Protein 5ND6 (pdb70)

B-factor: mean 26.47, std 15.97, range [9.81, 195.29]

Sequence (1339 aa):
SISRDEVEKCINAIRFLAIDAINKSKSGHPGMPMGCAPMGYVLWNEVMKYNPKNPDDFFNRDRFVLSAGHGSMFQYSMMHLTGYDSVPLDDQIKQFRQWNSLTPGHPENFVTPGVEVTTGPLGQGICNAVGLAVAEAHLAARFNKPDVKPIVDHYTYCILGDGCMMEGISNEACSLAGHWGLGKLIALYDDNKISIDGHTDISFTEDVAKRYEALGWHVIHVINGNTDVDGLRAAIAQAKAVKDKPTLIKVSTLIGYGSPNKADSHDVHGAPLGPDETAATRKNLNWPYGEFEVPQDVYDVFRGAIKRGAEEEANWHKACAEYKAKYPKEWAEFEALTSCKLPENWEAALPHFKPEDKGLATRQHSQTMINALAPALPGLIGGSADLAPSNLTLMKISGDFQKGSYAERNLRFGVREHAMGAICNGIALHKSGLIPYCATFYIFTDYMRNAMRMSALSEAGVVYVMTHDSIGLGEDGPTHQPIEHLASFRAMPDMLMIRPAGGNETAGAYKVAIANRKRPTTIALSRQNMPNIPNCSVEGVAKGAYTIHDTKAGVKPDVILMGTGSELELATAAAGILEKEGKNVRVVSFPCWELFEEQSAEYKESVLPSDVTARVSVEAATSFGWAKYIGLKGKHVGIDTFGASAPAPTLYEKFGITVNNHVVEEAAKATLQSISRDEVEKCINAIRFLAIDAINKSKSGHPGMPMGCAPMGYVLWNEVMKYNPKNPDDFFNRDRFVLSAGHGSMFQYSMMHLTGYDSVPLDQIKQFRQWNSLTPGHPENFVTPGVEVTTGPLGQGICNAVGLAVAEAHLAARFNKPDVKPIVDHYTYCILGDGCMMEGISNEACSLAGHWGLGKLIALYDDNKISIDGHTDISFTEDVAKRYEALGWHVIHVINGNTDVDGLRAAIAQQAKAVKDKPTLIKVSTLIGYGSPNKADSHDVHGAPLGPDETAATRKNLNWPYGEFEVPQDVYDVFRGAIKRGAEEEANWHKACAEYKAKYPKEWAEFEALTSCKLPENWEAALPHFKPEDKGLATRQHSQTMINALAPALPGLIGGSADLAPSNLTLMKISGDFQKGSYAERNLRFGVREHAMGAICNGIALHKSGLIPYCATFYIFTDYMRNAMRMSALSSEAGVVYVMTHDSIGLGEDGPTHQPIEHLASFRAMPDMLMIRPAGGNETAGAYKVAIANRKRPTTIALSRQNMPNIPNCSVEGVAKGAYTIHDTKAGVKPDVILMGTGSELELATAAAGILEKEGKNVRVVSFPCWELFEEQSAEYKESVLPSDVTARVSVEAATSFGWAKYIGLKGKHVGIDTFGASAPAPTLYEKFGITVNNHVVEAAKATLQH

InterPro domains:
  IPR005474 Transketolase, N-terminal [PF00456] (56-389)
  IPR005474 Transketolase, N-terminal [cd02012] (60-328)
  IPR005475 Transketolase-like, pyrimidine-binding domain [PF02779] (405-577)
  IPR005475 Transketolase-like, pyrimidine-binding domain [SM00861] (406-579)
  IPR005478 Transketolase, bacterial-like [TIGR00232] (57-716)
  IPR009014 Transketolase C-terminal/Pyruvate-ferredoxin oxidoreductase domain II [G3DSA:3.40.50.920] (589-718)
  IPR009014 Transketolase C-terminal/Pyruvate-ferredoxin oxidoreductase domain II [SSF52922] (583-717)
  IPR020826 Transketolase binding site [PS00802] (520-536)
  IPR029061 Thiamin diphosphate-binding fold [SSF52518] (52-375)
  IPR029061 Thiamin diphosphate-binding fold [SSF52518] (388-578)
  IPR033247 Transketolase family [PTHR43522] (56-716)
  IPR049557 Transketolase conserved site [PS00801] (63-83)
  IPR055152 Transketolase-like, C-terminal domain [PF22613] (590-704)

Radius of gyration: 30.95 Å; Cα contacts (8 Å, |Δi|>4): 3430; chains: 2; bounding box: 89×86×79 Å

Foldseek 3Di:
DDDLVLLLLLLVLQLQLLQLLQQLVQWAFNQVSNFCSLVLSCQQQPNWAAALACLVLLQGAAEFEQQFSSQSNVLSLSQLQDNPLRDLVLSNQACHPLGLHDSGHAVVRGRNHQATHDPHQLRLLLLLLLLLLLLQLQVQFADDPFDGLRDYAYEYEHEPRNLVDPLNLLSLLVQQQQQSLRYEYEYAYAQLLDVVDRVPPDDDDSQVSSVVSRAAEAEAQASPRPSVSSVVQVVVSNVRRRHYYYYYHYTFRNPQQPPPTNHNCNGIGRCYDVSSVVSCVSSVPPDDRSDRDPSSSVSSNVSNVSNVVSSVVSVVSLVVSCVVPVPSSVVQVVQQQLDQDPPLLVLADDDDQVPFWDWLLVLLLVLLQSRCVRQVQEAEEEAQDCVLRNRDHPVFDENHHVRSNGGYYHSHNNQQSRLSSLQSNLSSSRRHAYEYEDALLCCVVNVVSLLSCQSNQALYEYEHEAAALQVAAVFLSRGAACRLVVQLPRHQEWEFFAATNFRSSLQVVVSSVRRRGYYYYYIYSGIHGDDAPRHSVCVLLQKAWRDWLDPPDDFLAEEEEGYRLLVLSVLLCVVVVVVPGIYIYMYRGTPVSNVVDDPVRVCVRQPPVRQLYEYAYQHDPPPVCVRNPPLAYYQYANDGFGRGNSVVRCVVSVRHSVSRNVRSVSSSD/DDDQVLLLLLLVLLLQLLQLLQQLVQWAFRQVSNFCSLVLSCQQQPNWFAALACLVLLAGAAEFEQQFSSLSNVLSLSCLQDRPLRDLVLSNQACHPLGLHNSGHAVVRGRNHLATHDPHQLRLLLLLLLLLLLLQLQVLFADDPADGLGDYAGEYEHEPRNLPDVLNLLSLLVQQQQQSLRYEYEYAYAQDEAPKGVVVPDDDDSQVSSVVSREAEAEAPASPRPSVVSVVQVVVSNVRRRHYYYYYHYTFGNPQQPPCTNTNDNGIGRCYDVRSVVSCVSSVNPADNSDRDPSSSVSSNVSNVSNVVSSVVSVVRLVVSCVVPVVSSVVQCVQQVLDQDDPLLVLADDDDLVPFWDWLLQLLLVLLQSRCVRQVQEAEEEQAPCVLRSRDHVVFDEDHHVPSNTGYYHSHNNQQSRLSSLQSNLSSSRRHAYEYEDALLCCVVNVVSLLSLQSNQALYEYEHEAAALQVAAVFLSRGAACRLVVQLPRHQEWEFFAATNASSSLQVVVSSVRRRGYYYYYIYPDTDGDDAPDHSVCVLLQKDWRDWLDPPDDFLAEEEEGYRLLVLRVLLCVVVVVVPGTYIYMYGGTPVSNVVDDPVRVCVRQPPPRLLYEYADQHDCPPVCVRNPPLAYYQYADDGFGRGNSVVRCVVSVRHSVVRNVRSVSSSVD

Nearest PDB structures (foldseek):
  5nd6-assembly1_A  TM=9.993E-01  e=0.000E+00  Chlamydomonas reinhardtii
  1itz-assembly2_C-2  TM=9.939E-01  e=2.242E-100  Zea mays
  8qmf-assembly1_A  TM=9.666E-01  e=3.537E-82  Vibrio vulnificus YJ016
  8r3o-assembly1_A  TM=9.700E-01  e=4.865E-82  Haemophilus influenzae
  6tj9-assembly1_A  TM=9.706E-01  e=1.835E-81  Escherichia coli K-12

Organism: Chlamydomonas reinhardtii (NCBI:txid3055)

CATH classification: 3.40.50.970 (+2 more: 3.40.50.970, 3.40.50.920)

Solvent-accessible surface area: 40843 Å² total; per-residue (Å²): 168,60,60,103,115,41,2,47,58,0,0,10,2,0,0,4,3,0,0,4,1,0,40,101,11,174,19,4,25,0,0,9,0,0,1,0,0,0,1,0,0,0,0,7,19,64,32,16,45,13,14,1,93,44,38,79,3,21,8,10,10,1,12,2,3,0,3,0,31,0,0,1,0,6,0,0,0,2,7,0,0,3,22,104,12,0,57,50,104,39,0,70,70,3,4,45,94,128,12,54,0,5,0,2,1,4,27,70,43,0,74,17,9,20,5,3,2,5,0,37,0,1,0,0,0,4,0,0,0,0,5,0,0,4,13,0,0,19,52,67,15,45,61,138,84,34,120,61,0,1,52,0,28,1,0,0,0,0,11,4,10,0,1,3,3,1,5,0,3,6,0,0,4,0,0,8,21,0,3,4,7,54,0,0,0,1,3,4,19,10,77,32,15,9,10,2,23,33,106,24,1,2,72,22,62,7,16,63,0,1,95,4,3,25,4,50,36,19,115,7,155,51,0,25,56,51,2,101,19,2,73,45,2,5,61,94,0,62,70,35,149,84,86,0,0,0,0,44,0,30,12,64,2,0,52,7,3,69,118,46,23,66,32,79,84,0,22,36,39,35,6,19,117,128,15,11,62,29,0,39,169,82,29,133,13,114,54,34,127,11,93,14,7,123,46,0,36,92,29,0,82,27,1,59,145,84,0,55,89,68,25,53,85,33,91,131,7,8,63,69,0,105,86,114,32,76,166,60,28,50,100,2,91,58,14,26,60,58,169,44,50,167,105,23,69,71,38,22,44,142,26,99,77,146,41,193,23,74,5,1,49,65,1,1,28,50,0,1,34,26,0,1,86,27,1,42,2,5,0,0,3,2,3,10,11,7,71,33,3,36,3,64,1,166,87,24,32,51,0,38,118,79,39,48,32,52,23,3,0,23,0,1,6,0,6,13,0,0,0,0,0,0,2,0,0,16,6,0,111,0,13,7,6,0,2,0,0,0,18,0,0,22,0,0,9,0,0,0,0,0,0,5,0,3,8,2,72,0,0,0,2,0,2,0,3,10,5,0,0,3,6,0,24,24,0,3,0,14,0,4,1,0,1,5,3,1,0,18,4,2,7,80,0,1,1,0,1,1,2,2,0,14,0,0,0,1,0,6,70,13,1,2,58,30,52,112,57,0,0,0,0,0,2,1,99,48,105,6,57,12,17,79,105,11,30,25,116,5,0,51,86,0,0,16,46,4,66,55,41,114,108,90,73,117,6,61,0,0,0,0,0,0,2,7,1,0,53,26,0,38,45,0,2,22,76,0,35,172,94,60,51,34,2,27,0,0,0,0,1,0,9,31,11,2,60,106,42,60,71,136,45,56,80,70,4,15,17,76,98,6,51,9,8,0,0,0,1,1,4,8,29,18,3,0,12,83,9,12,6,73,114,10,96,31,0,17,6,70,76,17,14,23,10,0,38,17,105,41,0,34,127,113,52,21,2,38,38,111,64,0,13,114,7,0,85,46,6,63,160,178,56,67,99,119,39,2,53,54,0,0,6,1,0,1,4,3,0,1,5,1,1,38,98,13,170,19,4,27,0,0,7,0,0,0,0,0,0,2,0,0,0,0,6,21,69,32,14,45,13,12,1,93,45,40,76,4,22,8,11,10,1,14,2,3,0,3,0,24,0,0,1,0,6,0,0,0,2,8,0,0,3,23,107,12,0,61,50,103,40,0,70,69,3,4,43,94,134,12,58,0,5,0,2,1,4,28,67,43,0,74,16,10,22,5,3,2,4,0,34,0,0,0,0,0,4,0,0,0,0,4,0,0,5,11,0,0,19,51,64,15,46,62,139,87,33,113,58,0,1,52,0,28,1,0,0,0,0,11,4,3,0,1,6,3,1,6,0,4,6,0,0,4,0,0,13,26,1,3,5,7,56,0,0,0,0,4,4,30,7,101,6,11,45,13,30,52,16,108,26,4,15,80,21,63,7,14,64,0,0,94,4,3,25,2,39,32,16,116,7,157,49,0,26,58,49,2,98,18,1,76,60,3,5,63,86,0,63,72,31,143,82,82,0,0,0,0,46,0,32,10,59,2,0,52,7,4,61,113,55,26,55,23,92,62,0,14,38,46,34,5,18,120,126,16,11,62,20,0,42,145,82,26,132,15,109,52,34,123,8,93,14,9,125,48,0,38,94,32,0,80,31,1,52,173,88,2,55,111,62,28,53,75,32,92,124,7,7,64,66,0,108,86,112,33,78,162,62,29,53,98,2,94,56,14,25,45,57,160,59,52,168,101,22,66,71,39,22,44,134,26,122,67,142,56,171,14,69,7,1,32,67,1,1,31,51,0,1,28,24,1,1,85,28,1,42,2,6,0,0,1,6,4,18,42,6,105,37,4,35,2,62,2,166,88,24,33,49,0,38,93,75,39,36,33,54,23,2,0,21,0,3,10,0,6,13,0,0,0,0,0,0,2,0,0,17,8,0,109,0,15,6,5,0,2,0,0,1,21,0,0,23,0,1,8,0,1,0,0,0,0,4,0,2,7,2,71,0,0,0,1,0,2,0,3,11,5,1,0,3,6,0,25,25,0,2,0,14,0,4,1,0,0,6,4,0,0,19,4,3,7,80,0,1,0,0,1,1,3,2,0,12,0,0,0,1,0,5,71,15,0,2,60,27,50,118,52,0,0,0,0,1,2,1,119,47,94,6,60,13,20,77,105,12,29,25,118,4,0,50,79,0,0,17,45,6,67,53,46,101,100,90,71,123,6,61,0,0,0,0,0,0,2,8,1,0,51,26,0,39,46,0,2,19,86,0,41,168,85,55,47,19,1,29,0,0,0,0,1,0,8,31,14,3,63,103,40,64,73,144,47,57,80,69,3,15,16,78,101,7,52,10,8,0,0,0,0,1,4,7,30,18,4,0,11,81,9,13,6,72,94,9,72,28,0,17,6,69,76,16,14,24,10,0,37,19,106,43,0,34,114,117,51,20,2,16,48,95,65,0,17,110,6,0,80,36,2,57,152,112

Structure (mmCIF, N/CA/C/O backbone):
data_5ND6
#
_entry.id   5ND6
#
_cell.length_a   165.211
_cell.length_b   74.311
_cell.length_c   133.723
_cell.angle_alpha   90.00
_cell.angle_beta   119.30
_cell.angle_gamma   90.00
#
_symmetry.space_group_name_H-M   'C 1 2 1'
#
loop_
_entity.id
_entity.type
_entity.pdbx_description
1 polymer Transketolase
2 non-polymer 1,2-ETHANEDIOL
3 water water
#
loop_
_atom_site.group_PDB
_atom_site.id
_atom_site.type_symbol
_atom_site.label_atom_id
_atom_site.label_alt_id
_atom_site.label_comp_id
_atom_site.label_asym_id
_atom_site.label_entity_id
_atom_site.label_seq_id
_atom_site.pdbx_PDB_ins_code
_atom_site.Cartn_x
_atom_site.Cartn_y
_atom_site.Cartn_z
_atom_site.occupancy
_atom_site.B_iso_or_equiv
_atom_site.auth_seq_id
_atom_site.auth_comp_id
_atom_site.auth_asym_id
_atom_site.auth_atom_id
_atom_site.pdbx_PDB_model_num
ATOM 1 N N . SER A 1 24 ? 6.233 31.547 59.246 1.00 50.43 49 SER A N 1
ATOM 2 C CA . SER A 1 24 ? 5.715 32.792 59.884 1.00 52.07 49 SER A CA 1
ATOM 3 C C . SER A 1 24 ? 6.396 34.012 59.271 1.00 45.47 49 SER A C 1
ATOM 4 O O . SER A 1 24 ? 7.389 33.853 58.566 1.00 48.78 49 SER A O 1
ATOM 7 N N . ILE A 1 25 ? 5.831 35.202 59.540 1.00 38.40 50 ILE A N 1
ATOM 8 C CA . ILE A 1 25 ? 6.212 36.506 58.992 1.00 40.60 50 ILE A CA 1
ATOM 9 C C . ILE A 1 25 ? 5.850 37.561 60.031 1.00 37.80 50 ILE A C 1
ATOM 10 O O . ILE A 1 25 ? 4.763 37.503 60.605 1.00 37.08 50 ILE A O 1
ATOM 15 N N . SER A 1 26 ? 6.718 38.531 60.244 1.00 37.11 51 SER A N 1
ATOM 16 C CA . SER A 1 26 ? 6.440 39.674 61.119 1.00 40.56 51 SER A CA 1
ATOM 17 C C . SER A 1 26 ? 5.474 40.674 60.504 1.00 40.44 51 SER A C 1
ATOM 18 O O . SER A 1 26 ? 5.386 40.764 59.272 1.00 36.76 51 SER A O 1
ATOM 21 N N . ARG A 1 27 ? 4.814 41.470 61.338 1.00 42.17 52 ARG A N 1
ATOM 22 C CA . ARG A 1 27 ? 4.026 42.627 60.859 1.00 43.22 52 ARG A CA 1
ATOM 23 C C . ARG A 1 27 ? 4.844 43.521 59.912 1.00 43.51 52 ARG A C 1
ATOM 24 O O . ARG A 1 27 ? 4.370 43.986 58.878 1.00 41.62 52 ARG A O 1
ATOM 32 N N . ASP A 1 28 ? 6.103 43.702 60.234 1.00 39.14 53 ASP A N 1
ATOM 33 C CA . ASP A 1 28 ? 7.012 44.526 59.434 1.00 40.00 53 ASP A CA 1
ATOM 34 C C . ASP A 1 28 ? 7.279 43.960 58.018 1.00 31.13 53 ASP A C 1
ATOM 35 O O . ASP A 1 28 ? 7.318 44.688 57.051 1.00 37.06 53 ASP A O 1
ATOM 40 N N . GLU A 1 29 ? 7.524 42.674 57.949 1.00 33.23 54 GLU A N 1
ATOM 41 C CA . GLU A 1 29 ? 7.796 41.990 56.710 1.00 32.85 54 GLU A CA 1
ATOM 42 C C . GLU A 1 29 ? 6.479 41.996 55.860 1.00 35.74 54 GLU A C 1
ATOM 43 O O . GLU A 1 29 ? 6.532 42.193 54.623 1.00 30.50 54 GLU A O 1
ATOM 49 N N . VAL A 1 30 ? 5.317 41.895 56.539 1.00 29.26 55 VAL A N 1
ATOM 50 C CA . VAL A 1 30 ? 4.022 41.967 55.825 1.00 26.16 55 VAL A CA 1
ATOM 51 C C . VAL A 1 30 ? 3.863 43.289 55.192 1.00 28.24 55 VAL A C 1
ATOM 52 O O . VAL A 1 30 ? 3.461 43.358 53.990 1.00 28.61 55 VAL A O 1
ATOM 56 N N . GLU A 1 31 ? 4.175 44.344 55.926 1.00 26.23 56 GLU A N 1
ATOM 57 C CA . GLU A 1 31 ? 4.021 45.690 55.449 1.00 28.86 56 GLU A CA 1
ATOM 58 C C . GLU A 1 31 ? 4.905 45.873 54.214 1.00 30.02 56 GLU A C 1
ATOM 59 O O . GLU A 1 31 ? 4.520 46.533 53.228 1.00 28.56 56 GLU A O 1
ATOM 65 N N . LYS A 1 32 ? 6.098 45.280 54.267 1.00 31.27 57 LYS A N 1
ATOM 66 C CA . LYS A 1 32 ? 7.063 45.436 53.185 1.00 29.53 57 LYS A CA 1
ATOM 67 C C . LYS A 1 32 ? 6.532 44.820 51.894 1.00 28.60 57 LYS A C 1
ATOM 68 O O . LYS A 1 32 ? 6.647 45.403 50.811 1.00 27.78 57 LYS A O 1
ATOM 74 N N . CYS A 1 33 ? 6.007 43.619 52.053 1.00 25.54 58 CYS A N 1
ATOM 75 C CA . CYS A 1 33 ? 5.329 42.895 51.012 1.00 28.13 58 CYS A CA 1
ATOM 76 C C . CYS A 1 33 ? 4.134 43.640 50.427 1.00 29.80 58 CYS A C 1
ATOM 77 O O . CYS A 1 33 ? 3.974 43.665 49.183 1.00 26.49 58 CYS A O 1
ATOM 80 N N . ILE A 1 34 ? 3.325 44.296 51.287 1.00 27.57 59 ILE A N 1
ATOM 81 C CA . ILE A 1 34 ? 2.191 45.074 50.824 1.00 23.93 59 ILE A CA 1
ATOM 82 C C . ILE A 1 34 ? 2.694 46.234 50.009 1.00 25.15 59 ILE A C 1
ATOM 83 O O . ILE A 1 34 ? 2.116 46.613 48.951 1.00 21.78 59 ILE A O 1
ATOM 88 N N . ASN A 1 35 ? 3.787 46.838 50.476 1.00 23.78 60 ASN A N 1
ATOM 89 C CA . ASN A 1 35 ? 4.263 48.000 49.732 1.00 28.84 60 ASN A CA 1
ATOM 90 C C . ASN A 1 35 ? 4.863 47.601 48.405 1.00 24.94 60 ASN A C 1
ATOM 91 O O . ASN A 1 35 ? 4.809 48.400 47.476 1.00 26.52 60 ASN A O 1
ATOM 96 N N . ALA A 1 36 ? 5.397 46.399 48.323 1.00 24.03 61 ALA A N 1
ATOM 97 C CA . ALA A 1 36 ? 5.982 45.949 47.059 1.00 24.25 61 ALA A CA 1
ATOM 98 C C . ALA A 1 36 ? 4.890 45.844 45.960 1.00 27.23 61 ALA A C 1
ATOM 99 O O . ALA A 1 36 ? 5.159 46.120 44.780 1.00 25.54 61 ALA A O 1
ATOM 101 N N . ILE A 1 37 ? 3.706 45.358 46.388 1.00 23.96 62 ILE A N 1
ATOM 102 C CA . ILE A 1 37 ? 2.548 45.364 45.476 1.00 23.42 62 ILE A CA 1
ATOM 103 C C . ILE A 1 37 ? 2.241 46.782 45.009 1.00 24.37 62 ILE A C 1
ATOM 104 O O . ILE A 1 37 ? 2.072 47.058 43.786 1.00 24.47 62 ILE A O 1
ATOM 109 N N . ARG A 1 38 ? 2.140 47.706 45.958 1.00 23.01 63 ARG A N 1
ATOM 110 C CA . ARG A 1 38 ? 1.844 49.086 45.663 1.00 22.49 63 ARG A CA 1
ATOM 111 C C . ARG A 1 38 ? 2.818 49.674 44.599 1.00 24.17 63 ARG A C 1
ATOM 112 O O . ARG A 1 38 ? 2.376 50.331 43.636 1.00 24.10 63 ARG A O 1
ATOM 120 N N . PHE A 1 39 ? 4.121 49.505 44.820 1.00 24.60 64 PHE A N 1
ATOM 121 C CA . PHE A 1 39 ? 5.088 50.117 43.900 1.00 25.49 64 PHE A CA 1
ATOM 122 C C . PHE A 1 39 ? 5.261 49.432 42.560 1.00 25.57 64 PHE A C 1
ATOM 123 O O . PHE A 1 39 ? 5.522 50.138 41.569 1.00 25.24 64 PHE A O 1
ATOM 131 N N . LEU A 1 40 ? 5.098 48.115 42.507 1.00 25.68 65 LEU A N 1
ATOM 132 C CA . LEU A 1 40 ? 5.061 47.437 41.217 1.00 26.36 65 LEU A CA 1
ATOM 133 C C . LEU A 1 40 ? 3.959 47.989 40.351 1.00 27.89 65 LEU A C 1
ATOM 134 O O . LEU A 1 40 ? 4.157 48.238 39.151 1.00 25.77 65 LEU A O 1
ATOM 139 N N . ALA A 1 41 ? 2.767 48.140 40.943 1.00 25.91 66 ALA A N 1
ATOM 140 C CA . ALA A 1 41 ? 1.657 48.746 40.215 1.00 24.54 66 ALA A CA 1
ATOM 141 C C . ALA A 1 41 ? 1.944 50.208 39.819 1.00 23.94 66 ALA A C 1
ATOM 142 O O . ALA A 1 41 ? 1.774 50.591 38.658 1.00 24.71 66 ALA A O 1
ATOM 144 N N . ILE A 1 42 ? 2.428 51.017 40.768 1.00 21.81 67 ILE A N 1
ATOM 145 C CA . ILE A 1 42 ? 2.672 52.428 40.526 1.00 22.95 67 ILE A CA 1
ATOM 146 C C . ILE A 1 42 ? 3.735 52.563 39.390 1.00 22.90 67 ILE A C 1
ATOM 147 O O . ILE A 1 42 ? 3.588 53.366 38.454 1.00 22.84 67 ILE A O 1
ATOM 152 N N . ASP A 1 43 ? 4.791 51.799 39.499 1.00 25.33 68 ASP A N 1
ATOM 153 C CA . ASP A 1 43 ? 5.926 51.993 38.548 1.00 23.70 68 ASP A CA 1
ATOM 154 C C . ASP A 1 43 ? 5.477 51.553 37.131 1.00 27.00 68 ASP A C 1
ATOM 155 O O . ASP A 1 43 ? 5.778 52.245 36.156 1.00 25.86 68 ASP A O 1
ATOM 160 N N . ALA A 1 44 ? 4.680 50.474 37.051 1.00 26.88 69 ALA A N 1
ATOM 161 C CA . ALA A 1 44 ? 4.153 49.991 35.782 1.00 24.65 69 ALA A CA 1
ATOM 162 C C . ALA A 1 44 ? 3.265 51.005 35.081 1.00 22.63 69 ALA A C 1
ATOM 163 O O . ALA A 1 44 ? 3.319 51.196 33.841 1.00 22.70 69 ALA A O 1
ATOM 165 N N . ILE A 1 45 ? 2.416 51.658 35.845 1.00 21.52 70 ILE A N 1
ATOM 166 C CA . ILE A 1 45 ? 1.494 52.633 35.318 1.00 22.16 70 ILE A CA 1
ATOM 167 C C . ILE A 1 45 ? 2.202 53.916 34.917 1.00 23.04 70 ILE A C 1
ATOM 168 O O . ILE A 1 45 ? 1.831 54.586 33.940 1.00 22.80 70 ILE A O 1
ATOM 173 N N . ASN A 1 46 ? 3.260 54.275 35.668 1.00 23.73 71 ASN A N 1
ATOM 174 C CA . ASN A 1 46 ? 4.091 55.410 35.239 1.00 24.39 71 ASN A CA 1
ATOM 175 C C . ASN A 1 46 ? 4.789 55.156 33.874 1.00 22.39 71 ASN A C 1
ATOM 176 O O . ASN A 1 46 ? 4.759 56.005 32.979 1.00 29.44 71 ASN A O 1
ATOM 181 N N . LYS A 1 47 ? 5.258 53.967 33.684 1.00 25.35 72 LYS A N 1
ATOM 182 C CA . LYS A 1 47 ? 5.925 53.645 32.446 1.00 25.16 72 LYS A CA 1
ATOM 183 C C . LYS A 1 47 ? 4.975 53.596 31.262 1.00 28.84 72 LYS A C 1
ATOM 184 O O . LYS A 1 47 ? 5.299 54.100 30.152 1.00 26.81 72 LYS A O 1
ATOM 190 N N . SER A 1 48 ? 3.781 53.045 31.490 1.00 23.90 73 SER A N 1
ATOM 191 C CA . SER A 1 48 ? 2.821 52.984 30.403 1.00 24.83 73 SER A CA 1
ATOM 192 C C . SER A 1 48 ? 2.194 54.336 30.148 1.00 23.28 73 SER A C 1
ATOM 193 O O . SER A 1 48 ? 1.613 54.554 29.082 1.00 23.35 73 SER A O 1
ATOM 196 N N . LYS A 1 49 ? 2.242 55.273 31.124 1.00 22.97 74 LYS A N 1
ATOM 197 C CA . LYS A 1 49 ? 1.623 56.597 31.022 1.00 23.68 74 LYS A CA 1
ATOM 198 C C . LYS A 1 49 ? 0.097 56.465 30.845 1.00 22.34 74 LYS A C 1
ATOM 199 O O . LYS A 1 49 ? -0.538 57.312 30.254 1.00 24.84 74 LYS A O 1
ATOM 205 N N . SER A 1 50 ? -0.422 55.397 31.380 1.00 23.31 75 SER A N 1
ATOM 206 C CA . SER A 1 50 ? -1.832 55.024 31.137 1.00 22.86 75 SER A CA 1
ATOM 207 C C . SER A 1 50 ? -2.214 53.962 32.175 1.00 20.72 75 SER A C 1
ATOM 208 O O . SER A 1 50 ? -1.488 52.996 32.450 1.00 21.89 75 SER A O 1
ATOM 211 N N . GLY A 1 51 ? -3.353 54.174 32.826 1.00 20.77 76 GLY A N 1
ATOM 212 C CA . GLY A 1 51 ? -3.811 53.167 33.789 1.00 21.91 76 GLY A CA 1
ATOM 213 C C . GLY A 1 51 ? -4.299 53.762 35.118 1.00 21.20 76 GLY A C 1
ATOM 214 O O . GLY A 1 51 ? -4.367 54.998 35.298 1.00 22.63 76 GLY A O 1
ATOM 215 N N . HIS A 1 52 ? -4.570 52.848 36.049 1.00 21.10 77 HIS A N 1
ATOM 216 C CA . HIS A 1 52 ? -5.372 53.102 37.262 1.00 21.48 77 HIS A CA 1
ATOM 217 C C . HIS A 1 52 ? -4.620 52.547 38.490 1.00 18.54 77 HIS A C 1
ATOM 218 O O . HIS A 1 52 ? -4.663 51.345 38.813 1.00 21.70 77 HIS A O 1
ATOM 225 N N . PRO A 1 53 ? -3.840 53.408 39.153 1.00 20.62 78 PRO A N 1
ATOM 226 C CA . PRO A 1 53 ? -3.043 53.020 40.302 1.00 20.95 78 PRO A CA 1
ATOM 227 C C . PRO A 1 53 ? -3.817 53.032 41.650 1.00 21.52 78 PRO A C 1
ATOM 228 O O . PRO A 1 53 ? -3.418 52.314 42.547 1.00 21.07 78 PRO A O 1
ATOM 232 N N . GLY A 1 54 ? -4.886 53.815 41.763 1.00 23.59 79 GLY A N 1
ATOM 233 C CA . GLY A 1 54 ? -5.503 54.028 43.089 1.00 25.06 79 GLY A CA 1
ATOM 234 C C . GLY A 1 54 ? -6.041 52.740 43.740 1.00 26.17 79 GLY A C 1
ATOM 235 O O . GLY A 1 54 ? -5.753 52.397 44.891 1.00 22.31 79 GLY A O 1
ATOM 236 N N . MET A 1 55 ? -6.785 51.962 42.968 1.00 25.08 80 MET A N 1
ATOM 237 C CA . MET A 1 55 ? -7.368 50.791 43.513 1.00 25.21 80 MET A CA 1
ATOM 238 C C . MET A 1 55 ? -6.322 49.752 43.865 1.00 24.61 80 MET A C 1
ATOM 239 O O . MET A 1 55 ? -6.391 49.164 44.955 1.00 23.84 80 MET A O 1
ATOM 244 N N . PRO A 1 56 ? -5.287 49.529 43.000 1.00 24.51 81 PRO A N 1
ATOM 245 C CA . PRO A 1 56 ? -4.205 48.630 43.375 1.00 22.79 81 PRO A CA 1
ATOM 246 C C . PRO A 1 56 ? -3.478 49.072 44.692 1.00 19.98 81 PRO A C 1
ATOM 247 O O . PRO A 1 56 ? -3.201 48.196 45.512 1.00 23.66 81 PRO A O 1
ATOM 251 N N . MET A 1 57 ? -3.311 50.379 44.897 1.00 21.96 82 MET A N 1
ATOM 252 C CA . MET A 1 57 ? -2.689 50.928 46.144 1.00 19.40 82 MET A CA 1
ATOM 253 C C . MET A 1 57 ? -3.591 50.628 47.384 1.00 23.41 82 MET A C 1
ATOM 254 O O . MET A 1 57 ? -3.076 50.111 48.400 1.00 22.94 82 MET A O 1
ATOM 259 N N . GLY A 1 58 ? -4.912 50.826 47.227 1.00 21.00 83 GLY A N 1
ATOM 260 C CA . GLY A 1 58 ? -5.877 50.556 48.334 1.00 20.79 83 GLY A CA 1
ATOM 261 C C . GLY A 1 58 ? -6.074 49.102 48.642 1.00 22.29 83 GLY A C 1
ATOM 262 O O . GLY A 1 58 ? -6.254 48.753 49.818 1.00 20.76 83 GLY A O 1
ATOM 263 N N . CYS A 1 59 ? -6.007 48.209 47.625 1.00 19.08 84 CYS A N 1
ATOM 264 C CA . CYS A 1 59 ? -6.276 46.765 47.767 1.00 19.44 84 CYS A CA 1
ATOM 265 C C . CYS A 1 59 ? -5.060 45.892 48.041 1.00 18.78 84 CYS A C 1
ATOM 266 O O . CYS A 1 59 ? -5.193 44.689 48.249 1.00 19.41 84 CYS A O 1
ATOM 269 N N . ALA A 1 60 ? -3.860 46.489 48.036 1.00 19.53 85 ALA A N 1
ATOM 270 C CA . ALA A 1 60 ? -2.634 45.761 48.264 1.00 21.30 85 ALA A CA 1
ATOM 271 C C . ALA A 1 60 ? -2.690 44.869 49.499 1.00 19.99 85 ALA A C 1
ATOM 272 O O . ALA A 1 60 ? -2.335 43.751 49.413 1.00 20.41 85 ALA A O 1
ATOM 274 N N . PRO A 1 61 ? -3.225 45.353 50.642 1.00 20.56 86 PRO A N 1
ATOM 275 C CA . PRO A 1 61 ? -3.356 44.413 51.790 1.00 20.55 86 PRO A CA 1
ATOM 276 C C . PRO A 1 61 ? -4.197 43.220 51.515 1.00 18.35 86 PRO A C 1
ATOM 277 O O . PRO A 1 61 ? -3.852 42.127 51.892 1.00 18.52 86 PRO A O 1
ATOM 281 N N . MET A 1 62 ? -5.330 43.389 50.837 1.00 21.97 87 MET A N 1
ATOM 282 C CA . MET A 1 62 ? -6.124 42.241 50.446 1.00 19.96 87 MET A CA 1
ATOM 283 C C . MET A 1 62 ? -5.353 41.314 49.555 1.00 18.30 87 MET A C 1
ATOM 284 O O . MET A 1 62 ? -5.500 40.103 49.630 1.00 20.96 87 MET A O 1
ATOM 289 N N . GLY A 1 63 ? -4.570 41.889 48.648 1.00 19.96 88 GLY A N 1
ATOM 290 C CA . GLY A 1 63 ? -3.777 41.018 47.797 1.00 19.80 88 GLY A CA 1
ATOM 291 C C . GLY A 1 63 ? -2.774 40.182 48.587 1.00 18.50 88 GLY A C 1
ATOM 292 O O . GLY A 1 63 ? -2.602 38.989 48.304 1.00 19.97 88 GLY A O 1
ATOM 293 N N . TYR A 1 64 ? -2.090 40.817 49.537 1.00 21.52 89 TYR A N 1
ATOM 294 C CA . TYR A 1 64 ? -1.142 40.112 50.387 1.00 20.90 89 TYR A CA 1
ATOM 295 C C . TYR A 1 64 ? -1.843 38.945 51.027 1.00 21.75 89 TYR A C 1
ATOM 296 O O . TYR A 1 64 ? -1.402 37.789 50.998 1.00 20.21 89 TYR A O 1
ATOM 305 N N . VAL A 1 65 ? -3.005 39.196 51.656 1.00 21.05 90 VAL A N 1
ATOM 306 C CA . VAL A 1 65 ? -3.665 38.091 52.362 1.00 18.67 90 VAL A CA 1
ATOM 307 C C . VAL A 1 65 ? -4.163 37.015 51.469 1.00 19.13 90 VAL A C 1
ATOM 308 O O . VAL A 1 65 ? -3.989 35.818 51.709 1.00 19.40 90 VAL A O 1
ATOM 312 N N . LEU A 1 66 ? -4.864 37.432 50.398 1.00 20.18 91 LEU A N 1
ATOM 313 C CA . LEU A 1 66 ? -5.384 36.472 49.521 1.00 19.22 91 LEU A CA 1
ATOM 314 C C . LEU A 1 66 ? -4.287 35.588 48.848 1.00 17.45 91 LEU A C 1
ATOM 315 O O . LEU A 1 66 ? -4.411 34.385 48.840 1.00 17.91 91 LEU A O 1
ATOM 320 N N . TRP A 1 67 ? -3.233 36.184 48.311 1.00 18.80 92 TRP A N 1
ATOM 321 C CA . TRP A 1 67 ? -2.239 35.379 47.610 1.00 18.94 92 TRP A CA 1
ATOM 322 C C . TRP A 1 67 ? -1.251 34.626 48.523 1.00 20.47 92 TRP A C 1
ATOM 323 O O . TRP A 1 67 ? -0.981 33.444 48.228 1.00 19.13 92 TRP A O 1
ATOM 334 N N . ASN A 1 68 ? -0.858 35.259 49.636 1.00 22.56 93 ASN A N 1
ATOM 335 C CA . ASN A 1 68 ? 0.181 34.649 50.503 1.00 23.34 93 ASN A CA 1
ATOM 336 C C . ASN A 1 68 ? -0.410 33.734 51.566 1.00 28.59 93 ASN A C 1
ATOM 337 O O . ASN A 1 68 ? 0.241 32.786 52.003 1.00 27.10 93 ASN A O 1
ATOM 342 N N . GLU A 1 69 ? -1.642 34.004 52.014 1.00 23.98 94 GLU A N 1
ATOM 343 C CA . GLU A 1 69 ? -2.233 33.184 53.086 1.00 24.90 94 GLU A CA 1
ATOM 344 C C . GLU A 1 69 ? -3.461 32.375 52.803 1.00 26.51 94 GLU A C 1
ATOM 345 O O . GLU A 1 69 ? -3.609 31.341 53.366 1.00 31.59 94 GLU A O 1
ATOM 351 N N . VAL A 1 70 ? -4.342 32.816 51.924 1.00 24.03 95 VAL A N 1
ATOM 352 C CA . VAL A 1 70 ? -5.677 32.227 51.859 1.00 22.38 95 VAL A CA 1
ATOM 353 C C . VAL A 1 70 ? -5.895 31.324 50.679 1.00 19.93 95 VAL A C 1
ATOM 354 O O . VAL A 1 70 ? -6.423 30.218 50.826 1.00 21.82 95 VAL A O 1
ATOM 358 N N . MET A 1 71 ? -5.574 31.804 49.479 1.00 20.79 96 MET A N 1
ATOM 359 C CA . MET A 1 71 ? -6.002 31.121 48.297 1.00 19.68 96 MET A CA 1
ATOM 360 C C . MET A 1 71 ? -5.174 29.896 47.970 1.00 22.33 96 MET A C 1
ATOM 361 O O . MET A 1 71 ? -3.947 29.936 48.122 1.00 22.89 96 MET A O 1
ATOM 366 N N . LYS A 1 72 ? -5.848 28.880 47.507 1.00 20.78 97 LYS A N 1
ATOM 367 C CA . LYS A 1 72 ? -5.262 27.632 47.051 1.00 23.91 97 LYS A CA 1
ATOM 368 C C . LYS A 1 72 ? -5.074 27.643 45.522 1.00 27.22 97 LYS A C 1
ATOM 369 O O . LYS A 1 72 ? -6.065 27.663 44.752 1.00 24.73 97 LYS A O 1
ATOM 375 N N . TYR A 1 73 ? -3.802 27.593 45.081 1.00 21.91 98 TYR A N 1
ATOM 376 C CA . TYR A 1 73 ? -3.496 27.688 43.667 1.00 22.34 98 TYR A CA 1
ATOM 377 C C . TYR A 1 73 ? -2.097 27.224 43.377 1.00 26.00 98 TYR A C 1
ATOM 378 O O . TYR A 1 73 ? -1.261 27.237 44.272 1.00 24.80 98 TYR A O 1
ATOM 387 N N . ASN A 1 74 ? -1.867 26.866 42.124 1.00 21.47 99 ASN A N 1
ATOM 388 C CA . ASN A 1 74 ? -0.498 26.495 41.688 1.00 22.43 99 ASN A CA 1
ATOM 389 C C . ASN A 1 74 ? -0.012 27.473 40.666 1.00 21.53 99 ASN A C 1
ATOM 390 O O . ASN A 1 74 ? -0.468 27.422 39.553 1.00 25.07 99 ASN A O 1
ATOM 395 N N . PRO A 1 75 ? 0.868 28.420 41.032 1.00 20.09 100 PRO A N 1
ATOM 396 C CA . PRO A 1 75 ? 1.298 29.441 40.046 1.00 22.34 100 PRO A CA 1
ATOM 397 C C . PRO A 1 75 ? 1.993 28.893 38.778 1.00 23.95 100 PRO A C 1
ATOM 398 O O . PRO A 1 75 ? 2.037 29.611 37.720 1.00 25.50 100 PRO A O 1
ATOM 402 N N . LYS A 1 76 ? 2.519 27.662 38.857 1.00 24.85 101 LYS A N 1
ATOM 403 C CA . LYS A 1 76 ? 3.090 26.945 37.704 1.00 24.19 101 LYS A CA 1
ATOM 404 C C . LYS A 1 76 ? 2.149 26.038 37.037 1.00 27.31 101 LYS A C 1
ATOM 405 O O . LYS A 1 76 ? 2.522 25.388 36.085 1.00 26.33 101 LYS A O 1
ATOM 411 N N . ASN A 1 77 ? 0.887 25.967 37.474 1.00 24.44 102 ASN A N 1
ATOM 412 C CA . ASN A 1 77 ? -0.107 25.306 36.708 1.00 21.87 102 ASN A CA 1
ATOM 413 C C . ASN A 1 77 ? -1.465 26.087 36.817 1.00 22.47 102 ASN A C 1
ATOM 414 O O . ASN A 1 77 ? -2.331 25.715 37.592 1.00 23.12 102 ASN A O 1
ATOM 419 N N . PRO A 1 78 ? -1.631 27.095 35.969 1.00 27.09 103 PRO A N 1
ATOM 420 C CA . PRO A 1 78 ? -2.915 27.889 36.032 1.00 23.15 103 PRO A CA 1
ATOM 421 C C . PRO A 1 78 ? -4.173 27.058 35.688 1.00 26.02 103 PRO A C 1
ATOM 422 O O . PRO A 1 78 ? -5.310 27.541 35.902 1.00 22.32 103 PRO A O 1
ATOM 426 N N . ASP A 1 79 ? -3.998 25.850 35.110 1.00 24.42 104 ASP A N 1
ATOM 427 C CA A ASP A 1 79 ? -5.086 24.932 34.835 0.50 24.66 104 ASP A CA 1
ATOM 428 C CA B ASP A 1 79 ? -5.087 24.900 34.809 0.50 25.88 104 ASP A CA 1
ATOM 429 C C . ASP A 1 79 ? -5.378 23.868 35.893 1.00 22.64 104 ASP A C 1
ATOM 430 O O . ASP A 1 79 ? -6.225 22.997 35.684 1.00 24.48 104 ASP A O 1
ATOM 439 N N . PHE A 1 80 ? -4.719 23.967 37.036 1.00 23.28 105 PHE A N 1
ATOM 440 C CA . PHE A 1 80 ? -5.007 23.060 38.174 1.00 23.15 105 PHE A CA 1
ATOM 441 C C . PHE A 1 80 ? -6.484 23.058 38.508 1.00 22.99 105 PHE A C 1
ATOM 442 O O . PHE A 1 80 ? -7.011 24.085 39.005 1.00 22.85 105 PHE A O 1
ATOM 450 N N . PHE A 1 81 ? -7.123 21.920 38.279 1.00 22.99 106 PHE A N 1
ATOM 451 C CA . PHE A 1 81 ? -8.588 21.802 38.291 1.00 23.19 106 PHE A CA 1
ATOM 452 C C . PHE A 1 81 ? -9.143 22.375 39.590 1.00 27.38 106 PHE A C 1
ATOM 453 O O . PHE A 1 81 ? -10.135 23.094 39.552 1.00 22.82 106 PHE A O 1
ATOM 461 N N . ASN A 1 82 ? -8.550 22.000 40.746 1.00 23.28 107 ASN A N 1
ATOM 462 C CA . ASN A 1 82 ? -9.156 22.344 42.026 1.00 22.86 107 ASN A CA 1
ATOM 463 C C . ASN A 1 82 ? -8.676 23.637 42.675 1.00 20.59 107 ASN A C 1
ATOM 464 O O . ASN A 1 82 ? -8.898 23.866 43.891 1.00 20.92 107 ASN A O 1
ATOM 469 N N . ARG A 1 83 ? -8.006 24.480 41.915 1.00 19.62 108 ARG A N 1
ATOM 470 C CA . ARG A 1 83 ? -7.624 25.797 42.358 1.00 18.49 108 ARG A CA 1
ATOM 471 C C . ARG A 1 83 ? -8.845 26.598 42.823 1.00 18.35 108 ARG A C 1
ATOM 472 O O . ARG A 1 83 ? -9.917 26.433 42.247 1.00 18.40 108 ARG A O 1
ATOM 480 N N . ASP A 1 84 ? -8.623 27.445 43.822 1.00 18.20 109 ASP A N 1
ATOM 481 C CA . ASP A 1 84 ? -9.573 28.569 44.078 1.00 18.81 109 ASP A CA 1
ATOM 482 C C . ASP A 1 84 ? -9.567 29.437 42.848 1.00 19.81 109 ASP A C 1
ATOM 483 O O . ASP A 1 84 ? -8.570 29.549 42.170 1.00 18.18 109 ASP A O 1
ATOM 488 N N . ARG A 1 85 ? -10.728 30.022 42.514 1.00 17.22 110 ARG A N 1
ATOM 489 C CA . ARG A 1 85 ? -10.805 30.997 41.442 1.00 17.48 110 ARG A CA 1
ATOM 490 C C . ARG A 1 85 ? -10.800 32.392 41.954 1.00 17.93 110 ARG A C 1
ATOM 491 O O . ARG A 1 85 ? -11.522 32.748 42.913 1.00 18.54 110 ARG A O 1
ATOM 499 N N . PHE A 1 86 ? -10.014 33.203 41.313 1.00 15.87 111 PHE A N 1
ATOM 500 C CA . PHE A 1 86 ? -10.013 34.652 41.642 1.00 15.18 111 PHE A CA 1
ATOM 501 C C . PHE A 1 86 ? -10.480 35.476 40.430 1.00 17.55 111 PHE A C 1
ATOM 502 O O . PHE A 1 86 ? -10.100 35.174 39.322 1.00 17.15 111 PHE A O 1
ATOM 510 N N . VAL A 1 87 ? -11.356 36.455 40.687 1.00 15.31 112 VAL A N 1
ATOM 511 C CA . VAL A 1 87 ? -11.849 37.368 39.617 1.00 16.39 112 VAL A CA 1
ATOM 512 C C . VAL A 1 87 ? -11.780 38.804 40.089 1.00 14.27 112 VAL A C 1
ATOM 513 O O . VAL A 1 87 ? -12.304 39.164 41.158 1.00 16.17 112 VAL A O 1
ATOM 517 N N . LEU A 1 88 ? -11.127 39.628 39.300 1.00 14.41 113 LEU A N 1
ATOM 518 C CA . LEU A 1 88 ? -11.084 41.051 39.523 1.00 14.66 113 LEU A CA 1
ATOM 519 C C . LEU A 1 88 ? -12.236 41.703 38.719 1.00 16.07 113 LEU A C 1
ATOM 520 O O . LEU A 1 88 ? -12.127 41.918 37.517 1.00 17.47 113 LEU A O 1
ATOM 525 N N . SER A 1 89 ? -13.323 42.033 39.393 1.00 14.47 114 SER A N 1
ATOM 526 C CA . SER A 1 89 ? -14.465 42.586 38.706 1.00 14.25 114 SER A CA 1
ATOM 527 C C . SER A 1 89 ? -14.180 44.010 38.356 1.00 14.97 114 SER A C 1
ATOM 528 O O . SER A 1 89 ? -14.618 44.538 37.317 1.00 15.41 114 SER A O 1
ATOM 531 N N . ALA A 1 90 ? -13.483 44.692 39.281 1.00 17.20 115 ALA A N 1
ATOM 532 C CA . ALA A 1 90 ? -12.990 46.027 39.057 1.00 16.84 115 ALA A CA 1
ATOM 533 C C . ALA A 1 90 ? -11.739 45.989 38.125 1.00 18.50 115 ALA A C 1
ATOM 534 O O . ALA A 1 90 ? -10.616 46.324 38.544 1.00 18.81 115 ALA A O 1
ATOM 536 N N . GLY A 1 91 ? -11.964 45.687 36.876 1.00 17.52 116 GLY A N 1
ATOM 537 C CA . GLY A 1 91 ? -10.898 45.310 35.916 1.00 16.81 116 GLY A CA 1
ATOM 538 C C . GLY A 1 91 ? -9.925 46.426 35.581 1.00 16.63 116 GLY A C 1
ATOM 539 O O . GLY A 1 91 ? -8.780 46.115 35.207 1.00 16.95 116 GLY A O 1
ATOM 540 N N . HIS A 1 92 ? -10.296 47.684 35.782 1.00 15.52 117 HIS A N 1
ATOM 541 C CA . HIS A 1 92 ? -9.390 48.802 35.598 1.00 16.64 117 HIS A CA 1
ATOM 542 C C . HIS A 1 92 ? -8.187 48.650 36.557 1.00 17.68 117 HIS A C 1
ATOM 543 O O . HIS A 1 92 ? -7.068 49.109 36.209 1.00 19.23 117 HIS A O 1
ATOM 550 N N . GLY A 1 93 ? -8.365 47.966 37.675 1.00 17.41 118 GLY A N 1
ATOM 551 C CA . GLY A 1 93 ? -7.232 47.713 38.595 1.00 18.93 118 GLY A CA 1
ATOM 552 C C . GLY A 1 93 ? -6.326 46.583 38.208 1.00 17.86 118 GLY A C 1
ATOM 553 O O . GLY A 1 93 ? -5.737 45.933 39.062 1.00 18.27 118 GLY A O 1
ATOM 554 N N . SER A 1 94 ? -6.218 46.314 36.890 1.00 16.44 119 SER A N 1
ATOM 555 C CA . SER A 1 94 ? -5.548 45.152 36.372 1.00 16.38 119 SER A CA 1
ATOM 556 C C . SER A 1 94 ? -4.078 45.001 36.941 1.00 16.02 119 SER A C 1
ATOM 557 O O . SER A 1 94 ? -3.674 43.871 37.174 1.00 17.88 119 SER A O 1
ATOM 560 N N . MET A 1 95 ? -3.400 46.097 37.153 1.00 18.22 120 MET A N 1
ATOM 561 C CA . MET A 1 95 ? -2.007 46.027 37.677 1.00 18.35 120 MET A CA 1
ATOM 562 C C . MET A 1 95 ? -2.014 45.420 39.053 1.00 21.66 120 MET A C 1
ATOM 563 O O . MET A 1 95 ? -1.003 44.861 39.452 1.00 21.42 120 MET A O 1
ATOM 568 N N . PHE A 1 96 ? -3.121 45.486 39.823 1.00 18.40 121 PHE A N 1
ATOM 569 C CA . PHE A 1 96 ? -3.174 44.708 41.019 1.00 18.11 121 PHE A CA 1
ATOM 570 C C . PHE A 1 96 ? -3.000 43.217 40.795 1.00 19.00 121 PHE A C 1
ATOM 571 O O . PHE A 1 96 ? -2.200 42.500 41.439 1.00 18.50 121 PHE A O 1
ATOM 579 N N . GLN A 1 97 ? -3.773 42.657 39.891 1.00 16.74 122 GLN A N 1
ATOM 580 C CA . GLN A 1 97 ? -3.702 41.241 39.660 1.00 16.30 122 GLN A CA 1
ATOM 581 C C . GLN A 1 97 ? -2.373 40.878 39.004 1.00 17.38 122 GLN A C 1
ATOM 582 O O . GLN A 1 97 ? -1.806 39.840 39.354 1.00 18.36 122 GLN A O 1
ATOM 588 N N . TYR A 1 98 ? -1.924 41.677 38.060 1.00 17.64 123 TYR A N 1
ATOM 589 C CA . TYR A 1 98 ? -0.637 41.328 37.382 1.00 18.26 123 TYR A CA 1
ATOM 590 C C . TYR A 1 98 ? 0.522 41.344 38.417 1.00 18.56 123 TYR A C 1
ATOM 591 O O . TYR A 1 98 ? 1.368 40.462 38.390 1.00 19.74 123 TYR A O 1
ATOM 600 N N . SER A 1 99 ? 0.481 42.321 39.321 1.00 18.93 124 SER A N 1
ATOM 601 C CA . SER A 1 99 ? 1.509 42.398 40.436 1.00 18.88 124 SER A CA 1
ATOM 602 C C . SER A 1 99 ? 1.512 41.167 41.252 1.00 22.27 124 SER A C 1
ATOM 603 O O . SER A 1 99 ? 2.603 40.545 41.512 1.00 22.74 124 SER A O 1
ATOM 606 N N . MET A 1 100 ? 0.313 40.693 41.676 1.00 20.49 125 MET A N 1
ATOM 607 C CA . MET A 1 100 ? 0.230 39.455 42.419 1.00 21.35 125 MET A CA 1
ATOM 608 C C . MET A 1 100 ? 0.726 38.263 41.658 1.00 22.19 125 MET A C 1
ATOM 609 O O . MET A 1 100 ? 1.388 37.362 42.224 1.00 21.43 125 MET A O 1
ATOM 614 N N . MET A 1 101 ? 0.336 38.192 40.354 1.00 18.87 126 MET A N 1
ATOM 615 C CA . MET A 1 101 ? 0.720 37.051 39.572 1.00 18.98 126 MET A CA 1
ATOM 616 C C . MET A 1 101 ? 2.270 37.002 39.392 1.00 18.11 126 MET A C 1
ATOM 617 O O . MET A 1 101 ? 2.877 35.891 39.479 1.00 21.38 126 MET A O 1
ATOM 622 N N . HIS A 1 102 ? 2.853 38.159 39.168 1.00 20.85 127 HIS A N 1
ATOM 623 C CA . HIS A 1 102 ? 4.278 38.218 38.992 1.00 21.29 127 HIS A CA 1
ATOM 624 C C . HIS A 1 102 ? 5.003 37.794 40.285 1.00 22.92 127 HIS A C 1
ATOM 625 O O . HIS A 1 102 ? 5.908 36.888 40.266 1.00 24.38 127 HIS A O 1
ATOM 632 N N . LEU A 1 103 ? 4.583 38.393 41.385 1.00 22.37 128 LEU A N 1
ATOM 633 C CA . LEU A 1 103 ? 5.201 38.122 42.723 1.00 21.22 128 LEU A CA 1
ATOM 634 C C . LEU A 1 103 ? 5.144 36.673 43.115 1.00 23.55 128 LEU A C 1
ATOM 635 O O . LEU A 1 103 ? 6.131 36.170 43.699 1.00 25.58 128 LEU A O 1
ATOM 640 N N . THR A 1 104 ? 4.041 35.962 42.837 1.00 20.57 129 THR A N 1
ATOM 641 C CA . THR A 1 104 ? 3.824 34.622 43.244 1.00 20.54 129 THR A CA 1
ATOM 642 C C . THR A 1 104 ? 4.388 33.580 42.270 1.00 22.81 129 THR A C 1
ATOM 643 O O . THR A 1 104 ? 4.328 32.390 42.562 1.00 23.00 129 THR A O 1
ATOM 647 N N . GLY A 1 105 ? 4.898 34.021 41.118 1.00 23.61 130 GLY A N 1
ATOM 648 C CA . GLY A 1 105 ? 5.603 33.091 40.222 1.00 25.04 130 GLY A CA 1
ATOM 649 C C . GLY A 1 105 ? 4.909 32.589 38.994 1.00 25.76 130 GLY A C 1
ATOM 650 O O . GLY A 1 105 ? 5.334 31.576 38.421 1.00 24.96 130 GLY A O 1
ATOM 651 N N . TYR A 1 106 ? 3.831 33.275 38.562 1.00 23.30 131 TYR A N 1
ATOM 652 C CA . TYR A 1 106 ? 3.157 32.841 37.329 1.00 21.59 131 TYR A CA 1
ATOM 653 C C . TYR A 1 106 ? 4.109 33.181 36.142 1.00 18.27 131 TYR A C 1
ATOM 654 O O . TYR A 1 106 ? 4.593 34.317 36.056 1.00 22.05 131 TYR A O 1
ATOM 663 N N . ASP A 1 107 ? 4.334 32.210 35.282 1.00 25.22 132 ASP A N 1
ATOM 664 C CA . ASP A 1 107 ? 5.283 32.384 34.155 1.00 25.25 132 ASP A CA 1
ATOM 665 C C . ASP A 1 107 ? 4.683 33.237 33.048 1.00 27.28 132 ASP A C 1
ATOM 666 O O . ASP A 1 107 ? 5.429 33.797 32.213 1.00 24.44 132 ASP A O 1
ATOM 671 N N . SER A 1 108 ? 3.353 33.441 33.081 1.00 24.00 133 SER A N 1
ATOM 672 C CA . SER A 1 108 ? 2.786 34.446 32.194 1.00 23.49 133 SER A CA 1
ATOM 673 C C . SER A 1 108 ? 3.075 35.876 32.561 1.00 24.53 133 SER A C 1
ATOM 674 O O . SER A 1 108 ? 2.753 36.728 31.759 1.00 23.09 133 SER A O 1
ATOM 677 N N . VAL A 1 109 ? 3.570 36.206 33.787 1.00 21.16 134 VAL A N 1
ATOM 678 C CA . VAL A 1 109 ? 3.772 37.600 34.132 1.00 22.08 134 VAL A CA 1
ATOM 679 C C . VAL A 1 109 ? 5.177 37.820 34.742 1.00 24.73 134 VAL A C 1
ATOM 680 O O . VAL A 1 109 ? 5.353 38.216 35.906 1.00 24.26 134 VAL A O 1
ATOM 684 N N . PRO A 1 110 ? 6.206 37.657 33.888 1.00 25.32 135 PRO A N 1
ATOM 685 C CA . PRO A 1 110 ? 7.544 37.941 34.314 1.00 24.74 135 PRO A CA 1
ATOM 686 C C . PRO A 1 110 ? 7.703 39.418 34.398 1.00 23.05 135 PRO A C 1
ATOM 687 O O . PRO A 1 110 ? 6.861 40.199 33.892 1.00 24.12 135 PRO A O 1
ATOM 691 N N . LEU A 1 111 ? 8.768 39.865 35.035 1.00 20.98 136 LEU A N 1
ATOM 692 C CA . LEU A 1 111 ? 8.984 41.282 35.131 1.00 22.13 136 LEU A CA 1
ATOM 693 C C . LEU A 1 111 ? 8.923 42.005 33.812 1.00 24.97 136 LEU A C 1
ATOM 694 O O . LEU A 1 111 ? 8.455 43.141 33.773 1.00 24.39 136 LEU A O 1
ATOM 699 N N . ASP A 1 112 ? 9.471 41.385 32.731 1.00 25.60 137 ASP A N 1
ATOM 700 C CA A ASP A 1 112 ? 9.494 42.065 31.430 0.50 25.80 137 ASP A CA 1
ATOM 701 C CA B ASP A 1 112 ? 9.477 42.032 31.402 0.50 27.94 137 ASP A CA 1
ATOM 702 C C . ASP A 1 112 ? 8.055 42.371 30.953 1.00 26.05 137 ASP A C 1
ATOM 703 O O . ASP A 1 112 ? 7.847 43.349 30.297 1.00 25.28 137 ASP A O 1
ATOM 712 N N . GLN A 1 113 ? 7.092 41.558 31.377 1.00 25.45 138 GLN A N 1
ATOM 713 C CA . GLN A 1 113 ? 5.651 41.815 31.004 1.00 22.80 138 GLN A CA 1
ATOM 714 C C . GLN A 1 113 ? 5.006 42.906 31.891 1.00 24.57 138 GLN A C 1
ATOM 715 O O . GLN A 1 113 ? 4.275 43.805 31.410 1.00 23.48 138 GLN A O 1
ATOM 721 N N . ILE A 1 114 ? 5.399 42.948 33.162 1.00 23.51 139 ILE A N 1
ATOM 722 C CA . ILE A 1 114 ? 5.065 44.097 33.986 1.00 21.70 139 ILE A CA 1
ATOM 723 C C . ILE A 1 114 ? 5.488 45.414 33.346 1.00 24.95 139 ILE A C 1
ATOM 724 O O . ILE A 1 114 ? 4.767 46.385 33.343 1.00 21.79 139 ILE A O 1
ATOM 729 N N . LYS A 1 115 ? 6.690 45.426 32.738 1.00 22.85 140 LYS A N 1
ATOM 730 C CA . LYS A 1 115 ? 7.192 46.594 32.063 1.00 22.76 140 LYS A CA 1
ATOM 731 C C . LYS A 1 115 ? 6.611 46.863 30.658 1.00 22.11 140 LYS A C 1
ATOM 732 O O . LYS A 1 115 ? 6.978 47.832 30.014 1.00 23.68 140 LYS A O 1
ATOM 738 N N . GLN A 1 116 ? 5.652 46.042 30.247 1.00 23.44 141 GLN A N 1
ATOM 739 C CA . GLN A 1 116 ? 4.983 46.186 28.990 1.00 23.43 141 GLN A CA 1
ATOM 740 C C . GLN A 1 116 ? 3.466 46.268 29.211 1.00 22.82 141 GLN A C 1
ATOM 741 O O . GLN A 1 116 ? 2.706 46.007 28.275 1.00 20.95 141 GLN A O 1
ATOM 747 N N . PHE A 1 117 ? 3.043 46.676 30.403 1.00 20.78 142 PHE A N 1
ATOM 748 C CA . PHE A 1 117 ? 1.597 46.976 30.641 1.00 20.52 142 PHE A CA 1
ATOM 749 C C . PHE A 1 117 ? 1.067 47.883 29.535 1.00 19.25 142 PHE A C 1
ATOM 750 O O . PHE A 1 117 ? 1.602 48.940 29.246 1.00 19.78 142 PHE A O 1
ATOM 758 N N . ARG A 1 118 ? -0.076 47.483 28.949 1.00 20.05 143 ARG A N 1
ATOM 759 C CA . ARG A 1 118 ? -0.806 48.266 27.990 1.00 19.20 143 ARG A CA 1
ATOM 760 C C . ARG A 1 118 ? -0.070 48.452 26.669 1.00 18.51 143 ARG A C 1
ATOM 761 O O . ARG A 1 118 ? -0.418 49.349 25.915 1.00 19.19 143 ARG A O 1
ATOM 769 N N . GLN A 1 119 ? 0.939 47.644 26.447 1.00 18.44 144 GLN A N 1
ATOM 770 C CA . GLN A 1 119 ? 1.636 47.718 25.140 1.00 20.92 144 GLN A CA 1
ATOM 771 C C . GLN A 1 119 ? 1.281 46.622 24.212 1.00 19.62 144 GLN A C 1
ATOM 772 O O . GLN A 1 119 ? 0.924 45.523 24.611 1.00 19.20 144 GLN A O 1
ATOM 778 N N . TRP A 1 120 ? 1.544 46.874 22.900 1.00 22.39 145 TRP A N 1
ATOM 779 C CA . TRP A 1 120 ? 1.238 45.889 21.855 1.00 23.50 145 TRP A CA 1
ATOM 780 C C . TRP A 1 120 ? 1.801 44.494 22.112 1.00 25.32 145 TRP A C 1
ATOM 781 O O . TRP A 1 120 ? 3.031 44.340 22.387 1.00 25.26 145 TRP A O 1
ATOM 792 N N . ASN A 1 121 ? 0.910 43.528 22.029 1.00 22.14 146 ASN A N 1
ATOM 793 C CA . ASN A 1 121 ? 1.169 42.106 22.184 1.00 25.93 146 ASN A CA 1
ATOM 794 C C . ASN A 1 121 ? 1.794 41.709 23.560 1.00 25.27 146 ASN A C 1
ATOM 795 O O . ASN A 1 121 ? 2.354 40.638 23.702 1.00 24.62 146 ASN A O 1
ATOM 800 N N . SER A 1 122 ? 1.661 42.560 24.582 1.00 22.22 147 SER A N 1
ATOM 801 C CA . SER A 1 122 ? 2.034 42.145 25.914 1.00 22.04 147 SER A CA 1
ATOM 802 C C . SER A 1 122 ? 1.005 41.160 26.499 1.00 22.07 147 SER A C 1
ATOM 803 O O . SER A 1 122 ? -0.125 41.042 26.015 1.00 22.10 147 SER A O 1
ATOM 806 N N . LEU A 1 123 ? 1.403 40.493 27.578 1.00 19.08 148 LEU A N 1
ATOM 807 C CA . LEU A 1 123 ? 0.571 39.637 28.356 1.00 19.66 148 LEU A CA 1
ATOM 808 C C . LEU A 1 123 ? -0.089 40.411 29.522 1.00 17.63 148 LEU A C 1
ATOM 809 O O . LEU A 1 123 ? -0.723 39.787 30.388 1.00 19.06 148 LEU A O 1
ATOM 814 N N . THR A 1 124 ? -0.006 41.727 29.457 1.00 16.83 149 THR A N 1
ATOM 815 C CA . THR A 1 124 ? -0.461 42.670 30.485 1.00 18.40 149 THR A CA 1
ATOM 816 C C . THR A 1 124 ? -1.299 43.764 29.855 1.00 17.45 149 THR A C 1
ATOM 817 O O . THR A 1 124 ? -1.106 44.929 30.033 1.00 18.66 149 THR A O 1
ATOM 821 N N . PRO A 1 125 ? -2.411 43.329 29.191 1.00 17.78 150 PRO A N 1
ATOM 822 C CA . PRO A 1 125 ? -3.320 44.331 28.643 1.00 16.93 150 PRO A CA 1
ATOM 823 C C . PRO A 1 125 ? -4.018 45.193 29.718 1.00 16.60 150 PRO A C 1
ATOM 824 O O . PRO A 1 125 ? -4.077 44.834 30.915 1.00 17.71 150 PRO A O 1
ATOM 828 N N . GLY A 1 126 ? -4.493 46.342 29.296 1.00 15.97 151 GLY A N 1
ATOM 829 C CA . GLY A 1 126 ? -5.092 47.313 30.188 1.00 16.91 151 GLY A CA 1
ATOM 830 C C . GLY A 1 126 ? -6.188 46.807 31.120 1.00 16.56 151 GLY A C 1
ATOM 831 O O . GLY A 1 126 ? -6.327 47.327 32.239 1.00 17.30 151 GLY A O 1
ATOM 832 N N . HIS A 1 127 ? -6.992 45.870 30.609 1.00 15.35 152 HIS A N 1
ATOM 833 C CA . HIS A 1 127 ? -7.930 45.110 31.399 1.00 15.36 152 HIS A CA 1
ATOM 834 C C . HIS A 1 127 ? -7.619 43.662 31.311 1.00 16.96 152 HIS A C 1
ATOM 835 O O . HIS A 1 127 ? -7.093 43.213 30.319 1.00 17.16 152 HIS A O 1
ATOM 842 N N . PRO A 1 128 ? -7.957 42.889 32.358 1.00 15.99 153 PRO A N 1
ATOM 843 C CA . PRO A 1 128 ? -7.547 41.533 32.372 1.00 17.42 153 PRO A CA 1
ATOM 844 C C . PRO A 1 128 ? -8.332 40.713 31.362 1.00 19.34 153 PRO A C 1
ATOM 845 O O . PRO A 1 128 ? -9.604 40.845 31.255 1.00 16.71 153 PRO A O 1
ATOM 849 N N . GLU A 1 129 ? -7.582 39.882 30.640 1.00 17.78 154 GLU A N 1
ATOM 850 C CA . GLU A 1 129 ? -8.085 39.084 29.535 1.00 18.79 154 GLU A CA 1
ATOM 851 C C . GLU A 1 129 ? -7.646 37.619 29.609 1.00 19.12 154 GLU A C 1
ATOM 852 O O . GLU A 1 129 ? -6.460 37.306 29.476 1.00 19.85 154 GLU A O 1
ATOM 858 N N . ASN A 1 130 ? -8.601 36.715 29.786 1.00 16.93 155 ASN A N 1
ATOM 859 C CA . ASN A 1 130 ? -8.323 35.308 29.947 1.00 17.55 155 ASN A CA 1
ATOM 860 C C . ASN A 1 130 ? -7.721 34.728 28.667 1.00 19.29 155 ASN A C 1
ATOM 861 O O . ASN A 1 130 ? -6.972 33.793 28.724 1.00 20.16 155 ASN A O 1
ATOM 866 N N . PHE A 1 131 ? -8.087 35.306 27.534 1.00 17.75 156 PHE A N 1
ATOM 867 C CA . PHE A 1 131 ? -7.610 34.803 26.235 1.00 19.78 156 PHE A CA 1
ATOM 868 C C . PHE A 1 131 ? -6.159 35.222 25.946 1.00 21.34 156 PHE A C 1
ATOM 869 O O . PHE A 1 131 ? -5.588 34.732 24.937 1.00 23.61 156 PHE A O 1
ATOM 877 N N . VAL A 1 132 ? -5.596 36.145 26.741 1.00 18.93 157 VAL A N 1
ATOM 878 C CA . VAL A 1 132 ? -4.236 36.609 26.606 1.00 22.26 157 VAL A CA 1
ATOM 879 C C . VAL A 1 132 ? -3.336 35.980 27.644 1.00 24.24 157 VAL A C 1
ATOM 880 O O . VAL A 1 132 ? -2.226 35.493 27.353 1.00 21.12 157 VAL A O 1
ATOM 884 N N . THR A 1 133 ? -3.779 35.972 28.898 1.00 22.28 158 THR A N 1
ATOM 885 C CA . THR A 1 133 ? -2.861 35.708 30.031 1.00 19.68 158 THR A CA 1
ATOM 886 C C . THR A 1 133 ? -3.238 34.484 30.835 1.00 23.99 158 THR A C 1
ATOM 887 O O . THR A 1 133 ? -4.247 34.548 31.588 1.00 20.72 158 THR A O 1
ATOM 891 N N . PRO A 1 134 ? -2.473 33.383 30.765 1.00 23.18 159 PRO A N 1
ATOM 892 C CA . PRO A 1 134 ? -2.767 32.218 31.631 1.00 21.18 159 PRO A CA 1
ATOM 893 C C . PRO A 1 134 ? -2.767 32.581 33.110 1.00 20.48 159 PRO A C 1
ATOM 894 O O . PRO A 1 134 ? -1.851 33.306 33.576 1.00 22.05 159 PRO A O 1
ATOM 898 N N . GLY A 1 135 ? -3.843 32.197 33.808 1.00 20.11 160 GLY A N 1
ATOM 899 C CA . GLY A 1 135 ? -3.984 32.564 35.209 1.00 18.53 160 GLY A CA 1
ATOM 900 C C . GLY A 1 135 ? -5.040 33.653 35.425 1.00 19.36 160 GLY A C 1
ATOM 901 O O . GLY A 1 135 ? -5.523 33.866 36.539 1.00 21.23 160 GLY A O 1
ATOM 902 N N . VAL A 1 136 ? -5.342 34.396 34.360 1.00 18.67 161 VAL A N 1
ATOM 903 C CA . VAL A 1 136 ? -6.531 35.318 34.413 1.00 18.06 161 VAL A CA 1
ATOM 904 C C . VAL A 1 136 ? -7.719 34.485 33.962 1.00 16.55 161 VAL A C 1
ATOM 905 O O . VAL A 1 136 ? -7.742 33.886 32.885 1.00 16.74 161 VAL A O 1
ATOM 909 N N . GLU A 1 137 ? -8.781 34.403 34.788 1.00 15.94 162 GLU A N 1
ATOM 910 C CA . GLU A 1 137 ? -9.807 33.420 34.579 1.00 15.81 162 GLU A CA 1
ATOM 911 C C . GLU A 1 137 ? -10.910 33.834 33.582 1.00 15.39 162 GLU A C 1
ATOM 912 O O . GLU A 1 137 ? -11.484 33.001 32.877 1.00 17.34 162 GLU A O 1
ATOM 918 N N . VAL A 1 138 ? -11.181 35.130 33.607 1.00 14.78 163 VAL A N 1
ATOM 919 C CA . VAL A 1 138 ? -12.259 35.666 32.761 1.00 15.34 163 VAL A CA 1
ATOM 920 C C . VAL A 1 138 ? -11.818 37.030 32.251 1.00 16.08 163 VAL A C 1
ATOM 921 O O . VAL A 1 138 ? -10.802 37.530 32.670 1.00 17.07 163 VAL A O 1
ATOM 925 N N . THR A 1 139 ? -12.601 37.661 31.357 1.00 15.12 164 THR A N 1
ATOM 926 C CA . THR A 1 139 ? -12.313 39.004 30.844 1.00 16.65 164 THR A CA 1
ATOM 927 C C . THR A 1 139 ? -13.183 40.015 31.582 1.00 15.23 164 THR A C 1
ATOM 928 O O . THR A 1 139 ? -14.411 39.917 31.507 1.00 17.02 164 THR A O 1
ATOM 932 N N . THR A 1 140 ? -12.554 40.973 32.200 1.00 15.25 165 THR A N 1
ATOM 933 C CA . THR A 1 140 ? -13.250 42.019 32.929 1.00 15.86 165 THR A CA 1
ATOM 934 C C . THR A 1 140 ? -12.850 43.400 32.518 1.00 16.27 165 THR A C 1
ATOM 935 O O . THR A 1 140 ? -11.967 43.560 31.647 1.00 18.02 165 THR A O 1
ATOM 939 N N . GLY A 1 141 ? -13.486 44.408 33.107 1.00 17.59 166 GLY A N 1
ATOM 940 C CA . GLY A 1 141 ? -13.297 45.822 32.622 1.00 20.60 166 GLY A CA 1
ATOM 941 C C . GLY A 1 141 ? -14.642 46.499 32.549 1.00 18.46 166 GLY A C 1
ATOM 942 O O . GLY A 1 141 ? -14.881 47.409 33.321 1.00 21.36 166 GLY A O 1
ATOM 943 N N . PRO A 1 142 ? -15.527 45.954 31.712 1.00 15.74 167 PRO A N 1
ATOM 944 C CA . PRO A 1 142 ? -16.908 46.435 31.752 1.00 15.14 167 PRO A CA 1
ATOM 945 C C . PRO A 1 142 ? -17.493 46.143 33.138 1.00 15.69 167 PRO A C 1
ATOM 946 O O . PRO A 1 142 ? -17.540 44.988 33.572 1.00 15.37 167 PRO A O 1
ATOM 950 N N . LEU A 1 143 ? -17.861 47.207 33.871 1.00 15.08 168 LEU A N 1
ATOM 951 C CA . LEU A 1 143 ? -18.140 47.054 35.300 1.00 14.22 168 LEU A CA 1
ATOM 952 C C . LEU A 1 143 ? -19.332 46.172 35.559 1.00 12.86 168 LEU A C 1
ATOM 953 O O . LEU A 1 143 ? -20.294 46.120 34.781 1.00 14.17 168 LEU A O 1
ATOM 958 N N . GLY A 1 144 ? -19.248 45.403 36.625 1.00 12.83 169 GLY A N 1
ATOM 959 C CA . GLY A 1 144 ? -20.274 44.396 36.953 1.00 13.04 169 GLY A CA 1
ATOM 960 C C . GLY A 1 144 ? -20.155 43.018 36.361 1.00 14.19 169 GLY A C 1
ATOM 961 O O . GLY A 1 144 ? -20.673 42.066 36.922 1.00 15.13 169 GLY A O 1
ATOM 962 N N . GLN A 1 145 ? -19.435 42.848 35.245 1.00 12.48 170 GLN A N 1
ATOM 963 C CA . GLN A 1 145 ? -19.373 41.547 34.605 1.00 12.90 170 GLN A CA 1
ATOM 964 C C . GLN A 1 145 ? -18.675 40.511 35.523 1.00 13.57 170 GLN A C 1
ATOM 965 O O . GLN A 1 145 ? -19.113 39.381 35.626 1.00 14.43 170 GLN A O 1
ATOM 971 N N . GLY A 1 146 ? -17.552 40.919 36.143 1.00 12.80 171 GLY A N 1
ATOM 972 C CA . GLY A 1 146 ? -16.723 40.007 36.934 1.00 13.47 171 GLY A CA 1
ATOM 973 C C . GLY A 1 146 ? -17.446 39.346 38.058 1.00 13.06 171 GLY A C 1
ATOM 974 O O . GLY A 1 146 ? -17.342 38.107 38.241 1.00 12.20 171 GLY A O 1
ATOM 975 N N . ILE A 1 147 ? -18.170 40.112 38.871 1.00 12.64 172 ILE A N 1
ATOM 976 C CA . ILE A 1 147 ? -18.936 39.489 39.985 1.00 14.34 172 ILE A CA 1
ATOM 977 C C . ILE A 1 147 ? -19.931 38.431 39.467 1.00 13.52 172 ILE A C 1
ATOM 978 O O . ILE A 1 147 ? -20.136 37.322 40.047 1.00 14.34 172 ILE A O 1
ATOM 983 N N . CYS A 1 148 ? -20.588 38.720 38.329 1.00 13.49 173 CYS A N 1
ATOM 984 C CA . CYS A 1 148 ? -21.497 37.760 37.706 1.00 14.35 173 CYS A CA 1
ATOM 985 C C . CYS A 1 148 ? -20.742 36.494 37.273 1.00 13.57 173 CYS A C 1
ATOM 986 O O . CYS A 1 148 ? -21.172 35.357 37.451 1.00 14.17 173 CYS A O 1
ATOM 989 N N . ASN A 1 149 ? -19.565 36.701 36.640 1.00 13.41 174 ASN A N 1
ATOM 990 C CA . ASN A 1 149 ? -18.795 35.570 36.155 1.00 13.93 174 ASN A CA 1
ATOM 991 C C . ASN A 1 149 ? -18.359 34.726 37.416 1.00 13.52 174 ASN A C 1
ATOM 992 O O . ASN A 1 149 ? -18.383 33.484 37.388 1.00 14.71 174 ASN A O 1
ATOM 997 N N . ALA A 1 150 ? -18.063 35.394 38.527 1.00 15.15 175 ALA A N 1
ATOM 998 C CA . ALA A 1 150 ? -17.695 34.710 39.770 1.00 14.53 175 ALA A CA 1
ATOM 999 C C . ALA A 1 150 ? -18.879 33.867 40.279 1.00 15.35 175 ALA A C 1
ATOM 1000 O O . ALA A 1 150 ? -18.696 32.737 40.738 1.00 15.24 175 ALA A O 1
ATOM 1002 N N . VAL A 1 151 ? -20.107 34.394 40.193 1.00 13.98 176 VAL A N 1
ATOM 1003 C CA . VAL A 1 151 ? -21.264 33.604 40.498 1.00 15.37 176 VAL A CA 1
ATOM 1004 C C . VAL A 1 151 ? -21.277 32.317 39.646 1.00 14.57 176 VAL A C 1
ATOM 1005 O O . VAL A 1 151 ? -21.534 31.238 40.153 1.00 15.20 176 VAL A O 1
ATOM 1009 N N . GLY A 1 152 ? -21.038 32.418 38.329 1.00 14.31 177 GLY A N 1
ATOM 1010 C CA . GLY A 1 152 ? -21.003 31.264 37.480 1.00 15.17 177 GLY A CA 1
ATOM 1011 C C . GLY A 1 152 ? -19.870 30.249 37.764 1.00 14.97 177 GLY A C 1
ATOM 1012 O O . GLY A 1 152 ? -20.120 29.058 37.678 1.00 17.14 177 GLY A O 1
ATOM 1013 N N . LEU A 1 153 ? -18.724 30.750 38.155 1.00 15.59 178 LEU A N 1
ATOM 1014 C CA . LEU A 1 153 ? -17.590 29.891 38.583 1.00 15.91 178 LEU A CA 1
ATOM 1015 C C . LEU A 1 153 ? -18.026 29.133 39.864 1.00 16.55 178 LEU A C 1
ATOM 1016 O O . LEU A 1 153 ? -17.732 27.914 40.013 1.00 19.09 178 LEU A O 1
ATOM 1021 N N . ALA A 1 154 ? -18.693 29.845 40.756 1.00 17.23 179 ALA A N 1
ATOM 1022 C CA . ALA A 1 154 ? -19.223 29.184 42.024 1.00 18.36 179 ALA A CA 1
ATOM 1023 C C . ALA A 1 154 ? -20.321 28.152 41.745 1.00 20.75 179 ALA A C 1
ATOM 1024 O O . ALA A 1 154 ? -20.342 27.077 42.325 1.00 19.24 179 ALA A O 1
ATOM 1026 N N . VAL A 1 155 ? -21.199 28.412 40.767 1.00 18.07 180 VAL A N 1
ATOM 1027 C CA . VAL A 1 155 ? -22.161 27.505 40.349 1.00 17.40 180 VAL A CA 1
ATOM 1028 C C . VAL A 1 155 ? -21.484 26.242 39.794 1.00 17.86 180 VAL A C 1
ATOM 1029 O O . VAL A 1 155 ? -21.844 25.108 40.143 1.00 18.29 180 VAL A O 1
ATOM 1033 N N . ALA A 1 156 ? -20.491 26.424 38.920 1.00 16.77 181 ALA A N 1
ATOM 1034 C CA . ALA A 1 156 ? -19.743 25.294 38.385 1.00 17.07 181 ALA A CA 1
ATOM 1035 C C . ALA A 1 156 ? -19.161 24.381 39.518 1.00 16.45 181 ALA A C 1
ATOM 1036 O O . ALA A 1 156 ? -19.320 23.131 39.461 1.00 18.95 181 ALA A O 1
ATOM 1038 N N . GLU A 1 157 ? -18.548 24.999 40.479 1.00 19.11 182 GLU A N 1
ATOM 1039 C CA . GLU A 1 157 ? -17.904 24.254 41.570 1.00 19.51 182 GLU A CA 1
ATOM 1040 C C . GLU A 1 157 ? -18.959 23.524 42.359 1.00 20.59 182 GLU A C 1
ATOM 1041 O O . GLU A 1 157 ? -18.827 22.288 42.611 1.00 21.06 182 GLU A O 1
ATOM 1047 N N . ALA A 1 158 ? -20.075 24.183 42.617 1.00 18.32 183 ALA A N 1
ATOM 1048 C CA . ALA A 1 158 ? -21.112 23.603 43.484 1.00 20.38 183 ALA A CA 1
ATOM 1049 C C . ALA A 1 158 ? -21.749 22.417 42.765 1.00 21.36 183 ALA A C 1
ATOM 1050 O O . ALA A 1 158 ? -22.003 21.329 43.347 1.00 22.72 183 ALA A O 1
ATOM 1052 N N . HIS A 1 159 ? -22.019 22.603 41.479 1.00 19.86 184 HIS A N 1
ATOM 1053 C CA . HIS A 1 159 ? -22.565 21.588 40.655 1.00 20.92 184 HIS A CA 1
ATOM 1054 C C . HIS A 1 159 ? -21.688 20.323 40.537 1.00 22.50 184 HIS A C 1
ATOM 1055 O O . HIS A 1 159 ? -22.200 19.184 40.690 1.00 22.67 184 HIS A O 1
ATOM 1062 N N . LEU A 1 160 ? -20.399 20.531 40.215 1.00 21.04 185 LEU A N 1
ATOM 1063 C CA . LEU A 1 160 ? -19.470 19.417 40.029 1.00 22.97 185 LEU A CA 1
ATOM 1064 C C . LEU A 1 160 ? -19.296 18.722 41.389 1.00 23.14 185 LEU A C 1
ATOM 1065 O O . LEU A 1 160 ? -19.307 17.470 41.434 1.00 23.16 185 LEU A O 1
ATOM 1070 N N . ALA A 1 161 ? -19.220 19.499 42.463 1.00 21.94 186 ALA A N 1
ATOM 1071 C CA . ALA A 1 161 ? -19.109 18.889 43.814 1.00 23.28 186 ALA A CA 1
ATOM 1072 C C . ALA A 1 161 ? -20.265 18.032 44.128 1.00 28.49 186 ALA A C 1
ATOM 1073 O O . ALA A 1 161 ? -20.065 16.883 44.569 1.00 26.14 186 ALA A O 1
ATOM 1075 N N . ALA A 1 162 ? -21.459 18.489 43.807 1.00 24.37 187 ALA A N 1
ATOM 1076 C CA . ALA A 1 162 ? -22.645 17.726 44.129 1.00 25.38 187 ALA A CA 1
ATOM 1077 C C . ALA A 1 162 ? -22.788 16.505 43.272 1.00 27.18 187 ALA A C 1
ATOM 1078 O O . ALA A 1 162 ? -23.358 15.503 43.736 1.00 26.89 187 ALA A O 1
ATOM 1080 N N . ARG A 1 163 ? -22.297 16.547 42.047 1.00 24.54 188 ARG A N 1
ATOM 1081 C CA . ARG A 1 163 ? -22.407 15.424 41.107 1.00 26.41 188 ARG A CA 1
ATOM 1082 C C . ARG A 1 163 ? -21.434 14.279 41.377 1.00 25.96 188 ARG A C 1
ATOM 1083 O O . ARG A 1 163 ? -21.715 13.152 40.981 1.00 27.45 188 ARG A O 1
ATOM 1091 N N . PHE A 1 164 ? -20.275 14.615 41.930 1.00 26.91 189 PHE A N 1
ATOM 1092 C CA . PHE A 1 164 ? -19.097 13.738 41.998 1.00 27.70 189 PHE A CA 1
ATOM 1093 C C . PHE A 1 164 ? -18.581 13.456 43.408 1.00 26.92 189 PHE A C 1
ATOM 1094 O O . PHE A 1 164 ? -18.039 12.374 43.627 1.00 31.91 189 PHE A O 1
ATOM 1102 N N . ASN A 1 165 ? -18.719 14.356 44.366 1.00 24.72 190 ASN A N 1
ATOM 1103 C CA . ASN A 1 165 ? -18.077 14.051 45.687 1.00 28.68 190 ASN A CA 1
ATOM 1104 C C . ASN A 1 165 ? -18.806 12.919 46.400 1.00 33.04 190 ASN A C 1
ATOM 1105 O O . ASN A 1 165 ? -20.021 12.775 46.280 1.00 29.13 190 ASN A O 1
ATOM 1110 N N . LYS A 1 166 ? -18.039 12.065 47.086 1.00 33.66 191 LYS A N 1
ATOM 1111 C CA . LYS A 1 166 ? -18.653 10.949 47.813 1.00 35.61 191 LYS A CA 1
ATOM 1112 C C . LYS A 1 166 ? -18.405 11.087 49.300 1.00 32.47 191 LYS A C 1
ATOM 1113 O O . LYS A 1 166 ? -17.367 11.604 49.715 1.00 34.35 191 LYS A O 1
ATOM 1119 N N . PRO A 1 167 ? -19.367 10.644 50.112 1.00 36.34 192 PRO A N 1
ATOM 1120 C CA . PRO A 1 167 ? -19.286 11.045 51.519 1.00 42.66 192 PRO A CA 1
ATOM 1121 C C . PRO A 1 167 ? -18.195 10.341 52.363 1.00 40.08 192 PRO A C 1
ATOM 1122 O O . PRO A 1 167 ? -17.881 10.840 53.419 1.00 40.25 192 PRO A O 1
ATOM 1126 N N . ASP A 1 168 ? -17.554 9.311 51.834 1.00 39.26 193 ASP A N 1
ATOM 1127 C CA . ASP A 1 168 ? -16.608 8.465 52.594 1.00 39.09 193 ASP A CA 1
ATOM 1128 C C . ASP A 1 168 ? -15.178 8.537 52.139 1.00 39.89 193 ASP A C 1
ATOM 1129 O O . ASP A 1 168 ? -14.354 7.757 52.593 1.00 38.33 193 ASP A O 1
ATOM 1134 N N . VAL A 1 169 ? -14.868 9.469 51.240 1.00 35.77 194 VAL A N 1
ATOM 1135 C CA . VAL A 1 169 ? -13.519 9.705 50.749 1.00 34.16 194 VAL A CA 1
ATOM 1136 C C . VAL A 1 169 ? -13.347 11.244 50.671 1.00 33.03 194 VAL A C 1
ATOM 1137 O O . VAL A 1 169 ? -14.315 11.974 50.764 1.00 30.95 194 VAL A O 1
ATOM 1141 N N . LYS A 1 170 ? -12.127 11.690 50.579 1.00 30.85 195 LYS A N 1
ATOM 1142 C CA . LYS A 1 170 ? -11.814 13.108 50.474 1.00 33.00 195 LYS A CA 1
ATOM 1143 C C . LYS A 1 170 ? -12.532 13.664 49.227 1.00 32.91 195 LYS A C 1
ATOM 1144 O O . LYS A 1 170 ? -12.647 12.956 48.224 1.00 29.73 195 LYS A O 1
ATOM 1150 N N . PRO A 1 171 ? -12.995 14.918 49.300 1.00 33.26 196 PRO A N 1
ATOM 1151 C CA . PRO A 1 171 ? -13.628 15.459 48.074 1.00 33.28 196 PRO A CA 1
ATOM 1152 C C . PRO A 1 171 ? -12.625 15.554 46.916 1.00 29.30 196 PRO A C 1
ATOM 1153 O O . PRO A 1 171 ? -11.431 15.803 47.138 1.00 26.58 196 PRO A O 1
ATOM 1157 N N . ILE A 1 172 ? -13.108 15.378 45.690 1.00 26.23 197 ILE A N 1
ATOM 1158 C CA . ILE A 1 172 ? -12.270 15.695 44.531 1.00 25.14 197 ILE A CA 1
ATOM 1159 C C . ILE A 1 172 ? -12.635 17.086 43.949 1.00 25.52 197 ILE A C 1
ATOM 1160 O O . ILE A 1 172 ? -11.875 17.646 43.152 1.00 24.30 197 ILE A O 1
ATOM 1165 N N . VAL A 1 173 ? -13.784 17.619 44.361 1.00 21.82 198 VAL A N 1
ATOM 1166 C CA . VAL A 1 173 ? -14.132 19.039 44.015 1.00 22.17 198 VAL A CA 1
ATOM 1167 C C . VAL A 1 173 ? -14.309 19.852 45.290 1.00 21.74 198 VAL A C 1
ATOM 1168 O O . VAL A 1 173 ? -15.215 19.600 46.102 1.00 25.29 198 VAL A O 1
ATOM 1172 N N . ASP A 1 174 ? -13.457 20.819 45.509 1.00 20.03 199 ASP A N 1
ATOM 1173 C CA . ASP A 1 174 ? -13.546 21.637 46.694 1.00 21.45 199 ASP A CA 1
ATOM 1174 C C . ASP A 1 174 ? -12.678 22.830 46.542 1.00 20.79 199 ASP A C 1
ATOM 1175 O O . ASP A 1 174 ? -11.529 22.847 46.916 1.00 20.31 199 ASP A O 1
ATOM 1180 N N . HIS A 1 175 ? -13.282 23.954 46.073 1.00 19.69 200 HIS A N 1
ATOM 1181 C CA . HIS A 1 175 ? -12.601 25.239 45.999 1.00 18.58 200 HIS A CA 1
ATOM 1182 C C . HIS A 1 175 ? -13.572 26.439 46.139 1.00 18.32 200 HIS A C 1
ATOM 1183 O O . HIS A 1 175 ? -14.753 26.285 45.914 1.00 18.42 200 HIS A O 1
ATOM 1190 N N . TYR A 1 176 ? -13.005 27.554 46.547 1.00 18.22 201 TYR A N 1
ATOM 1191 C CA . TYR A 1 176 ? -13.661 28.860 46.801 1.00 18.79 201 TYR A CA 1
ATOM 1192 C C . TYR A 1 176 ? -13.507 29.746 45.567 1.00 17.85 201 TYR A C 1
ATOM 1193 O O . TYR A 1 176 ? -12.628 29.511 44.711 1.00 17.82 201 TYR A O 1
ATOM 1202 N N . THR A 1 177 ? -14.460 30.663 45.423 1.00 17.18 202 THR A N 1
ATOM 1203 C CA . THR A 1 177 ? -14.395 31.653 44.330 1.00 16.39 202 THR A CA 1
ATOM 1204 C C . THR A 1 177 ? -14.371 33.045 45.009 1.00 16.09 202 THR A C 1
ATOM 1205 O O . THR A 1 177 ? -15.303 33.409 45.778 1.00 15.14 202 THR A O 1
ATOM 1209 N N . TYR A 1 178 ? -13.268 33.747 44.823 1.00 16.01 203 TYR A N 1
ATOM 1210 C CA . TYR A 1 178 ? -13.004 35.079 45.364 1.00 15.85 203 TYR A CA 1
ATOM 1211 C C . TYR A 1 178 ? -13.181 36.111 44.266 1.00 16.84 203 TYR A C 1
ATOM 1212 O O . TYR A 1 178 ? -12.692 35.941 43.143 1.00 17.25 203 TYR A O 1
ATOM 1221 N N . CYS A 1 179 ? -13.826 37.214 44.620 1.00 16.48 204 CYS A N 1
ATOM 1222 C CA . CYS A 1 179 ? -14.006 38.346 43.665 1.00 15.73 204 CYS A CA 1
ATOM 1223 C C . CYS A 1 179 ? -13.780 39.649 44.364 1.00 16.51 204 CYS A C 1
ATOM 1224 O O . CYS A 1 179 ? -14.413 39.893 45.421 1.00 17.11 204 CYS A O 1
ATOM 1227 N N . ILE A 1 180 ? -12.967 40.506 43.791 1.00 14.16 205 ILE A N 1
ATOM 1228 C CA . ILE A 1 180 ? -12.833 41.853 44.278 1.00 14.56 205 ILE A CA 1
ATOM 1229 C C . ILE A 1 180 ? -13.638 42.779 43.357 1.00 16.31 205 ILE A C 1
ATOM 1230 O O . ILE A 1 180 ? -13.446 42.766 42.132 1.00 15.34 205 ILE A O 1
ATOM 1235 N N . LEU A 1 181 ? -14.520 43.573 43.951 1.00 15.39 206 LEU A N 1
ATOM 1236 C CA . LEU A 1 181 ? -15.346 44.497 43.218 1.00 14.50 206 LEU A CA 1
ATOM 1237 C C . LEU A 1 181 ? -15.441 45.845 43.953 1.00 15.77 206 LEU A C 1
ATOM 1238 O O . LEU A 1 181 ? -15.191 45.947 45.142 1.00 16.01 206 LEU A O 1
ATOM 1243 N N . GLY A 1 182 ? -15.772 46.881 43.238 1.00 13.48 207 GLY A N 1
ATOM 1244 C CA . GLY A 1 182 ? -15.818 48.253 43.770 1.00 14.94 207 GLY A CA 1
ATOM 1245 C C . GLY A 1 182 ? -17.146 48.941 43.559 1.00 14.86 207 GLY A C 1
ATOM 1246 O O . GLY A 1 182 ? -18.131 48.288 43.189 1.00 15.69 207 GLY A O 1
ATOM 1247 N N . ASP A 1 183 ? -17.189 50.276 43.785 1.00 16.36 208 ASP A N 1
ATOM 1248 C CA . ASP A 1 183 ? -18.462 51.010 43.757 1.00 14.62 208 ASP A CA 1
ATOM 1249 C C . ASP A 1 183 ? -19.098 50.906 42.357 1.00 16.27 208 ASP A C 1
ATOM 1250 O O . ASP A 1 183 ? -20.347 50.779 42.219 1.00 15.70 208 ASP A O 1
ATOM 1255 N N . GLY A 1 184 ? -18.261 50.923 41.315 1.00 15.29 209 GLY A N 1
ATOM 1256 C CA . GLY A 1 184 ? -18.816 50.867 39.968 1.00 15.72 209 GLY A CA 1
ATOM 1257 C C . GLY A 1 184 ? -19.564 49.608 39.718 1.00 15.02 209 GLY A C 1
ATOM 1258 O O . GLY A 1 184 ? -20.700 49.671 39.195 1.00 14.08 209 GLY A O 1
ATOM 1259 N N . CYS A 1 185 ? -18.998 48.447 40.123 1.00 13.89 210 CYS A N 1
ATOM 1260 C CA . CYS A 1 185 ? -19.685 47.198 39.959 1.00 14.39 210 CYS A CA 1
ATOM 1261 C C . CYS A 1 185 ? -20.986 47.198 40.787 1.00 13.76 210 CYS A C 1
ATOM 1262 O O . CYS A 1 185 ? -21.987 46.679 40.347 1.00 15.31 210 CYS A O 1
ATOM 1265 N N . MET A 1 186 ? -20.936 47.773 41.994 1.00 13.73 211 MET A N 1
ATOM 1266 C CA . MET A 1 186 ? -22.113 47.799 42.884 1.00 13.83 211 MET A CA 1
ATOM 1267 C C . MET A 1 186 ? -23.249 48.643 42.322 1.00 14.28 211 MET A C 1
ATOM 1268 O O . MET A 1 186 ? -24.391 48.438 42.720 1.00 15.32 211 MET A O 1
ATOM 1273 N N . MET A 1 187 ? -22.947 49.648 41.496 1.00 14.15 212 MET A N 1
ATOM 1274 C CA . MET A 1 187 ? -24.001 50.502 40.925 1.00 13.88 212 MET A CA 1
ATOM 1275 C C . MET A 1 187 ? -24.657 49.833 39.707 1.00 12.60 212 MET A C 1
ATOM 1276 O O . MET A 1 187 ? -25.814 50.139 39.390 1.00 12.79 212 MET A O 1
ATOM 1281 N N . GLU A 1 188 ? -23.898 48.982 38.976 1.00 11.73 213 GLU A N 1
ATOM 1282 C CA . GLU A 1 188 ? -24.424 48.367 37.776 1.00 13.30 213 GLU A CA 1
ATOM 1283 C C . GLU A 1 188 ? -25.514 47.387 38.113 1.00 11.98 213 GLU A C 1
ATOM 1284 O O . GLU A 1 188 ? -25.333 46.488 38.977 1.00 12.81 213 GLU A O 1
ATOM 1290 N N . GLY A 1 189 ? -26.663 47.480 37.436 1.00 12.65 214 GLY A N 1
ATOM 1291 C CA . GLY A 1 189 ? -27.772 46.589 37.697 1.00 15.14 214 GLY A CA 1
ATOM 1292 C C . GLY A 1 189 ? -27.413 45.106 37.634 1.00 13.14 214 GLY A C 1
ATOM 1293 O O . GLY A 1 189 ? -27.955 44.276 38.368 1.00 12.89 214 GLY A O 1
ATOM 1294 N N . ILE A 1 190 ? -26.520 44.786 36.707 1.00 12.08 215 ILE A N 1
ATOM 1295 C CA . ILE A 1 190 ? -26.160 43.342 36.486 1.00 12.09 215 ILE A CA 1
ATOM 1296 C C . ILE A 1 190 ? -25.716 42.696 37.810 1.00 11.88 215 ILE A C 1
ATOM 1297 O O . ILE A 1 190 ? -25.980 41.514 38.045 1.00 12.81 215 ILE A O 1
ATOM 1302 N N . SER A 1 191 ? -25.013 43.434 38.607 1.00 13.29 216 SER A N 1
ATOM 1303 C CA . SER A 1 191 ? -24.509 42.842 39.847 1.00 13.77 216 SER A CA 1
ATOM 1304 C C . SER A 1 191 ? -25.623 42.559 40.858 1.00 14.57 216 SER A C 1
ATOM 1305 O O . SER A 1 191 ? -25.533 41.595 41.559 1.00 14.51 216 SER A O 1
ATOM 1308 N N . ASN A 1 192 ? -26.634 43.460 40.931 1.00 12.66 217 ASN A N 1
ATOM 1309 C CA . ASN A 1 192 ? -27.764 43.187 41.788 1.00 12.56 217 ASN A CA 1
ATOM 1310 C C . ASN A 1 192 ? -28.445 41.902 41.302 1.00 13.27 217 ASN A C 1
ATOM 1311 O O . ASN A 1 192 ? -28.780 41.019 42.098 1.00 13.50 217 ASN A O 1
ATOM 1316 N N . GLU A 1 193 ? -28.580 41.719 39.993 1.00 12.90 218 GLU A N 1
ATOM 1317 C CA . GLU A 1 193 ? -29.231 40.511 39.420 1.00 12.60 218 GLU A CA 1
ATOM 1318 C C . GLU A 1 193 ? -28.471 39.239 39.844 1.00 13.62 218 GLU A C 1
ATOM 1319 O O . GLU A 1 193 ? -29.027 38.265 40.329 1.00 13.69 218 GLU A O 1
ATOM 1325 N N . ALA A 1 194 ? -27.156 39.307 39.686 1.00 12.92 219 ALA A N 1
ATOM 1326 C CA . ALA A 1 194 ? -26.359 38.095 39.897 1.00 14.47 219 ALA A CA 1
ATOM 1327 C C . ALA A 1 194 ? -26.252 37.801 41.378 1.00 14.05 219 ALA A C 1
ATOM 1328 O O . ALA A 1 194 ? -26.312 36.604 41.722 1.00 15.99 219 ALA A O 1
ATOM 1330 N N . CYS A 1 195 ? -26.166 38.816 42.202 1.00 14.34 220 CYS A N 1
ATOM 1331 C CA . CYS A 1 195 ? -26.068 38.623 43.638 1.00 14.72 220 CYS A CA 1
ATOM 1332 C C . CYS A 1 195 ? -27.429 38.211 44.211 1.00 15.01 220 CYS A C 1
ATOM 1333 O O . CYS A 1 195 ? -27.493 37.472 45.205 1.00 15.62 220 CYS A O 1
ATOM 1336 N N . SER A 1 196 ? -28.540 38.639 43.589 1.00 14.63 221 SER A N 1
ATOM 1337 C CA . SER A 1 196 ? -29.829 38.070 43.966 1.00 14.22 221 SER A CA 1
ATOM 1338 C C . SER A 1 196 ? -29.879 36.530 43.744 1.00 15.87 221 SER A C 1
ATOM 1339 O O . SER A 1 196 ? -30.317 35.792 44.609 1.00 14.40 221 SER A O 1
ATOM 1342 N N . LEU A 1 197 ? -29.388 36.088 42.605 1.00 13.29 222 LEU A N 1
ATOM 1343 C CA . LEU A 1 197 ? -29.316 34.652 42.280 1.00 15.78 222 LEU A CA 1
ATOM 1344 C C . LEU A 1 197 ? -28.379 33.951 43.223 1.00 14.87 222 LEU A C 1
ATOM 1345 O O . LEU A 1 197 ? -28.753 32.888 43.750 1.00 16.79 222 LEU A O 1
ATOM 1350 N N . ALA A 1 198 ? -27.224 34.547 43.517 1.00 15.61 223 ALA A N 1
ATOM 1351 C CA . ALA A 1 198 ? -26.264 33.864 44.360 1.00 15.30 223 ALA A CA 1
ATOM 1352 C C . ALA A 1 198 ? -26.813 33.683 45.768 1.00 16.61 223 ALA A C 1
ATOM 1353 O O . ALA A 1 198 ? -26.570 32.613 46.388 1.00 16.37 223 ALA A O 1
ATOM 1355 N N . GLY A 1 199 ? -27.527 34.666 46.259 1.00 15.22 224 GLY A N 1
ATOM 1356 C CA . GLY A 1 199 ? -28.219 34.563 47.532 1.00 16.30 224 GLY A CA 1
ATOM 1357 C C . GLY A 1 199 ? -29.293 33.498 47.488 1.00 17.91 224 GLY A C 1
ATOM 1358 O O . GLY A 1 199 ? -29.400 32.658 48.405 1.00 18.06 224 GLY A O 1
ATOM 1359 N N . HIS A 1 200 ? -30.144 33.532 46.468 1.00 16.12 225 HIS A N 1
ATOM 1360 C CA . HIS A 1 200 ? -31.178 32.573 46.344 1.00 18.92 225 HIS A CA 1
ATOM 1361 C C . HIS A 1 200 ? -30.637 31.103 46.264 1.00 18.28 225 HIS A C 1
ATOM 1362 O O . HIS A 1 200 ? -31.217 30.163 46.852 1.00 19.09 225 HIS A O 1
ATOM 1369 N N . TRP A 1 201 ? -29.538 30.918 45.575 1.00 16.85 226 TRP A N 1
ATOM 1370 C CA . TRP A 1 201 ? -28.883 29.629 45.447 1.00 17.08 226 TRP A CA 1
ATOM 1371 C C . TRP A 1 201 ? -27.997 29.233 46.647 1.00 18.00 226 TRP A C 1
ATOM 1372 O O . TRP A 1 201 ? -27.451 28.138 46.625 1.00 20.05 226 TRP A O 1
ATOM 1383 N N . GLY A 1 202 ? -27.833 30.097 47.611 1.00 16.32 227 GLY A N 1
ATOM 1384 C CA . GLY A 1 202 ? -27.015 29.823 48.812 1.00 18.78 227 GLY A CA 1
ATOM 1385 C C . GLY A 1 202 ? -25.580 29.490 48.561 1.00 19.01 227 GLY A C 1
ATOM 1386 O O . GLY A 1 202 ? -25.065 28.498 49.125 1.00 18.78 227 GLY A O 1
ATOM 1387 N N . LEU A 1 203 ? -24.895 30.280 47.693 1.00 18.69 228 LEU A N 1
ATOM 1388 C CA . LEU A 1 203 ? -23.569 29.879 47.230 1.00 17.32 228 LEU A CA 1
ATOM 1389 C C . LEU A 1 203 ? -22.528 30.218 48.254 1.00 18.39 228 LEU A C 1
ATOM 1390 O O . LEU A 1 203 ? -21.877 31.241 48.197 1.00 18.28 228 LEU A O 1
ATOM 1395 N N . GLY A 1 204 ? -22.381 29.302 49.210 1.00 17.36 229 GLY A N 1
ATOM 1396 C CA . GLY A 1 204 ? -21.494 29.496 50.353 1.00 18.59 229 GLY A CA 1
ATOM 1397 C C . GLY A 1 204 ? -20.007 29.500 50.113 1.00 18.45 229 GLY A C 1
ATOM 1398 O O . GLY A 1 204 ? -19.261 29.974 50.976 1.00 22.91 229 GLY A O 1
ATOM 1399 N N . LYS A 1 205 ? -19.575 29.158 48.897 1.00 16.86 230 LYS A N 1
ATOM 1400 C CA . LYS A 1 205 ? -18.142 29.236 48.610 1.00 18.00 230 LYS A CA 1
ATOM 1401 C C . LYS A 1 205 ? -17.760 30.424 47.774 1.00 17.95 230 LYS A C 1
ATOM 1402 O O . LYS A 1 205 ? -16.578 30.585 47.400 1.00 17.33 230 LYS A O 1
ATOM 1408 N N . LEU A 1 206 ? -18.753 31.292 47.522 1.00 15.87 231 LEU A N 1
ATOM 1409 C CA . LEU A 1 206 ? -18.482 32.633 46.953 1.00 15.64 231 LEU A CA 1
ATOM 1410 C C . LEU A 1 206 ? -18.194 33.658 48.001 1.00 16.88 231 LEU A C 1
ATOM 1411 O O . LEU A 1 206 ? -19.009 33.919 48.918 1.00 17.65 231 LEU A O 1
ATOM 1416 N N . ILE A 1 207 ? -17.037 34.280 47.911 1.00 15.06 232 ILE A N 1
ATOM 1417 C CA . ILE A 1 207 ? -16.643 35.330 48.817 1.00 15.01 232 ILE A CA 1
ATOM 1418 C C . ILE A 1 207 ? -16.231 36.552 48.047 1.00 16.55 232 ILE A C 1
ATOM 1419 O O . ILE A 1 207 ? -15.226 36.544 47.269 1.00 16.91 232 ILE A O 1
ATOM 1424 N N . ALA A 1 208 ? -17.029 37.622 48.160 1.00 15.70 233 ALA A N 1
ATOM 1425 C CA . ALA A 1 208 ? -16.805 38.868 47.481 1.00 15.88 233 ALA A CA 1
ATOM 1426 C C . ALA A 1 208 ? -16.215 39.918 48.378 1.00 16.22 233 ALA A C 1
ATOM 1427 O O . ALA A 1 208 ? -16.716 40.187 49.468 1.00 17.30 233 ALA A O 1
ATOM 1429 N N . LEU A 1 209 ? -15.079 40.441 48.007 1.00 15.73 234 LEU A N 1
ATOM 1430 C CA . LEU A 1 209 ? -14.426 41.517 48.774 1.00 16.59 234 LEU A CA 1
ATOM 1431 C C . LEU A 1 209 ? -14.724 42.818 48.102 1.00 15.38 234 LEU A C 1
ATOM 1432 O O . LEU A 1 209 ? -14.268 43.091 46.973 1.00 15.15 234 LEU A O 1
ATOM 1437 N N . TYR A 1 210 ? -15.494 43.655 48.772 1.00 14.73 235 TYR A N 1
ATOM 1438 C CA . TYR A 1 210 ? -15.913 44.935 48.275 1.00 15.58 235 TYR A CA 1
ATOM 1439 C C . TYR A 1 210 ? -14.967 46.038 48.717 1.00 16.58 235 TYR A C 1
ATOM 1440 O O . TYR A 1 210 ? -14.857 46.339 49.908 1.00 17.93 235 TYR A O 1
ATOM 1449 N N . ASP A 1 211 ? -14.245 46.639 47.753 1.00 14.49 236 ASP A N 1
ATOM 1450 C CA . ASP A 1 211 ? -13.411 47.779 48.006 1.00 17.88 236 ASP A CA 1
ATOM 1451 C C . ASP A 1 211 ? -14.223 49.058 48.210 1.00 17.24 236 ASP A C 1
ATOM 1452 O O . ASP A 1 211 ? -14.691 49.677 47.248 1.00 18.42 236 ASP A O 1
ATOM 1457 N N . ASP A 1 212 ? -14.511 49.382 49.492 1.00 17.35 237 ASP A N 1
ATOM 1458 C CA . ASP A 1 212 ? -15.405 50.422 49.890 1.00 18.85 237 ASP A CA 1
ATOM 1459 C C . ASP A 1 212 ? -14.528 51.594 50.167 1.00 22.88 237 ASP A C 1
ATOM 1460 O O . ASP A 1 212 ? -14.138 51.796 51.304 1.00 20.88 237 ASP A O 1
ATOM 1465 N N . ASN A 1 213 ? -14.185 52.314 49.103 1.00 21.23 238 ASN A N 1
ATOM 1466 C CA . ASN A 1 213 ? -13.226 53.413 49.174 1.00 24.47 238 ASN A CA 1
ATOM 1467 C C . ASN A 1 213 ? -13.822 54.772 48.827 1.00 28.21 238 ASN A C 1
ATOM 1468 O O . ASN A 1 213 ? -13.088 55.627 48.407 1.00 28.84 238 ASN A O 1
ATOM 1473 N N . LYS A 1 214 ? -15.134 54.958 48.999 1.00 34.19 239 LYS A N 1
ATOM 1474 C CA . LYS A 1 214 ? -15.866 56.241 48.749 1.00 49.89 239 LYS A CA 1
ATOM 1475 C C . LYS A 1 214 ? -15.027 57.477 48.402 1.00 68.18 239 LYS A C 1
ATOM 1476 O O . LYS A 1 214 ? -14.280 57.965 49.255 1.00 69.89 239 LYS A O 1
ATOM 1482 N N . ILE A 1 215 ? -15.288 58.027 47.207 1.00 87.42 240 ILE A N 1
ATOM 1483 C CA . ILE A 1 215 ? -14.307 58.725 46.317 1.00 107.53 240 ILE A CA 1
ATOM 1484 C C . ILE A 1 215 ? -13.822 57.673 45.231 1.00 129.63 240 ILE A C 1
ATOM 1485 O O . ILE A 1 215 ? -12.807 57.882 44.538 1.00 130.30 240 ILE A O 1
ATOM 1490 N N . SER A 1 216 ? -14.605 56.580 45.066 1.00 142.54 241 SER A N 1
ATOM 1491 C CA . SER A 1 216 ? -14.315 55.391 44.189 1.00 133.99 241 SER A CA 1
ATOM 1492 C C . SER A 1 216 ? -14.576 55.587 42.715 1.00 130.11 241 SER A C 1
ATOM 1493 O O . SER A 1 216 ? -14.212 54.745 41.888 1.00 100.73 241 SER A O 1
ATOM 1496 N N . ILE A 1 217 ? -15.402 56.597 42.474 1.00 154.16 242 ILE A N 1
ATOM 1497 C CA . ILE A 1 217 ? -15.493 57.389 41.249 1.00 179.27 242 ILE A CA 1
ATOM 1498 C C . ILE A 1 217 ? -15.426 56.623 39.887 1.00 187.28 242 ILE A C 1
ATOM 1499 O O . ILE A 1 217 ? -14.493 55.856 39.637 1.00 195.29 242 ILE A O 1
ATOM 1504 N N . ASP A 1 218 ? -16.434 56.794 39.025 1.00 179.15 243 ASP A N 1
ATOM 1505 C CA . ASP A 1 218 ? -17.697 57.472 39.362 1.00 177.81 243 ASP A CA 1
ATOM 1506 C C . ASP A 1 218 ? -18.735 56.439 39.755 1.00 185.12 243 ASP A C 1
ATOM 1507 O O . ASP A 1 218 ? -18.421 55.246 39.709 1.00 189.42 243 ASP A O 1
ATOM 1512 N N . GLY A 1 219 ? -19.909 56.855 40.258 1.00 186.96 244 GLY A N 1
ATOM 1513 C CA . GLY A 1 219 ? -20.133 58.107 41.009 1.00 168.27 244 GLY A CA 1
ATOM 1514 C C . GLY A 1 219 ? -20.267 57.896 42.531 1.00 154.62 244 GLY A C 1
ATOM 1515 O O . GLY A 1 219 ? -20.670 56.829 42.981 1.00 141.02 244 GLY A O 1
ATOM 1516 N N . HIS A 1 220 ? -19.913 58.873 43.360 1.00 158.81 245 HIS A N 1
ATOM 1517 C CA . HIS A 1 220 ? -19.105 60.031 42.981 1.00 171.89 245 HIS A CA 1
ATOM 1518 C C . HIS A 1 220 ? -18.390 60.645 44.219 1.00 162.79 245 HIS A C 1
ATOM 1519 O O . HIS A 1 220 ? -17.919 61.786 44.157 1.00 172.51 245 HIS A O 1
ATOM 1526 N N . THR A 1 221 ? -18.211 59.822 45.265 1.00 135.30 246 THR A N 1
ATOM 1527 C CA . THR A 1 221 ? -18.138 60.224 46.697 1.00 120.68 246 THR A CA 1
ATOM 1528 C C . THR A 1 221 ? -19.590 60.086 47.283 1.00 113.14 246 THR A C 1
ATOM 1529 O O . THR A 1 221 ? -20.274 59.098 46.972 1.00 88.05 246 THR A O 1
ATOM 1533 N N . ASP A 1 222 ? -20.047 61.012 48.133 1.00 116.03 247 ASP A N 1
ATOM 1534 C CA . ASP A 1 222 ? -21.494 61.155 48.474 1.00 108.22 247 ASP A CA 1
ATOM 1535 C C . ASP A 1 222 ? -22.402 61.747 47.352 1.00 89.82 247 ASP A C 1
ATOM 1536 O O . ASP A 1 222 ? -23.509 62.210 47.633 1.00 92.87 247 ASP A O 1
ATOM 1541 N N . ILE A 1 223 ? -21.915 61.739 46.108 1.00 72.86 248 ILE A N 1
ATOM 1542 C CA . ILE A 1 223 ? -22.694 62.042 44.898 1.00 67.76 248 ILE A CA 1
ATOM 1543 C C . ILE A 1 223 ? -22.911 60.642 44.217 1.00 68.20 248 ILE A C 1
ATOM 1544 O O . ILE A 1 223 ? -22.204 59.650 44.490 1.00 72.66 248 ILE A O 1
ATOM 1549 N N . SER A 1 224 ? -23.958 60.618 43.408 1.00 48.28 249 SER A N 1
ATOM 1550 C CA . SER A 1 224 ? -24.841 59.528 43.034 1.00 33.63 249 SER A CA 1
ATOM 1551 C C . SER A 1 224 ? -25.077 58.223 43.845 1.00 26.26 249 SER A C 1
ATOM 1552 O O . SER A 1 224 ? -25.940 57.478 43.459 1.00 26.94 249 SER A O 1
ATOM 1555 N N . PHE A 1 225 ? -24.288 57.901 44.897 1.00 21.35 250 PHE A N 1
ATOM 1556 C CA . PHE A 1 225 ? -24.288 56.534 45.460 1.00 20.86 250 PHE A CA 1
ATOM 1557 C C . PHE A 1 225 ? -24.238 56.588 46.957 1.00 21.82 250 PHE A C 1
ATOM 1558 O O . PHE A 1 225 ? -23.182 56.482 47.545 1.00 23.03 250 PHE A O 1
ATOM 1566 N N . THR A 1 226 ? -25.422 56.678 47.562 1.00 22.12 251 THR A N 1
ATOM 1567 C CA . THR A 1 226 ? -25.534 56.804 49.023 1.00 21.58 251 THR A CA 1
ATOM 1568 C C . THR A 1 226 ? -26.319 55.661 49.618 1.00 21.88 251 THR A C 1
ATOM 1569 O O . THR A 1 226 ? -26.601 55.608 50.821 1.00 19.59 251 THR A O 1
ATOM 1573 N N . GLU A 1 227 ? -26.724 54.707 48.799 1.00 17.68 252 GLU A N 1
ATOM 1574 C CA . GLU A 1 227 ? -27.400 53.560 49.300 1.00 18.55 252 GLU A CA 1
ATOM 1575 C C . GLU A 1 227 ? -26.603 52.770 50.355 1.00 17.02 252 GLU A C 1
ATOM 1576 O O . GLU A 1 227 ? -25.355 52.843 50.403 1.00 17.43 252 GLU A O 1
ATOM 1582 N N . ASP A 1 228 ? -27.341 52.026 51.172 1.00 16.68 253 ASP A N 1
ATOM 1583 C CA . ASP A 1 228 ? -26.798 51.107 52.147 1.00 18.17 253 ASP A CA 1
ATOM 1584 C C . ASP A 1 228 ? -26.534 49.765 51.486 1.00 17.30 253 ASP A C 1
ATOM 1585 O O . ASP A 1 228 ? -27.360 48.875 51.477 1.00 18.35 253 ASP A O 1
ATOM 1590 N N . VAL A 1 229 ? -25.301 49.621 50.963 1.00 15.96 254 VAL A N 1
ATOM 1591 C CA . VAL A 1 229 ? -24.920 48.422 50.224 1.00 16.14 254 VAL A CA 1
ATOM 1592 C C . VAL A 1 229 ? -25.012 47.170 51.112 1.00 14.70 254 VAL A C 1
ATOM 1593 O O . VAL A 1 229 ? -25.498 46.137 50.686 1.00 14.99 254 VAL A O 1
ATOM 1597 N N . ALA A 1 230 ? -24.514 47.233 52.364 1.00 16.24 255 ALA A N 1
ATOM 1598 C CA . ALA A 1 230 ? -24.595 46.106 53.258 1.00 16.63 255 ALA A CA 1
ATOM 1599 C C . ALA A 1 230 ? -26.040 45.625 53.492 1.00 14.88 255 ALA A C 1
ATOM 1600 O O . ALA A 1 230 ? -26.317 44.458 53.465 1.00 16.22 255 ALA A O 1
ATOM 1602 N N . LYS A 1 231 ? -26.949 46.578 53.660 1.00 15.01 256 LYS A N 1
ATOM 1603 C CA . LYS A 1 231 ? -28.371 46.265 53.862 1.00 15.49 256 LYS A CA 1
ATOM 1604 C C . LYS A 1 231 ? -28.988 45.616 52.599 1.00 14.00 256 LYS A C 1
ATOM 1605 O O . LYS A 1 231 ? -29.666 44.544 52.667 1.00 14.65 256 LYS A O 1
ATOM 1611 N N . ARG A 1 232 ? -28.601 46.146 51.428 1.00 14.58 257 ARG A N 1
ATOM 1612 C CA . ARG A 1 232 ? -29.089 45.539 50.184 1.00 13.28 257 ARG A CA 1
ATOM 1613 C C . ARG A 1 232 ? -28.627 44.101 50.039 1.00 13.45 257 ARG A C 1
ATOM 1614 O O . ARG A 1 232 ? -29.347 43.200 49.713 1.00 13.31 257 ARG A O 1
ATOM 1622 N N . TYR A 1 233 ? -27.350 43.863 50.364 1.00 14.48 258 TYR A N 1
ATOM 1623 C CA . TYR A 1 233 ? -26.814 42.516 50.323 1.00 15.51 258 TYR A CA 1
ATOM 1624 C C . TYR A 1 233 ? -27.460 41.546 51.319 1.00 14.32 258 TYR A C 1
ATOM 1625 O O . TYR A 1 233 ? -27.714 40.394 50.981 1.00 14.28 258 TYR A O 1
ATOM 1634 N N . GLU A 1 234 ? -27.782 42.029 52.514 1.00 15.52 259 GLU A N 1
ATOM 1635 C CA . GLU A 1 234 ? -28.569 41.214 53.475 1.00 14.45 259 GLU A CA 1
ATOM 1636 C C . GLU A 1 234 ? -29.915 40.861 52.871 1.00 13.85 259 GLU A C 1
ATOM 1637 O O . GLU A 1 234 ? -30.335 39.735 52.956 1.00 16.42 259 GLU A O 1
ATOM 1643 N N . ALA A 1 235 ? -30.506 41.812 52.170 1.00 15.84 260 ALA A N 1
ATOM 1644 C CA . ALA A 1 235 ? -31.791 41.608 51.523 1.00 14.03 260 ALA A CA 1
ATOM 1645 C C . ALA A 1 235 ? -31.720 40.569 50.463 1.00 15.18 260 ALA A C 1
ATOM 1646 O O . ALA A 1 235 ? -32.667 39.791 50.230 1.00 15.96 260 ALA A O 1
ATOM 1648 N N . LEU A 1 236 ? -30.613 40.534 49.755 1.00 15.26 261 LEU A N 1
ATOM 1649 C CA . LEU A 1 236 ? -30.386 39.517 48.739 1.00 15.04 261 LEU A CA 1
ATOM 1650 C C . LEU A 1 236 ? -30.000 38.116 49.235 1.00 16.32 261 LEU A C 1
ATOM 1651 O O . LEU A 1 236 ? -29.855 37.188 48.431 1.00 17.98 261 LEU A O 1
ATOM 1656 N N . GLY A 1 237 ? -29.838 37.955 50.565 1.00 17.67 262 GLY A N 1
ATOM 1657 C CA . GLY A 1 237 ? -29.549 36.656 51.143 1.00 16.41 262 GLY A CA 1
ATOM 1658 C C . GLY A 1 237 ? -28.076 36.399 51.399 1.00 16.44 262 GLY A C 1
ATOM 1659 O O . GLY A 1 237 ? -27.681 35.230 51.580 1.00 17.92 262 GLY A O 1
ATOM 1660 N N . TRP A 1 238 ? -27.279 37.447 51.388 1.00 15.21 263 TRP A N 1
ATOM 1661 C CA . TRP A 1 238 ? -25.846 37.342 51.702 1.00 16.15 263 TRP A CA 1
ATOM 1662 C C . TRP A 1 238 ? -25.548 37.526 53.179 1.00 17.13 263 TRP A C 1
ATOM 1663 O O . TRP A 1 238 ? -26.214 38.325 53.875 1.00 17.59 263 TRP A O 1
ATOM 1674 N N . HIS A 1 239 ? -24.455 36.897 53.602 1.00 16.54 264 HIS A N 1
ATOM 1675 C CA . HIS A 1 239 ? -23.805 37.212 54.851 1.00 18.23 264 HIS A CA 1
ATOM 1676 C C . HIS A 1 239 ? -22.894 38.424 54.640 1.00 17.45 264 HIS A C 1
ATOM 1677 O O . HIS A 1 239 ? -22.125 38.474 53.653 1.00 18.32 264 HIS A O 1
ATOM 1684 N N . VAL A 1 240 ? -22.919 39.377 55.532 1.00 17.00 265 VAL A N 1
ATOM 1685 C CA . VAL A 1 240 ? -22.109 40.551 55.376 1.00 18.41 265 VAL A CA 1
ATOM 1686 C C . VAL A 1 240 ? -21.181 40.765 56.560 1.00 19.47 265 VAL A C 1
ATOM 1687 O O . VAL A 1 240 ? -21.656 40.803 57.733 1.00 19.47 265 VAL A O 1
ATOM 1691 N N . ILE A 1 241 ? -19.915 40.998 56.252 1.00 17.72 266 ILE A N 1
ATOM 1692 C CA . ILE A 1 241 ? -18.795 41.309 57.217 1.00 18.53 266 ILE A CA 1
ATOM 1693 C C . ILE A 1 241 ? -18.201 42.651 56.917 1.00 21.48 266 ILE A C 1
ATOM 1694 O O . ILE A 1 241 ? -17.977 42.997 55.739 1.00 20.83 266 ILE A O 1
ATOM 1699 N N . HIS A 1 242 ? -17.891 43.438 57.960 1.00 18.93 267 HIS A N 1
ATOM 1700 C CA . HIS A 1 242 ? -17.337 44.780 57.770 1.00 20.64 267 HIS A CA 1
ATOM 1701 C C . HIS A 1 242 ? -15.876 44.767 58.267 1.00 20.94 267 HIS A C 1
ATOM 1702 O O . HIS A 1 242 ? -15.576 44.348 59.398 1.00 21.27 267 HIS A O 1
ATOM 1709 N N . VAL A 1 243 ? -14.985 45.137 57.385 1.00 17.64 268 VAL A N 1
ATOM 1710 C CA . VAL A 1 243 ? -13.567 45.393 57.729 1.00 18.03 268 VAL A CA 1
ATOM 1711 C C . VAL A 1 243 ? -13.334 46.848 57.643 1.00 18.60 268 VAL A C 1
ATOM 1712 O O . VAL A 1 243 ? -13.172 47.402 56.559 1.00 20.27 268 VAL A O 1
ATOM 1716 N N . ILE A 1 244 ? -13.345 47.541 58.775 1.00 16.85 269 ILE A N 1
ATOM 1717 C CA . ILE A 1 244 ? -13.363 48.987 58.823 1.00 19.47 269 ILE A CA 1
ATOM 1718 C C . ILE A 1 244 ? -12.010 49.592 58.393 1.00 18.18 269 ILE A C 1
ATOM 1719 O O . ILE A 1 244 ? -11.920 50.755 57.976 1.00 20.93 269 ILE A O 1
ATOM 1724 N N . ASN A 1 245 ? -10.964 48.805 58.523 1.00 19.30 270 ASN A N 1
ATOM 1725 C CA . ASN A 1 245 ? -9.617 49.296 58.204 1.00 20.06 270 ASN A CA 1
ATOM 1726 C C . ASN A 1 245 ? -8.906 48.236 57.309 1.00 21.11 270 ASN A C 1
ATOM 1727 O O . ASN A 1 245 ? -8.136 47.367 57.738 1.00 19.96 270 ASN A O 1
ATOM 1732 N N . GLY A 1 246 ? -9.239 48.284 56.027 1.00 22.61 271 GLY A N 1
ATOM 1733 C CA . GLY A 1 246 ? -8.540 47.481 55.058 1.00 20.19 271 GLY A CA 1
ATOM 1734 C C . GLY A 1 246 ? -7.147 47.968 54.685 1.00 21.88 271 GLY A C 1
ATOM 1735 O O . GLY A 1 246 ? -6.485 47.264 53.918 1.00 21.75 271 GLY A O 1
ATOM 1736 N N . ASN A 1 247 ? -6.724 49.123 55.198 1.00 21.59 272 ASN A N 1
ATOM 1737 C CA . ASN A 1 247 ? -5.351 49.624 54.939 1.00 24.88 272 ASN A CA 1
ATOM 1738 C C . ASN A 1 247 ? -4.251 48.834 55.749 1.00 27.47 272 ASN A C 1
ATOM 1739 O O . ASN A 1 247 ? -3.187 48.399 55.217 1.00 27.35 272 ASN A O 1
ATOM 1744 N N . THR A 1 248 ? -4.503 48.617 57.049 1.00 25.18 273 THR A N 1
ATOM 1745 C CA . THR A 1 248 ? -3.516 47.960 57.940 1.00 26.74 273 THR A CA 1
ATOM 1746 C C . THR A 1 248 ? -4.018 46.796 58.753 1.00 27.79 273 THR A C 1
ATOM 1747 O O . THR A 1 248 ? -3.219 46.119 59.365 1.00 29.38 273 THR A O 1
ATOM 1751 N N . ASP A 1 249 ? -5.312 46.450 58.719 1.00 25.49 274 ASP A N 1
ATOM 1752 C CA . ASP A 1 249 ? -5.762 45.383 59.576 1.00 23.75 274 ASP A CA 1
ATOM 1753 C C . ASP A 1 249 ? -5.671 44.044 58.871 1.00 27.80 274 ASP A C 1
ATOM 1754 O O . ASP A 1 249 ? -6.688 43.407 58.547 1.00 23.34 274 ASP A O 1
ATOM 1759 N N . VAL A 1 250 ? -4.445 43.525 58.723 1.00 23.08 275 VAL A N 1
ATOM 1760 C CA . VAL A 1 250 ? -4.283 42.200 58.137 1.00 24.46 275 VAL A CA 1
ATOM 1761 C C . VAL A 1 250 ? -4.921 41.112 58.981 1.00 23.21 275 VAL A C 1
ATOM 1762 O O . VAL A 1 250 ? -5.437 40.111 58.498 1.00 22.16 275 VAL A O 1
ATOM 1766 N N . ASP A 1 251 ? -4.851 41.252 60.302 1.00 24.48 276 ASP A N 1
ATOM 1767 C CA . ASP A 1 251 ? -5.463 40.227 61.164 1.00 20.98 276 ASP A CA 1
ATOM 1768 C C . ASP A 1 251 ? -7.025 40.159 60.951 1.00 19.15 276 ASP A C 1
ATOM 1769 O O . ASP A 1 251 ? -7.586 39.103 60.950 1.00 23.20 276 ASP A O 1
ATOM 1774 N N . GLY A 1 252 ? -7.618 41.313 60.825 1.00 21.14 277 GLY A N 1
ATOM 1775 C CA . GLY A 1 252 ? -9.041 41.433 60.616 1.00 22.71 277 GLY A CA 1
ATOM 1776 C C . GLY A 1 252 ? -9.460 40.923 59.235 1.00 24.52 277 GLY A C 1
ATOM 1777 O O . GLY A 1 252 ? -10.493 40.257 59.087 1.00 19.63 277 GLY A O 1
ATOM 1778 N N . LEU A 1 253 ? -8.626 41.178 58.231 1.00 22.66 278 LEU A N 1
ATOM 1779 C CA . LEU A 1 253 ? -8.882 40.558 56.887 1.00 21.11 278 LEU A CA 1
ATOM 1780 C C . LEU A 1 253 ? -8.792 39.107 56.915 1.00 19.38 278 LEU A C 1
ATOM 1781 O O . LEU A 1 253 ? -9.645 38.424 56.378 1.00 20.77 278 LEU A O 1
ATOM 1786 N N . ARG A 1 254 ? -7.807 38.538 57.622 1.00 20.99 279 ARG A N 1
ATOM 1787 C CA . ARG A 1 254 ? -7.698 37.089 57.811 1.00 23.22 279 ARG A CA 1
ATOM 1788 C C . ARG A 1 254 ? -8.933 36.512 58.517 1.00 20.04 279 ARG A C 1
ATOM 1789 O O . ARG A 1 254 ? -9.492 35.501 58.095 1.00 23.60 279 ARG A O 1
ATOM 1797 N N . ALA A 1 255 ? -9.346 37.197 59.578 1.00 23.85 280 ALA A N 1
ATOM 1798 C CA . ALA A 1 255 ? -10.504 36.772 60.372 1.00 22.55 280 ALA A CA 1
ATOM 1799 C C . ALA A 1 255 ? -11.801 36.836 59.537 1.00 20.13 280 ALA A C 1
ATOM 1800 O O . ALA A 1 255 ? -12.570 35.874 59.552 1.00 22.77 280 ALA A O 1
ATOM 1802 N N . ALA A 1 256 ? -11.940 37.917 58.772 1.00 19.35 281 ALA A N 1
ATOM 1803 C CA . ALA A 1 256 ? -13.115 38.046 57.860 1.00 18.21 281 ALA A CA 1
ATOM 1804 C C . ALA A 1 256 ? -13.225 36.920 56.877 1.00 18.00 281 ALA A C 1
ATOM 1805 O O . ALA A 1 256 ? -14.296 36.325 56.679 1.00 19.30 281 ALA A O 1
ATOM 1807 N N . ILE A 1 257 ? -12.095 36.541 56.276 1.00 18.22 282 ILE A N 1
ATOM 1808 C CA . ILE A 1 257 ? -12.126 35.433 55.357 1.00 21.47 282 ILE A CA 1
ATOM 1809 C C . ILE A 1 257 ? -12.456 34.114 56.050 1.00 22.92 282 ILE A C 1
ATOM 1810 O O . ILE A 1 257 ? -13.199 33.317 55.509 1.00 20.52 282 ILE A O 1
ATOM 1815 N N . ALA A 1 258 ? -11.943 33.883 57.282 1.00 21.69 283 ALA A N 1
ATOM 1816 C CA . ALA A 1 258 ? -12.296 32.697 57.991 1.00 23.72 283 ALA A CA 1
ATOM 1817 C C . ALA A 1 258 ? -13.777 32.597 58.361 1.00 21.24 283 ALA A C 1
ATOM 1818 O O . ALA A 1 258 ? -14.397 31.538 58.233 1.00 24.72 283 ALA A O 1
ATOM 1820 N N . GLN A 1 259 ? -14.324 33.707 58.759 1.00 22.14 284 GLN A N 1
ATOM 1821 C CA . GLN A 1 259 ? -15.739 33.812 59.061 1.00 22.03 284 GLN A CA 1
ATOM 1822 C C . GLN A 1 259 ? -16.541 33.535 57.800 1.00 21.94 284 GLN A C 1
ATOM 1823 O O . GLN A 1 259 ? -17.555 32.898 57.889 1.00 23.09 284 GLN A O 1
ATOM 1829 N N . ALA A 1 260 ? -16.114 34.090 56.647 1.00 20.38 285 ALA A N 1
ATOM 1830 C CA . ALA A 1 260 ? -16.824 33.816 55.351 1.00 20.43 285 ALA A CA 1
ATOM 1831 C C . ALA A 1 260 ? -16.836 32.345 55.035 1.00 23.82 285 ALA A C 1
ATOM 1832 O O . ALA A 1 260 ? -17.868 31.773 54.672 1.00 23.94 285 ALA A O 1
ATOM 1834 N N . LYS A 1 261 ? -15.689 31.686 55.217 1.00 23.94 286 LYS A N 1
ATOM 1835 C CA . LYS A 1 261 ? -15.698 30.210 55.031 1.00 24.43 286 LYS A CA 1
ATOM 1836 C C . LYS A 1 261 ? -16.561 29.442 56.033 1.00 29.06 286 LYS A C 1
ATOM 1837 O O . LYS A 1 261 ? -17.172 28.419 55.677 1.00 31.55 286 LYS A O 1
ATOM 1843 N N . ALA A 1 262 ? -16.701 29.958 57.239 1.00 26.55 287 ALA A N 1
ATOM 1844 C CA . ALA A 1 262 ? -17.487 29.236 58.228 1.00 29.20 287 ALA A CA 1
ATOM 1845 C C . ALA A 1 262 ? -18.974 29.386 57.947 1.00 28.90 287 ALA A C 1
ATOM 1846 O O . ALA A 1 262 ? -19.756 28.589 58.404 1.00 31.07 287 ALA A O 1
ATOM 1848 N N . VAL A 1 263 ? -19.395 30.408 57.173 1.00 27.65 288 VAL A N 1
ATOM 1849 C CA . VAL A 1 263 ? -20.780 30.499 56.760 1.00 24.91 288 VAL A CA 1
ATOM 1850 C C . VAL A 1 263 ? -20.995 29.661 55.509 1.00 28.13 288 VAL A C 1
ATOM 1851 O O . VAL A 1 263 ? -20.647 30.051 54.414 1.00 33.03 288 VAL A O 1
ATOM 1855 N N . LYS A 1 264 ? -21.537 28.488 55.635 1.00 24.66 289 LYS A N 1
ATOM 1856 C CA . LYS A 1 264 ? -21.518 27.556 54.489 1.00 27.94 289 LYS A CA 1
ATOM 1857 C C . LYS A 1 264 ? -22.699 27.695 53.540 1.00 24.65 289 LYS A C 1
ATOM 1858 O O . LYS A 1 264 ? -22.694 27.115 52.487 1.00 26.49 289 LYS A O 1
ATOM 1864 N N . ASP A 1 265 ? -23.760 28.322 53.997 1.00 23.68 290 ASP A N 1
ATOM 1865 C CA . ASP A 1 265 ? -25.024 28.266 53.273 1.00 27.87 290 ASP A CA 1
ATOM 1866 C C . ASP A 1 265 ? -25.410 29.610 52.639 1.00 22.40 290 ASP A C 1
ATOM 1867 O O . ASP A 1 265 ? -26.482 29.689 52.082 1.00 23.83 290 ASP A O 1
ATOM 1872 N N . LYS A 1 266 ? -24.559 30.653 52.794 1.00 20.47 291 LYS A N 1
ATOM 1873 C CA . LYS A 1 266 ? -24.756 31.958 52.131 1.00 20.24 291 LYS A CA 1
ATOM 1874 C C . LYS A 1 266 ? -23.468 32.474 51.506 1.00 18.58 291 LYS A C 1
ATOM 1875 O O . LYS A 1 266 ? -22.418 32.405 52.105 1.00 18.07 291 LYS A O 1
ATOM 1881 N N . PRO A 1 267 ? -23.508 33.096 50.297 1.00 16.86 292 PRO A N 1
ATOM 1882 C CA . PRO A 1 267 ? -22.402 33.942 49.835 1.00 16.43 292 PRO A CA 1
ATOM 1883 C C . PRO A 1 267 ? -22.109 35.058 50.800 1.00 15.56 292 PRO A C 1
ATOM 1884 O O . PRO A 1 267 ? -23.008 35.589 51.492 1.00 16.27 292 PRO A O 1
ATOM 1888 N N . THR A 1 268 ? -20.828 35.385 50.926 1.00 15.53 293 THR A N 1
ATOM 1889 C CA . THR A 1 268 ? -20.377 36.414 51.827 1.00 16.10 293 THR A CA 1
ATOM 1890 C C . THR A 1 268 ? -19.811 37.642 51.139 1.00 14.58 293 THR A C 1
ATOM 1891 O O . THR A 1 268 ? -18.971 37.532 50.194 1.00 16.09 293 THR A O 1
ATOM 1895 N N . LEU A 1 269 ? -20.241 38.800 51.583 1.00 15.56 294 LEU A N 1
ATOM 1896 C CA . LEU A 1 269 ? -19.763 40.079 51.143 1.00 16.54 294 LEU A CA 1
ATOM 1897 C C . LEU A 1 269 ? -18.902 40.622 52.309 1.00 16.77 294 LEU A C 1
ATOM 1898 O O . LEU A 1 269 ? -19.381 40.854 53.431 1.00 16.18 294 LEU A O 1
ATOM 1903 N N . ILE A 1 270 ? -17.627 40.783 52.026 1.00 16.19 295 ILE A N 1
ATOM 1904 C CA . ILE A 1 270 ? -16.776 41.443 52.973 1.00 16.50 295 ILE A CA 1
ATOM 1905 C C . ILE A 1 270 ? -16.569 42.846 52.527 1.00 16.94 295 ILE A C 1
ATOM 1906 O O . ILE A 1 270 ? -15.930 43.146 51.476 1.00 16.29 295 ILE A O 1
ATOM 1911 N N . LYS A 1 271 ? -17.095 43.764 53.307 1.00 15.40 296 LYS A N 1
ATOM 1912 C CA . LYS A 1 271 ? -17.054 45.181 52.961 1.00 16.37 296 LYS A CA 1
ATOM 1913 C C . LYS A 1 271 ? -15.789 45.751 53.549 1.00 20.01 296 LYS A C 1
ATOM 1914 O O . LYS A 1 271 ? -15.703 45.964 54.747 1.00 19.84 296 LYS A O 1
ATOM 1920 N N . VAL A 1 272 ? -14.807 46.025 52.693 1.00 16.64 297 VAL A N 1
ATOM 1921 C CA . VAL A 1 272 ? -13.423 46.387 53.156 1.00 16.16 297 VAL A CA 1
ATOM 1922 C C . VAL A 1 272 ? -13.221 47.876 52.872 1.00 18.61 297 VAL A C 1
ATOM 1923 O O . VAL A 1 272 ? -13.085 48.324 51.735 1.00 19.01 297 VAL A O 1
ATOM 1927 N N . SER A 1 273 ? -13.148 48.680 53.918 1.00 16.77 298 SER A N 1
ATOM 1928 C CA . SER A 1 273 ? -12.978 50.118 53.814 1.00 18.16 298 SER A CA 1
ATOM 1929 C C . SER A 1 273 ? -11.502 50.405 53.571 1.00 20.63 298 SER A C 1
ATOM 1930 O O . SER A 1 273 ? -10.627 49.943 54.273 1.00 19.56 298 SER A O 1
ATOM 1933 N N . THR A 1 274 ? -11.228 51.056 52.448 1.00 22.89 299 THR A N 1
ATOM 1934 C CA . THR A 1 274 ? -9.834 51.392 52.093 1.00 24.65 299 THR A CA 1
ATOM 1935 C C . THR A 1 274 ? -9.768 52.825 51.682 1.00 26.36 299 THR A C 1
ATOM 1936 O O . THR A 1 274 ? -10.754 53.464 51.411 1.00 24.37 299 THR A O 1
ATOM 1940 N N . LEU A 1 275 ? -8.548 53.349 51.633 1.00 27.13 300 LEU A N 1
ATOM 1941 C CA . LEU A 1 275 ? -8.300 54.678 51.093 1.00 27.05 300 LEU A CA 1
ATOM 1942 C C . LEU A 1 275 ? -7.769 54.457 49.648 1.00 28.43 300 LEU A C 1
ATOM 1943 O O . LEU A 1 275 ? -6.731 53.806 49.452 1.00 25.75 300 LEU A O 1
ATOM 1948 N N . ILE A 1 276 ? -8.486 54.957 48.634 1.00 27.19 301 ILE A N 1
ATOM 1949 C CA . ILE A 1 276 ? -7.997 54.786 47.252 1.00 25.08 301 ILE A CA 1
ATOM 1950 C C . ILE A 1 276 ? -6.627 55.527 47.250 1.00 28.68 301 ILE A C 1
ATOM 1951 O O . ILE A 1 276 ? -6.479 56.610 47.851 1.00 26.67 301 ILE A O 1
ATOM 1956 N N . GLY A 1 277 ? -5.645 54.946 46.596 1.00 24.39 302 GLY A N 1
ATOM 1957 C CA . GLY A 1 277 ? -4.374 55.657 46.543 1.00 26.66 302 GLY A CA 1
ATOM 1958 C C . GLY A 1 277 ? -3.653 55.687 47.894 1.00 32.56 302 GLY A C 1
ATOM 1959 O O . GLY A 1 277 ? -2.782 56.559 48.098 1.00 32.89 302 GLY A O 1
ATOM 1960 N N . TYR A 1 278 ? -3.953 54.711 48.778 1.00 31.95 303 TYR A N 1
ATOM 1961 C CA . TYR A 1 278 ? -3.259 54.643 50.060 1.00 31.12 303 TYR A CA 1
ATOM 1962 C C . TYR A 1 278 ? -1.744 54.693 49.878 1.00 31.49 303 TYR A C 1
ATOM 1963 O O . TYR A 1 278 ? -1.182 53.847 49.204 1.00 28.29 303 TYR A O 1
ATOM 1972 N N . GLY A 1 279 ? -1.113 55.645 50.558 1.00 32.59 304 GLY A N 1
ATOM 1973 C CA . GLY A 1 279 ? 0.377 55.779 50.530 1.00 34.63 304 GLY A CA 1
ATOM 1974 C C . GLY A 1 279 ? 0.803 57.120 49.922 1.00 37.26 304 GLY A C 1
ATOM 1975 O O . GLY A 1 279 ? 1.885 57.667 50.279 1.00 38.81 304 GLY A O 1
ATOM 1976 N N . SER A 1 280 ? -0.002 57.614 48.974 1.00 34.96 305 SER A N 1
ATOM 1977 C CA . SER A 1 280 ? 0.158 58.938 48.332 1.00 37.22 305 SER A CA 1
ATOM 1978 C C . SER A 1 280 ? -0.184 60.082 49.265 1.00 41.86 305 SER A C 1
ATOM 1979 O O . SER A 1 280 ? -1.374 60.282 49.594 1.00 38.59 305 SER A O 1
ATOM 1982 N N . PRO A 1 281 ? 0.842 60.894 49.650 1.00 43.77 306 PRO A N 1
ATOM 1983 C CA . PRO A 1 281 ? 0.539 61.909 50.680 1.00 42.19 306 PRO A CA 1
ATOM 1984 C C . PRO A 1 281 ? -0.389 62.995 50.176 1.00 44.59 306 PRO A C 1
ATOM 1985 O O . PRO A 1 281 ? -1.161 63.526 50.963 1.00 49.28 306 PRO A O 1
ATOM 1989 N N . ASN A 1 282 ? -0.323 63.301 48.875 1.00 44.05 307 ASN A N 1
ATOM 1990 C CA . ASN A 1 282 ? -1.090 64.377 48.252 1.00 42.32 307 ASN A CA 1
ATOM 1991 C C . ASN A 1 282 ? -2.296 63.954 47.422 1.00 44.61 307 ASN A C 1
ATOM 1992 O O . ASN A 1 282 ? -3.198 64.760 47.221 1.00 44.94 307 ASN A O 1
ATOM 1997 N N . LYS A 1 283 ? -2.301 62.732 46.894 1.00 48.19 308 LYS A N 1
ATOM 1998 C CA . LYS A 1 283 ? -3.410 62.275 46.021 1.00 49.89 308 LYS A CA 1
ATOM 1999 C C . LYS A 1 283 ? -4.249 61.058 46.515 1.00 45.62 308 LYS A C 1
ATOM 2000 O O . LYS A 1 283 ? -5.176 60.610 45.793 1.00 36.57 308 LYS A O 1
ATOM 2006 N N . ALA A 1 284 ? -3.922 60.505 47.690 1.00 38.64 309 ALA A N 1
ATOM 2007 C CA . ALA A 1 284 ? -4.803 59.481 48.299 1.00 42.10 309 ALA A CA 1
ATOM 2008 C C . ALA A 1 284 ? -6.166 60.113 48.539 1.00 41.23 309 ALA A C 1
ATOM 2009 O O . ALA A 1 284 ? -6.274 61.304 48.823 1.00 34.30 309 ALA A O 1
ATOM 2011 N N . ASP A 1 285 ? -7.213 59.317 48.417 1.00 36.21 310 ASP A N 1
ATOM 2012 C CA . ASP A 1 285 ? -8.581 59.788 48.655 1.00 36.56 310 ASP A CA 1
ATOM 2013 C C . ASP A 1 285 ? -9.025 60.875 47.682 1.00 36.20 310 ASP A C 1
ATOM 2014 O O . ASP A 1 285 ? -9.838 61.703 48.049 1.00 41.25 310 ASP A O 1
ATOM 2019 N N . SER A 1 286 ? -8.511 60.871 46.450 1.00 36.25 311 SER A N 1
ATOM 2020 C CA . SER A 1 286 ? -8.905 61.871 45.429 1.00 42.38 311 SER A CA 1
ATOM 2021 C C . SER A 1 286 ? -9.443 61.110 44.230 1.00 41.78 311 SER A C 1
ATOM 2022 O O . SER A 1 286 ? -9.065 59.954 44.033 1.00 41.77 311 SER A O 1
ATOM 2025 N N . HIS A 1 287 ? -10.252 61.783 43.408 1.00 39.57 312 HIS A N 1
ATOM 2026 C CA . HIS A 1 287 ? -10.625 61.245 42.095 1.00 46.19 312 HIS A CA 1
ATOM 2027 C C . HIS A 1 287 ? -9.379 61.120 41.174 1.00 45.95 312 HIS A C 1
ATOM 2028 O O . HIS A 1 287 ? -9.349 60.257 40.311 1.00 39.95 312 HIS A O 1
ATOM 2035 N N . ASP A 1 288 ? -8.346 61.950 41.365 1.00 46.58 313 ASP A N 1
ATOM 2036 C CA . ASP A 1 288 ? -7.213 62.001 40.413 1.00 46.61 313 ASP A CA 1
ATOM 2037 C C . ASP A 1 288 ? -6.473 60.680 40.331 1.00 36.43 313 ASP A C 1
ATOM 2038 O O . ASP A 1 288 ? -6.031 60.256 39.253 1.00 45.18 313 ASP A O 1
ATOM 2043 N N . VAL A 1 289 ? -6.389 59.996 41.472 1.00 29.37 314 VAL A N 1
ATOM 2044 C CA . VAL A 1 289 ? -5.622 58.772 41.621 1.00 29.63 314 VAL A CA 1
ATOM 2045 C C . VAL A 1 289 ? -6.381 57.532 41.057 1.00 26.09 314 VAL A C 1
ATOM 2046 O O . VAL A 1 289 ? -5.800 56.429 40.949 1.00 26.49 314 VAL A O 1
ATOM 2050 N N . HIS A 1 290 ? -7.659 57.716 40.703 1.00 27.62 315 HIS A N 1
ATOM 2051 C CA . HIS A 1 290 ? -8.468 56.587 40.191 1.00 29.31 315 HIS A CA 1
ATOM 2052 C C . HIS A 1 290 ? -7.942 56.094 38.842 1.00 30.28 315 HIS A C 1
ATOM 2053 O O . HIS A 1 290 ? -7.652 54.891 38.657 1.00 28.77 315 HIS A O 1
ATOM 2060 N N . GLY A 1 291 ? -7.774 57.022 37.913 1.00 30.31 316 GLY A N 1
ATOM 2061 C CA . GLY A 1 291 ? -7.576 56.621 36.507 1.00 28.53 316 GLY A CA 1
ATOM 2062 C C . GLY A 1 291 ? -6.505 57.350 35.737 1.00 32.14 316 GLY A C 1
ATOM 2063 O O . GLY A 1 291 ? -6.537 57.357 34.504 1.00 30.21 316 GLY A O 1
ATOM 2064 N N . ALA A 1 292 ? -5.545 57.928 36.450 1.00 31.91 317 ALA A N 1
ATOM 2065 C CA . ALA A 1 292 ? -4.343 58.542 35.821 1.00 34.42 317 ALA A CA 1
ATOM 2066 C C . ALA A 1 292 ? -3.106 58.120 36.638 1.00 31.37 317 ALA A C 1
ATOM 2067 O O . ALA A 1 292 ? -3.207 57.893 37.864 1.00 28.58 317 ALA A O 1
ATOM 2069 N N . PRO A 1 293 ? -1.929 57.940 35.956 1.00 30.86 318 PRO A N 1
ATOM 2070 C CA . PRO A 1 293 ? -0.707 57.551 36.681 1.00 29.24 318 PRO A CA 1
ATOM 2071 C C . PRO A 1 293 ? -0.413 58.595 37.814 1.00 27.55 318 PRO A C 1
ATOM 2072 O O . PRO A 1 293 ? -0.805 59.771 37.689 1.00 30.08 318 PRO A O 1
ATOM 2076 N N . LEU A 1 294 ? 0.184 58.165 38.905 1.00 27.10 319 LEU A N 1
ATOM 2077 C CA . LEU A 1 294 ? 0.673 59.117 39.928 1.00 30.84 319 LEU A CA 1
ATOM 2078 C C . LEU A 1 294 ? 1.608 60.192 39.336 1.00 32.92 319 LEU A C 1
ATOM 2079 O O . LEU A 1 294 ? 1.562 61.329 39.721 1.00 34.33 319 LEU A O 1
ATOM 2084 N N . GLY A 1 295 ? 2.473 59.767 38.427 1.00 35.59 320 GLY A N 1
ATOM 2085 C CA . GLY A 1 295 ? 3.454 60.672 37.816 1.00 40.90 320 GLY A CA 1
ATOM 2086 C C . GLY A 1 295 ? 4.737 60.718 38.651 1.00 40.14 320 GLY A C 1
ATOM 2087 O O . GLY A 1 295 ? 4.793 60.175 39.776 1.00 36.06 320 GLY A O 1
ATOM 2088 N N . PRO A 1 296 ? 5.792 61.346 38.100 1.00 44.73 321 PRO A N 1
ATOM 2089 C CA . PRO A 1 296 ? 7.129 61.352 38.750 1.00 44.52 321 PRO A CA 1
ATOM 2090 C C . PRO A 1 296 ? 7.178 62.051 40.105 1.00 37.84 321 PRO A C 1
ATOM 2091 O O . PRO A 1 296 ? 7.764 61.518 41.071 1.00 40.39 321 PRO A O 1
ATOM 2095 N N . ASP A 1 297 ? 6.580 63.229 40.186 1.00 37.01 322 ASP A N 1
ATOM 2096 C CA . ASP A 1 297 ? 6.610 63.952 41.465 1.00 40.49 322 ASP A CA 1
ATOM 2097 C C . ASP A 1 297 ? 5.918 63.184 42.598 1.00 42.96 322 ASP A C 1
ATOM 2098 O O . ASP A 1 297 ? 6.481 63.004 43.677 1.00 41.76 322 ASP A O 1
ATOM 2103 N N . GLU A 1 298 ? 4.704 62.707 42.329 1.00 39.70 323 GLU A N 1
ATOM 2104 C CA . GLU A 1 298 ? 3.892 62.132 43.392 1.00 38.39 323 GLU A CA 1
ATOM 2105 C C . GLU A 1 298 ? 4.417 60.772 43.710 1.00 35.13 323 GLU A C 1
ATOM 2106 O O . GLU A 1 298 ? 4.307 60.356 44.836 1.00 37.94 323 GLU A O 1
ATOM 2112 N N . THR A 1 299 ? 5.000 60.077 42.737 1.00 30.96 324 THR A N 1
ATOM 2113 C CA . THR A 1 299 ? 5.661 58.798 42.996 1.00 33.42 324 THR A CA 1
ATOM 2114 C C . THR A 1 299 ? 6.875 58.947 43.938 1.00 36.40 324 THR A C 1
ATOM 2115 O O . THR A 1 299 ? 7.039 58.132 44.853 1.00 35.14 324 THR A O 1
ATOM 2119 N N . ALA A 1 300 ? 7.717 59.957 43.713 1.00 40.67 325 ALA A N 1
ATOM 2120 C CA . ALA A 1 300 ? 8.841 60.192 44.658 1.00 38.85 325 ALA A CA 1
ATOM 2121 C C . ALA A 1 300 ? 8.290 60.534 46.066 1.00 37.78 325 ALA A C 1
ATOM 2122 O O . ALA A 1 300 ? 8.772 59.990 47.092 1.00 40.37 325 ALA A O 1
ATOM 2124 N N . ALA A 1 301 ? 7.248 61.366 46.104 1.00 34.47 326 ALA A N 1
ATOM 2125 C CA . ALA A 1 301 ? 6.582 61.653 47.382 1.00 36.19 326 ALA A CA 1
ATOM 2126 C C . ALA A 1 301 ? 6.048 60.421 48.098 1.00 40.27 326 ALA A C 1
ATOM 2127 O O . ALA A 1 301 ? 6.087 60.339 49.337 1.00 37.98 326 ALA A O 1
ATOM 2129 N N . THR A 1 302 ? 5.503 59.480 47.313 1.00 36.61 327 THR A N 1
ATOM 2130 C CA . THR A 1 302 ? 4.933 58.267 47.850 1.00 34.43 327 THR A CA 1
ATOM 2131 C C . THR A 1 302 ? 6.027 57.365 48.318 1.00 34.15 327 THR A C 1
ATOM 2132 O O . THR A 1 302 ? 5.887 56.711 49.348 1.00 36.27 327 THR A O 1
ATOM 2136 N N . ARG A 1 303 ? 7.135 57.326 47.584 1.00 33.65 328 ARG A N 1
ATOM 2137 C CA . ARG A 1 303 ? 8.296 56.555 47.993 1.00 35.40 328 ARG A CA 1
ATOM 2138 C C . ARG A 1 303 ? 8.809 57.031 49.384 1.00 35.54 328 ARG A C 1
ATOM 2139 O O . ARG A 1 303 ? 9.077 56.184 50.290 1.00 34.31 328 ARG A O 1
ATOM 2147 N N . LYS A 1 304 ? 8.814 58.360 49.518 1.00 38.98 329 LYS A N 1
ATOM 2148 C CA . LYS A 1 304 ? 9.210 59.057 50.746 1.00 47.48 329 LYS A CA 1
ATOM 2149 C C . LYS A 1 304 ? 8.227 58.635 51.853 1.00 48.96 329 LYS A C 1
ATOM 2150 O O . LYS A 1 304 ? 8.598 57.976 52.832 1.00 44.20 329 LYS A O 1
ATOM 2156 N N . ASN A 1 305 ? 6.956 58.938 51.621 1.00 45.40 330 ASN A N 1
ATOM 2157 C CA . ASN A 1 305 ? 5.889 58.739 52.600 1.00 44.12 330 ASN A CA 1
ATOM 2158 C C . ASN A 1 305 ? 5.770 57.274 53.091 1.00 43.14 330 ASN A C 1
ATOM 2159 O O . ASN A 1 305 ? 5.418 56.994 54.249 1.00 44.96 330 ASN A O 1
ATOM 2164 N N . LEU A 1 306 ? 6.062 56.327 52.212 1.00 41.56 331 LEU A N 1
ATOM 2165 C CA . LEU A 1 306 ? 5.999 54.893 52.550 1.00 42.52 331 LEU A CA 1
ATOM 2166 C C . LEU A 1 306 ? 7.340 54.290 52.922 1.00 40.12 331 LEU A C 1
ATOM 2167 O O . LEU A 1 306 ? 7.405 53.083 53.133 1.00 40.12 331 LEU A O 1
ATOM 2172 N N . ASN A 1 307 ? 8.399 55.115 53.013 1.00 45.21 332 ASN A N 1
ATOM 2173 C CA . ASN A 1 307 ? 9.750 54.677 53.428 1.00 48.11 332 ASN A CA 1
ATOM 2174 C C . ASN A 1 307 ? 10.246 53.555 52.536 1.00 44.64 332 ASN A C 1
ATOM 2175 O O . ASN A 1 307 ? 10.721 52.511 52.994 1.00 43.74 332 ASN A O 1
ATOM 2180 N N . TRP A 1 308 ? 10.099 53.783 51.234 1.00 46.56 333 TRP A N 1
ATOM 2181 C CA . TRP A 1 308 ? 10.405 52.774 50.229 1.00 40.44 333 TRP A CA 1
ATOM 2182 C C . TRP A 1 308 ? 11.618 53.286 49.461 1.00 38.90 333 TRP A C 1
ATOM 2183 O O . TRP A 1 308 ? 11.443 54.200 48.636 1.00 42.28 333 TRP A O 1
ATOM 2194 N N . PRO A 1 309 ? 12.837 52.734 49.740 1.00 41.42 334 PRO A N 1
ATOM 2195 C CA . PRO A 1 309 ? 14.060 53.174 49.029 1.00 44.15 334 PRO A CA 1
ATOM 2196 C C . PRO A 1 309 ? 14.315 52.544 47.661 1.00 47.39 334 PRO A C 1
ATOM 2197 O O . PRO A 1 309 ? 15.196 53.006 46.944 1.00 51.39 334 PRO A O 1
ATOM 2201 N N . TYR A 1 310 ? 13.576 51.494 47.314 1.00 41.65 335 TYR A N 1
ATOM 2202 C CA . TYR A 1 310 ? 13.926 50.618 46.206 1.00 39.61 335 TYR A CA 1
ATOM 2203 C C . TYR A 1 310 ? 13.540 51.237 44.878 1.00 36.89 335 TYR A C 1
ATOM 2204 O O . TYR A 1 310 ? 12.622 52.022 44.804 1.00 35.22 335 TYR A O 1
ATOM 2213 N N . GLY A 1 311 ? 14.280 50.898 43.837 1.00 36.47 336 GLY A N 1
ATOM 2214 C CA . GLY A 1 311 ? 14.202 51.577 42.540 1.00 35.51 336 GLY A CA 1
ATOM 2215 C C . GLY A 1 311 ? 13.068 51.017 41.659 1.00 37.50 336 GLY A C 1
ATOM 2216 O O . GLY A 1 311 ? 12.264 50.143 42.087 1.00 34.90 336 GLY A O 1
ATOM 2217 N N . GLU A 1 312 ? 12.966 51.561 40.453 1.00 37.16 337 GLU A N 1
ATOM 2218 C CA . GLU A 1 312 ? 11.854 51.213 39.544 1.00 37.72 337 GLU A CA 1
ATOM 2219 C C . GLU A 1 312 ? 11.760 49.744 39.297 1.00 37.47 337 GLU A C 1
ATOM 2220 O O . GLU A 1 312 ? 12.765 49.163 38.904 1.00 33.29 337 GLU A O 1
ATOM 2226 N N . PHE A 1 313 ? 10.580 49.126 39.576 1.00 26.29 338 PHE A N 1
ATOM 2227 C CA . PHE A 1 313 ? 10.330 47.720 39.372 1.00 28.15 338 PHE A CA 1
ATOM 2228 C C . PHE A 1 313 ? 11.197 46.817 40.214 1.00 23.95 338 PHE A C 1
ATOM 2229 O O . PHE A 1 313 ? 11.239 45.631 39.984 1.00 29.83 338 PHE A O 1
ATOM 2237 N N . GLU A 1 314 ? 11.867 47.366 41.214 1.00 29.72 339 GLU A N 1
ATOM 2238 C CA . GLU A 1 314 ? 12.737 46.561 42.030 1.00 32.47 339 GLU A CA 1
ATOM 2239 C C . GLU A 1 314 ? 11.958 45.992 43.239 1.00 28.96 339 GLU A C 1
ATOM 2240 O O . GLU A 1 314 ? 11.682 46.724 44.162 1.00 29.90 339 GLU A O 1
ATOM 2246 N N . VAL A 1 315 ? 11.601 44.721 43.190 1.00 28.57 340 VAL A N 1
ATOM 2247 C CA . VAL A 1 315 ? 11.000 44.048 44.325 1.00 30.64 340 VAL A CA 1
ATOM 2248 C C . VAL A 1 315 ? 12.168 43.506 45.187 1.00 29.09 340 VAL A C 1
ATOM 2249 O O . VAL A 1 315 ? 12.959 42.707 44.712 1.00 29.21 340 VAL A O 1
ATOM 2253 N N . PRO A 1 316 ? 12.176 43.823 46.479 1.00 31.77 341 PRO A N 1
ATOM 2254 C CA . PRO A 1 316 ? 13.232 43.270 47.354 1.00 30.52 341 PRO A CA 1
ATOM 2255 C C . PRO A 1 316 ? 13.248 41.763 47.366 1.00 32.76 341 PRO A C 1
ATOM 2256 O O . PRO A 1 316 ? 12.202 41.124 47.334 1.00 30.99 341 PRO A O 1
ATOM 2260 N N . GLN A 1 317 ? 14.430 41.156 47.432 1.00 28.73 342 GLN A N 1
ATOM 2261 C CA . GLN A 1 317 ? 14.512 39.716 47.440 1.00 30.49 342 GLN A CA 1
ATOM 2262 C C . GLN A 1 317 ? 13.769 39.066 48.569 1.00 28.49 342 GLN A C 1
ATOM 2263 O O . GLN A 1 317 ? 13.330 37.929 48.414 1.00 29.44 342 GLN A O 1
ATOM 2269 N N . ASP A 1 318 ? 13.763 39.699 49.736 1.00 29.98 343 ASP A N 1
ATOM 2270 C CA . ASP A 1 318 ? 13.082 39.105 50.892 1.00 32.19 343 ASP A CA 1
ATOM 2271 C C . ASP A 1 318 ? 11.530 39.059 50.628 1.00 29.58 343 ASP A C 1
ATOM 2272 O O . ASP A 1 318 ? 10.855 38.143 51.086 1.00 31.75 343 ASP A O 1
ATOM 2277 N N . VAL A 1 319 ? 11.043 39.990 49.829 1.00 26.54 344 VAL A N 1
ATOM 2278 C CA . VAL A 1 319 ? 9.570 39.986 49.406 1.00 26.89 344 VAL A CA 1
ATOM 2279 C C . VAL A 1 319 ? 9.316 38.860 48.423 1.00 28.76 344 VAL A C 1
ATOM 2280 O O . VAL A 1 319 ? 8.370 38.113 48.552 1.00 24.93 344 VAL A O 1
ATOM 2284 N N . TYR A 1 320 ? 10.195 38.661 47.440 1.00 25.00 345 TYR A N 1
ATOM 2285 C CA . TYR A 1 320 ? 10.077 37.484 46.605 1.00 23.42 345 TYR A CA 1
ATOM 2286 C C . TYR A 1 320 ? 10.134 36.199 47.354 1.00 25.23 345 TYR A C 1
ATOM 2287 O O . TYR A 1 320 ? 9.456 35.220 47.022 1.00 23.88 345 TYR A O 1
ATOM 2296 N N . ASP A 1 321 ? 11.046 36.101 48.344 1.00 28.49 346 ASP A N 1
ATOM 2297 C CA . ASP A 1 321 ? 11.125 34.835 49.080 1.00 29.31 346 ASP A CA 1
ATOM 2298 C C . ASP A 1 321 ? 9.801 34.548 49.806 1.00 26.45 346 ASP A C 1
ATOM 2299 O O . ASP A 1 321 ? 9.416 33.379 49.935 1.00 27.88 346 ASP A O 1
ATOM 2304 N N . VAL A 1 322 ? 9.105 35.596 50.238 1.00 27.12 347 VAL A N 1
ATOM 2305 C CA . VAL A 1 322 ? 7.726 35.398 50.807 1.00 27.24 347 VAL A CA 1
ATOM 2306 C C . VAL A 1 322 ? 6.749 34.949 49.694 1.00 23.12 347 VAL A C 1
ATOM 2307 O O . VAL A 1 322 ? 6.241 33.808 49.716 1.00 24.76 347 VAL A O 1
ATOM 2311 N N . PHE A 1 323 ? 6.563 35.826 48.720 1.00 23.73 348 PHE A N 1
ATOM 2312 C CA . PHE A 1 323 ? 5.545 35.557 47.667 1.00 23.73 348 PHE A CA 1
ATOM 2313 C C . PHE A 1 323 ? 5.812 34.341 46.853 1.00 25.91 348 PHE A C 1
ATOM 2314 O O . PHE A 1 323 ? 4.935 33.477 46.624 1.00 22.97 348 PHE A O 1
ATOM 2322 N N . ARG A 1 324 ? 7.090 34.130 46.483 1.00 23.91 349 ARG A N 1
ATOM 2323 C CA . ARG A 1 324 ? 7.419 32.875 45.775 1.00 24.16 349 ARG A CA 1
ATOM 2324 C C . ARG A 1 324 ? 7.300 31.610 46.545 1.00 24.40 349 ARG A C 1
ATOM 2325 O O . ARG A 1 324 ? 7.372 30.526 45.974 1.00 25.74 349 ARG A O 1
ATOM 2333 N N . GLY A 1 325 ? 7.000 31.690 47.851 1.00 26.18 350 GLY A N 1
ATOM 2334 C CA . GLY A 1 325 ? 6.565 30.498 48.552 1.00 24.93 350 GLY A CA 1
ATOM 2335 C C . GLY A 1 325 ? 5.333 29.856 47.992 1.00 25.05 350 GLY A C 1
ATOM 2336 O O . GLY A 1 325 ? 5.073 28.684 48.192 1.00 23.60 350 GLY A O 1
ATOM 2337 N N . ALA A 1 326 ? 4.574 30.623 47.189 1.00 25.87 351 ALA A N 1
ATOM 2338 C CA . ALA A 1 326 ? 3.380 30.041 46.474 1.00 26.11 351 ALA A CA 1
ATOM 2339 C C . ALA A 1 326 ? 3.716 28.888 45.531 1.00 24.77 351 ALA A C 1
ATOM 2340 O O . ALA A 1 326 ? 2.907 27.983 45.293 1.00 24.65 351 ALA A O 1
ATOM 2342 N N . ILE A 1 327 ? 4.988 28.864 45.082 1.00 25.88 352 ILE A N 1
ATOM 2343 C CA . ILE A 1 327 ? 5.436 27.807 44.163 1.00 28.08 352 ILE A CA 1
ATOM 2344 C C . ILE A 1 327 ? 5.405 26.471 44.882 1.00 26.82 352 ILE A C 1
ATOM 2345 O O . ILE A 1 327 ? 4.709 25.506 44.480 1.00 26.40 352 ILE A O 1
ATOM 2350 N N . LYS A 1 328 ? 6.134 26.428 45.997 1.00 31.07 353 LYS A N 1
ATOM 2351 C CA . LYS A 1 328 ? 6.171 25.216 46.743 1.00 32.45 353 LYS A CA 1
ATOM 2352 C C . LYS A 1 328 ? 4.835 24.898 47.314 1.00 28.43 353 LYS A C 1
ATOM 2353 O O . LYS A 1 328 ? 4.416 23.782 47.215 1.00 28.87 353 LYS A O 1
ATOM 2359 N N . ARG A 1 329 ? 4.148 25.874 47.906 1.00 27.59 354 ARG A N 1
ATOM 2360 C CA . ARG A 1 329 ? 2.833 25.561 48.477 1.00 27.10 354 ARG A CA 1
ATOM 2361 C C . ARG A 1 329 ? 1.875 25.025 47.401 1.00 26.61 354 ARG A C 1
ATOM 2362 O O . ARG A 1 329 ? 1.136 24.091 47.623 1.00 25.52 354 ARG A O 1
ATOM 2370 N N . GLY A 1 330 ? 1.916 25.641 46.208 1.00 29.53 355 GLY A N 1
ATOM 2371 C CA . GLY A 1 330 ? 1.088 25.227 45.056 1.00 26.73 355 GLY A CA 1
ATOM 2372 C C . GLY A 1 330 ? 1.324 23.852 44.491 1.00 29.04 355 GLY A C 1
ATOM 2373 O O . GLY A 1 330 ? 0.400 23.090 44.239 1.00 25.70 355 GLY A O 1
ATOM 2374 N N . ALA A 1 331 ? 2.606 23.500 44.361 1.00 31.74 356 ALA A N 1
ATOM 2375 C CA . ALA A 1 331 ? 2.958 22.144 44.014 1.00 30.50 356 ALA A CA 1
ATOM 2376 C C . ALA A 1 331 ? 2.416 21.126 45.044 1.00 30.36 356 ALA A C 1
ATOM 2377 O O . ALA A 1 331 ? 1.872 20.124 44.652 1.00 27.68 356 ALA A O 1
ATOM 2379 N N . GLU A 1 332 ? 2.522 21.440 46.338 1.00 31.09 357 GLU A N 1
ATOM 2380 C CA . GLU A 1 332 ? 2.014 20.572 47.420 1.00 33.58 357 GLU A CA 1
ATOM 2381 C C . GLU A 1 332 ? 0.514 20.434 47.323 1.00 30.61 357 GLU A C 1
ATOM 2382 O O . GLU A 1 332 ? -0.049 19.338 47.426 1.00 30.15 357 GLU A O 1
ATOM 2388 N N . GLU A 1 333 ? -0.167 21.577 47.171 1.00 28.97 358 GLU A N 1
ATOM 2389 C CA . GLU A 1 333 ? -1.647 21.566 47.065 1.00 27.71 358 GLU A CA 1
ATOM 2390 C C . GLU A 1 333 ? -2.086 20.672 45.895 1.00 22.48 358 GLU A C 1
ATOM 2391 O O . GLU A 1 333 ? -2.938 19.848 46.044 1.00 24.56 358 GLU A O 1
ATOM 2397 N N . GLU A 1 334 ? -1.435 20.820 44.733 1.00 24.71 359 GLU A N 1
ATOM 2398 C CA . GLU A 1 334 ? -1.806 20.046 43.580 1.00 27.98 359 GLU A CA 1
ATOM 2399 C C . GLU A 1 334 ? -1.460 18.555 43.764 1.00 27.82 359 GLU A C 1
ATOM 2400 O O . GLU A 1 334 ? -2.263 17.679 43.449 1.00 27.81 359 GLU A O 1
ATOM 2406 N N . ALA A 1 335 ? -0.319 18.257 44.382 1.00 32.69 360 ALA A N 1
ATOM 2407 C CA . ALA A 1 335 ? -0.006 16.831 44.710 1.00 29.18 360 ALA A CA 1
ATOM 2408 C C . ALA A 1 335 ? -1.022 16.185 45.632 1.00 27.60 360 ALA A C 1
ATOM 2409 O O . ALA A 1 335 ? -1.457 15.085 45.347 1.00 30.01 360 ALA A O 1
ATOM 2411 N N . ASN A 1 336 ? -1.468 16.907 46.659 1.00 29.87 361 ASN A N 1
ATOM 2412 C CA . ASN A 1 336 ? -2.488 16.462 47.569 1.00 31.69 361 ASN A CA 1
ATOM 2413 C C . ASN A 1 336 ? -3.782 16.231 46.887 1.00 32.61 361 ASN A C 1
ATOM 2414 O O . ASN A 1 336 ? -4.443 15.212 47.150 1.00 31.25 361 ASN A O 1
ATOM 2419 N N . TRP A 1 337 ? -4.167 17.143 45.971 1.00 32.32 362 TRP A N 1
ATOM 2420 C CA . TRP A 1 337 ? -5.372 16.879 45.176 1.00 27.41 362 TRP A CA 1
ATOM 2421 C C . TRP A 1 337 ? -5.274 15.599 44.319 1.00 25.22 362 TRP A C 1
ATOM 2422 O O . TRP A 1 337 ? -6.216 14.793 44.229 1.00 25.59 362 TRP A O 1
ATOM 2433 N N . HIS A 1 338 ? -4.116 15.385 43.707 1.00 27.76 363 HIS A N 1
ATOM 2434 C CA . HIS A 1 338 ? -3.857 14.101 42.971 1.00 33.12 363 HIS A CA 1
ATOM 2435 C C . HIS A 1 338 ? -3.990 12.852 43.859 1.00 33.02 363 HIS A C 1
ATOM 2436 O O . HIS A 1 338 ? -4.643 11.887 43.465 1.00 35.70 363 HIS A O 1
ATOM 2443 N N . LYS A 1 339 ? -3.474 12.940 45.089 1.00 34.67 364 LYS A N 1
ATOM 2444 C CA . LYS A 1 339 ? -3.681 11.886 46.104 1.00 42.40 364 LYS A CA 1
ATOM 2445 C C . LYS A 1 339 ? -5.143 11.626 46.386 1.00 39.17 364 LYS A C 1
ATOM 2446 O O . LYS A 1 339 ? -5.602 10.482 46.382 1.00 37.28 364 LYS A O 1
ATOM 2452 N N . ALA A 1 340 ? -5.900 12.703 46.610 1.00 34.95 365 ALA A N 1
ATOM 2453 C CA . ALA A 1 340 ? -7.327 12.570 46.841 1.00 32.48 365 ALA A CA 1
ATOM 2454 C C . ALA A 1 340 ? -7.983 11.934 45.640 1.00 25.36 365 ALA A C 1
ATOM 2455 O O . ALA A 1 340 ? -8.901 11.192 45.815 1.00 29.44 365 ALA A O 1
ATOM 2457 N N . CYS A 1 341 ? -7.527 12.245 44.427 1.00 28.83 366 CYS A N 1
ATOM 2458 C CA . CYS A 1 341 ? -8.130 11.700 43.199 1.00 27.88 366 CYS A CA 1
ATOM 2459 C C . CYS A 1 341 ? -7.831 10.193 43.035 1.00 31.66 366 CYS A C 1
ATOM 2460 O O . CYS A 1 341 ? -8.707 9.408 42.648 1.00 27.54 366 CYS A O 1
ATOM 2463 N N . ALA A 1 342 ? -6.566 9.836 43.263 1.00 31.91 367 ALA A N 1
ATOM 2464 C CA . ALA A 1 342 ? -6.192 8.379 43.321 1.00 34.44 367 ALA A CA 1
ATOM 2465 C C . ALA A 1 342 ? -7.049 7.543 44.324 1.00 33.67 367 ALA A C 1
ATOM 2466 O O . ALA A 1 342 ? -7.571 6.480 43.958 1.00 36.09 367 ALA A O 1
ATOM 2468 N N . GLU A 1 343 ? -7.271 8.071 45.538 1.00 33.08 368 GLU A N 1
ATOM 2469 C CA . GLU A 1 343 ? -8.096 7.381 46.522 1.00 33.33 368 GLU A CA 1
ATOM 2470 C C . GLU A 1 343 ? -9.561 7.300 46.117 1.00 35.85 368 GLU A C 1
ATOM 2471 O O . GLU A 1 343 ? -10.272 6.298 46.354 1.00 33.27 368 GLU A O 1
ATOM 2477 N N . TYR A 1 344 ? -10.071 8.389 45.525 1.00 33.59 369 TYR A N 1
ATOM 2478 C CA . TYR A 1 344 ? -11.432 8.364 44.985 1.00 30.67 369 TYR A CA 1
ATOM 2479 C C . TYR A 1 344 ? -11.552 7.356 43.875 1.00 26.44 369 TYR A C 1
ATOM 2480 O O . TYR A 1 344 ? -12.485 6.556 43.850 1.00 29.51 369 TYR A O 1
ATOM 2489 N N . LYS A 1 345 ? -10.608 7.383 42.961 1.00 27.19 370 LYS A N 1
ATOM 2490 C CA . LYS A 1 345 ? -10.622 6.419 41.820 1.00 32.91 370 LYS A CA 1
ATOM 2491 C C . LYS A 1 345 ? -10.571 4.906 42.242 1.00 36.28 370 LYS A C 1
ATOM 2492 O O . LYS A 1 345 ? -11.232 4.007 41.629 1.00 33.30 370 LYS A O 1
ATOM 2498 N N . ALA A 1 346 ? -9.804 4.669 43.299 1.00 38.32 371 ALA A N 1
ATOM 2499 C CA . ALA A 1 346 ? -9.704 3.328 43.899 1.00 37.85 371 ALA A CA 1
ATOM 2500 C C . ALA A 1 346 ? -11.045 2.797 44.285 1.00 39.96 371 ALA A C 1
ATOM 2501 O O . ALA A 1 346 ? -11.354 1.647 44.007 1.00 44.30 371 ALA A O 1
ATOM 2503 N N . LYS A 1 347 ? -11.852 3.625 44.928 1.00 36.77 372 LYS A N 1
ATOM 2504 C CA . LYS A 1 347 ? -13.135 3.201 45.412 1.00 37.47 372 LYS A CA 1
ATOM 2505 C C . LYS A 1 347 ? -14.322 3.430 44.436 1.00 38.39 372 LYS A C 1
ATOM 2506 O O . LYS A 1 347 ? -15.367 2.793 44.576 1.00 33.97 372 LYS A O 1
ATOM 2512 N N . TYR A 1 348 ? -14.166 4.360 43.476 1.00 39.35 373 TYR A N 1
ATOM 2513 C CA . TYR A 1 348 ? -15.262 4.829 42.584 1.00 32.48 373 TYR A CA 1
ATOM 2514 C C . TYR A 1 348 ? -14.671 5.003 41.195 1.00 38.51 373 TYR A C 1
ATOM 2515 O O . TYR A 1 348 ? -14.542 6.119 40.674 1.00 34.15 373 TYR A O 1
ATOM 2524 N N . PRO A 1 349 ? -14.226 3.890 40.593 1.00 36.55 374 PRO A N 1
ATOM 2525 C CA . PRO A 1 349 ? -13.549 3.943 39.285 1.00 35.42 374 PRO A CA 1
ATOM 2526 C C . PRO A 1 349 ? -14.509 4.363 38.127 1.00 32.50 374 PRO A C 1
ATOM 2527 O O . PRO A 1 349 ? -14.092 5.046 37.176 1.00 31.05 374 PRO A O 1
ATOM 2531 N N . LYS A 1 350 ? -15.778 4.004 38.217 1.00 33.19 375 LYS A N 1
ATOM 2532 C CA . LYS A 1 350 ? -16.739 4.419 37.173 1.00 36.54 375 LYS A CA 1
ATOM 2533 C C . LYS A 1 350 ? -16.963 5.949 37.253 1.00 36.09 375 LYS A C 1
ATOM 2534 O O . LYS A 1 350 ? -16.753 6.674 36.244 1.00 34.58 375 LYS A O 1
ATOM 2540 N N . GLU A 1 351 ? -17.308 6.424 38.445 1.00 33.53 376 GLU A N 1
ATOM 2541 C CA . GLU A 1 351 ? -17.533 7.847 38.663 1.00 34.37 376 GLU A CA 1
ATOM 2542 C C . GLU A 1 351 ? -16.263 8.654 38.316 1.00 33.50 376 GLU A C 1
ATOM 2543 O O . GLU A 1 351 ? -16.331 9.708 37.615 1.00 31.12 376 GLU A O 1
ATOM 2549 N N . TRP A 1 352 ? -15.089 8.155 38.704 1.00 30.11 377 TRP A N 1
ATOM 2550 C CA . TRP A 1 352 ? -13.851 8.839 38.331 1.00 28.62 377 TRP A CA 1
ATOM 2551 C C . TRP A 1 352 ? -13.706 8.905 36.835 1.00 30.34 377 TRP A C 1
ATOM 2552 O O . TRP A 1 352 ? -13.237 9.938 36.323 1.00 28.39 377 TRP A O 1
ATOM 2563 N N . ALA A 1 353 ? -14.046 7.823 36.114 1.00 26.45 378 ALA A N 1
ATOM 2564 C CA . ALA A 1 353 ? -13.860 7.854 34.659 1.00 31.14 378 ALA A CA 1
ATOM 2565 C C . ALA A 1 353 ? -14.735 8.967 34.009 1.00 27.64 378 ALA A C 1
ATOM 2566 O O . ALA A 1 353 ? -14.278 9.653 33.070 1.00 30.07 378 ALA A O 1
ATOM 2568 N N . GLU A 1 354 ? -15.940 9.104 34.540 1.00 31.02 379 GLU A N 1
ATOM 2569 C CA . GLU A 1 354 ? -16.890 10.156 34.105 1.00 31.43 379 GLU A CA 1
ATOM 2570 C C . GLU A 1 354 ? -16.342 11.511 34.433 1.00 30.29 379 GLU A C 1
ATOM 2571 O O . GLU A 1 354 ? -16.392 12.402 33.594 1.00 30.44 379 GLU A O 1
ATOM 2577 N N . PHE A 1 355 ? -15.730 11.673 35.588 1.00 29.59 380 PHE A N 1
ATOM 2578 C CA . PHE A 1 355 ? -15.255 12.982 36.022 1.00 28.75 380 PHE A CA 1
ATOM 2579 C C . PHE A 1 355 ? -14.112 13.402 35.144 1.00 28.90 380 PHE A C 1
ATOM 2580 O O . PHE A 1 355 ? -14.002 14.573 34.698 1.00 25.62 380 PHE A O 1
ATOM 2588 N N . GLU A 1 356 ? -13.211 12.457 34.894 1.00 27.19 381 GLU A N 1
ATOM 2589 C CA . GLU A 1 356 ? -12.061 12.754 34.091 1.00 29.97 381 GLU A CA 1
ATOM 2590 C C . GLU A 1 356 ? -12.389 13.101 32.625 1.00 25.83 381 GLU A C 1
ATOM 2591 O O . GLU A 1 356 ? -11.732 13.937 32.009 1.00 28.97 381 GLU A O 1
ATOM 2597 N N . ALA A 1 357 ? -13.343 12.391 32.077 1.00 25.84 382 ALA A N 1
ATOM 2598 C CA . ALA A 1 357 ? -13.722 12.593 30.689 1.00 27.47 382 ALA A CA 1
ATOM 2599 C C . ALA A 1 357 ? -14.380 14.003 30.556 1.00 27.23 382 ALA A C 1
ATOM 2600 O O . ALA A 1 357 ? -14.022 14.746 29.670 1.00 26.59 382 ALA A O 1
ATOM 2602 N N . LEU A 1 358 ? -15.276 14.299 31.480 1.00 25.46 383 LEU A N 1
ATOM 2603 C CA . LEU A 1 358 ? -15.943 15.664 31.518 1.00 25.81 383 LEU A CA 1
ATOM 2604 C C . LEU A 1 358 ? -14.925 16.777 31.638 1.00 24.55 383 LEU A C 1
ATOM 2605 O O . LEU A 1 358 ? -14.819 17.666 30.738 1.00 25.19 383 LEU A O 1
ATOM 2610 N N . THR A 1 359 ? -14.139 16.735 32.718 1.00 22.15 384 THR A N 1
ATOM 2611 C CA . THR A 1 359 ? -13.224 17.802 33.073 1.00 22.35 384 THR A CA 1
ATOM 2612 C C . THR A 1 359 ? -12.045 17.954 32.138 1.00 22.30 384 THR A C 1
ATOM 2613 O O . THR A 1 359 ? -11.388 18.961 32.185 1.00 26.60 384 THR A O 1
ATOM 2617 N N . SER A 1 360 ? -11.786 16.970 31.254 1.00 22.30 385 SER A N 1
ATOM 2618 C CA . SER A 1 360 ? -10.786 17.081 30.182 1.00 24.06 385 SER A CA 1
ATOM 2619 C C . SER A 1 360 ? -11.199 18.114 29.136 1.00 23.41 385 SER A C 1
ATOM 2620 O O . SER A 1 360 ? -10.383 18.498 28.343 1.00 27.30 385 SER A O 1
ATOM 2623 N N . CYS A 1 361 ? -12.481 18.453 29.125 1.00 23.35 386 CYS A N 1
ATOM 2624 C CA . CYS A 1 361 ? -13.087 19.325 28.134 1.00 24.00 386 CYS A CA 1
ATOM 2625 C C . CYS A 1 361 ? -13.211 18.711 26.752 1.00 27.77 386 CYS A C 1
ATOM 2626 O O . CYS A 1 361 ? -13.745 19.357 25.845 1.00 27.45 386 CYS A O 1
ATOM 2629 N N . LYS A 1 362 ? -12.767 17.465 26.537 1.00 30.38 387 LYS A N 1
ATOM 2630 C CA . LYS A 1 362 ? -12.947 16.792 25.230 1.00 31.65 387 LYS A CA 1
ATOM 2631 C C . LYS A 1 362 ? -14.374 16.383 25.069 1.00 26.59 387 LYS A C 1
ATOM 2632 O O . LYS A 1 362 ? -14.997 15.952 26.009 1.00 26.92 387 LYS A O 1
ATOM 2638 N N . LEU A 1 363 ? -14.933 16.580 23.878 1.00 26.33 388 LEU A N 1
ATOM 2639 C CA . LEU A 1 363 ? -16.315 16.251 23.632 1.00 25.16 388 LEU A CA 1
ATOM 2640 C C . LEU A 1 363 ? -16.386 14.733 23.399 1.00 28.46 388 LEU A C 1
ATOM 2641 O O . LEU A 1 363 ? -15.505 14.245 22.758 1.00 29.10 388 LEU A O 1
ATOM 2646 N N . PRO A 1 364 ? -17.411 14.039 23.916 1.00 26.56 389 PRO A N 1
ATOM 2647 C CA . PRO A 1 364 ? -17.524 12.573 23.825 1.00 31.52 389 PRO A CA 1
ATOM 2648 C C . PRO A 1 364 ? -17.563 12.128 22.377 1.00 32.87 389 PRO A C 1
ATOM 2649 O O . PRO A 1 364 ? -18.142 12.813 21.487 1.00 30.17 389 PRO A O 1
ATOM 2653 N N . GLU A 1 365 ? -16.943 10.993 22.095 1.00 34.93 390 GLU A N 1
ATOM 2654 C CA . GLU A 1 365 ? -16.849 10.556 20.714 1.00 36.16 390 GLU A CA 1
ATOM 2655 C C . GLU A 1 365 ? -18.249 10.269 20.294 1.00 30.03 390 GLU A C 1
ATOM 2656 O O . GLU A 1 365 ? -19.068 9.763 21.087 1.00 31.13 390 GLU A O 1
ATOM 2662 N N . ASN A 1 366 ? -18.574 10.690 19.069 1.00 30.36 391 ASN A N 1
ATOM 2663 C CA . ASN A 1 366 ? -19.889 10.423 18.470 1.00 34.90 391 ASN A CA 1
ATOM 2664 C C . ASN A 1 366 ? -21.068 11.201 19.002 1.00 30.07 391 ASN A C 1
ATOM 2665 O O . ASN A 1 366 ? -22.242 10.842 18.796 1.00 28.09 391 ASN A O 1
ATOM 2670 N N . TRP A 1 367 ? -20.803 12.246 19.781 1.00 27.66 392 TRP A N 1
ATOM 2671 C CA . TRP A 1 367 ? -21.939 13.021 20.334 1.00 28.84 392 TRP A CA 1
ATOM 2672 C C . TRP A 1 367 ? -22.882 13.530 19.211 1.00 22.23 392 TRP A C 1
ATOM 2673 O O . TRP A 1 367 ? -24.082 13.650 19.422 1.00 24.65 392 TRP A O 1
ATOM 2684 N N . GLU A 1 368 ? -22.294 13.897 18.082 1.00 24.28 393 GLU A N 1
ATOM 2685 C CA . GLU A 1 368 ? -23.039 14.455 16.940 1.00 27.82 393 GLU A CA 1
ATOM 2686 C C . GLU A 1 368 ? -24.102 13.564 16.332 1.00 28.45 393 GLU A C 1
ATOM 2687 O O . GLU A 1 368 ? -25.157 14.002 15.936 1.00 25.25 393 GLU A O 1
ATOM 2693 N N . ALA A 1 369 ? -23.869 12.264 16.442 1.00 29.26 394 ALA A N 1
ATOM 2694 C CA . ALA A 1 369 ? -24.866 11.256 16.013 1.00 28.11 394 ALA A CA 1
ATOM 2695 C C . ALA A 1 369 ? -26.159 11.342 16.745 1.00 24.21 394 ALA A C 1
ATOM 2696 O O . ALA A 1 369 ? -27.203 10.854 16.288 1.00 27.41 394 ALA A O 1
ATOM 2698 N N . ALA A 1 370 ? -26.150 11.947 17.934 1.00 26.03 395 ALA A N 1
ATOM 2699 C CA . ALA A 1 370 ? -27.374 12.147 18.711 1.00 25.79 395 ALA A CA 1
ATOM 2700 C C . ALA A 1 370 ? -28.469 13.019 18.045 1.00 26.70 395 ALA A C 1
ATOM 2701 O O . ALA A 1 370 ? -29.645 12.967 18.412 1.00 25.85 395 ALA A O 1
ATOM 2703 N N . LEU A 1 371 ? -28.068 13.839 17.083 1.00 27.25 396 LEU A N 1
ATOM 2704 C CA . LEU A 1 371 ? -28.995 14.757 16.473 1.00 27.01 396 LEU A CA 1
ATOM 2705 C C . LEU A 1 371 ? -29.826 14.082 15.419 1.00 25.00 396 LEU A C 1
ATOM 2706 O O . LEU A 1 371 ? -29.250 13.445 14.526 1.00 31.08 396 LEU A O 1
ATOM 2711 N N . PRO A 1 372 ? -31.146 14.272 15.481 1.00 26.16 397 PRO A N 1
ATOM 2712 C CA . PRO A 1 372 ? -32.066 13.669 14.543 1.00 28.39 397 PRO A CA 1
ATOM 2713 C C . PRO A 1 372 ? -32.042 14.324 13.187 1.00 33.09 397 PRO A C 1
ATOM 2714 O O . PRO A 1 372 ? -31.499 15.426 13.009 1.00 29.89 397 PRO A O 1
ATOM 2718 N N . HIS A 1 373 ? -32.603 13.606 12.224 1.00 29.10 398 HIS A N 1
ATOM 2719 C CA . HIS A 1 373 ? -32.688 13.987 10.826 1.00 30.79 398 HIS A CA 1
ATOM 2720 C C . HIS A 1 373 ? -34.183 14.098 10.466 1.00 29.44 398 HIS A C 1
ATOM 2721 O O . HIS A 1 373 ? -35.085 13.568 11.166 1.00 28.46 398 HIS A O 1
ATOM 2728 N N . PHE A 1 374 ? -34.452 14.923 9.464 1.00 27.56 399 PHE A N 1
ATOM 2729 C CA . PHE A 1 374 ? -35.771 15.284 9.022 1.00 24.04 399 PHE A CA 1
ATOM 2730 C C . PHE A 1 374 ? -35.793 15.136 7.525 1.00 26.27 399 PHE A C 1
ATOM 2731 O O . PHE A 1 374 ? -34.778 15.257 6.841 1.00 25.70 399 PHE A O 1
ATOM 2739 N N . LYS A 1 375 ? -36.980 14.887 7.016 1.00 28.23 400 LYS A N 1
ATOM 2740 C CA . LYS A 1 375 ? -37.202 14.878 5.575 1.00 31.99 400 LYS A CA 1
ATOM 2741 C C . LYS A 1 375 ? -38.454 15.708 5.245 1.00 27.64 400 LYS A C 1
ATOM 2742 O O . LYS A 1 375 ? -39.266 16.046 6.116 1.00 27.87 400 LYS A O 1
ATOM 2748 N N . PRO A 1 376 ? -38.625 16.077 3.965 1.00 27.46 401 PRO A N 1
ATOM 2749 C CA . PRO A 1 376 ? -39.732 16.975 3.672 1.00 30.02 401 PRO A CA 1
ATOM 2750 C C . PRO A 1 376 ? -41.095 16.479 4.035 1.00 33.23 401 PRO A C 1
ATOM 2751 O O . PRO A 1 376 ? -41.976 17.284 4.364 1.00 31.74 401 PRO A O 1
ATOM 2755 N N . GLU A 1 377 ? -41.312 15.154 4.049 1.00 35.43 402 GLU A N 1
ATOM 2756 C CA . GLU A 1 377 ? -42.679 14.672 4.412 1.00 37.37 402 GLU A CA 1
ATOM 2757 C C . GLU A 1 377 ? -42.951 14.743 5.911 1.00 34.86 402 GLU A C 1
ATOM 2758 O O . GLU A 1 377 ? -44.093 14.626 6.329 1.00 36.49 402 GLU A O 1
ATOM 2764 N N . ASP A 1 378 ? -41.922 14.968 6.733 1.00 31.64 403 ASP A N 1
ATOM 2765 C CA . ASP A 1 378 ? -42.151 15.158 8.147 1.00 31.45 403 ASP A CA 1
ATOM 2766 C C . ASP A 1 378 ? -42.855 16.463 8.356 1.00 31.04 403 ASP A C 1
ATOM 2767 O O . ASP A 1 378 ? -42.400 17.480 7.829 1.00 31.28 403 ASP A O 1
ATOM 2772 N N . LYS A 1 379 ? -43.957 16.470 9.073 1.00 30.54 404 LYS A N 1
ATOM 2773 C CA . LYS A 1 379 ? -44.758 17.701 9.199 1.00 31.84 404 LYS A CA 1
ATOM 2774 C C . LYS A 1 379 ? -43.841 18.759 9.841 1.00 30.65 404 LYS A C 1
ATOM 2775 O O . LYS A 1 379 ? -43.180 18.439 10.831 1.00 28.44 404 LYS A O 1
ATOM 2781 N N . GLY A 1 380 ? -43.929 19.999 9.363 1.00 27.68 405 GLY A N 1
ATOM 2782 C CA . GLY A 1 380 ? -43.108 21.109 9.903 1.00 28.29 405 GLY A CA 1
ATOM 2783 C C . GLY A 1 380 ? -43.428 21.489 11.324 1.00 29.46 405 GLY A C 1
ATOM 2784 O O . GLY A 1 380 ? -44.580 21.353 11.803 1.00 29.67 405 GLY A O 1
ATOM 2785 N N . LEU A 1 381 ? -42.403 21.980 12.025 1.00 24.41 406 LEU A N 1
ATOM 2786 C CA . LEU A 1 381 ? -42.571 22.491 13.343 1.00 24.92 406 LEU A CA 1
ATOM 2787 C C . LEU A 1 381 ? -41.828 23.840 13.411 1.00 22.87 406 LEU A C 1
ATOM 2788 O O . LEU A 1 381 ? -41.107 24.171 12.517 1.00 21.56 406 LEU A O 1
ATOM 2793 N N . ALA A 1 382 ? -42.066 24.549 14.501 1.00 21.68 407 ALA A N 1
ATOM 2794 C CA . ALA A 1 382 ? -41.379 25.839 14.736 1.00 21.56 407 ALA A CA 1
ATOM 2795 C C . ALA A 1 382 ? -39.955 25.466 15.108 1.00 19.55 407 ALA A C 1
ATOM 2796 O O . ALA A 1 382 ? -39.681 24.441 15.801 1.00 21.28 407 ALA A O 1
ATOM 2798 N N . THR A 1 383 ? -38.993 26.276 14.701 1.00 17.78 408 THR A N 1
ATOM 2799 C CA . THR A 1 383 ? -37.627 26.017 15.130 1.00 16.97 408 THR A CA 1
ATOM 2800 C C . THR A 1 383 ? -37.442 26.114 16.653 1.00 16.43 408 THR A C 1
ATOM 2801 O O . THR A 1 383 ? -36.545 25.493 17.185 1.00 18.84 408 THR A O 1
ATOM 2805 N N . ARG A 1 384 ? -38.323 26.830 17.376 1.00 18.93 409 ARG A N 1
ATOM 2806 C CA . ARG A 1 384 ? -38.201 26.797 18.844 1.00 19.37 409 ARG A CA 1
ATOM 2807 C C . ARG A 1 384 ? -38.535 25.349 19.357 1.00 21.68 409 ARG A C 1
ATOM 2808 O O . ARG A 1 384 ? -37.938 24.883 20.339 1.00 21.08 409 ARG A O 1
ATOM 2816 N N . GLN A 1 385 ? -39.444 24.667 18.632 1.00 20.94 410 GLN A N 1
ATOM 2817 C CA . GLN A 1 385 ? -39.703 23.252 18.962 1.00 23.49 410 GLN A CA 1
ATOM 2818 C C . GLN A 1 385 ? -38.583 22.366 18.524 1.00 22.06 410 GLN A C 1
ATOM 2819 O O . GLN A 1 385 ? -38.170 21.485 19.303 1.00 23.22 410 GLN A O 1
ATOM 2825 N N . HIS A 1 386 ? -38.010 22.550 17.323 1.00 21.44 411 HIS A N 1
ATOM 2826 C CA . HIS A 1 386 ? -36.850 21.809 16.953 1.00 20.22 411 HIS A CA 1
ATOM 2827 C C . HIS A 1 386 ? -35.704 21.934 17.971 1.00 20.67 411 HIS A C 1
ATOM 2828 O O . HIS A 1 386 ? -34.952 20.985 18.237 1.00 22.35 411 HIS A O 1
ATOM 2835 N N . SER A 1 387 ? -35.522 23.177 18.481 1.00 21.66 412 SER A N 1
ATOM 2836 C CA . SER A 1 387 ? -34.449 23.436 19.452 1.00 21.29 412 SER A CA 1
ATOM 2837 C C . SER A 1 387 ? -34.714 22.590 20.741 1.00 19.71 412 SER A C 1
ATOM 2838 O O . SER A 1 387 ? -33.782 22.063 21.308 1.00 22.13 412 SER A O 1
ATOM 2841 N N . GLN A 1 388 ? -35.964 22.545 21.209 1.00 21.49 413 GLN A N 1
ATOM 2842 C CA . GLN A 1 388 ? -36.300 21.634 22.330 1.00 24.94 413 GLN A CA 1
ATOM 2843 C C . GLN A 1 388 ? -35.873 20.205 22.025 1.00 22.44 413 GLN A C 1
ATOM 2844 O O . GLN A 1 388 ? -35.199 19.551 22.846 1.00 24.43 413 GLN A O 1
ATOM 2850 N N . THR A 1 389 ? -36.208 19.724 20.844 1.00 24.19 414 THR A N 1
ATOM 2851 C CA . THR A 1 389 ? -35.742 18.385 20.413 1.00 26.41 414 THR A CA 1
ATOM 2852 C C . THR A 1 389 ? -34.250 18.243 20.504 1.00 25.38 414 THR A C 1
ATOM 2853 O O . THR A 1 389 ? -33.715 17.254 21.002 1.00 22.65 414 THR A O 1
ATOM 2857 N N . MET A 1 390 ? -33.514 19.224 19.991 1.00 21.58 415 MET A N 1
ATOM 2858 C CA . MET A 1 390 ? -32.086 19.140 20.031 1.00 21.77 415 MET A CA 1
ATOM 2859 C C . MET A 1 390 ? -31.500 19.141 21.453 1.00 19.99 415 MET A C 1
ATOM 2860 O O . MET A 1 390 ? -30.479 18.522 21.698 1.00 20.63 415 MET A O 1
ATOM 2865 N N . ILE A 1 391 ? -32.072 19.942 22.342 1.00 23.38 416 ILE A N 1
ATOM 2866 C CA . ILE A 1 391 ? -31.575 20.001 23.732 1.00 23.30 416 ILE A CA 1
ATOM 2867 C C . ILE A 1 391 ? -31.720 18.626 24.413 1.00 26.39 416 ILE A C 1
ATOM 2868 O O . ILE A 1 391 ? -30.799 18.170 25.103 1.00 24.45 416 ILE A O 1
ATOM 2873 N N . ASN A 1 392 ? -32.894 18.038 24.226 1.00 25.10 417 ASN A N 1
ATOM 2874 C CA . ASN A 1 392 ? -33.177 16.659 24.718 1.00 26.11 417 ASN A CA 1
ATOM 2875 C C . ASN A 1 392 ? -32.367 15.554 24.025 1.00 24.14 417 ASN A C 1
ATOM 2876 O O . ASN A 1 392 ? -32.018 14.562 24.674 1.00 29.69 417 ASN A O 1
ATOM 2881 N N . ALA A 1 393 ? -32.036 15.693 22.771 1.00 23.47 418 ALA A N 1
ATOM 2882 C CA . ALA A 1 393 ? -31.146 14.771 22.114 1.00 26.32 418 ALA A CA 1
ATOM 2883 C C . ALA A 1 393 ? -29.723 14.881 22.622 1.00 30.79 418 ALA A C 1
ATOM 2884 O O . ALA A 1 393 ? -29.020 13.868 22.737 1.00 30.66 418 ALA A O 1
ATOM 2886 N N . LEU A 1 394 ? -29.254 16.106 22.924 1.00 25.67 419 LEU A N 1
ATOM 2887 C CA . LEU A 1 394 ? -27.888 16.310 23.317 1.00 25.78 419 LEU A CA 1
ATOM 2888 C C . LEU A 1 394 ? -27.593 16.072 24.766 1.00 24.84 419 LEU A C 1
ATOM 2889 O O . LEU A 1 394 ? -26.508 15.656 25.071 1.00 26.97 419 LEU A O 1
ATOM 2894 N N . ALA A 1 395 ? -28.527 16.342 25.646 1.00 24.11 420 ALA A N 1
ATOM 2895 C CA . ALA A 1 395 ? -28.308 16.287 27.095 1.00 27.59 420 ALA A CA 1
ATOM 2896 C C . ALA A 1 395 ? -27.750 14.915 27.566 1.00 29.26 420 ALA A C 1
ATOM 2897 O O . ALA A 1 395 ? -26.760 14.913 28.310 1.00 29.19 420 ALA A O 1
ATOM 2899 N N . PRO A 1 396 ? -28.317 13.788 27.084 1.00 28.84 421 PRO A N 1
ATOM 2900 C CA . PRO A 1 396 ? -27.732 12.463 27.423 1.00 29.78 421 PRO A CA 1
ATOM 2901 C C . PRO A 1 396 ? -26.368 12.186 26.823 1.00 29.14 421 PRO A C 1
ATOM 2902 O O . PRO A 1 396 ? -25.624 11.390 27.338 1.00 30.86 421 PRO A O 1
ATOM 2906 N N . ALA A 1 397 ? -26.029 12.809 25.697 1.00 28.71 422 ALA A N 1
ATOM 2907 C CA . ALA A 1 397 ? -24.762 12.614 25.049 1.00 26.67 422 ALA A CA 1
ATOM 2908 C C . ALA A 1 397 ? -23.671 13.518 25.571 1.00 24.22 422 ALA A C 1
ATOM 2909 O O . ALA A 1 397 ? -22.521 13.256 25.383 1.00 25.60 422 ALA A O 1
ATOM 2911 N N . LEU A 1 398 ? -24.066 14.622 26.234 1.00 24.11 423 LEU A N 1
ATOM 2912 C CA . LEU A 1 398 ? -23.117 15.673 26.646 1.00 25.16 423 LEU A CA 1
ATOM 2913 C C . LEU A 1 398 ? -23.246 15.880 28.136 1.00 24.40 423 LEU A C 1
ATOM 2914 O O . LEU A 1 398 ? -24.101 16.663 28.598 1.00 25.33 423 LEU A O 1
ATOM 2919 N N . PRO A 1 399 ? -22.413 15.182 28.944 1.00 23.69 424 PRO A N 1
ATOM 2920 C CA . PRO A 1 399 ? -22.597 15.294 30.380 1.00 25.75 424 PRO A CA 1
ATOM 2921 C C . PRO A 1 399 ? -22.399 16.712 30.963 1.00 23.09 424 PRO A C 1
ATOM 2922 O O . PRO A 1 399 ? -22.889 16.991 32.058 1.00 23.46 424 PRO A O 1
ATOM 2926 N N . GLY A 1 400 ? -21.723 17.576 30.191 1.00 22.24 425 GLY A N 1
ATOM 2927 C CA . GLY A 1 400 ? -21.511 18.939 30.629 1.00 21.86 425 GLY A CA 1
ATOM 2928 C C . GLY A 1 400 ? -22.582 19.952 30.198 1.00 21.87 425 GLY A C 1
ATOM 2929 O O . GLY A 1 400 ? -22.536 21.103 30.654 1.00 20.34 425 GLY A O 1
ATOM 2930 N N . LEU A 1 401 ? -23.571 19.550 29.436 1.00 20.48 426 LEU A N 1
ATOM 2931 C CA . LEU A 1 401 ? -24.698 20.458 29.085 1.00 21.23 426 LEU A CA 1
ATOM 2932 C C . LEU A 1 401 ? -25.477 20.905 30.285 1.00 20.83 426 LEU A C 1
ATOM 2933 O O . LEU A 1 401 ? -25.900 20.138 31.125 1.00 21.66 426 LEU A O 1
ATOM 2938 N N . ILE A 1 402 ? -25.578 22.201 30.469 1.00 19.39 427 ILE A N 1
ATOM 2939 C CA . ILE A 1 402 ? -26.172 22.800 31.658 1.00 19.93 427 ILE A CA 1
ATOM 2940 C C . ILE A 1 402 ? -26.807 24.123 31.183 1.00 19.61 427 ILE A C 1
ATOM 2941 O O . ILE A 1 402 ? -26.292 24.756 30.272 1.00 20.04 427 ILE A O 1
ATOM 2946 N N . GLY A 1 403 ? -27.947 24.495 31.701 1.00 22.86 428 GLY A N 1
ATOM 2947 C CA . GLY A 1 403 ? -28.461 25.822 31.254 1.00 26.21 428 GLY A CA 1
ATOM 2948 C C . GLY A 1 403 ? -29.834 26.104 31.592 1.00 23.22 428 GLY A C 1
ATOM 2949 O O . GLY A 1 403 ? -30.466 25.378 32.361 1.00 25.42 428 GLY A O 1
ATOM 2950 N N . GLY A 1 404 ? -30.323 27.224 31.084 1.00 21.45 429 GLY A N 1
ATOM 2951 C CA . GLY A 1 404 ? -31.720 27.472 31.350 1.00 24.52 429 GLY A CA 1
ATOM 2952 C C . GLY A 1 404 ? -32.170 28.792 30.825 1.00 23.40 429 GLY A C 1
ATOM 2953 O O . GLY A 1 404 ? -31.613 29.273 29.865 1.00 20.95 429 GLY A O 1
ATOM 2954 N N . SER A 1 405 ? -33.209 29.311 31.433 1.00 23.18 430 SER A N 1
ATOM 2955 C CA . SER A 1 405 ? -33.985 30.314 30.842 1.00 23.70 430 SER A CA 1
ATOM 2956 C C . SER A 1 405 ? -34.233 31.479 31.796 1.00 24.32 430 SER A C 1
ATOM 2957 O O . SER A 1 405 ? -34.271 31.267 33.017 1.00 21.62 430 SER A O 1
ATOM 2960 N N . ALA A 1 406 ? -34.449 32.676 31.205 1.00 21.04 431 ALA A N 1
ATOM 2961 C CA . ALA A 1 406 ? -34.863 33.854 31.923 1.00 23.24 431 ALA A CA 1
ATOM 2962 C C . ALA A 1 406 ? -36.368 34.027 31.974 1.00 33.88 431 ALA A C 1
ATOM 2963 O O . ALA A 1 406 ? -36.876 35.047 31.543 1.00 28.55 431 ALA A O 1
ATOM 2965 N N . ASP A 1 407 ? -36.987 33.116 32.749 1.00 45.51 432 ASP A N 1
ATOM 2966 C CA . ASP A 1 407 ? -38.425 33.145 33.131 1.00 59.28 432 ASP A CA 1
ATOM 2967 C C . ASP A 1 407 ? -39.267 32.834 31.895 1.00 65.46 432 ASP A C 1
ATOM 2968 O O . ASP A 1 407 ? -40.196 33.588 31.545 1.00 73.06 432 ASP A O 1
ATOM 2973 N N . LEU A 1 408 ? -38.949 31.726 31.229 1.00 73.79 433 LEU A N 1
ATOM 2974 C CA . LEU A 1 408 ? -39.549 31.496 29.920 1.00 88.25 433 LEU A CA 1
ATOM 2975 C C . LEU A 1 408 ? -39.728 30.038 29.365 1.00 99.26 433 LEU A C 1
ATOM 2976 O O . LEU A 1 408 ? -40.354 29.899 28.312 1.00 102.67 433 LEU A O 1
ATOM 2981 N N . ALA A 1 409 ? -39.284 28.975 30.060 1.00 108.81 434 ALA A N 1
ATOM 2982 C CA . ALA A 1 409 ? -39.301 27.580 29.493 1.00 103.94 434 ALA A CA 1
ATOM 2983 C C . ALA A 1 409 ? -40.647 26.972 28.923 1.00 107.51 434 ALA A C 1
ATOM 2984 O O . ALA A 1 409 ? -40.563 26.041 28.091 1.00 91.46 434 ALA A O 1
ATOM 2986 N N . PRO A 1 410 ? -41.861 27.468 29.358 1.00 125.42 435 PRO A N 1
ATOM 2987 C CA . PRO A 1 410 ? -43.120 27.202 28.582 1.00 118.78 435 PRO A CA 1
ATOM 2988 C C . PRO A 1 410 ? -43.230 27.847 27.172 1.00 111.29 435 PRO A C 1
ATOM 2989 O O . PRO A 1 410 ? -43.529 27.128 26.219 1.00 103.43 435 PRO A O 1
ATOM 2993 N N . SER A 1 411 ? -43.028 29.170 27.045 1.00 108.71 436 SER A N 1
ATOM 2994 C CA . SER A 1 411 ? -42.992 29.866 25.709 1.00 103.22 436 SER A CA 1
ATOM 2995 C C . SER A 1 411 ? -41.733 29.448 24.895 1.00 99.03 436 SER A C 1
ATOM 2996 O O . SER A 1 411 ? -41.787 29.159 23.667 1.00 70.56 436 SER A O 1
ATOM 2999 N N . ASN A 1 412 ? -40.607 29.416 25.620 1.00 99.90 437 ASN A N 1
ATOM 3000 C CA . ASN A 1 412 ? -39.293 28.989 25.093 1.00 88.99 437 ASN A CA 1
ATOM 3001 C C . ASN A 1 412 ? -39.216 27.491 24.747 1.00 83.62 437 ASN A C 1
ATOM 3002 O O . ASN A 1 412 ? -39.106 27.224 23.546 1.00 110.34 437 ASN A O 1
ATOM 3007 N N . LEU A 1 413 ? -39.293 26.537 25.723 1.00 60.07 438 LEU A N 1
ATOM 3008 C CA . LEU A 1 413 ? -39.048 25.048 25.455 1.00 37.29 438 LEU A CA 1
ATOM 3009 C C . LEU A 1 413 ? -37.558 24.723 25.523 1.00 29.04 438 LEU A C 1
ATOM 3010 O O . LEU A 1 413 ? -36.938 24.322 24.527 1.00 24.74 438 LEU A O 1
ATOM 3015 N N . THR A 1 414 ? -36.949 24.973 26.691 1.00 25.47 439 THR A N 1
ATOM 3016 C CA . THR A 1 414 ? -35.530 24.819 26.809 1.00 28.53 439 THR A CA 1
ATOM 3017 C C . THR A 1 414 ? -35.088 23.964 27.962 1.00 28.74 439 THR A C 1
ATOM 3018 O O . THR A 1 414 ? -33.927 23.980 28.289 1.00 27.48 439 THR A O 1
ATOM 3022 N N . LEU A 1 415 ? -36.009 23.215 28.557 1.00 29.94 440 LEU A N 1
ATOM 3023 C CA . LEU A 1 415 ? -35.659 22.324 29.688 1.00 30.12 440 LEU A CA 1
ATOM 3024 C C . LEU A 1 415 ? -35.070 21.018 29.171 1.00 27.11 440 LEU A C 1
ATOM 3025 O O . LEU A 1 415 ? -35.456 20.511 28.151 1.00 26.76 440 LEU A O 1
ATOM 3030 N N . MET A 1 416 ? -34.070 20.514 29.878 1.00 25.82 441 MET A N 1
ATOM 3031 C CA . MET A 1 416 ? -33.580 19.163 29.678 1.00 27.00 441 MET A CA 1
ATOM 3032 C C . MET A 1 416 ? -34.438 18.232 30.567 1.00 29.70 441 MET A C 1
ATOM 3033 O O . MET A 1 416 ? -34.432 18.380 31.793 1.00 25.72 441 MET A O 1
ATOM 3038 N N . LYS A 1 417 ? -35.216 17.352 29.928 1.00 27.96 442 LYS A N 1
ATOM 3039 C CA . LYS A 1 417 ? -36.058 16.350 30.639 1.00 29.28 442 LYS A CA 1
ATOM 3040 C C . LYS A 1 417 ? -35.275 15.379 31.484 1.00 26.79 442 LYS A C 1
ATOM 3041 O O . LYS A 1 417 ? -35.841 14.936 32.463 1.00 30.88 442 LYS A O 1
ATOM 3047 N N . ILE A 1 418 ? -33.986 15.119 31.222 1.00 28.74 443 ILE A N 1
ATOM 3048 C CA . ILE A 1 418 ? -33.232 14.168 32.077 1.00 30.78 443 ILE A CA 1
ATOM 3049 C C . ILE A 1 418 ? -32.733 14.690 33.421 1.00 31.31 443 ILE A C 1
ATOM 3050 O O . ILE A 1 418 ? -32.120 13.913 34.155 1.00 30.88 443 ILE A O 1
ATOM 3055 N N . SER A 1 419 ? -32.951 15.971 33.746 1.00 29.60 444 SER A N 1
ATOM 3056 C CA . SER A 1 419 ? -32.439 16.539 34.986 1.00 27.19 444 SER A CA 1
ATOM 3057 C C . SER A 1 419 ? -33.555 17.353 35.594 1.00 27.71 444 SER A C 1
ATOM 3058 O O . SER A 1 419 ? -34.547 17.724 34.901 1.00 26.73 444 SER A O 1
ATOM 3061 N N . GLY A 1 420 ? -33.418 17.660 36.882 1.00 24.50 445 GLY A N 1
ATOM 3062 C CA . GLY A 1 420 ? -34.316 18.585 37.506 1.00 25.95 445 GLY A CA 1
ATOM 3063 C C . GLY A 1 420 ? -33.725 20.001 37.601 1.00 26.07 445 GLY A C 1
ATOM 3064 O O . GLY A 1 420 ? -32.922 20.335 36.739 1.00 24.81 445 GLY A O 1
ATOM 3065 N N . ASP A 1 421 ? -34.154 20.775 38.600 1.00 25.49 446 ASP A N 1
ATOM 3066 C CA . ASP A 1 421 ? -33.825 22.191 38.798 1.00 32.61 446 ASP A CA 1
ATOM 3067 C C . ASP A 1 421 ? -32.699 22.422 39.800 1.00 29.11 446 ASP A C 1
ATOM 3068 O O . ASP A 1 421 ? -32.775 21.997 40.981 1.00 26.38 446 ASP A O 1
ATOM 3073 N N . PHE A 1 422 ? -31.661 23.114 39.334 1.00 24.55 447 PHE A N 1
ATOM 3074 C CA . PHE A 1 422 ? -30.584 23.603 40.194 1.00 24.25 447 PHE A CA 1
ATOM 3075 C C . PHE A 1 422 ? -31.127 24.540 41.280 1.00 24.17 447 PHE A C 1
ATOM 3076 O O . PHE A 1 422 ? -31.747 25.553 41.018 1.00 23.54 447 PHE A O 1
ATOM 3084 N N . GLN A 1 423 ? -30.917 24.184 42.554 1.00 22.27 448 GLN A N 1
ATOM 3085 C CA . GLN A 1 423 ? -31.333 24.999 43.686 1.00 23.67 448 GLN A CA 1
ATOM 3086 C C . GLN A 1 423 ? -30.402 24.599 44.852 1.00 23.48 448 GLN A C 1
ATOM 3087 O O . GLN A 1 423 ? -29.724 23.536 44.793 1.00 22.72 448 GLN A O 1
ATOM 3093 N N . LYS A 1 424 ? -30.409 25.428 45.878 1.00 25.56 449 LYS A N 1
ATOM 3094 C CA . LYS A 1 424 ? -29.820 25.042 47.179 1.00 30.59 449 LYS A CA 1
ATOM 3095 C C . LYS A 1 424 ? -30.381 23.666 47.596 1.00 29.23 449 LYS A C 1
ATOM 3096 O O . LYS A 1 424 ? -31.580 23.421 47.541 1.00 30.01 449 LYS A O 1
ATOM 3102 N N . GLY A 1 425 ? -29.479 22.760 47.913 1.00 33.56 450 GLY A N 1
ATOM 3103 C CA . GLY A 1 425 ? -29.854 21.393 48.239 1.00 33.11 450 GLY A CA 1
ATOM 3104 C C . GLY A 1 425 ? -29.947 20.478 47.066 1.00 33.78 450 GLY A C 1
ATOM 3105 O O . GLY A 1 425 ? -30.019 19.291 47.277 1.00 33.87 450 GLY A O 1
ATOM 3106 N N . SER A 1 426 ? -29.867 20.977 45.811 1.00 29.76 451 SER A N 1
ATOM 3107 C CA . SER A 1 426 ? -29.902 20.107 44.646 1.00 28.03 451 SER A CA 1
ATOM 3108 C C . SER A 1 426 ? -29.004 20.685 43.531 1.00 25.63 451 SER A C 1
ATOM 3109 O O . SER A 1 426 ? -29.383 20.863 42.372 1.00 23.80 451 SER A O 1
ATOM 3112 N N . TYR A 1 427 ? -27.780 20.941 43.920 1.00 22.25 452 TYR A N 1
ATOM 3113 C CA . TYR A 1 427 ? -26.781 21.503 43.014 1.00 23.06 452 TYR A CA 1
ATOM 3114 C C . TYR A 1 427 ? -26.386 20.575 41.828 1.00 21.51 452 TYR A C 1
ATOM 3115 O O . TYR A 1 427 ? -25.831 21.036 40.836 1.00 20.40 452 TYR A O 1
ATOM 3124 N N . ALA A 1 428 ? -26.677 19.258 41.925 1.00 24.28 453 ALA A N 1
ATOM 3125 C CA . ALA A 1 428 ? -26.330 18.352 40.881 1.00 23.75 453 ALA A CA 1
ATOM 3126 C C . ALA A 1 428 ? -27.231 18.485 39.691 1.00 21.86 453 ALA A C 1
ATOM 3127 O O . ALA A 1 428 ? -26.866 17.979 38.606 1.00 23.14 453 ALA A O 1
ATOM 3129 N N . GLU A 1 429 ? -28.390 19.125 39.868 1.00 22.00 454 GLU A N 1
ATOM 3130 C CA . GLU A 1 429 ? -29.383 19.268 38.778 1.00 23.97 454 GLU A CA 1
ATOM 3131 C C . GLU A 1 429 ? -28.871 20.329 37.766 1.00 23.28 454 GLU A C 1
ATOM 3132 O O . GLU A 1 429 ? -28.033 21.142 38.088 1.00 24.16 454 GLU A O 1
ATOM 3138 N N . ARG A 1 430 ? -29.351 20.204 36.551 1.00 22.56 455 ARG A N 1
ATOM 3139 C CA . ARG A 1 430 ? -28.751 20.833 35.388 1.00 22.09 455 ARG A CA 1
ATOM 3140 C C . ARG A 1 430 ? -29.595 21.942 34.715 1.00 22.46 455 ARG A C 1
ATOM 3141 O O . ARG A 1 430 ? -29.059 22.597 33.814 1.00 20.73 455 ARG A O 1
ATOM 3149 N N . ASN A 1 431 ? -30.863 22.083 35.111 1.00 22.97 456 ASN A N 1
ATOM 3150 C CA . ASN A 1 431 ? -31.703 23.158 34.620 1.00 22.93 456 ASN A CA 1
ATOM 3151 C C . ASN A 1 431 ? -31.579 24.346 35.574 1.00 22.99 456 ASN A C 1
ATOM 3152 O O . ASN A 1 431 ? -31.877 24.229 36.740 1.00 23.68 456 ASN A O 1
ATOM 3157 N N . LEU A 1 432 ? -31.204 25.522 35.062 1.00 21.55 457 LEU A N 1
ATOM 3158 C CA . LEU A 1 432 ? -31.088 26.706 35.913 1.00 22.32 457 LEU A CA 1
ATOM 3159 C C . LEU A 1 432 ? -32.248 27.642 35.593 1.00 20.81 457 LEU A C 1
ATOM 3160 O O . LEU A 1 432 ? -32.502 27.934 34.418 1.00 21.76 457 LEU A O 1
ATOM 3165 N N . ARG A 1 433 ? -32.871 28.168 36.616 1.00 18.30 458 ARG A N 1
ATOM 3166 C CA . ARG A 1 433 ? -33.945 29.142 36.482 1.00 21.38 458 ARG A CA 1
ATOM 3167 C C . ARG A 1 433 ? -33.379 30.525 36.916 1.00 17.87 458 ARG A C 1
ATOM 3168 O O . ARG A 1 433 ? -33.066 30.753 38.067 1.00 18.52 458 ARG A O 1
ATOM 3176 N N . PHE A 1 434 ? -33.144 31.398 35.941 1.00 17.95 459 PHE A N 1
ATOM 3177 C CA . PHE A 1 434 ? -32.506 32.692 36.205 1.00 16.13 459 PHE A CA 1
ATOM 3178 C C . PHE A 1 434 ? -33.453 33.756 36.604 1.00 16.36 459 PHE A C 1
ATOM 3179 O O . PHE A 1 434 ? -33.004 34.807 37.001 1.00 16.30 459 PHE A O 1
ATOM 3187 N N . GLY A 1 435 ? -34.756 33.557 36.458 1.00 15.65 460 GLY A N 1
ATOM 3188 C CA . GLY A 1 435 ? -35.682 34.622 36.608 1.00 15.95 460 GLY A CA 1
ATOM 3189 C C . GLY A 1 435 ? -35.475 35.659 35.478 1.00 16.40 460 GLY A C 1
ATOM 3190 O O . GLY A 1 435 ? -34.814 35.375 34.483 1.00 15.19 460 GLY A O 1
ATOM 3191 N N . VAL A 1 436 ? -36.032 36.840 35.696 1.00 15.79 461 VAL A N 1
ATOM 3192 C CA . VAL A 1 436 ? -36.095 37.912 34.701 1.00 16.16 461 VAL A CA 1
ATOM 3193 C C . VAL A 1 436 ? -34.778 38.737 34.854 1.00 15.64 461 VAL A C 1
ATOM 3194 O O . VAL A 1 436 ? -34.805 39.905 35.255 1.00 14.95 461 VAL A O 1
ATOM 3198 N N . ARG A 1 437 ? -33.653 38.070 34.528 1.00 13.12 462 ARG A N 1
ATOM 3199 C CA . ARG A 1 437 ? -32.335 38.602 34.789 1.00 14.09 462 ARG A CA 1
ATOM 3200 C C . ARG A 1 437 ? -31.439 38.208 33.601 1.00 13.02 462 ARG A C 1
ATOM 3201 O O . ARG A 1 437 ? -30.411 37.496 33.750 1.00 14.16 462 ARG A O 1
ATOM 3209 N N . GLU A 1 438 ? -31.771 38.767 32.416 1.00 12.08 463 GLU A N 1
ATOM 3210 C CA . GLU A 1 438 ? -31.125 38.296 31.217 1.00 13.59 463 GLU A CA 1
ATOM 3211 C C . GLU A 1 438 ? -29.606 38.605 31.238 1.00 12.32 463 GLU A C 1
ATOM 3212 O O . GLU A 1 438 ? -28.737 37.772 30.773 1.00 14.14 463 GLU A O 1
ATOM 3218 N N . HIS A 1 439 ? -29.261 39.803 31.724 1.00 12.04 464 HIS A N 1
ATOM 3219 C CA . HIS A 1 439 ? -27.886 40.247 31.612 1.00 14.27 464 HIS A CA 1
ATOM 3220 C C . HIS A 1 439 ? -27.020 39.330 32.523 1.00 12.88 464 HIS A C 1
ATOM 3221 O O . HIS A 1 439 ? -25.970 38.774 32.102 1.00 12.54 464 HIS A O 1
ATOM 3228 N N . ALA A 1 440 ? -27.442 39.197 33.782 1.00 13.46 465 ALA A N 1
ATOM 3229 C CA . ALA A 1 440 ? -26.689 38.326 34.681 1.00 12.85 465 ALA A CA 1
ATOM 3230 C C . ALA A 1 440 ? -26.665 36.855 34.165 1.00 13.32 465 ALA A C 1
ATOM 3231 O O . ALA A 1 440 ? -25.627 36.147 34.352 1.00 14.24 465 ALA A O 1
ATOM 3233 N N . MET A 1 441 ? -27.749 36.392 33.527 1.00 12.99 466 MET A N 1
ATOM 3234 C CA . MET A 1 441 ? -27.766 35.026 32.978 1.00 13.44 466 MET A CA 1
ATOM 3235 C C . MET A 1 441 ? -26.605 34.816 32.023 1.00 13.36 466 MET A C 1
ATOM 3236 O O . MET A 1 441 ? -25.833 33.832 32.108 1.00 13.84 466 MET A O 1
ATOM 3241 N N . GLY A 1 442 ? -26.394 35.780 31.102 1.00 12.70 467 GLY A N 1
ATOM 3242 C CA . GLY A 1 442 ? -25.332 35.639 30.209 1.00 12.56 467 GLY A CA 1
ATOM 3243 C C . GLY A 1 442 ? -23.950 35.661 30.875 1.00 12.71 467 GLY A C 1
ATOM 3244 O O . GLY A 1 442 ? -23.063 34.881 30.539 1.00 13.54 467 GLY A O 1
ATOM 3245 N N . ALA A 1 443 ? -23.747 36.582 31.787 1.00 12.58 468 ALA A N 1
ATOM 3246 C CA . ALA A 1 443 ? -22.445 36.627 32.442 1.00 12.91 468 ALA A CA 1
ATOM 3247 C C . ALA A 1 443 ? -22.190 35.429 33.334 1.00 13.36 468 ALA A C 1
ATOM 3248 O O . ALA A 1 443 ? -21.015 34.990 33.453 1.00 12.36 468 ALA A O 1
ATOM 3250 N N . ILE A 1 444 ? -23.236 34.954 33.991 1.00 14.16 469 ILE A N 1
ATOM 3251 C CA . ILE A 1 444 ? -23.142 33.729 34.816 1.00 13.84 469 ILE A CA 1
ATOM 3252 C C . ILE A 1 444 ? -22.680 32.595 33.910 1.00 14.57 469 ILE A C 1
ATOM 3253 O O . ILE A 1 444 ? -21.725 31.823 34.254 1.00 13.41 469 ILE A O 1
ATOM 3258 N N . CYS A 1 445 ? -23.301 32.488 32.742 1.00 13.90 470 CYS A N 1
ATOM 3259 C CA . CYS A 1 445 ? -22.942 31.454 31.777 1.00 14.88 470 CYS A CA 1
ATOM 3260 C C . CYS A 1 445 ? -21.496 31.584 31.339 1.00 14.78 470 CYS A C 1
ATOM 3261 O O . CYS A 1 445 ? -20.801 30.569 31.124 1.00 18.13 470 CYS A O 1
ATOM 3264 N N . ASN A 1 446 ? -20.980 32.792 31.123 1.00 13.80 471 ASN A N 1
ATOM 3265 C CA . ASN A 1 446 ? -19.571 32.953 30.867 1.00 13.99 471 ASN A CA 1
ATOM 3266 C C . ASN A 1 446 ? -18.705 32.294 31.933 1.00 13.83 471 ASN A C 1
ATOM 3267 O O . ASN A 1 446 ? -17.709 31.658 31.632 1.00 15.43 471 ASN A O 1
ATOM 3272 N N . GLY A 1 447 ? -19.066 32.513 33.157 1.00 14.32 472 GLY A N 1
ATOM 3273 C CA . GLY A 1 447 ? -18.327 31.942 34.304 1.00 15.70 472 GLY A CA 1
ATOM 3274 C C . GLY A 1 447 ? -18.401 30.394 34.277 1.00 14.94 472 GLY A C 1
ATOM 3275 O O . GLY A 1 447 ? -17.376 29.781 34.542 1.00 16.88 472 GLY A O 1
ATOM 3276 N N . ILE A 1 448 ? -19.557 29.849 34.019 1.00 16.19 473 ILE A N 1
ATOM 3277 C CA . ILE A 1 448 ? -19.765 28.414 33.968 1.00 17.27 473 ILE A CA 1
ATOM 3278 C C . ILE A 1 448 ? -18.798 27.828 32.896 1.00 19.70 473 ILE A C 1
ATOM 3279 O O . ILE A 1 448 ? -18.064 26.868 33.189 1.00 17.82 473 ILE A O 1
ATOM 3284 N N . ALA A 1 449 ? -18.777 28.428 31.697 1.00 15.63 474 ALA A N 1
ATOM 3285 C CA . ALA A 1 449 ? -17.901 27.982 30.601 1.00 16.42 474 ALA A CA 1
ATOM 3286 C C . ALA A 1 449 ? -16.433 28.071 30.961 1.00 17.82 474 ALA A C 1
ATOM 3287 O O . ALA A 1 449 ? -15.612 27.096 30.740 1.00 17.94 474 ALA A O 1
ATOM 3289 N N . LEU A 1 450 ? -16.068 29.216 31.530 1.00 15.48 475 LEU A N 1
ATOM 3290 C CA . LEU A 1 450 ? -14.694 29.536 31.763 1.00 16.46 475 LEU A CA 1
ATOM 3291 C C . LEU A 1 450 ? -14.126 28.949 33.033 1.00 17.46 475 LEU A C 1
ATOM 3292 O O . LEU A 1 450 ? -12.938 29.142 33.341 1.00 18.94 475 LEU A O 1
ATOM 3297 N N . HIS A 1 451 ? -14.972 28.219 33.739 1.00 16.89 476 HIS A N 1
ATOM 3298 C CA . HIS A 1 451 ? -14.428 27.291 34.799 1.00 17.17 476 HIS A CA 1
ATOM 3299 C C . HIS A 1 451 ? -13.495 26.233 34.186 1.00 19.49 476 HIS A C 1
ATOM 3300 O O . HIS A 1 451 ? -12.631 25.703 34.902 1.00 18.98 476 HIS A O 1
ATOM 3307 N N . LYS A 1 452 ? -13.656 25.976 32.899 1.00 20.49 477 LYS A N 1
ATOM 3308 C CA . LYS A 1 452 ? -12.727 25.099 32.108 1.00 20.77 477 LYS A CA 1
ATOM 3309 C C . LYS A 1 452 ? -12.764 23.711 32.694 1.00 20.42 477 LYS A C 1
ATOM 3310 O O . LYS A 1 452 ? -11.713 23.057 32.903 1.00 23.09 477 LYS A O 1
ATOM 3316 N N . SER A 1 453 ? -13.951 23.288 32.992 1.00 19.93 478 SER A N 1
ATOM 3317 C CA . SER A 1 453 ? -14.211 21.965 33.559 1.00 22.13 478 SER A CA 1
ATOM 3318 C C . SER A 1 453 ? -15.154 21.165 32.720 1.00 20.99 478 SER A C 1
ATOM 3319 O O . SER A 1 453 ? -15.727 20.157 33.174 1.00 21.66 478 SER A O 1
ATOM 3322 N N . GLY A 1 454 ? -15.413 21.597 31.484 1.00 20.79 479 GLY A N 1
ATOM 3323 C CA . GLY A 1 454 ? -16.282 20.836 30.585 1.00 21.43 479 GLY A CA 1
ATOM 3324 C C . GLY A 1 454 ? -17.757 21.158 30.481 1.00 22.01 479 GLY A C 1
ATOM 3325 O O . GLY A 1 454 ? -18.492 20.553 29.731 1.00 20.18 479 GLY A O 1
ATOM 3326 N N . LEU A 1 455 ? -18.207 22.140 31.250 1.00 17.29 480 LEU A N 1
ATOM 3327 C CA . LEU A 1 455 ? -19.566 22.495 31.251 1.00 18.92 480 LEU A CA 1
ATOM 3328 C C . LEU A 1 455 ? -19.824 23.423 30.057 1.00 17.33 480 LEU A C 1
ATOM 3329 O O . LEU A 1 455 ? -19.007 24.303 29.734 1.00 18.14 480 LEU A O 1
ATOM 3334 N N . ILE A 1 456 ? -20.910 23.099 29.389 1.00 18.72 481 ILE A N 1
ATOM 3335 C CA . ILE A 1 456 ? -21.347 23.680 28.119 1.00 18.95 481 ILE A CA 1
ATOM 3336 C C . ILE A 1 456 ? -22.675 24.365 28.452 1.00 17.73 481 ILE A C 1
ATOM 3337 O O . ILE A 1 456 ? -23.756 23.764 28.533 1.00 18.36 481 ILE A O 1
ATOM 3342 N N . PRO A 1 457 ? -22.596 25.690 28.721 1.00 18.29 482 PRO A N 1
ATOM 3343 C CA . PRO A 1 457 ? -23.819 26.409 29.143 1.00 17.12 482 PRO A CA 1
ATOM 3344 C C . PRO A 1 457 ? -24.637 26.962 28.004 1.00 16.87 482 PRO A C 1
ATOM 3345 O O . PRO A 1 457 ? -24.056 27.520 27.063 1.00 15.79 482 PRO A O 1
ATOM 3349 N N . TYR A 1 458 ? -25.949 26.753 28.084 1.00 17.19 483 TYR A N 1
ATOM 3350 C CA . TYR A 1 458 ? -26.887 27.383 27.175 1.00 17.96 483 TYR A CA 1
ATOM 3351 C C . TYR A 1 458 ? -27.804 28.278 28.013 1.00 18.35 483 TYR A C 1
ATOM 3352 O O . TYR A 1 458 ? -28.043 28.030 29.195 1.00 18.75 483 TYR A O 1
ATOM 3361 N N . CYS A 1 459 ? -28.282 29.385 27.410 1.00 17.08 484 CYS A N 1
ATOM 3362 C CA . CYS A 1 459 ? -29.263 30.201 28.108 1.00 17.22 484 CYS A CA 1
ATOM 3363 C C . CYS A 1 459 ? -30.229 30.761 27.088 1.00 16.33 484 CYS A C 1
ATOM 3364 O O . CYS A 1 459 ? -29.940 30.791 25.914 1.00 17.32 484 CYS A O 1
ATOM 3367 N N . ALA A 1 460 ? -31.373 31.125 27.561 1.00 15.42 485 ALA A N 1
ATOM 3368 C CA . ALA A 1 460 ? -32.516 31.358 26.657 1.00 17.07 485 ALA A CA 1
ATOM 3369 C C . ALA A 1 460 ? -33.428 32.473 27.120 1.00 18.21 485 ALA A C 1
ATOM 3370 O O . ALA A 1 460 ? -33.683 32.654 28.345 1.00 17.76 485 ALA A O 1
ATOM 3372 N N . THR A 1 461 ? -33.944 33.214 26.131 1.00 16.71 486 THR A N 1
ATOM 3373 C CA . THR A 1 461 ? -34.969 34.174 26.382 1.00 17.59 486 THR A CA 1
ATOM 3374 C C . THR A 1 461 ? -35.549 34.526 24.990 1.00 16.59 486 THR A C 1
ATOM 3375 O O . THR A 1 461 ? -35.183 33.919 24.043 1.00 14.99 486 THR A O 1
ATOM 3379 N N . PHE A 1 462 ? -36.495 35.432 24.948 1.00 15.82 487 PHE A N 1
ATOM 3380 C CA . PHE A 1 462 ? -37.007 35.986 23.656 1.00 15.68 487 PHE A CA 1
ATOM 3381 C C . PHE A 1 462 ? -35.815 36.713 23.051 1.00 14.83 487 PHE A C 1
ATOM 3382 O O . PHE A 1 462 ? -35.107 37.442 23.736 1.00 13.79 487 PHE A O 1
ATOM 3390 N N . TYR A 1 463 ? -35.623 36.588 21.752 1.00 13.93 488 TYR A N 1
ATOM 3391 C CA . TYR A 1 463 ? -34.492 37.211 21.038 1.00 14.37 488 TYR A CA 1
ATOM 3392 C C . TYR A 1 463 ? -34.409 38.722 21.285 1.00 14.42 488 TYR A C 1
ATOM 3393 O O . TYR A 1 463 ? -33.331 39.272 21.377 1.00 13.36 488 TYR A O 1
ATOM 3402 N N . ILE A 1 464 ? -35.554 39.374 21.371 1.00 13.37 489 ILE A N 1
ATOM 3403 C CA . ILE A 1 464 ? -35.608 40.830 21.579 1.00 14.02 489 ILE A CA 1
ATOM 3404 C C . ILE A 1 464 ? -34.835 41.223 22.829 1.00 14.14 489 ILE A C 1
ATOM 3405 O O . ILE A 1 464 ? -34.262 42.310 22.843 1.00 14.98 489 ILE A O 1
ATOM 3410 N N . PHE A 1 465 ? -34.825 40.371 23.854 1.00 12.57 490 PHE A N 1
ATOM 3411 C CA . PHE A 1 465 ? -34.209 40.741 25.150 1.00 14.81 490 PHE A CA 1
ATOM 3412 C C . PHE A 1 465 ? -32.695 40.499 25.149 1.00 12.97 490 PHE A C 1
ATOM 3413 O O . PHE A 1 465 ? -32.020 40.776 26.140 1.00 13.16 490 PHE A O 1
ATOM 3421 N N . THR A 1 466 ? -32.119 40.055 24.023 1.00 11.52 491 THR A N 1
ATOM 3422 C CA . THR A 1 466 ? -30.695 40.164 23.867 1.00 12.52 491 THR A CA 1
ATOM 3423 C C . THR A 1 466 ? -30.219 41.588 24.148 1.00 12.35 491 THR A C 1
ATOM 3424 O O . THR A 1 466 ? -29.086 41.769 24.558 1.00 12.72 491 THR A O 1
ATOM 3428 N N . ASP A 1 467 ? -31.040 42.589 23.876 1.00 12.62 492 ASP A N 1
ATOM 3429 C CA . ASP A 1 467 ? -30.604 43.984 24.141 1.00 12.98 492 ASP A CA 1
ATOM 3430 C C . ASP A 1 467 ? -30.312 44.189 25.614 1.00 14.09 492 ASP A C 1
ATOM 3431 O O . ASP A 1 467 ? -29.370 44.948 25.890 1.00 17.74 492 ASP A O 1
ATOM 3436 N N . TYR A 1 468 ? -30.969 43.462 26.560 1.00 11.99 493 TYR A N 1
ATOM 3437 C CA . TYR A 1 468 ? -30.659 43.630 27.978 1.00 13.03 493 TYR A CA 1
ATOM 3438 C C . TYR A 1 468 ? -29.261 43.055 28.298 1.00 14.54 493 TYR A C 1
ATOM 3439 O O . TYR A 1 468 ? -28.594 43.502 29.204 1.00 15.90 493 TYR A O 1
ATOM 3448 N N . MET A 1 469 ? -28.842 42.040 27.546 1.00 13.89 494 MET A N 1
ATOM 3449 C CA . MET A 1 469 ? -27.729 41.239 27.907 1.00 14.72 494 MET A CA 1
ATOM 3450 C C . MET A 1 469 ? -26.559 41.383 26.907 1.00 12.89 494 MET A C 1
ATOM 3451 O O . MET A 1 469 ? -25.601 40.585 26.904 1.00 13.05 494 MET A O 1
ATOM 3456 N N . ARG A 1 470 ? -26.565 42.449 26.120 1.00 13.74 495 ARG A N 1
ATOM 3457 C CA . ARG A 1 470 ? -25.652 42.556 25.032 1.00 13.46 495 ARG A CA 1
ATOM 3458 C C . ARG A 1 470 ? -24.154 42.580 25.453 1.00 12.63 495 ARG A C 1
ATOM 3459 O O . ARG A 1 470 ? -23.290 41.973 24.818 1.00 13.58 495 ARG A O 1
ATOM 3467 N N . ASN A 1 471 ? -23.820 43.303 26.555 1.00 12.59 496 ASN A N 1
ATOM 3468 C CA . ASN A 1 471 ? -22.387 43.312 26.942 1.00 13.29 496 ASN A CA 1
ATOM 3469 C C . ASN A 1 471 ? -21.902 41.915 27.346 1.00 12.66 496 ASN A C 1
ATOM 3470 O O . ASN A 1 471 ? -20.803 41.532 26.907 1.00 13.67 496 ASN A O 1
ATOM 3475 N N . ALA A 1 472 ? -22.712 41.160 28.115 1.00 12.18 497 ALA A N 1
ATOM 3476 C CA . ALA A 1 472 ? -22.290 39.783 28.470 1.00 12.49 497 ALA A CA 1
ATOM 3477 C C . ALA A 1 472 ? -22.104 38.905 27.259 1.00 12.03 497 ALA A C 1
ATOM 3478 O O . ALA A 1 472 ? -21.121 38.170 27.164 1.00 11.68 497 ALA A O 1
ATOM 3480 N N . MET A 1 473 ? -22.960 39.102 26.267 1.00 11.32 498 MET A N 1
ATOM 3481 C CA . MET A 1 473 ? -22.830 38.340 25.033 1.00 11.99 498 MET A CA 1
ATOM 3482 C C . MET A 1 473 ? -21.546 38.676 24.315 1.00 13.03 498 MET A C 1
ATOM 3483 O O . MET A 1 473 ? -20.812 37.827 23.785 1.00 13.13 498 MET A O 1
ATOM 3488 N N . ARG A 1 474 ? -21.241 39.965 24.243 1.00 12.87 499 ARG A N 1
ATOM 3489 C CA . ARG A 1 474 ? -20.003 40.412 23.659 1.00 13.14 499 ARG A CA 1
ATOM 3490 C C . ARG A 1 474 ? -18.806 39.895 24.440 1.00 14.39 499 ARG A C 1
ATOM 3491 O O . ARG A 1 474 ? -17.801 39.511 23.842 1.00 14.09 499 ARG A O 1
ATOM 3499 N N . MET A 1 475 ? -18.932 39.795 25.739 1.00 12.85 500 MET A N 1
ATOM 3500 C CA . MET A 1 475 ? -17.865 39.207 26.524 1.00 14.66 500 MET A CA 1
ATOM 3501 C C . MET A 1 475 ? -17.690 37.714 26.230 1.00 13.56 500 MET A C 1
ATOM 3502 O O . MET A 1 475 ? -16.549 37.198 26.316 1.00 13.66 500 MET A O 1
ATOM 3507 N N . SER A 1 476 ? -18.746 36.987 25.924 1.00 12.64 501 SER A N 1
ATOM 3508 C CA . SER A 1 476 ? -18.624 35.585 25.473 1.00 14.04 501 SER A CA 1
ATOM 3509 C C . SER A 1 476 ? -17.688 35.542 24.267 1.00 13.86 501 SER A C 1
ATOM 3510 O O . SER A 1 476 ? -16.775 34.711 24.179 1.00 13.78 501 SER A O 1
ATOM 3513 N N . ALA A 1 477 ? -17.948 36.435 23.314 1.00 13.86 502 ALA A N 1
ATOM 3514 C CA . ALA A 1 477 ? -17.204 36.444 22.029 1.00 13.72 502 ALA A CA 1
ATOM 3515 C C . ALA A 1 477 ? -15.756 36.846 22.269 1.00 15.26 502 ALA A C 1
ATOM 3516 O O . ALA A 1 477 ? -14.844 36.160 21.824 1.00 16.03 502 ALA A O 1
ATOM 3518 N N . LEU A 1 478 ? -15.536 37.839 23.107 1.00 13.58 503 LEU A N 1
ATOM 3519 C CA . LEU A 1 478 ? -14.186 38.332 23.343 1.00 15.01 503 LEU A CA 1
ATOM 3520 C C . LEU A 1 478 ? -13.399 37.324 24.157 1.00 14.19 503 LEU A C 1
ATOM 3521 O O . LEU A 1 478 ? -12.209 37.149 23.946 1.00 15.62 503 LEU A O 1
ATOM 3526 N N . SER A 1 479 ? -14.015 36.775 25.170 1.00 14.51 504 SER A N 1
ATOM 3527 C CA . SER A 1 479 ? -13.398 35.863 26.082 1.00 14.86 504 SER A CA 1
ATOM 3528 C C . SER A 1 479 ? -13.296 34.395 25.593 1.00 17.63 504 SER A C 1
ATOM 3529 O O . SER A 1 479 ? -12.715 33.560 26.302 1.00 17.63 504 SER A O 1
ATOM 3532 N N . GLU A 1 480 ? -13.776 34.096 24.379 1.00 16.65 505 GLU A N 1
ATOM 3533 C CA . GLU A 1 480 ? -13.692 32.772 23.774 1.00 17.14 505 GLU A CA 1
ATOM 3534 C C . GLU A 1 480 ? -14.416 31.759 24.653 1.00 18.23 505 GLU A C 1
ATOM 3535 O O . GLU A 1 480 ? -13.972 30.624 24.920 1.00 19.30 505 GLU A O 1
ATOM 3541 N N . ALA A 1 481 ? -15.588 32.185 25.126 1.00 17.09 506 ALA A N 1
ATOM 3542 C CA . ALA A 1 481 ? -16.454 31.338 25.890 1.00 16.58 506 ALA A CA 1
ATOM 3543 C C . ALA A 1 481 ? -17.568 30.762 25.011 1.00 16.95 506 ALA A C 1
ATOM 3544 O O . ALA A 1 481 ? -18.362 31.509 24.381 1.00 16.38 506 ALA A O 1
ATOM 3546 N N . GLY A 1 482 ? -17.715 29.430 24.975 1.00 17.25 507 GLY A N 1
ATOM 3547 C CA . GLY A 1 482 ? -18.652 28.751 24.082 1.00 17.07 507 GLY A CA 1
ATOM 3548 C C . GLY A 1 482 ? -20.070 28.700 24.651 1.00 15.89 507 GLY A C 1
ATOM 3549 O O . GLY A 1 482 ? -20.676 27.620 24.821 1.00 17.17 507 GLY A O 1
ATOM 3550 N N . VAL A 1 483 ? -20.659 29.878 24.995 1.00 14.50 508 VAL A N 1
ATOM 3551 C CA . VAL A 1 483 ? -22.005 29.914 25.437 1.00 14.37 508 VAL A CA 1
ATOM 3552 C C . VAL A 1 483 ? -22.966 29.802 24.234 1.00 13.44 508 VAL A C 1
ATOM 3553 O O . VAL A 1 483 ? -22.755 30.437 23.193 1.00 14.61 508 VAL A O 1
ATOM 3557 N N . VAL A 1 484 ? -24.019 28.998 24.407 1.00 14.40 509 VAL A N 1
ATOM 3558 C CA . VAL A 1 484 ? -25.049 28.831 23.397 1.00 15.82 509 VAL A CA 1
ATOM 3559 C C . VAL A 1 484 ? -26.260 29.622 23.814 1.00 14.54 509 VAL A C 1
ATOM 3560 O O . VAL A 1 484 ? -26.886 29.379 24.825 1.00 15.36 509 VAL A O 1
ATOM 3564 N N . TYR A 1 485 ? -26.548 30.650 22.999 1.00 14.73 510 TYR A N 1
ATOM 3565 C CA . TYR A 1 485 ? -27.676 31.517 23.235 1.00 14.18 510 TYR A CA 1
ATOM 3566 C C . TYR A 1 485 ? -28.832 31.106 22.368 1.00 14.56 510 TYR A C 1
ATOM 3567 O O . TYR A 1 485 ? -28.775 31.224 21.160 1.00 15.38 510 TYR A O 1
A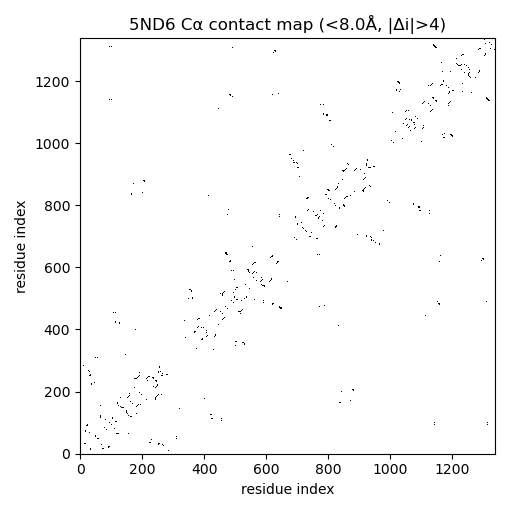TOM 3576 N N . VAL A 1 486 ? -29.886 30.632 23.046 1.00 15.63 511 VAL A N 1
ATOM 3577 C CA . VAL A 1 486 ? -31.041 30.011 22.435 1.00 15.27 511 VAL A CA 1
ATOM 3578 C C . VAL A 1 486 ? -32.186 30.994 22.462 1.00 15.94 511 VAL A C 1
ATOM 3579 O O . VAL A 1 486 ? -32.805 31.215 23.539 1.00 15.56 511 VAL A O 1
ATOM 3583 N N . MET A 1 487 ? -32.512 31.626 21.320 1.00 14.73 512 MET A N 1
ATOM 3584 C CA . MET A 1 487 ? -33.361 32.843 21.348 1.00 15.90 512 MET A CA 1
ATOM 3585 C C . MET A 1 487 ? -34.623 32.728 20.525 1.00 15.38 512 MET A C 1
ATOM 3586 O O . MET A 1 487 ? -34.588 32.694 19.287 1.00 16.50 512 MET A O 1
ATOM 3591 N N . THR A 1 488 ? -35.711 32.573 21.211 1.00 16.36 513 THR A N 1
ATOM 3592 C CA . THR A 1 488 ? -37.009 32.320 20.589 1.00 16.52 513 THR A CA 1
ATOM 3593 C C . THR A 1 488 ? -37.677 33.602 20.121 1.00 17.38 513 THR A C 1
ATOM 3594 O O . THR A 1 488 ? -37.280 34.724 20.455 1.00 15.89 513 THR A O 1
ATOM 3598 N N . HIS A 1 489 ? -38.766 33.428 19.400 1.00 17.22 514 HIS A N 1
ATOM 3599 C CA . HIS A 1 489 ? -39.621 34.548 19.017 1.00 16.03 514 HIS A CA 1
ATOM 3600 C C . HIS A 1 489 ? -38.833 35.609 18.234 1.00 14.51 514 HIS A C 1
ATOM 3601 O O . HIS A 1 489 ? -38.830 36.820 18.533 1.00 15.70 514 HIS A O 1
ATOM 3608 N N . ASP A 1 490 ? -38.180 35.122 17.187 1.00 14.86 515 ASP A N 1
ATOM 3609 C CA . ASP A 1 490 ? -37.188 35.893 16.475 1.00 14.05 515 ASP A CA 1
ATOM 3610 C C . ASP A 1 490 ? -37.648 37.054 15.628 1.00 14.43 515 ASP A C 1
ATOM 3611 O O . ASP A 1 490 ? -36.802 37.700 15.019 1.00 15.03 515 ASP A O 1
ATOM 3616 N N . SER A 1 491 ? -38.945 37.230 15.400 1.00 13.82 516 SER A N 1
ATOM 3617 C CA . SER A 1 491 ? -39.414 38.201 14.441 1.00 13.95 516 SER A CA 1
ATOM 3618 C C . SER A 1 491 ? -40.883 38.605 14.716 1.00 14.37 516 SER A C 1
ATOM 3619 O O . SER A 1 491 ? -41.514 38.092 15.654 1.00 15.05 516 SER A O 1
ATOM 3622 N N . ILE A 1 492 ? -41.444 39.430 13.791 1.00 14.34 517 ILE A N 1
ATOM 3623 C CA . ILE A 1 492 ? -42.858 39.728 13.742 1.00 15.25 517 ILE A CA 1
ATOM 3624 C C . ILE A 1 492 ? -43.721 38.480 13.718 1.00 17.79 517 ILE A C 1
ATOM 3625 O O . ILE A 1 492 ? -44.921 38.607 14.039 1.00 16.60 517 ILE A O 1
ATOM 3630 N N . GLY A 1 493 ? -43.156 37.291 13.435 1.00 16.72 518 GLY A N 1
ATOM 3631 C CA . GLY A 1 493 ? -43.905 36.050 13.549 1.00 16.50 518 GLY A CA 1
ATOM 3632 C C . GLY A 1 493 ? -44.446 35.776 14.944 1.00 18.97 518 GLY A C 1
ATOM 3633 O O . GLY A 1 493 ? -45.398 34.982 15.135 1.00 19.04 518 GLY A O 1
ATOM 3634 N N . LEU A 1 494 ? -43.929 36.484 15.958 1.00 15.75 519 LEU A N 1
ATOM 3635 C CA . LEU A 1 494 ? -44.546 36.382 17.278 1.00 17.74 519 LEU A CA 1
ATOM 3636 C C . LEU A 1 494 ? -45.893 36.977 17.395 1.00 17.06 519 LEU A C 1
ATOM 3637 O O . LEU A 1 494 ? -46.654 36.621 18.292 1.00 18.29 519 LEU A O 1
ATOM 3642 N N . GLY A 1 495 ? -46.253 37.912 16.510 1.00 16.60 520 GLY A N 1
ATOM 3643 C CA . GLY A 1 495 ? -47.590 38.491 16.528 1.00 18.94 520 GLY A CA 1
ATOM 3644 C C . GLY A 1 495 ? -47.921 39.570 17.549 1.00 18.27 520 GLY A C 1
ATOM 3645 O O . GLY A 1 495 ? -47.275 40.627 17.628 1.00 16.59 520 GLY A O 1
ATOM 3646 N N . GLU A 1 496 ? -48.974 39.331 18.318 1.00 15.95 521 GLU A N 1
ATOM 3647 C CA . GLU A 1 496 ? -49.667 40.385 19.039 1.00 15.76 521 GLU A CA 1
ATOM 3648 C C . GLU A 1 496 ? -48.893 41.173 20.120 1.00 13.41 521 GLU A C 1
ATOM 3649 O O . GLU A 1 496 ? -49.307 42.260 20.438 1.00 17.13 521 GLU A O 1
ATOM 3655 N N . ASP A 1 497 ? -47.833 40.625 20.689 1.00 16.35 522 ASP A N 1
ATOM 3656 C CA . ASP A 1 497 ? -47.098 41.419 21.690 1.00 17.46 522 ASP A CA 1
ATOM 3657 C C . ASP A 1 497 ? -46.630 42.721 21.108 1.00 16.38 522 ASP A C 1
ATOM 3658 O O . ASP A 1 497 ? -46.444 43.691 21.824 1.00 18.19 522 ASP A O 1
ATOM 3663 N N . GLY A 1 498 ? -46.399 42.780 19.796 1.00 15.54 523 GLY A N 1
ATOM 3664 C CA . GLY A 1 498 ? -46.139 44.087 19.195 1.00 14.39 523 GLY A CA 1
ATOM 3665 C C . GLY A 1 498 ? -44.655 44.508 19.189 1.00 13.72 523 GLY A C 1
ATOM 3666 O O . GLY A 1 498 ? -43.766 43.685 19.522 1.00 13.28 523 GLY A O 1
ATOM 3667 N N . PRO A 1 499 ? -44.374 45.766 18.803 1.00 14.23 524 PRO A N 1
ATOM 3668 C CA . PRO A 1 499 ? -43.027 46.166 18.421 1.00 14.57 524 PRO A CA 1
ATOM 3669 C C . PRO A 1 499 ? -42.025 46.291 19.574 1.00 13.36 524 PRO A C 1
ATOM 3670 O O . PRO A 1 499 ? -40.840 46.167 19.311 1.00 13.43 524 PRO A O 1
ATOM 3674 N N . THR A 1 500 ? -42.506 46.349 20.787 1.00 13.55 525 THR A N 1
ATOM 3675 C CA . THR A 1 500 ? -41.644 46.212 21.981 1.00 12.85 525 THR A CA 1
ATOM 3676 C C . THR A 1 500 ? -40.952 44.873 22.057 1.00 14.20 525 THR A C 1
ATOM 3677 O O . THR A 1 500 ? -39.933 44.718 22.756 1.00 13.59 525 THR A O 1
ATOM 3681 N N . HIS A 1 501 ? -41.521 43.840 21.448 1.00 13.64 526 HIS A N 1
ATOM 3682 C CA . HIS A 1 501 ? -41.050 42.448 21.541 1.00 14.13 526 HIS A CA 1
ATOM 3683 C C . HIS A 1 501 ? -40.500 41.890 20.238 1.00 13.55 526 HIS A C 1
ATOM 3684 O O . HIS A 1 501 ? -39.985 40.804 20.212 1.00 14.50 526 HIS A O 1
ATOM 3691 N N . GLN A 1 502 ? -40.673 42.641 19.135 1.00 14.27 527 GLN A N 1
ATOM 3692 C CA . GLN A 1 502 ? -40.350 42.095 17.803 1.00 14.89 527 GLN A CA 1
ATOM 3693 C C . GLN A 1 502 ? -38.977 42.548 17.324 1.00 12.95 527 GLN A C 1
ATOM 3694 O O . GLN A 1 502 ? -38.758 43.769 17.059 1.00 13.06 527 GLN A O 1
ATOM 3700 N N . PRO A 1 503 ? -38.042 41.614 17.221 1.00 12.52 528 PRO A N 1
ATOM 3701 C CA . PRO A 1 503 ? -36.701 41.984 16.665 1.00 12.36 528 PRO A CA 1
ATOM 3702 C C . PRO A 1 503 ? -36.779 42.495 15.234 1.00 12.94 528 PRO A C 1
ATOM 3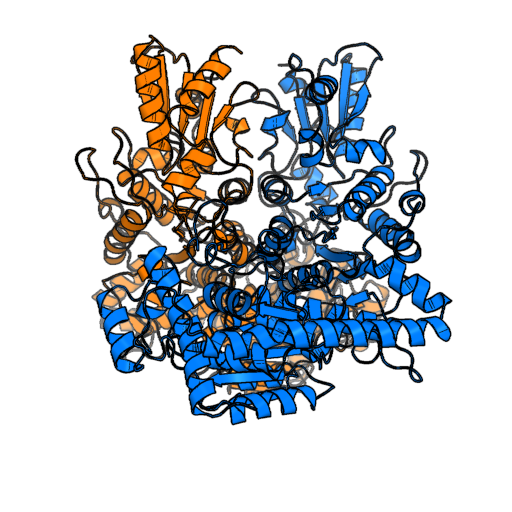703 O O . PRO A 1 503 ? -37.658 42.078 14.442 1.00 13.25 528 PRO A O 1
ATOM 3707 N N . ILE A 1 504 ? -35.922 43.448 14.926 1.00 12.02 529 ILE A N 1
ATOM 3708 C CA . ILE A 1 504 ? -35.767 44.002 13.612 1.00 12.00 529 ILE A CA 1
ATOM 3709 C C . ILE A 1 504 ? -34.303 44.068 13.234 1.00 12.46 529 ILE A C 1
ATOM 3710 O O . ILE A 1 504 ? -33.871 43.511 12.222 1.00 12.54 529 ILE A O 1
ATOM 3715 N N . GLU A 1 505 ? -33.544 44.782 14.022 1.00 12.47 530 GLU A N 1
ATOM 3716 C CA . GLU A 1 505 ? -32.144 45.042 13.826 1.00 11.70 530 GLU A CA 1
ATOM 3717 C C . GLU A 1 505 ? -31.215 43.970 14.412 1.00 11.87 530 GLU A C 1
ATOM 3718 O O . GLU A 1 505 ? -30.000 44.052 14.234 1.00 12.41 530 GLU A O 1
ATOM 3724 N N . HIS A 1 506 ? -31.791 42.993 15.113 1.00 11.17 531 HIS A N 1
ATOM 3725 C CA . HIS A 1 506 ? -31.020 42.093 15.963 1.00 11.77 531 HIS A CA 1
ATOM 3726 C C . HIS A 1 506 ? -30.082 41.155 15.226 1.00 13.44 531 HIS A C 1
ATOM 3727 O O . HIS A 1 506 ? -28.944 41.056 15.599 1.00 12.35 531 HIS A O 1
ATOM 3734 N N . LEU A 1 507 ? -30.551 40.548 14.136 1.00 12.81 532 LEU A N 1
ATOM 3735 C CA . LEU A 1 507 ? -29.713 39.711 13.333 1.00 13.07 532 LEU A CA 1
ATOM 3736 C C . LEU A 1 507 ? -28.498 40.528 12.852 1.00 12.59 532 LEU A C 1
ATOM 3737 O O . LEU A 1 507 ? -27.327 40.098 12.989 1.00 13.36 532 LEU A O 1
ATOM 3742 N N . ALA A 1 508 ? -28.738 41.705 12.298 1.00 13.07 533 ALA A N 1
ATOM 3743 C CA . ALA A 1 508 ? -27.652 42.595 11.819 1.00 13.70 533 ALA A CA 1
ATOM 3744 C C . ALA A 1 508 ? -26.670 42.946 12.922 1.00 13.07 533 ALA A C 1
ATOM 3745 O O . ALA A 1 508 ? -25.447 42.890 12.766 1.00 13.06 533 ALA A O 1
ATOM 3747 N N . SER A 1 509 ? -27.208 43.200 14.113 1.00 12.48 534 SER A N 1
ATOM 3748 C CA . SER A 1 509 ? -26.376 43.621 15.224 1.00 13.77 534 SER A CA 1
ATOM 3749 C C . SER A 1 509 ? -25.467 42.524 15.687 1.00 13.47 534 SER A C 1
ATOM 3750 O O . SER A 1 509 ? -24.369 42.795 16.236 1.00 14.66 534 SER A O 1
ATOM 3753 N N . PHE A 1 510 ? -25.869 41.260 15.559 1.00 13.60 535 PHE A N 1
ATOM 3754 C CA . PHE A 1 510 ? -25.021 40.161 15.901 1.00 11.72 535 PHE A CA 1
ATOM 3755 C C . PHE A 1 510 ? -24.136 39.679 14.791 1.00 13.46 535 PHE A C 1
ATOM 3756 O O . PHE A 1 510 ? -22.973 39.262 15.048 1.00 13.61 535 PHE A O 1
ATOM 3764 N N . ARG A 1 511 ? -24.609 39.803 13.562 1.00 13.12 536 ARG A N 1
ATOM 3765 C CA . ARG A 1 511 ? -23.723 39.593 12.422 1.00 12.98 536 ARG A CA 1
ATOM 3766 C C . ARG A 1 511 ? -22.464 40.517 12.467 1.00 15.66 536 ARG A C 1
ATOM 3767 O O . ARG A 1 511 ? -21.361 40.137 12.183 1.00 16.55 536 ARG A O 1
ATOM 3775 N N . ALA A 1 512 ? -22.685 41.772 12.844 1.00 13.39 537 ALA A N 1
ATOM 3776 C CA . ALA A 1 512 ? -21.600 42.735 12.977 1.00 13.29 537 ALA A CA 1
ATOM 3777 C C . ALA A 1 512 ? -20.644 42.472 14.124 1.00 12.81 537 ALA A C 1
ATOM 3778 O O . ALA A 1 512 ? -19.512 42.924 14.074 1.00 14.45 537 ALA A O 1
ATOM 3780 N N . MET A 1 513 ? -21.136 41.844 15.198 1.00 13.38 538 MET A N 1
ATOM 3781 C CA . MET A 1 513 ? -20.333 41.546 16.386 1.00 12.11 538 MET A CA 1
ATOM 3782 C C . MET A 1 513 ? -19.209 40.586 16.011 1.00 13.88 538 MET A C 1
ATOM 3783 O O . MET A 1 513 ? -19.503 39.502 15.513 1.00 14.85 538 MET A O 1
ATOM 3788 N N . PRO A 1 514 ? -17.937 40.945 16.325 1.00 15.01 539 PRO A N 1
ATOM 3789 C CA . PRO A 1 514 ? -16.850 40.007 16.064 1.00 14.33 539 PRO A CA 1
ATOM 3790 C C . PRO A 1 514 ? -17.000 38.703 16.808 1.00 14.79 539 PRO A C 1
ATOM 3791 O O . PRO A 1 514 ? -17.470 38.705 17.948 1.00 15.08 539 PRO A O 1
ATOM 3795 N N . ASP A 1 515 ? -16.654 37.569 16.136 1.00 16.93 540 ASP A N 1
ATOM 3796 C CA . ASP A 1 515 ? -16.461 36.284 16.870 1.00 17.80 540 ASP A CA 1
ATOM 3797 C C . ASP A 1 515 ? -17.717 35.802 17.596 1.00 20.79 540 ASP A C 1
ATOM 3798 O O . ASP A 1 515 ? -17.647 35.155 18.691 1.00 20.72 540 ASP A O 1
ATOM 3803 N N . MET A 1 516 ? -18.868 36.177 17.073 1.00 15.44 541 MET A N 1
ATOM 3804 C CA . MET A 1 516 ? -20.133 35.631 17.515 1.00 15.80 541 MET A CA 1
ATOM 3805 C C . MET A 1 516 ? -20.817 35.046 16.304 1.00 15.66 541 MET A C 1
ATOM 3806 O O . MET A 1 516 ? -21.033 35.742 15.321 1.00 16.35 541 MET A O 1
ATOM 3811 N N . LEU A 1 517 ? -21.178 33.761 16.364 1.00 15.12 542 LEU A N 1
ATOM 3812 C CA . LEU A 1 517 ? -21.925 33.139 15.247 1.00 14.67 542 LEU A CA 1
ATOM 3813 C C . LEU A 1 517 ? -23.369 33.493 15.448 1.00 13.40 542 LEU A C 1
ATOM 3814 O O . LEU A 1 517 ? -23.870 33.385 16.573 1.00 16.85 542 LEU A O 1
ATOM 3819 N N . MET A 1 518 ? -24.025 33.961 14.412 1.00 13.26 543 MET A N 1
ATOM 3820 C CA . MET A 1 518 ? -25.451 34.278 14.445 1.00 13.42 543 MET A CA 1
ATOM 3821 C C . MET A 1 518 ? -26.232 33.388 13.487 1.00 13.84 543 MET A C 1
ATOM 3822 O O . MET A 1 518 ? -26.211 33.598 12.302 1.00 16.83 543 MET A O 1
ATOM 3827 N N . ILE A 1 519 ? -26.743 32.310 14.001 1.00 13.04 544 ILE A N 1
ATOM 3828 C CA . ILE A 1 519 ? -27.389 31.288 13.175 1.00 14.07 544 ILE A CA 1
ATOM 3829 C C . ILE A 1 519 ? -28.909 31.398 13.206 1.00 13.96 544 ILE A C 1
ATOM 3830 O O . ILE A 1 519 ? -29.517 31.504 14.238 1.00 14.70 544 ILE A O 1
ATOM 3835 N N . ARG A 1 520 ? -29.568 31.343 12.035 1.00 14.48 545 ARG A N 1
ATOM 3836 C CA . ARG A 1 520 ? -31.007 31.433 11.915 1.00 14.17 545 ARG A CA 1
ATOM 3837 C C . ARG A 1 520 ? -31.502 30.237 11.071 1.00 15.96 545 ARG A C 1
ATOM 3838 O O . ARG A 1 520 ? -31.644 30.336 9.843 1.00 17.46 545 ARG A O 1
ATOM 3846 N N . PRO A 1 521 ? -31.676 29.095 11.766 1.00 16.03 546 PRO A N 1
ATOM 3847 C CA . PRO A 1 521 ? -31.963 27.846 10.998 1.00 16.61 546 PRO A CA 1
ATOM 3848 C C . PRO A 1 521 ? -33.369 27.885 10.388 1.00 15.64 546 PRO A C 1
ATOM 3849 O O . PRO A 1 521 ? -34.398 28.349 10.994 1.00 15.91 546 PRO A O 1
ATOM 3853 N N . ALA A 1 522 ? -33.467 27.273 9.187 1.00 17.51 547 ALA A N 1
ATOM 3854 C CA . ALA A 1 522 ? -34.735 26.975 8.526 1.00 17.04 547 ALA A CA 1
ATOM 3855 C C . ALA A 1 522 ? -35.009 25.449 8.635 1.00 18.29 547 ALA A C 1
ATOM 3856 O O . ALA A 1 522 ? -34.276 24.704 8.046 1.00 20.69 547 ALA A O 1
ATOM 3858 N N . GLY A 1 523 ? -36.005 25.098 9.426 1.00 19.96 548 GLY A N 1
ATOM 3859 C CA . GLY A 1 523 ? -36.465 23.685 9.551 1.00 21.18 548 GLY A CA 1
ATOM 3860 C C . GLY A 1 523 ? -35.645 22.822 10.461 1.00 22.32 548 GLY A C 1
ATOM 3861 O O . GLY A 1 523 ? -34.650 23.248 11.079 1.00 20.74 548 GLY A O 1
ATOM 3862 N N . GLY A 1 524 ? -36.017 21.528 10.518 1.00 22.91 549 GLY A N 1
ATOM 3863 C CA . GLY A 1 524 ? -35.365 20.651 11.481 1.00 20.53 549 GLY A CA 1
ATOM 3864 C C . GLY A 1 524 ? -33.941 20.394 11.251 1.00 20.14 549 GLY A C 1
ATOM 3865 O O . GLY A 1 524 ? -33.144 20.412 12.203 1.00 22.69 549 GLY A O 1
ATOM 3866 N N . ASN A 1 525 ? -33.557 20.072 10.019 1.00 20.78 550 ASN A N 1
ATOM 3867 C CA . ASN A 1 525 ? -32.179 19.739 9.716 1.00 18.72 550 ASN A CA 1
ATOM 3868 C C . ASN A 1 525 ? -31.230 20.909 10.046 1.00 20.63 550 ASN A C 1
ATOM 3869 O O . ASN A 1 525 ? -30.171 20.703 10.637 1.00 20.63 550 ASN A O 1
ATOM 3874 N N . GLU A 1 526 ? -31.637 22.106 9.659 1.00 22.07 551 GLU A N 1
ATOM 3875 C CA . GLU A 1 526 ? -30.787 23.262 9.976 1.00 19.68 551 GLU A CA 1
ATOM 3876 C C . GLU A 1 526 ? -30.742 23.569 11.467 1.00 18.03 551 GLU A C 1
ATOM 3877 O O . GLU A 1 526 ? -29.707 24.063 11.914 1.00 17.57 551 GLU A O 1
ATOM 3883 N N . THR A 1 527 ? -31.781 23.267 12.191 1.00 17.59 552 THR A N 1
ATOM 3884 C CA . THR A 1 527 ? -31.740 23.400 13.639 1.00 17.63 552 THR A CA 1
ATOM 3885 C C . THR A 1 527 ? -30.762 22.462 14.270 1.00 21.76 552 THR A C 1
ATOM 3886 O O . THR A 1 527 ? -29.942 22.868 15.101 1.00 19.08 552 THR A O 1
ATOM 3890 N N . ALA A 1 528 ? -30.752 21.190 13.793 1.00 19.96 553 ALA A N 1
ATOM 3891 C CA . ALA A 1 528 ? -29.729 20.264 14.238 1.00 22.60 553 ALA A CA 1
ATOM 3892 C C . ALA A 1 528 ? -28.379 20.767 13.867 1.00 20.95 553 ALA A C 1
ATOM 3893 O O . ALA A 1 528 ? -27.443 20.651 14.647 1.00 22.29 553 ALA A O 1
ATOM 3895 N N . GLY A 1 529 ? -28.251 21.303 12.652 1.00 17.43 554 GLY A N 1
ATOM 3896 C CA . GLY A 1 529 ? -26.983 21.771 12.194 1.00 17.13 554 GLY A CA 1
ATOM 3897 C C . GLY A 1 529 ? -26.475 23.013 13.003 1.00 17.42 554 GLY A C 1
ATOM 3898 O O . GLY A 1 529 ? -25.287 23.165 13.166 1.00 17.95 554 GLY A O 1
ATOM 3899 N N . ALA A 1 530 ? -27.406 23.839 13.438 1.00 17.67 555 ALA A N 1
ATOM 3900 C CA . ALA A 1 530 ? -27.082 25.032 14.317 1.00 18.61 555 ALA A CA 1
ATOM 3901 C C . ALA A 1 530 ? -26.560 24.544 15.649 1.00 18.44 555 ALA A C 1
ATOM 3902 O O . ALA A 1 530 ? -25.499 25.012 16.104 1.00 17.60 555 ALA A O 1
ATOM 3904 N N . TYR A 1 531 ? -27.241 23.552 16.250 1.00 20.03 556 TYR A N 1
ATOM 3905 C CA . TYR A 1 531 ? -26.740 22.971 17.487 1.00 19.58 556 TYR A CA 1
ATOM 3906 C C . TYR A 1 531 ? -25.394 22.204 17.341 1.00 20.30 556 TYR A C 1
ATOM 3907 O O . TYR A 1 531 ? -24.507 22.262 18.210 1.00 21.88 556 TYR A O 1
ATOM 3916 N N . LYS A 1 532 ? -25.195 21.540 16.219 1.00 19.60 557 LYS A N 1
ATOM 3917 C CA . LYS A 1 532 ? -23.948 20.837 15.951 1.00 19.23 557 LYS A CA 1
ATOM 3918 C C . LYS A 1 532 ? -22.813 21.824 15.909 1.00 20.29 557 LYS A C 1
ATOM 3919 O O . LYS A 1 532 ? -21.793 21.663 16.600 1.00 21.76 557 LYS A O 1
ATOM 3925 N N . VAL A 1 533 ? -23.041 22.936 15.192 1.00 19.14 558 VAL A N 1
ATOM 3926 C CA . VAL A 1 533 ? -22.066 24.030 15.184 1.00 17.69 558 VAL A CA 1
ATOM 3927 C C . VAL A 1 533 ? -21.829 24.630 16.599 1.00 16.09 558 VAL A C 1
ATOM 3928 O O . VAL A 1 533 ? -20.640 24.812 16.995 1.00 17.57 558 VAL A O 1
ATOM 3932 N N . ALA A 1 534 ? -22.880 24.894 17.332 1.00 16.20 559 ALA A N 1
ATOM 3933 C CA . ALA A 1 534 ? -22.795 25.549 18.649 1.00 17.04 559 ALA A CA 1
ATOM 3934 C C . ALA A 1 534 ? -21.964 24.683 19.619 1.00 19.16 559 ALA A C 1
ATOM 3935 O O . ALA A 1 534 ? -21.060 25.163 20.289 1.00 18.45 559 ALA A O 1
ATOM 3937 N N . ILE A 1 535 ? -22.289 23.380 19.679 1.00 17.70 560 ILE A N 1
ATOM 3938 C CA . ILE A 1 535 ? -21.582 22.492 20.633 1.00 17.20 560 ILE A CA 1
ATOM 3939 C C . ILE A 1 535 ? -20.149 22.288 20.197 1.00 18.54 560 ILE A C 1
ATOM 3940 O O . ILE A 1 535 ? -19.218 22.355 21.038 1.00 21.37 560 ILE A O 1
ATOM 3945 N N . ALA A 1 536 ? -19.904 22.110 18.877 1.00 18.21 561 ALA A N 1
ATOM 3946 C CA . ALA A 1 536 ? -18.511 21.992 18.406 1.00 19.02 561 ALA A CA 1
ATOM 3947 C C . ALA A 1 536 ? -17.654 23.164 18.812 1.00 21.87 561 ALA A C 1
ATOM 3948 O O . ALA A 1 536 ? -16.404 23.038 19.002 1.00 21.37 561 ALA A O 1
ATOM 3950 N N . ASN A 1 537 ? -18.292 24.354 18.883 1.00 21.95 562 ASN A N 1
ATOM 3951 C CA . ASN A 1 537 ? -17.548 25.567 19.145 1.00 20.06 562 ASN A CA 1
ATOM 3952 C C . ASN A 1 537 ? -17.392 25.829 20.612 1.00 21.60 562 ASN A C 1
ATOM 3953 O O . ASN A 1 537 ? -18.152 26.605 21.228 1.00 20.88 562 ASN A O 1
ATOM 3958 N N . ARG A 1 538 ? -16.426 25.149 21.251 1.00 20.02 563 ARG A N 1
ATOM 3959 C CA . ARG A 1 538 ? -16.197 25.389 22.679 1.00 21.39 563 ARG A CA 1
ATOM 3960 C C . ARG A 1 538 ? -15.419 26.670 22.991 1.00 22.35 563 ARG A C 1
ATOM 3961 O O . ARG A 1 538 ? -15.190 26.952 24.167 1.00 24.89 563 ARG A O 1
ATOM 3969 N N . LYS A 1 539 ? -14.948 27.411 21.996 1.00 19.72 564 LYS A N 1
ATOM 3970 C CA . LYS A 1 539 ? -14.154 28.592 22.227 1.00 20.41 564 LYS A CA 1
ATOM 3971 C C . LYS A 1 539 ? -14.750 29.846 21.509 1.00 19.51 564 LYS A C 1
ATOM 3972 O O . LYS A 1 539 ? -14.095 30.894 21.327 1.00 19.97 564 LYS A O 1
ATOM 3978 N N . ARG A 1 540 ? -16.019 29.738 21.131 1.00 20.16 565 ARG A N 1
ATOM 3979 C CA . ARG A 1 540 ? -16.694 30.848 20.419 1.00 18.53 565 ARG A CA 1
ATOM 3980 C C . ARG A 1 540 ? -18.190 30.669 20.635 1.00 17.25 565 ARG A C 1
ATOM 3981 O O . ARG A 1 540 ? -18.719 29.563 20.550 1.00 18.43 565 ARG A O 1
ATOM 3989 N N . PRO A 1 541 ? -18.923 31.738 21.060 1.00 16.28 566 PRO A N 1
ATOM 3990 C CA . PRO A 1 541 ? -20.327 31.642 21.282 1.00 16.10 566 PRO A CA 1
ATOM 3991 C C . PRO A 1 541 ? -21.150 31.592 20.013 1.00 15.67 566 PRO A C 1
ATOM 3992 O O . PRO A 1 541 ? -20.738 32.014 18.961 1.00 15.51 566 PRO A O 1
ATOM 3996 N N . THR A 1 542 ? -22.330 31.018 20.184 1.00 13.89 567 THR A N 1
ATOM 3997 C CA . THR A 1 542 ? -23.308 30.859 19.109 1.00 14.81 567 THR A CA 1
ATOM 3998 C C . THR A 1 542 ? -24.654 31.354 19.606 1.00 15.03 567 THR A C 1
ATOM 3999 O O . THR A 1 542 ? -25.141 30.907 20.640 1.00 15.98 567 THR A O 1
ATOM 4003 N N . THR A 1 543 ? -25.268 32.252 18.844 1.00 14.26 568 THR A N 1
ATOM 4004 C CA . THR A 1 543 ? -26.594 32.678 19.062 1.00 13.83 568 THR A CA 1
ATOM 4005 C C . THR A 1 543 ? -27.469 32.044 17.976 1.00 14.13 568 THR A C 1
ATOM 4006 O O . THR A 1 543 ? -27.181 32.142 16.798 1.00 14.23 568 THR A O 1
ATOM 4010 N N . ILE A 1 544 ? -28.556 31.462 18.420 1.00 14.10 569 ILE A N 1
ATOM 4011 C CA . ILE A 1 544 ? -29.484 30.792 17.498 1.00 16.12 569 ILE A CA 1
ATOM 4012 C C . ILE A 1 544 ? -30.825 31.445 17.587 1.00 15.42 569 ILE A C 1
ATOM 4013 O O . ILE A 1 544 ? -31.486 31.435 18.636 1.00 15.05 569 ILE A O 1
ATOM 4018 N N . ALA A 1 545 ? -31.267 32.009 16.451 1.00 14.33 570 ALA A N 1
ATOM 4019 C CA . ALA A 1 545 ? -32.563 32.637 16.404 1.00 13.58 570 ALA A CA 1
ATOM 4020 C C . ALA A 1 545 ? -33.639 31.650 15.924 1.00 13.48 570 ALA A C 1
ATOM 4021 O O . ALA A 1 545 ? -33.495 31.066 14.852 1.00 15.61 570 ALA A O 1
ATOM 4023 N N . LEU A 1 546 ? -34.692 31.598 16.694 1.00 14.81 571 LEU A N 1
ATOM 4024 C CA . LEU A 1 546 ? -35.753 30.554 16.587 1.00 16.00 571 LEU A CA 1
ATOM 4025 C C . LEU A 1 546 ? -37.130 31.166 16.447 1.00 16.27 571 LEU A C 1
ATOM 4026 O O . LEU A 1 546 ? -37.457 32.180 17.056 1.00 17.42 571 LEU A O 1
ATOM 4031 N N . SER A 1 547 ? -37.973 30.536 15.632 1.00 15.46 572 SER A N 1
ATOM 4032 C CA . SER A 1 547 ? -39.286 31.046 15.328 1.00 15.76 572 SER A CA 1
ATOM 4033 C C . SER A 1 547 ? -40.326 30.593 16.322 1.00 18.01 572 SER A C 1
ATOM 4034 O O . SER A 1 547 ? -40.196 29.471 16.917 1.00 19.57 572 SER A O 1
ATOM 4037 N N . ARG A 1 548 ? -41.341 31.426 16.451 1.00 20.38 573 ARG A N 1
ATOM 4038 C CA . ARG A 1 548 ? -42.555 31.098 17.170 1.00 21.59 573 ARG A CA 1
ATOM 4039 C C . ARG A 1 548 ? -43.419 30.172 16.262 1.00 24.14 573 ARG A C 1
ATOM 4040 O O . ARG A 1 548 ? -44.001 29.201 16.734 1.00 24.10 573 ARG A O 1
ATOM 4048 N N . GLN A 1 549 ? -43.511 30.550 15.003 1.00 21.52 574 GLN A N 1
ATOM 4049 C CA . GLN A 1 549 ? -44.393 29.887 14.047 1.00 24.59 574 GLN A CA 1
ATOM 4050 C C . GLN A 1 549 ? -43.770 28.634 13.342 1.00 23.98 574 GLN A C 1
ATOM 4051 O O . GLN A 1 549 ? -42.561 28.483 13.184 1.00 23.18 574 GLN A O 1
ATOM 4057 N N . ASN A 1 550 ? -44.653 27.738 12.877 1.00 22.50 575 ASN A N 1
ATOM 4058 C CA . ASN A 1 550 ? -44.208 26.557 12.186 1.00 24.45 575 ASN A CA 1
ATOM 4059 C C . ASN A 1 550 ? -43.600 26.873 10.842 1.00 21.81 575 ASN A C 1
ATOM 4060 O O . ASN A 1 550 ? -43.961 27.855 10.221 1.00 23.18 575 ASN A O 1
ATOM 4065 N N . MET A 1 551 ? -42.757 25.992 10.360 1.00 21.49 576 MET A N 1
ATOM 4066 C CA . MET A 1 551 ? -42.225 26.081 9.026 1.00 23.40 576 MET A CA 1
ATOM 4067 C C . MET A 1 551 ? -41.973 24.655 8.465 1.00 20.19 576 MET A C 1
ATOM 4068 O O . MET A 1 551 ? -41.656 23.717 9.229 1.00 23.54 576 MET A O 1
ATOM 4073 N N . PRO A 1 552 ? -42.026 24.505 7.155 1.00 24.29 577 PRO A N 1
ATOM 4074 C CA . PRO A 1 552 ? -41.809 23.184 6.549 1.00 24.91 577 PRO A CA 1
ATOM 4075 C C . PRO A 1 552 ? -40.400 22.739 6.581 1.00 26.98 577 PRO A C 1
ATOM 4076 O O . PRO A 1 552 ? -39.479 23.564 6.800 1.00 23.62 577 PRO A O 1
ATOM 4080 N N . ASN A 1 553 ? -40.189 21.427 6.462 1.00 24.31 578 ASN A N 1
ATOM 4081 C CA . ASN A 1 553 ? -38.886 20.893 6.119 1.00 24.21 578 ASN A CA 1
ATOM 4082 C C . ASN A 1 553 ? -38.703 20.942 4.636 1.00 27.00 578 ASN A C 1
ATOM 4083 O O . ASN A 1 553 ? -39.363 20.210 3.865 1.00 25.30 578 ASN A O 1
ATOM 4088 N N . ILE A 1 554 ? -37.837 21.836 4.210 1.00 23.26 579 ILE A N 1
ATOM 4089 C CA . ILE A 1 554 ? -37.662 22.133 2.813 1.00 23.14 579 ILE A CA 1
ATOM 4090 C C . ILE A 1 554 ? -36.691 21.185 2.175 1.00 22.07 579 ILE A C 1
ATOM 4091 O O . ILE A 1 554 ? -35.657 20.858 2.746 1.00 22.51 579 ILE A O 1
ATOM 4096 N N . PRO A 1 555 ? -36.952 20.754 0.911 1.00 22.19 580 PRO A N 1
ATOM 4097 C CA . PRO A 1 555 ? -35.967 19.880 0.348 1.00 21.57 580 PRO A CA 1
ATOM 4098 C C . PRO A 1 555 ? -34.566 20.444 0.226 1.00 21.15 580 PRO A C 1
ATOM 4099 O O . PRO A 1 555 ? -34.418 21.607 -0.123 1.00 23.64 580 PRO A O 1
ATOM 4103 N N . ASN A 1 556 ? -33.573 19.598 0.537 1.00 21.76 581 ASN A N 1
ATOM 4104 C CA . ASN A 1 556 ? -32.140 19.827 0.381 1.00 20.99 581 ASN A CA 1
ATOM 4105 C C . ASN A 1 556 ? -31.562 20.660 1.549 1.00 20.36 581 ASN A C 1
ATOM 4106 O O . ASN A 1 556 ? -30.381 20.814 1.617 1.00 23.16 581 ASN A O 1
ATOM 4111 N N . CYS A 1 557 ? -32.413 21.101 2.481 1.00 21.01 582 CYS A N 1
ATOM 4112 C CA . CYS A 1 557 ? -31.875 21.687 3.719 1.00 23.67 582 CYS A CA 1
ATOM 4113 C C . CYS A 1 557 ? -31.163 20.586 4.515 1.00 24.97 582 CYS A C 1
ATOM 4114 O O . CYS A 1 557 ? -31.688 19.481 4.618 1.00 25.22 582 CYS A O 1
ATOM 4117 N N . SER A 1 558 ? -30.048 20.903 5.146 1.00 22.20 583 SER A N 1
ATOM 4118 C CA . SER A 1 558 ? -29.186 19.893 5.740 1.00 22.44 583 SER A CA 1
ATOM 4119 C C . SER A 1 558 ? -28.407 20.391 6.938 1.00 25.74 583 SER A C 1
ATOM 4120 O O . SER A 1 558 ? -28.146 21.598 7.045 1.00 24.37 583 SER A O 1
ATOM 4123 N N . VAL A 1 559 ? -28.051 19.446 7.812 1.00 25.72 584 VAL A N 1
ATOM 4124 C CA . VAL A 1 559 ? -27.056 19.693 8.868 1.00 25.33 584 VAL A CA 1
ATOM 4125 C C . VAL A 1 559 ? -25.772 20.286 8.324 1.00 28.09 584 VAL A C 1
ATOM 4126 O O . VAL A 1 559 ? -25.244 21.351 8.820 1.00 27.55 584 VAL A O 1
ATOM 4130 N N . GLU A 1 560 ? -25.210 19.671 7.279 1.00 26.88 585 GLU A N 1
ATOM 4131 C CA . GLU A 1 560 ? -23.921 20.080 6.756 1.00 27.74 585 GLU A CA 1
ATOM 4132 C C . GLU A 1 560 ? -23.921 21.478 6.106 1.00 23.44 585 GLU A C 1
ATOM 4133 O O . GLU A 1 560 ? -22.907 22.178 6.081 1.00 25.52 585 GLU A O 1
ATOM 4139 N N . GLY A 1 561 ? -25.071 21.846 5.522 1.00 22.12 586 GLY A N 1
ATOM 4140 C CA . GLY A 1 561 ? -25.227 23.133 4.863 1.00 21.93 586 GLY A CA 1
ATOM 4141 C C . GLY A 1 561 ? -25.026 24.276 5.880 1.00 21.09 586 GLY A C 1
ATOM 4142 O O . GLY A 1 561 ? -24.390 25.274 5.558 1.00 21.22 586 GLY A O 1
ATOM 4143 N N . VAL A 1 562 ? -25.503 24.065 7.082 1.00 19.92 587 VAL A N 1
ATOM 4144 C CA . VAL A 1 562 ? -25.341 25.112 8.127 1.00 18.75 587 VAL A CA 1
ATOM 4145 C C . VAL A 1 562 ? -23.876 25.409 8.347 1.00 21.84 587 VAL A C 1
ATOM 4146 O O . VAL A 1 562 ? -23.456 26.602 8.496 1.00 20.03 587 VAL A O 1
ATOM 4150 N N . ALA A 1 563 ? -23.022 24.361 8.340 1.00 19.86 588 ALA A N 1
ATOM 4151 C CA . ALA A 1 563 ? -21.575 24.542 8.515 1.00 20.91 588 ALA A CA 1
ATOM 4152 C C . ALA A 1 563 ? -20.886 25.322 7.423 1.00 20.77 588 ALA A C 1
ATOM 4153 O O . ALA A 1 563 ? -19.833 25.877 7.637 1.00 21.06 588 ALA A O 1
ATOM 4155 N N . LYS A 1 564 ? -21.449 25.341 6.212 1.00 19.44 589 LYS A N 1
ATOM 4156 C CA . LYS A 1 564 ? -20.972 26.147 5.097 1.00 21.66 589 LYS A CA 1
ATOM 4157 C C . LYS A 1 564 ? -21.481 27.581 5.203 1.00 19.16 589 LYS A C 1
ATOM 4158 O O . LYS A 1 564 ? -21.088 28.429 4.437 1.00 18.26 589 LYS A O 1
ATOM 4164 N N . GLY A 1 565 ? -22.507 27.777 6.042 1.00 19.95 590 GLY A N 1
ATOM 4165 C CA . GLY A 1 565 ? -23.047 29.100 6.295 1.00 18.57 590 GLY A CA 1
ATOM 4166 C C . GLY A 1 565 ? -24.096 29.565 5.319 1.00 18.13 590 GLY A C 1
ATOM 4167 O O . GLY A 1 565 ? -25.170 30.042 5.690 1.00 18.46 590 GLY A O 1
ATOM 4168 N N . ALA A 1 566 ? -23.751 29.498 4.037 1.00 16.13 591 ALA A N 1
ATOM 4169 C CA . ALA A 1 566 ? -24.726 29.674 3.001 1.00 16.49 591 ALA A CA 1
ATOM 4170 C C . ALA A 1 566 ? -24.520 28.460 2.034 1.00 19.22 591 ALA A C 1
ATOM 4171 O O . ALA A 1 566 ? -23.374 28.106 1.701 1.00 18.68 591 ALA A O 1
ATOM 4173 N N . TYR A 1 567 ? -25.602 27.947 1.531 1.00 18.73 592 TYR A N 1
ATOM 4174 C CA . TYR A 1 567 ? -25.501 26.813 0.579 1.00 18.53 592 TYR A CA 1
ATOM 4175 C C . TYR A 1 567 ? -26.719 26.795 -0.311 1.00 20.13 592 TYR A C 1
ATOM 4176 O O . TYR A 1 567 ? -27.784 27.232 0.011 1.00 19.12 592 TYR A O 1
ATOM 4185 N N . THR A 1 568 ? -26.541 26.175 -1.489 1.00 19.28 593 THR A N 1
ATOM 4186 C CA . THR A 1 568 ? -27.568 26.099 -2.480 1.00 20.12 593 THR A CA 1
ATOM 4187 C C . THR A 1 568 ? -28.519 24.944 -2.224 1.00 21.18 593 THR A C 1
ATOM 4188 O O . THR A 1 568 ? -28.076 23.816 -2.017 1.00 20.81 593 THR A O 1
ATOM 4192 N N . ILE A 1 569 ? -29.797 25.232 -2.149 1.00 20.13 594 ILE A N 1
ATOM 4193 C CA . ILE A 1 569 ? -30.794 24.222 -1.936 1.00 21.85 594 ILE A CA 1
ATOM 4194 C C . ILE A 1 569 ? -31.685 23.975 -3.159 1.00 22.93 594 ILE A C 1
ATOM 4195 O O . ILE A 1 569 ? -32.504 23.073 -3.111 1.00 27.55 594 ILE A O 1
ATOM 4200 N N . HIS A 1 570 ? -31.557 24.780 -4.176 1.00 23.62 595 HIS A N 1
ATOM 4201 C CA . HIS A 1 570 ? -32.364 24.558 -5.396 1.00 23.04 595 HIS A CA 1
ATOM 4202 C C . HIS A 1 570 ? -31.722 25.232 -6.575 1.00 24.37 595 HIS A C 1
ATOM 4203 O O . HIS A 1 570 ? -31.305 26.386 -6.513 1.00 21.35 595 HIS A O 1
ATOM 4210 N N . ASP A 1 571 ? -31.651 24.525 -7.708 1.00 20.64 596 ASP A N 1
ATOM 4211 C CA . ASP A 1 571 ? -31.399 25.122 -8.986 1.00 20.72 596 ASP A CA 1
ATOM 4212 C C . ASP A 1 571 ? -32.459 24.565 -9.960 1.00 21.85 596 ASP A C 1
ATOM 4213 O O . ASP A 1 571 ? -32.813 23.367 -9.879 1.00 23.94 596 ASP A O 1
ATOM 4218 N N . THR A 1 572 ? -32.966 25.400 -10.822 1.00 22.42 597 THR A N 1
ATOM 4219 C CA . THR A 1 572 ? -33.970 24.947 -11.801 1.00 23.86 597 THR A CA 1
ATOM 4220 C C . THR A 1 572 ? -33.406 23.790 -12.657 1.00 27.32 597 THR A C 1
ATOM 4221 O O . THR A 1 572 ? -34.078 22.779 -12.823 1.00 26.39 597 THR A O 1
ATOM 4225 N N . LYS A 1 573 ? -32.213 23.962 -13.180 1.00 26.96 598 LYS A N 1
ATOM 4226 C CA . LYS A 1 573 ? -31.578 22.992 -14.046 1.00 34.19 598 LYS A CA 1
ATOM 4227 C C . LYS A 1 573 ? -30.144 22.807 -13.624 1.00 34.67 598 LYS A C 1
ATOM 4228 O O . LYS A 1 573 ? -29.374 23.747 -13.623 1.00 33.69 598 LYS A O 1
ATOM 4234 N N . ALA A 1 574 ? -29.823 21.556 -13.322 1.00 39.43 599 ALA A N 1
ATOM 4235 C CA . ALA A 1 574 ? -28.492 21.100 -13.147 1.00 42.57 599 ALA A CA 1
ATOM 4236 C C . ALA A 1 574 ? -27.641 21.522 -14.352 1.00 43.99 599 ALA A C 1
ATOM 4237 O O . ALA A 1 574 ? -27.969 21.230 -15.560 1.00 42.11 599 ALA A O 1
ATOM 4239 N N . GLY A 1 575 ? -26.559 22.212 -14.005 1.00 45.85 600 GLY A N 1
ATOM 4240 C CA . GLY A 1 575 ? -25.561 22.684 -14.944 1.00 48.97 600 GLY A CA 1
ATOM 4241 C C . GLY A 1 575 ? -25.752 24.110 -15.407 1.00 50.66 600 GLY A C 1
ATOM 4242 O O . GLY A 1 575 ? -24.813 24.713 -15.905 1.00 57.72 600 GLY A O 1
ATOM 4243 N N . VAL A 1 576 ? -26.943 24.672 -15.228 1.00 44.75 601 VAL A N 1
ATOM 4244 C CA . VAL A 1 576 ? -27.295 25.917 -15.891 1.00 39.15 601 VAL A CA 1
ATOM 4245 C C . VAL A 1 576 ? -27.208 27.069 -14.895 1.00 39.16 601 VAL A C 1
ATOM 4246 O O . VAL A 1 576 ? -27.663 26.966 -13.771 1.00 37.49 601 VAL A O 1
ATOM 4250 N N . LYS A 1 577 ? -26.619 28.159 -15.362 1.00 33.38 602 LYS A N 1
ATOM 4251 C CA . LYS A 1 577 ? -26.415 29.371 -14.597 1.00 34.48 602 LYS A CA 1
ATOM 4252 C C . LYS A 1 577 ? -27.752 30.014 -14.269 1.00 30.62 602 LYS A C 1
ATOM 4253 O O . LYS A 1 577 ? -28.565 30.262 -15.179 1.00 29.74 602 LYS A O 1
ATOM 4259 N N . PRO A 1 578 ? -28.004 30.299 -12.973 1.00 27.56 603 PRO A N 1
ATOM 4260 C CA . PRO A 1 578 ? -29.234 31.074 -12.707 1.00 24.38 603 PRO A CA 1
ATOM 4261 C C . PRO A 1 578 ? -29.377 32.401 -13.399 1.00 22.69 603 PRO A C 1
ATOM 4262 O O . PRO A 1 578 ? -28.430 33.138 -13.521 1.00 23.78 603 PRO A O 1
ATOM 4266 N N . ASP A 1 579 ? -30.620 32.777 -13.698 1.00 20.36 604 ASP A N 1
ATOM 4267 C CA . ASP A 1 579 ? -30.943 34.092 -14.094 1.00 20.42 604 ASP A CA 1
ATOM 4268 C C . ASP A 1 579 ? -31.043 35.007 -12.810 1.00 20.91 604 ASP A C 1
ATOM 4269 O O . ASP A 1 579 ? -30.803 36.192 -12.914 1.00 20.04 604 ASP A O 1
ATOM 4274 N N . VAL A 1 580 ? -31.556 34.436 -11.733 1.00 21.41 605 VAL A N 1
ATOM 4275 C CA . VAL A 1 580 ? -31.779 35.234 -10.502 1.00 19.84 605 VAL A CA 1
ATOM 4276 C C . VAL A 1 580 ? -31.484 34.388 -9.351 1.00 19.26 605 VAL A C 1
ATOM 4277 O O . VAL A 1 580 ? -31.726 33.209 -9.388 1.00 18.08 605 VAL A O 1
ATOM 4281 N N . ILE A 1 581 ? -30.927 34.967 -8.270 1.00 18.83 606 ILE A N 1
ATOM 4282 C CA . ILE A 1 581 ? -30.602 34.177 -7.095 1.00 18.38 606 ILE A CA 1
ATOM 4283 C C . ILE A 1 581 ? -31.489 34.688 -5.945 1.00 18.97 606 ILE A C 1
ATOM 4284 O O . ILE A 1 581 ? -31.513 35.882 -5.717 1.00 18.70 606 ILE A O 1
ATOM 4289 N N . LEU A 1 582 ? -32.214 33.792 -5.304 1.00 18.64 607 LEU A N 1
ATOM 4290 C CA . LEU A 1 582 ? -33.065 34.162 -4.127 1.00 17.41 607 LEU A CA 1
ATOM 4291 C C . LEU A 1 582 ? -32.350 33.597 -2.911 1.00 17.61 607 LEU A C 1
ATOM 4292 O O . LEU A 1 582 ? -32.078 32.365 -2.821 1.00 18.19 607 LEU A O 1
ATOM 4297 N N . MET A 1 583 ? -32.122 34.446 -1.885 1.00 17.48 608 MET A N 1
ATOM 4298 C CA . MET A 1 583 ? -31.507 33.991 -0.642 1.00 18.38 608 MET A CA 1
ATOM 4299 C C . MET A 1 583 ? -32.455 34.223 0.548 1.00 16.79 608 MET A C 1
ATOM 4300 O O . MET A 1 583 ? -33.118 35.251 0.545 1.00 16.09 608 MET A O 1
ATOM 4305 N N . GLY A 1 584 ? -32.622 33.236 1.431 1.00 16.27 609 GLY A N 1
ATOM 4306 C CA . GLY A 1 584 ? -33.504 33.410 2.587 1.00 17.58 609 GLY A CA 1
ATOM 4307 C C . GLY A 1 584 ? -32.923 32.754 3.834 1.00 16.58 609 GLY A C 1
ATOM 4308 O O . GLY A 1 584 ? -31.942 31.964 3.781 1.00 18.02 609 GLY A O 1
ATOM 4309 N N . THR A 1 585 ? -33.521 33.111 4.965 1.00 15.86 610 THR A N 1
ATOM 4310 C CA . THR A 1 585 ? -33.130 32.517 6.228 1.00 16.28 610 THR A CA 1
ATOM 4311 C C . THR A 1 585 ? -34.368 32.119 6.995 1.00 14.47 610 THR A C 1
ATOM 4312 O O . THR A 1 585 ? -35.439 32.737 6.839 1.00 15.48 610 THR A O 1
ATOM 4316 N N . GLY A 1 586 ? -34.187 31.134 7.898 1.00 15.48 611 GLY A N 1
ATOM 4317 C CA . GLY A 1 586 ? -35.188 30.800 8.845 1.00 15.39 611 GLY A CA 1
ATOM 4318 C C . GLY A 1 586 ? -36.577 30.646 8.275 1.00 16.79 611 GLY A C 1
ATOM 4319 O O . GLY A 1 586 ? -36.751 30.036 7.202 1.00 17.67 611 GLY A O 1
ATOM 4320 N N . SER A 1 587 ? -37.572 31.232 8.952 1.00 15.14 612 SER A N 1
ATOM 4321 C CA . SER A 1 587 ? -38.997 31.186 8.536 1.00 16.16 612 SER A CA 1
ATOM 4322 C C . SER A 1 587 ? -39.278 31.757 7.185 1.00 17.96 612 SER A C 1
ATOM 4323 O O . SER A 1 587 ? -40.349 31.441 6.633 1.00 18.47 612 SER A O 1
ATOM 4326 N N . GLU A 1 588 ? -38.363 32.568 6.652 1.00 17.15 613 GLU A N 1
ATOM 4327 C CA . GLU A 1 588 ? -38.525 33.139 5.299 1.00 18.53 613 GLU A CA 1
ATOM 4328 C C . GLU A 1 588 ? -37.939 32.304 4.144 1.00 17.91 613 GLU A C 1
ATOM 4329 O O . GLU A 1 588 ? -38.188 32.615 2.998 1.00 16.11 613 GLU A O 1
ATOM 4335 N N . LEU A 1 589 ? -37.229 31.239 4.418 1.00 16.49 614 LEU A N 1
ATOM 4336 C CA . LEU A 1 589 ? -36.633 30.436 3.357 1.00 16.65 614 LEU A CA 1
ATOM 4337 C C . LEU A 1 589 ? -37.794 29.880 2.484 1.00 16.58 614 LEU A C 1
ATOM 4338 O O . LEU A 1 589 ? -37.656 29.867 1.229 1.00 18.09 614 LEU A O 1
ATOM 4343 N N . GLU A 1 590 ? -38.868 29.484 3.120 1.00 16.67 615 GLU A N 1
ATOM 4344 C CA . GLU A 1 590 ? -40.052 29.017 2.339 1.00 19.79 615 GLU A CA 1
ATOM 4345 C C . GLU A 1 590 ? -40.618 30.015 1.382 1.00 21.00 615 GLU A C 1
ATOM 4346 O O . GLU A 1 590 ? -41.235 29.614 0.374 1.00 19.95 615 GLU A O 1
ATOM 4352 N N . LEU A 1 591 ? -40.520 31.326 1.662 1.00 17.53 616 LEU A N 1
ATOM 4353 C CA . LEU A 1 591 ? -41.006 32.330 0.747 1.00 18.91 616 LEU A CA 1
ATOM 4354 C C . LEU A 1 591 ? -40.084 32.295 -0.504 1.00 19.00 616 LEU A C 1
ATOM 4355 O O . LEU A 1 591 ? -40.584 32.489 -1.635 1.00 18.75 616 LEU A O 1
ATOM 4360 N N . ALA A 1 592 ? -38.756 32.202 -0.325 1.00 18.56 617 ALA A N 1
ATOM 4361 C CA . ALA A 1 592 ? -37.829 32.066 -1.451 1.00 16.57 617 ALA A CA 1
ATOM 4362 C C . ALA A 1 592 ? -38.140 30.795 -2.299 1.00 18.03 617 ALA A C 1
ATOM 4363 O O . ALA A 1 592 ? -38.082 30.886 -3.546 1.00 20.04 617 ALA A O 1
ATOM 4365 N N . THR A 1 593 ? -38.351 29.653 -1.652 1.00 20.33 618 THR A N 1
ATOM 4366 C CA . THR A 1 593 ? -38.613 28.389 -2.413 1.00 18.44 618 THR A CA 1
ATOM 4367 C C . THR A 1 593 ? -39.914 28.488 -3.162 1.00 20.75 618 THR A C 1
ATOM 4368 O O . THR A 1 593 ? -39.947 28.110 -4.320 1.00 20.94 618 THR A O 1
ATOM 4372 N N . ALA A 1 594 ? -40.951 29.078 -2.588 1.00 18.79 619 ALA A N 1
ATOM 4373 C CA . ALA A 1 594 ? -42.237 29.219 -3.292 1.00 19.43 619 ALA A CA 1
ATOM 4374 C C . ALA A 1 594 ? -42.103 30.197 -4.431 1.00 22.02 619 ALA A C 1
ATOM 4375 O O . ALA A 1 594 ? -42.642 29.927 -5.555 1.00 20.35 619 ALA A O 1
ATOM 4377 N N . ALA A 1 595 ? -41.439 31.352 -4.183 1.00 18.30 620 ALA A N 1
ATOM 4378 C CA . ALA A 1 595 ? -41.220 32.327 -5.225 1.00 19.21 620 ALA A CA 1
ATOM 4379 C C . ALA A 1 595 ? -40.409 31.753 -6.365 1.00 18.72 620 ALA A C 1
ATOM 4380 O O . ALA A 1 595 ? -40.727 32.073 -7.553 1.00 19.39 620 ALA A O 1
ATOM 4382 N N . ALA A 1 596 ? -39.413 30.942 -6.058 1.00 17.20 621 ALA A N 1
ATOM 4383 C CA . ALA A 1 596 ? -38.616 30.265 -7.117 1.00 16.74 621 ALA A CA 1
ATOM 4384 C C . ALA A 1 596 ? -39.563 29.463 -8.072 1.00 18.96 621 ALA A C 1
ATOM 4385 O O . ALA A 1 596 ? -39.380 29.475 -9.326 1.00 18.83 621 ALA A O 1
ATOM 4387 N N . GLY A 1 597 ? -40.456 28.742 -7.457 1.00 18.35 622 GLY A N 1
ATOM 4388 C CA . GLY A 1 597 ? -41.355 27.848 -8.278 1.00 21.44 622 GLY A CA 1
ATOM 4389 C C . GLY A 1 597 ? -42.186 28.727 -9.223 1.00 21.92 622 GLY A C 1
ATOM 4390 O O . GLY A 1 597 ? -42.328 28.388 -10.429 1.00 20.72 622 GLY A O 1
ATOM 4391 N N . ILE A 1 598 ? -42.701 29.851 -8.747 1.00 22.22 623 ILE A N 1
ATOM 4392 C CA . ILE A 1 598 ? -43.518 30.741 -9.560 1.00 20.63 623 ILE A CA 1
ATOM 4393 C C . ILE A 1 598 ? -42.708 31.310 -10.699 1.00 19.94 623 ILE A C 1
ATOM 4394 O O . ILE A 1 598 ? -43.152 31.295 -11.860 1.00 19.18 623 ILE A O 1
ATOM 4399 N N . LEU A 1 599 ? -41.505 31.808 -10.406 1.00 18.33 624 LEU A N 1
ATOM 4400 C CA . LEU A 1 599 ? -40.606 32.376 -11.397 1.00 18.36 624 LEU A CA 1
ATOM 4401 C C . LEU A 1 599 ? -40.182 31.307 -12.419 1.00 17.62 624 LEU A C 1
ATOM 4402 O O . LEU A 1 599 ? -40.098 31.634 -13.604 1.00 17.02 624 LEU A O 1
ATOM 4407 N N . GLU A 1 600 ? -39.950 30.072 -11.967 1.00 17.88 625 GLU A N 1
ATOM 4408 C CA . GLU A 1 600 ? -39.591 28.977 -12.888 1.00 19.27 625 GLU A CA 1
ATOM 4409 C C . GLU A 1 600 ? -40.709 28.677 -13.876 1.00 19.34 625 GLU A C 1
ATOM 4410 O O . GLU A 1 600 ? -40.467 28.454 -15.057 1.00 19.07 625 GLU A O 1
ATOM 4416 N N . LYS A 1 601 ? -41.933 28.721 -13.417 1.00 18.06 626 LYS A N 1
ATOM 4417 C CA . LYS A 1 601 ? -43.065 28.461 -14.252 1.00 18.83 626 LYS A CA 1
ATOM 4418 C C . LYS A 1 601 ? -43.203 29.514 -15.360 1.00 18.99 626 LYS A C 1
ATOM 4419 O O . LYS A 1 601 ? -43.713 29.234 -16.432 1.00 16.92 626 LYS A O 1
ATOM 4425 N N . GLU A 1 602 ? -42.753 30.723 -15.084 1.00 18.79 627 GLU A N 1
ATOM 4426 C CA . GLU A 1 602 ? -42.653 31.741 -16.178 1.00 20.31 627 GLU A CA 1
ATOM 4427 C C . GLU A 1 602 ? -41.541 31.542 -17.140 1.00 18.32 627 GLU A C 1
ATOM 4428 O O . GLU A 1 602 ? -41.614 32.042 -18.259 1.00 24.60 627 GLU A O 1
ATOM 4434 N N . GLY A 1 603 ? -40.522 30.786 -16.823 1.00 17.89 628 GLY A N 1
ATOM 4435 C CA . GLY A 1 603 ? -39.414 30.561 -17.726 1.00 20.74 628 GLY A CA 1
ATOM 4436 C C . GLY A 1 603 ? -38.062 30.975 -17.208 1.00 21.29 628 GLY A C 1
ATOM 4437 O O . GLY A 1 603 ? -37.090 30.870 -17.911 1.00 21.80 628 GLY A O 1
ATOM 4438 N N . LYS A 1 604 ? -37.960 31.401 -15.926 1.00 20.27 629 LYS A N 1
ATOM 4439 C CA . LYS A 1 604 ? -36.652 31.748 -15.400 1.00 21.51 629 LYS A CA 1
ATOM 4440 C C . LYS A 1 604 ? -35.942 30.564 -14.840 1.00 17.91 629 LYS A C 1
ATOM 4441 O O . LYS A 1 604 ? -36.593 29.661 -14.324 1.00 21.25 629 LYS A O 1
ATOM 4447 N N . ASN A 1 605 ? -34.610 30.610 -14.852 1.00 18.91 630 ASN A N 1
ATOM 4448 C CA . ASN A 1 605 ? -33.783 29.692 -14.091 1.00 20.14 630 ASN A CA 1
ATOM 4449 C C . ASN A 1 605 ? -33.457 30.429 -12.758 1.00 19.05 630 ASN A C 1
ATOM 4450 O O . ASN A 1 605 ? -32.931 31.571 -12.770 1.00 22.08 630 ASN A O 1
ATOM 4455 N N . VAL A 1 606 ? -33.742 29.734 -11.703 1.00 18.27 631 VAL A N 1
ATOM 4456 C CA . VAL A 1 606 ? -33.646 30.313 -10.344 1.00 21.11 631 VAL A CA 1
ATOM 4457 C C . VAL A 1 606 ? -32.741 29.485 -9.474 1.00 22.36 631 VAL A C 1
ATOM 4458 O O . VAL A 1 606 ? -32.779 28.228 -9.504 1.00 21.15 631 VAL A O 1
ATOM 4462 N N . ARG A 1 607 ? -31.902 30.135 -8.629 1.00 18.87 632 ARG A N 1
ATOM 4463 C CA . ARG A 1 607 ? -31.197 29.468 -7.636 1.00 17.55 632 ARG A CA 1
ATOM 4464 C C . ARG A 1 607 ? -31.733 29.901 -6.262 1.00 18.88 632 ARG A C 1
ATOM 4465 O O . ARG A 1 607 ? -31.990 31.083 -6.148 1.00 20.12 632 ARG A O 1
ATOM 4473 N N . VAL A 1 608 ? -31.967 28.965 -5.370 1.00 18.08 633 VAL A N 1
ATOM 4474 C CA . VAL A 1 608 ? -32.339 29.315 -3.986 1.00 19.99 633 VAL A CA 1
ATOM 4475 C C . VAL A 1 608 ? -31.176 28.956 -3.100 1.00 20.41 633 VAL A C 1
ATOM 4476 O O . VAL A 1 608 ? -30.695 27.835 -3.104 1.00 19.25 633 VAL A O 1
ATOM 4480 N N . VAL A 1 609 ? -30.758 29.945 -2.284 1.00 17.79 634 VAL A N 1
ATOM 4481 C CA . VAL A 1 609 ? -29.661 29.800 -1.359 1.00 17.28 634 VAL A CA 1
ATOM 4482 C C . VAL A 1 609 ? -30.196 29.990 0.075 1.00 18.04 634 VAL A C 1
ATOM 4483 O O . VAL A 1 609 ? -30.837 30.994 0.321 1.00 17.53 634 VAL A O 1
ATOM 4487 N N . SER A 1 610 ? -29.944 29.028 0.966 1.00 16.14 635 SER A N 1
ATOM 4488 C CA . SER A 1 610 ? -30.242 29.212 2.392 1.00 18.57 635 SER A CA 1
ATOM 4489 C C . SER A 1 610 ? -29.003 29.807 3.023 1.00 18.05 635 SER A C 1
ATOM 4490 O O . SER A 1 610 ? -27.841 29.384 2.767 1.00 17.40 635 SER A O 1
ATOM 4493 N N . PHE A 1 611 ? -29.243 30.784 3.903 1.00 16.81 636 PHE A N 1
ATOM 4494 C CA . PHE A 1 611 ? -28.166 31.598 4.497 1.00 17.83 636 PHE A CA 1
ATOM 4495 C C . PHE A 1 611 ? -28.205 31.520 6.029 1.00 18.45 636 PHE A C 1
ATOM 4496 O O . PHE A 1 611 ? -28.182 32.535 6.718 1.00 18.38 636 PHE A O 1
ATOM 4504 N N . PRO A 1 612 ? -28.174 30.308 6.582 1.00 16.50 637 PRO A N 1
ATOM 4505 C CA . PRO A 1 612 ? -28.275 30.215 8.006 1.00 17.03 637 PRO A CA 1
ATOM 4506 C C . PRO A 1 612 ? -27.187 30.902 8.855 1.00 15.33 637 PRO A C 1
ATOM 4507 O O . PRO A 1 612 ? -27.507 31.210 10.002 1.00 15.05 637 PRO A O 1
ATOM 4511 N N . CYS A 1 613 ? -25.969 31.029 8.358 1.00 15.18 638 CYS A N 1
ATOM 4512 C CA . CYS A 1 613 ? -24.870 31.640 9.174 1.00 16.18 638 CYS A CA 1
ATOM 4513 C C . CYS A 1 613 ? -23.918 32.381 8.298 1.00 17.22 638 CYS A C 1
ATOM 4514 O O . CYS A 1 613 ? -23.052 31.794 7.644 1.00 16.12 638 CYS A O 1
ATOM 4517 N N . TRP A 1 614 ? -23.990 33.725 8.313 1.00 16.04 639 TRP A N 1
ATOM 4518 C CA . TRP A 1 614 ? -23.144 34.538 7.508 1.00 16.84 639 TRP A CA 1
ATOM 4519 C C . TRP A 1 614 ? -21.689 34.344 7.920 1.00 16.10 639 TRP A C 1
ATOM 4520 O O . TRP A 1 614 ? -20.799 34.324 7.027 1.00 18.28 639 TRP A O 1
ATOM 4531 N N . GLU A 1 615 ? -21.416 34.213 9.214 1.00 13.96 640 GLU A N 1
ATOM 4532 C CA . GLU A 1 615 ? -20.043 34.096 9.645 1.00 15.99 640 GLU A CA 1
ATOM 4533 C C . GLU A 1 615 ? -19.305 32.857 9.066 1.00 16.48 640 GLU A C 1
ATOM 4534 O O . GLU A 1 615 ? -18.148 32.962 8.727 1.00 18.56 640 GLU A O 1
ATOM 4540 N N . LEU A 1 616 ? -20.000 31.734 9.044 1.00 16.93 641 LEU A N 1
ATOM 4541 C CA . LEU A 1 616 ? -19.427 30.512 8.516 1.00 18.70 641 LEU A CA 1
ATOM 4542 C C . LEU A 1 616 ? -19.261 30.557 7.011 1.00 18.67 641 LEU A C 1
ATOM 4543 O O . LEU A 1 616 ? -18.246 30.063 6.470 1.00 18.52 641 LEU A O 1
ATOM 4548 N N . PHE A 1 617 ? -20.150 31.283 6.328 1.00 18.16 642 PHE A N 1
ATOM 4549 C CA . PHE A 1 617 ? -19.998 31.478 4.899 1.00 17.91 642 PHE A CA 1
ATOM 4550 C C . PHE A 1 617 ? -18.739 32.232 4.595 1.00 20.58 642 PHE A C 1
ATOM 4551 O O . PHE A 1 617 ? -17.976 31.872 3.709 1.00 17.73 642 PHE A O 1
ATOM 4559 N N . GLU A 1 618 ? -18.443 33.274 5.390 1.00 18.77 643 GLU A N 1
ATOM 4560 C CA . GLU A 1 618 ? -17.241 34.029 5.158 1.00 19.39 643 GLU A CA 1
ATOM 4561 C C . GLU A 1 618 ? -15.967 33.312 5.502 1.00 20.84 643 GLU A C 1
ATOM 4562 O O . GLU A 1 618 ? -14.916 33.767 5.108 1.00 23.14 643 GLU A O 1
ATOM 4568 N N . GLU A 1 619 ? -16.051 32.183 6.198 1.00 17.62 644 GLU A N 1
ATOM 4569 C CA . GLU A 1 619 ? -14.885 31.352 6.481 1.00 20.79 644 GLU A CA 1
ATOM 4570 C C . GLU A 1 619 ? -14.617 30.363 5.348 1.00 22.15 644 GLU A C 1
ATOM 4571 O O . GLU A 1 619 ? -13.568 29.711 5.363 1.00 22.13 644 GLU A O 1
ATOM 4577 N N . GLN A 1 620 ? -15.515 30.296 4.366 1.00 20.30 645 GLN A N 1
ATOM 4578 C CA . GLN A 1 620 ? -15.298 29.360 3.241 1.00 21.35 645 GLN A CA 1
ATOM 4579 C C . GLN A 1 620 ? -14.315 29.910 2.230 1.00 21.79 645 GLN A C 1
ATOM 4580 O O . GLN A 1 620 ? -13.969 31.101 2.202 1.00 22.50 645 GLN A O 1
ATOM 4586 N N . SER A 1 621 ? -13.873 29.027 1.319 1.00 23.27 646 SER A N 1
ATOM 4587 C CA . SER A 1 621 ? -12.931 29.439 0.283 1.00 25.41 646 SER A CA 1
ATOM 4588 C C . SER A 1 621 ? -13.588 30.352 -0.714 1.00 25.72 646 SER A C 1
ATOM 4589 O O . SER A 1 621 ? -14.806 30.345 -0.853 1.00 22.46 646 SER A O 1
ATOM 4592 N N . ALA A 1 622 ? -12.783 31.120 -1.432 1.00 25.09 647 ALA A N 1
ATOM 4593 C CA . ALA A 1 622 ? -13.310 32.039 -2.411 1.00 26.69 647 ALA A CA 1
ATOM 4594 C C . ALA A 1 622 ? -14.037 31.219 -3.457 1.00 27.19 647 ALA A C 1
ATOM 4595 O O . ALA A 1 622 ? -15.076 31.641 -3.927 1.00 22.58 647 ALA A O 1
ATOM 4597 N N . GLU A 1 623 ? -13.481 30.068 -3.828 1.00 27.42 648 GLU A N 1
ATOM 4598 C CA . GLU A 1 623 ? -14.117 29.214 -4.848 1.00 30.35 648 GLU A CA 1
ATOM 4599 C C . GLU A 1 623 ? -15.530 28.716 -4.390 1.00 26.44 648 GLU A C 1
ATOM 4600 O O . GLU A 1 623 ? -16.485 28.627 -5.169 1.00 25.50 648 GLU A O 1
ATOM 4606 N N . TYR A 1 624 ? -15.646 28.358 -3.118 1.00 26.52 649 TYR A N 1
ATOM 4607 C CA . TYR A 1 624 ? -16.932 27.967 -2.571 1.00 25.03 649 TYR A CA 1
ATOM 4608 C C . TYR A 1 624 ? -17.907 29.115 -2.646 1.00 25.85 649 TYR A C 1
ATOM 4609 O O . TYR A 1 624 ? -19.027 28.941 -3.111 1.00 23.60 649 TYR A O 1
ATOM 4618 N N . LYS A 1 625 ? -17.486 30.291 -2.185 1.00 24.52 650 LYS A N 1
ATOM 4619 C CA . LYS A 1 625 ? -18.396 31.438 -2.217 1.00 25.25 650 LYS A CA 1
ATOM 4620 C C . LYS A 1 625 ? -18.862 31.731 -3.606 1.00 23.38 650 LYS A C 1
ATOM 4621 O O . LYS A 1 625 ? -20.051 31.955 -3.823 1.00 21.87 650 LYS A O 1
ATOM 4627 N N . GLU A 1 626 ? -17.911 31.733 -4.575 1.00 23.05 651 GLU A N 1
ATOM 4628 C CA . GLU A 1 626 ? -18.250 31.959 -5.958 1.00 22.86 651 GLU A CA 1
ATOM 4629 C C . GLU A 1 626 ? -19.214 30.883 -6.523 1.00 20.68 651 GLU A C 1
ATOM 4630 O O . GLU A 1 626 ? -20.052 31.211 -7.410 1.00 23.44 651 GLU A O 1
ATOM 4636 N N . SER A 1 627 ? -19.124 29.639 -6.034 1.00 21.71 652 SER A N 1
ATOM 4637 C CA . SER A 1 627 ? -19.989 28.506 -6.465 1.00 23.17 652 SER A CA 1
ATOM 4638 C C . SER A 1 627 ? -21.442 28.738 -6.099 1.00 24.78 652 SER A C 1
ATOM 4639 O O . SER A 1 627 ? -22.376 28.333 -6.809 1.00 24.72 652 SER A O 1
ATOM 4642 N N . VAL A 1 628 ? -21.643 29.448 -4.980 1.00 23.32 653 VAL A N 1
ATOM 4643 C CA . VAL A 1 628 ? -22.997 29.769 -4.489 1.00 21.09 653 VAL A CA 1
ATOM 4644 C C . VAL A 1 628 ? -23.515 31.055 -5.062 1.00 22.13 653 VAL A C 1
ATOM 4645 O O . VAL A 1 628 ? -24.698 31.121 -5.538 1.00 21.90 653 VAL A O 1
ATOM 4649 N N . LEU A 1 629 ? -22.677 32.085 -5.086 1.00 22.20 654 LEU A N 1
ATOM 4650 C CA . LEU A 1 629 ? -23.045 33.408 -5.542 1.00 21.28 654 LEU A CA 1
ATOM 4651 C C . LEU A 1 629 ? -22.153 33.853 -6.681 1.00 24.25 654 LEU A C 1
ATOM 4652 O O . LEU A 1 629 ? -21.259 34.694 -6.507 1.00 22.05 654 LEU A O 1
ATOM 4657 N N . PRO A 1 630 ? -22.410 33.309 -7.882 1.00 23.64 655 PRO A N 1
ATOM 4658 C CA . PRO A 1 630 ? -21.536 33.694 -9.014 1.00 26.07 655 PRO A CA 1
ATOM 4659 C C . PRO A 1 630 ? -21.550 35.170 -9.251 1.00 23.63 655 PRO A C 1
ATOM 4660 O O . PRO A 1 630 ? -22.630 35.771 -9.300 1.00 24.74 655 PRO A O 1
ATOM 4664 N N . SER A 1 631 ? -20.349 35.760 -9.424 1.00 24.39 656 SER A N 1
ATOM 4665 C CA . SER A 1 631 ? -20.183 37.182 -9.531 1.00 25.18 656 SER A CA 1
ATOM 4666 C C . SER A 1 631 ? -20.819 37.863 -10.702 1.00 24.90 656 SER A C 1
ATOM 4667 O O . SER A 1 631 ? -20.986 39.061 -10.673 1.00 29.11 656 SER A O 1
ATOM 4670 N N . ASP A 1 632 ? -21.051 37.132 -11.786 1.00 27.28 657 ASP A N 1
ATOM 4671 C CA . ASP A 1 632 ? -21.694 37.715 -12.943 1.00 31.39 657 ASP A CA 1
ATOM 4672 C C . ASP A 1 632 ? -23.208 37.670 -12.876 1.00 32.09 657 ASP A C 1
ATOM 4673 O O . ASP A 1 632 ? -23.857 38.051 -13.830 1.00 30.04 657 ASP A O 1
ATOM 4678 N N . VAL A 1 633 ? -23.782 37.112 -11.806 1.00 25.79 658 VAL A N 1
ATOM 4679 C CA . VAL A 1 633 ? -25.221 37.116 -11.664 1.00 24.34 658 VAL A CA 1
ATOM 4680 C C . VAL A 1 633 ? -25.573 38.133 -10.571 1.00 25.48 658 VAL A C 1
ATOM 4681 O O . VAL A 1 633 ? -25.379 37.837 -9.378 1.00 28.45 658 VAL A O 1
ATOM 4685 N N . THR A 1 634 ? -26.062 39.275 -10.988 1.00 25.15 659 THR A N 1
ATOM 4686 C CA . THR A 1 634 ? -26.349 40.400 -10.107 1.00 25.40 659 THR A CA 1
ATOM 4687 C C . THR A 1 634 ? -27.827 40.590 -9.809 1.00 22.22 659 THR A C 1
ATOM 4688 O O . THR A 1 634 ? -28.166 41.460 -9.006 1.00 22.32 659 THR A O 1
ATOM 4692 N N . ALA A 1 635 ? -28.691 39.802 -10.446 1.00 22.35 660 ALA A N 1
ATOM 4693 C CA . ALA A 1 635 ? -30.097 39.750 -10.145 1.00 19.59 660 ALA A CA 1
ATOM 4694 C C . ALA A 1 635 ? -30.260 38.901 -8.898 1.00 20.38 660 ALA A C 1
ATOM 4695 O O . ALA A 1 635 ? -30.143 37.716 -8.932 1.00 19.03 660 ALA A O 1
ATOM 4697 N N . ARG A 1 636 ? -30.402 39.539 -7.729 1.00 19.39 661 ARG A N 1
ATOM 4698 C CA . ARG A 1 636 ? -30.356 38.885 -6.434 1.00 15.52 661 ARG A CA 1
ATOM 4699 C C . ARG A 1 636 ? -31.401 39.506 -5.500 1.00 16.67 661 ARG A C 1
ATOM 4700 O O . ARG A 1 636 ? -31.553 40.736 -5.516 1.00 16.32 661 ARG A O 1
ATOM 4708 N N . VAL A 1 637 ? -32.108 38.642 -4.786 1.00 16.69 662 VAL A N 1
ATOM 4709 C CA . VAL A 1 637 ? -33.121 39.018 -3.824 1.00 15.91 662 VAL A CA 1
ATOM 4710 C C . VAL A 1 637 ? -32.865 38.290 -2.549 1.00 16.56 662 VAL A C 1
ATOM 4711 O O . VAL A 1 637 ? -32.649 37.047 -2.496 1.00 17.22 662 VAL A O 1
ATOM 4715 N N . SER A 1 638 ? -32.885 39.032 -1.413 1.00 16.25 663 SER A N 1
ATOM 4716 C CA . SER A 1 638 ? -32.839 38.400 -0.111 1.00 14.36 663 SER A CA 1
ATOM 4717 C C . SER A 1 638 ? -34.199 38.537 0.565 1.00 13.18 663 SER A C 1
ATOM 4718 O O . SER A 1 638 ? -34.921 39.523 0.336 1.00 14.82 663 SER A O 1
ATOM 4721 N N . VAL A 1 639 ? -34.542 37.599 1.426 1.00 15.39 664 VAL A N 1
ATOM 4722 C CA . VAL A 1 639 ? -35.829 37.635 2.137 1.00 15.84 664 VAL A CA 1
ATOM 4723 C C . VAL A 1 639 ? -35.645 37.164 3.555 1.00 15.61 664 VAL A C 1
ATOM 4724 O O . VAL A 1 639 ? -35.119 36.066 3.813 1.00 15.53 664 VAL A O 1
ATOM 4728 N N . GLU A 1 640 ? -36.062 37.998 4.495 1.00 16.33 665 GLU A N 1
ATOM 4729 C CA . GLU A 1 640 ? -35.843 37.746 5.886 1.00 15.02 665 GLU A CA 1
ATOM 4730 C C . GLU A 1 640 ? -36.666 38.758 6.659 1.00 14.64 665 GLU A C 1
ATOM 4731 O O . GLU A 1 640 ? -36.670 39.946 6.278 1.00 13.82 665 GLU A O 1
ATOM 4737 N N . ALA A 1 641 ? -37.356 38.302 7.716 1.00 13.72 666 ALA A N 1
ATOM 4738 C CA . ALA A 1 641 ? -38.249 39.155 8.494 1.00 15.45 666 ALA A CA 1
ATOM 4739 C C . ALA A 1 641 ? -37.430 39.963 9.471 1.00 15.44 666 ALA A C 1
ATOM 4740 O O . ALA A 1 641 ? -37.520 39.790 10.683 1.00 15.12 666 ALA A O 1
ATOM 4742 N N . ALA A 1 642 ? -36.686 40.865 8.880 1.00 14.61 667 ALA A N 1
ATOM 4743 C CA . ALA A 1 642 ? -35.688 41.686 9.574 1.00 13.36 667 ALA A CA 1
ATOM 4744 C C . ALA A 1 642 ? -35.194 42.757 8.586 1.00 13.97 667 ALA A C 1
ATOM 4745 O O . ALA A 1 642 ? -35.476 42.729 7.406 1.00 13.03 667 ALA A O 1
ATOM 4747 N N . THR A 1 643 ? -34.345 43.668 9.062 1.00 13.47 668 THR A N 1
ATOM 4748 C CA . THR A 1 643 ? -33.887 44.766 8.282 1.00 13.72 668 THR A CA 1
ATOM 4749 C C . THR A 1 643 ? -33.056 44.324 7.099 1.00 13.20 668 THR A C 1
ATOM 4750 O O . THR A 1 643 ? -32.288 43.353 7.161 1.00 14.22 668 THR A O 1
ATOM 4754 N N . SER A 1 644 ? -33.147 45.118 6.039 1.00 12.73 669 SER A N 1
ATOM 4755 C CA . SER A 1 644 ? -32.227 45.070 4.939 1.00 12.90 669 SER A CA 1
ATOM 4756 C C . SER A 1 644 ? -30.772 45.380 5.265 1.00 13.99 669 SER A C 1
ATOM 4757 O O . SER A 1 644 ? -29.855 45.037 4.497 1.00 14.44 669 SER A O 1
ATOM 4760 N N . PHE A 1 645 ? -30.561 46.135 6.362 1.00 13.49 670 PHE A N 1
ATOM 4761 C CA . PHE A 1 645 ? -29.184 46.491 6.735 1.00 13.98 670 PHE A CA 1
ATOM 4762 C C . PHE A 1 645 ? -28.287 45.294 6.738 1.00 14.16 670 PHE A C 1
ATOM 4763 O O . PHE A 1 645 ? -28.591 44.289 7.366 1.00 15.00 670 PHE A O 1
ATOM 4771 N N . GLY A 1 646 ? -27.134 45.416 6.062 1.00 13.53 671 GLY A N 1
ATOM 4772 C CA . GLY A 1 646 ? -26.138 44.348 5.978 1.00 13.79 671 GLY A CA 1
ATOM 4773 C C . GLY A 1 646 ? -26.257 43.518 4.679 1.00 14.30 671 GLY A C 1
ATOM 4774 O O . GLY A 1 646 ? -25.233 43.106 4.110 1.00 14.92 671 GLY A O 1
ATOM 4775 N N . TRP A 1 647 ? -27.453 43.344 4.154 1.00 13.93 672 TRP A N 1
ATOM 4776 C CA . TRP A 1 647 ? -27.728 42.387 3.092 1.00 14.66 672 TRP A CA 1
ATOM 4777 C C . TRP A 1 647 ? -27.053 42.765 1.784 1.00 15.34 672 TRP A C 1
ATOM 4778 O O . TRP A 1 647 ? -26.795 41.870 0.962 1.00 14.53 672 TRP A O 1
ATOM 4789 N N . ALA A 1 648 ? -26.784 44.059 1.545 1.00 14.23 673 ALA A N 1
ATOM 4790 C CA . ALA A 1 648 ? -26.062 44.490 0.353 1.00 15.47 673 ALA A CA 1
ATOM 4791 C C . ALA A 1 648 ? -24.762 43.762 0.174 1.00 14.93 673 ALA A C 1
ATOM 4792 O O . ALA A 1 648 ? -24.247 43.736 -0.959 1.00 16.62 673 ALA A O 1
ATOM 4794 N N . LYS A 1 649 ? -24.140 43.222 1.228 1.00 14.64 674 LYS A N 1
ATOM 4795 C CA . LYS A 1 649 ? -22.921 42.451 1.097 1.00 15.39 674 LYS A CA 1
ATOM 4796 C C . LYS A 1 649 ? -23.130 41.264 0.067 1.00 15.54 674 LYS A C 1
ATOM 4797 O O . LYS A 1 649 ? -22.179 40.871 -0.656 1.00 17.57 674 LYS A O 1
ATOM 4803 N N . TYR A 1 650 ? -24.368 40.786 -0.015 1.00 16.16 675 TYR A N 1
ATOM 4804 C CA . TYR A 1 650 ? -24.712 39.632 -0.864 1.00 16.30 675 TYR A CA 1
ATOM 4805 C C . TYR A 1 650 ? -25.664 40.011 -1.967 1.00 20.08 675 TYR A C 1
ATOM 4806 O O . TYR A 1 650 ? -25.610 39.353 -3.031 1.00 19.55 675 TYR A O 1
ATOM 4815 N N . ILE A 1 651 ? -26.497 41.049 -1.795 1.00 17.17 676 ILE A N 1
ATOM 4816 C CA . ILE A 1 651 ? -27.435 41.427 -2.849 1.00 17.01 676 ILE A CA 1
ATOM 4817 C C . ILE A 1 651 ? -26.900 42.540 -3.718 1.00 17.63 676 ILE A C 1
ATOM 4818 O O . ILE A 1 651 ? -27.418 42.737 -4.828 1.00 19.24 676 ILE A O 1
ATOM 4823 N N . GLY A 1 652 ? -25.820 43.223 -3.296 1.00 15.69 677 GLY A N 1
ATOM 4824 C CA . GLY A 1 652 ? -25.319 44.326 -4.033 1.00 18.29 677 GLY A CA 1
ATOM 4825 C C . GLY A 1 652 ? -26.190 45.557 -4.145 1.00 19.94 677 GLY A C 1
ATOM 4826 O O . GLY A 1 652 ? -27.287 45.631 -3.568 1.00 21.84 677 GLY A O 1
ATOM 4827 N N . LEU A 1 653 ? -25.686 46.515 -4.907 1.00 21.23 678 LEU A N 1
ATOM 4828 C CA . LEU A 1 653 ? -26.435 47.709 -5.227 1.00 20.37 678 LEU A CA 1
ATOM 4829 C C . LEU A 1 653 ? -27.656 47.426 -6.093 1.00 20.45 678 LEU A C 1
ATOM 4830 O O . LEU A 1 653 ? -28.634 48.139 -6.001 1.00 22.20 678 LEU A O 1
ATOM 4835 N N . LYS A 1 654 ? -27.599 46.407 -6.935 1.00 21.79 679 LYS A N 1
ATOM 4836 C CA . LYS A 1 654 ? -28.724 46.116 -7.870 1.00 24.36 679 LYS A CA 1
ATOM 4837 C C . LYS A 1 654 ? -29.741 45.152 -7.323 1.00 23.32 679 LYS A C 1
ATOM 4838 O O . LYS A 1 654 ? -30.770 44.939 -7.952 1.00 24.09 679 LYS A O 1
ATOM 4844 N N . GLY A 1 655 ? -29.447 44.547 -6.185 1.00 19.87 680 GLY A N 1
ATOM 4845 C CA . GLY A 1 655 ? -30.352 43.569 -5.592 1.00 18.29 680 GLY A CA 1
ATOM 4846 C C . GLY A 1 655 ? -31.438 44.205 -4.758 1.00 17.82 680 GLY A C 1
ATOM 4847 O O . GLY A 1 655 ? -31.505 45.430 -4.625 1.00 20.36 680 GLY A O 1
ATOM 4848 N N . LYS A 1 656 ? -32.372 43.370 -4.280 1.00 16.61 681 LYS A N 1
ATOM 4849 C CA . LYS A 1 656 ? -33.472 43.816 -3.500 1.00 17.42 681 LYS A CA 1
ATOM 4850 C C . LYS A 1 656 ? -33.649 42.933 -2.268 1.00 17.14 681 LYS A C 1
ATOM 4851 O O . LYS A 1 656 ? -33.385 41.746 -2.307 1.00 16.72 681 LYS A O 1
ATOM 4857 N N . HIS A 1 657 ? -34.061 43.550 -1.139 1.00 16.38 682 HIS A N 1
ATOM 4858 C CA . HIS A 1 657 ? -34.447 42.852 0.056 1.00 16.64 682 HIS A CA 1
ATOM 4859 C C . HIS A 1 657 ? -35.948 42.872 0.290 1.00 14.81 682 HIS A C 1
ATOM 4860 O O . HIS A 1 657 ? -36.559 43.941 0.184 1.00 17.36 682 HIS A O 1
ATOM 4867 N N . VAL A 1 658 ? -36.515 41.756 0.687 1.00 15.38 683 VAL A N 1
ATOM 4868 C CA . VAL A 1 658 ? -37.880 41.657 1.146 1.00 15.53 683 VAL A CA 1
ATOM 4869 C C . VAL A 1 658 ? -37.815 41.402 2.630 1.00 14.25 683 VAL A C 1
ATOM 4870 O O . VAL A 1 658 ? -37.447 40.325 3.069 1.00 15.67 683 VAL A O 1
ATOM 4874 N N . GLY A 1 659 ? -38.231 42.405 3.376 1.00 15.43 684 GLY A N 1
ATOM 4875 C CA . GLY A 1 659 ? -38.105 42.382 4.820 1.00 16.25 684 GLY A CA 1
ATOM 4876 C C . GLY A 1 659 ? -38.801 43.495 5.508 1.00 15.87 684 GLY A C 1
ATOM 4877 O O . GLY A 1 659 ? -39.786 44.032 4.992 1.00 15.24 684 GLY A O 1
ATOM 4878 N N . ILE A 1 660 ? -38.275 43.923 6.660 1.00 14.94 685 ILE A N 1
ATOM 4879 C CA . ILE A 1 660 ? -38.927 44.976 7.425 1.00 15.24 685 ILE A CA 1
ATOM 4880 C C . ILE A 1 660 ? -37.777 45.781 8.075 1.00 14.71 685 ILE A C 1
ATOM 4881 O O . ILE A 1 660 ? -36.984 45.212 8.820 1.00 14.21 685 ILE A O 1
ATOM 4886 N N . ASP A 1 661 ? -37.742 47.089 7.808 1.00 13.90 686 ASP A N 1
ATOM 4887 C CA . ASP A 1 661 ? -36.662 47.987 8.294 1.00 14.46 686 ASP A CA 1
ATOM 4888 C C . ASP A 1 661 ? -37.183 48.945 9.371 1.00 15.31 686 ASP A C 1
ATOM 4889 O O . ASP A 1 661 ? -36.417 49.677 9.955 1.00 17.12 686 ASP A O 1
ATOM 4894 N N . THR A 1 662 ? -38.475 49.001 9.507 1.00 14.11 687 THR A N 1
ATOM 4895 C CA . THR A 1 662 ? -39.238 49.786 10.525 1.00 14.16 687 THR A CA 1
ATOM 4896 C C . THR A 1 662 ? -39.397 48.912 11.802 1.00 13.40 687 THR A C 1
ATOM 4897 O O . THR A 1 662 ? -39.170 47.742 11.772 1.00 14.55 687 THR A O 1
ATOM 4901 N N . PHE A 1 663 ? -39.901 49.508 12.877 1.00 13.69 688 PHE A N 1
ATOM 4902 C CA . PHE A 1 663 ? -40.436 48.717 13.947 1.00 13.66 688 PHE A CA 1
ATOM 4903 C C . PHE A 1 663 ? -41.703 47.950 13.470 1.00 14.33 688 PHE A C 1
ATOM 4904 O O . PHE A 1 663 ? -42.282 48.311 12.414 1.00 15.81 688 PHE A O 1
ATOM 4912 N N . GLY A 1 664 ? -42.122 46.950 14.214 1.00 14.30 689 GLY A N 1
ATOM 4913 C CA . GLY A 1 664 ? -43.302 46.153 13.861 1.00 13.02 689 GLY A CA 1
ATOM 4914 C C . GLY A 1 664 ? -44.606 46.816 14.349 1.00 13.82 689 GLY A C 1
ATOM 4915 O O . GLY A 1 664 ? -44.764 48.057 14.335 1.00 15.74 689 GLY A O 1
ATOM 4916 N N . ALA A 1 665 ? -45.502 46.009 14.750 1.00 15.36 690 ALA A N 1
ATOM 4917 C CA . ALA A 1 665 ? -46.911 46.393 15.116 1.00 16.86 690 ALA A CA 1
ATOM 4918 C C . ALA A 1 665 ? -47.589 45.286 15.882 1.00 15.41 690 ALA A C 1
ATOM 4919 O O . ALA A 1 665 ? -47.154 44.110 15.875 1.00 15.21 690 ALA A O 1
ATOM 4921 N N . SER A 1 666 ? -48.624 45.648 16.629 1.00 16.06 691 SER A N 1
ATOM 4922 C CA . SER A 1 666 ? -49.389 44.720 17.449 1.00 15.68 691 SER A CA 1
ATOM 4923 C C . SER A 1 666 ? -50.634 44.204 16.666 1.00 16.48 691 SER A C 1
ATOM 4924 O O . SER A 1 666 ? -51.617 44.912 16.574 1.00 18.56 691 SER A O 1
ATOM 4927 N N . ALA A 1 667 ? -50.492 43.040 16.118 1.00 16.03 692 ALA A N 1
ATOM 4928 C CA . ALA A 1 667 ? -51.565 42.320 15.354 1.00 18.86 692 ALA A CA 1
ATOM 4929 C C . ALA A 1 667 ? -51.168 40.879 15.233 1.00 18.46 692 ALA A C 1
ATOM 4930 O O . ALA A 1 667 ? -49.990 40.501 15.467 1.00 19.30 692 ALA A O 1
ATOM 4932 N N . PRO A 1 668 ? -52.090 39.989 14.802 1.00 20.59 693 PRO A N 1
ATOM 4933 C CA . PRO A 1 668 ? -51.730 38.596 14.588 1.00 20.46 693 PRO A CA 1
ATOM 4934 C C . PRO A 1 668 ? -50.631 38.460 13.505 1.00 19.22 693 PRO A C 1
ATOM 4935 O O . PRO A 1 668 ? -50.612 39.295 12.560 1.00 19.86 693 PRO A O 1
ATOM 4939 N N . ALA A 1 669 ? -49.781 37.456 13.627 1.00 19.56 694 ALA A N 1
ATOM 4940 C CA . ALA A 1 669 ? -48.593 37.372 12.756 1.00 19.45 694 ALA A CA 1
ATOM 4941 C C . ALA A 1 669 ? -48.919 37.290 11.270 1.00 19.51 694 ALA A C 1
ATOM 4942 O O . ALA A 1 669 ? -48.286 37.917 10.434 1.00 19.05 694 ALA A O 1
ATOM 4944 N N . PRO A 1 670 ? -49.962 36.510 10.927 1.00 21.47 695 PRO A N 1
ATOM 4945 C CA . PRO A 1 670 ? -50.264 36.517 9.488 1.00 23.19 695 PRO A CA 1
ATOM 4946 C C . PRO A 1 670 ? -50.600 37.871 8.919 1.00 20.53 695 PRO A C 1
ATOM 4947 O O . PRO A 1 670 ? -50.257 38.207 7.752 1.00 21.11 695 PRO A O 1
ATOM 4951 N N . THR A 1 671 ? -51.318 38.650 9.684 1.00 21.95 696 THR A N 1
ATOM 4952 C CA . THR A 1 671 ? -51.624 40.000 9.300 1.00 19.35 696 THR A CA 1
ATOM 4953 C C . THR A 1 671 ? -50.356 40.842 9.173 1.00 19.53 696 THR A C 1
ATOM 4954 O O . THR A 1 671 ? -50.215 41.635 8.227 1.00 18.52 696 THR A O 1
ATOM 4958 N N . LEU A 1 672 ? -49.430 40.678 10.137 1.00 18.60 697 LEU A N 1
ATOM 4959 C CA . LEU A 1 672 ? -48.210 41.469 10.060 1.00 16.89 697 LEU A CA 1
ATOM 4960 C C . LEU A 1 672 ? -47.398 41.162 8.793 1.00 17.29 697 LEU A C 1
ATOM 4961 O O . LEU A 1 672 ? -46.893 42.077 8.137 1.00 17.17 697 LEU A O 1
ATOM 4966 N N . TYR A 1 673 ? -47.301 39.901 8.440 1.00 18.12 698 TYR A N 1
ATOM 4967 C CA . TYR A 1 673 ? -46.531 39.488 7.255 1.00 17.59 698 TYR A CA 1
ATOM 4968 C C . TYR A 1 673 ? -47.166 40.114 6.016 1.00 18.90 698 TYR A C 1
ATOM 4969 O O . TYR A 1 673 ? -46.489 40.676 5.201 1.00 18.51 698 TYR A O 1
ATOM 4978 N N . GLU A 1 674 ? -48.484 40.086 5.932 1.00 19.75 699 GLU A N 1
ATOM 4979 C CA . GLU A 1 674 ? -49.137 40.680 4.761 1.00 22.75 699 GLU A CA 1
ATOM 4980 C C . GLU A 1 674 ? -49.028 42.186 4.693 1.00 19.80 699 GLU A C 1
ATOM 4981 O O . GLU A 1 674 ? -48.669 42.728 3.689 1.00 18.86 699 GLU A O 1
ATOM 4987 N N . LYS A 1 675 ? -49.269 42.883 5.809 1.00 19.50 700 LYS A N 1
ATOM 4988 C CA . LYS A 1 675 ? -49.200 44.319 5.827 1.00 19.29 700 LYS A CA 1
ATOM 4989 C C . LYS A 1 675 ? -47.809 44.869 5.569 1.00 20.37 700 LYS A C 1
ATOM 4990 O O . LYS A 1 675 ? -47.667 45.935 4.992 1.00 20.00 700 LYS A O 1
ATOM 4996 N N . PHE A 1 676 ? -46.793 44.186 6.096 1.00 19.24 701 PHE A N 1
ATOM 4997 C CA . PHE A 1 676 ? -45.417 44.606 5.900 1.00 17.55 701 PHE A CA 1
ATOM 4998 C C . PHE A 1 676 ? -44.792 44.123 4.616 1.00 20.35 701 PHE A C 1
ATOM 4999 O O . PHE A 1 676 ? -43.598 44.354 4.335 1.00 18.68 701 PHE A O 1
ATOM 5007 N N . GLY A 1 677 ? -45.596 43.417 3.819 1.00 20.49 702 GLY A N 1
ATOM 5008 C CA . GLY A 1 677 ? -45.135 43.019 2.510 1.00 21.01 702 GLY A CA 1
ATOM 5009 C C . GLY A 1 677 ? -44.172 41.889 2.464 1.00 18.91 702 GLY A C 1
ATOM 5010 O O . GLY A 1 677 ? -43.457 41.770 1.453 1.00 20.69 702 GLY A O 1
ATOM 5011 N N . ILE A 1 678 ? -44.142 41.005 3.469 1.00 17.06 703 ILE A N 1
ATOM 5012 C CA . ILE A 1 678 ? -43.198 39.918 3.520 1.00 18.17 703 ILE A CA 1
ATOM 5013 C C . ILE A 1 678 ? -43.907 38.672 3.036 1.00 18.95 703 ILE A C 1
ATOM 5014 O O . ILE A 1 678 ? -44.368 37.832 3.796 1.00 18.66 703 ILE A O 1
ATOM 5019 N N . THR A 1 679 ? -44.013 38.599 1.701 1.00 19.03 704 THR A N 1
ATOM 5020 C CA . THR A 1 679 ? -44.915 37.588 1.085 1.00 19.22 704 THR A CA 1
ATOM 5021 C C . THR A 1 679 ? -44.229 36.977 -0.139 1.00 21.14 704 THR A C 1
ATOM 5022 O O . THR A 1 679 ? -43.307 37.531 -0.696 1.00 19.37 704 THR A O 1
ATOM 5026 N N . VAL A 1 680 ? -44.729 35.810 -0.534 1.00 19.72 705 VAL A N 1
ATOM 5027 C CA . VAL A 1 680 ? -44.268 35.165 -1.774 1.00 20.36 705 VAL A CA 1
ATOM 5028 C C . VAL A 1 680 ? -44.338 36.145 -2.946 1.00 19.82 705 VAL A C 1
ATOM 5029 O O . VAL A 1 680 ? -43.334 36.325 -3.736 1.00 19.70 705 VAL A O 1
ATOM 5033 N N . ASN A 1 681 ? -45.484 36.811 -3.113 1.00 21.74 706 ASN A N 1
ATOM 5034 C CA A ASN A 1 681 ? -45.657 37.730 -4.218 0.50 23.63 706 ASN A CA 1
ATOM 5035 C CA B ASN A 1 681 ? -45.636 37.706 -4.224 0.50 23.29 706 ASN A CA 1
ATOM 5036 C C . ASN A 1 681 ? -44.666 38.881 -4.204 1.00 22.28 706 ASN A C 1
ATOM 5037 O O . ASN A 1 681 ? -44.210 39.346 -5.261 1.00 18.97 706 ASN A O 1
ATOM 5046 N N . HIS A 1 682 ? -44.299 39.373 -2.998 1.00 19.50 707 HIS A N 1
ATOM 5047 C CA . HIS A 1 682 ? -43.276 40.443 -3.004 1.00 19.46 707 HIS A CA 1
ATOM 5048 C C . HIS A 1 682 ? -41.887 39.885 -3.453 1.00 16.80 707 HIS A C 1
ATOM 5049 O O . HIS A 1 682 ? -41.202 40.597 -4.200 1.00 18.14 707 HIS A O 1
ATOM 5056 N N . VAL A 1 683 ? -41.541 38.631 -3.105 1.00 17.09 708 VAL A N 1
ATOM 5057 C CA . VAL A 1 683 ? -40.269 38.049 -3.547 1.00 17.53 708 VAL A CA 1
ATOM 5058 C C . VAL A 1 683 ? -40.297 37.978 -5.105 1.00 17.50 708 VAL A C 1
ATOM 5059 O O . VAL A 1 683 ? -39.305 38.334 -5.759 1.00 18.59 708 VAL A O 1
ATOM 5063 N N . VAL A 1 684 ? -41.429 37.513 -5.634 1.00 18.76 709 VAL A N 1
ATOM 5064 C CA . VAL A 1 684 ? -41.570 37.373 -7.111 1.00 20.50 709 VAL A CA 1
ATOM 5065 C C . VAL A 1 684 ? -41.384 38.724 -7.785 1.00 19.08 709 VAL A C 1
ATOM 5066 O O . VAL A 1 684 ? -40.534 38.835 -8.699 1.00 20.36 709 VAL A O 1
ATOM 5070 N N . GLU A 1 685 ? -42.091 39.759 -7.327 1.00 19.58 710 GLU A N 1
ATOM 5071 C CA A GLU A 1 685 ? -41.996 41.128 -7.848 0.50 21.41 710 GLU A CA 1
ATOM 5072 C CA B GLU A 1 685 ? -41.974 41.090 -7.894 0.50 21.75 710 GLU A CA 1
ATOM 5073 C C . GLU A 1 685 ? -40.577 41.712 -7.710 1.00 23.33 710 GLU A C 1
ATOM 5074 O O . GLU A 1 685 ? -40.084 42.337 -8.614 1.00 21.30 710 GLU A O 1
ATOM 5085 N N . ALA A 1 686 ? -39.949 41.495 -6.563 1.00 19.60 711 ALA A N 1
ATOM 5086 C CA . ALA A 1 686 ? -38.583 41.950 -6.346 1.00 20.65 711 ALA A CA 1
ATOM 5087 C C . ALA A 1 686 ? -37.613 41.278 -7.347 1.00 17.94 711 ALA A C 1
ATOM 5088 O O . ALA A 1 686 ? -36.782 41.944 -7.916 1.00 20.69 711 ALA A O 1
ATOM 5090 N N . ALA A 1 687 ? -37.780 39.969 -7.558 1.00 18.80 712 ALA A N 1
ATOM 5091 C CA . ALA A 1 687 ? -36.951 39.266 -8.487 1.00 19.29 712 ALA A CA 1
ATOM 5092 C C . ALA A 1 687 ? -37.099 39.830 -9.907 1.00 20.50 712 ALA A C 1
ATOM 5093 O O . ALA A 1 687 ? -36.090 40.090 -10.572 1.00 21.22 712 ALA A O 1
ATOM 5095 N N . LYS A 1 688 ? -38.341 40.118 -10.303 1.00 22.82 713 LYS A N 1
ATOM 5096 C CA . LYS A 1 688 ? -38.591 40.715 -11.615 1.00 22.93 713 LYS A CA 1
ATOM 5097 C C . LYS A 1 688 ? -37.963 42.083 -11.756 1.00 25.64 713 LYS A C 1
ATOM 5098 O O . LYS A 1 688 ? -37.374 42.377 -12.803 1.00 26.77 713 LYS A O 1
ATOM 5104 N N . ALA A 1 689 ? -38.012 42.896 -10.690 1.00 21.51 714 ALA A N 1
ATOM 5105 C CA . ALA A 1 689 ? -37.326 44.194 -10.678 1.00 23.87 714 ALA A CA 1
ATOM 5106 C C . ALA A 1 689 ? -35.824 44.081 -10.828 1.00 22.31 714 ALA A C 1
ATOM 5107 O O . ALA A 1 689 ? -35.250 44.871 -11.541 1.00 24.62 714 ALA A O 1
ATOM 5109 N N . THR A 1 690 ? -35.191 43.144 -10.124 1.00 21.97 715 THR A N 1
ATOM 5110 C CA . THR A 1 690 ? -33.718 42.999 -10.200 1.00 23.95 715 THR A CA 1
ATOM 5111 C C . THR A 1 690 ? -33.289 42.513 -11.610 1.00 23.78 715 THR A C 1
ATOM 5112 O O . THR A 1 690 ? -32.183 42.853 -12.069 1.00 24.96 715 THR A O 1
ATOM 5116 N N . LEU A 1 691 ? -34.157 41.758 -12.290 1.00 25.69 716 LEU A N 1
ATOM 5117 C CA . LEU A 1 691 ? -33.928 41.301 -13.705 1.00 28.12 716 LEU A CA 1
ATOM 5118 C C . LEU A 1 691 ? -34.038 42.429 -14.684 1.00 33.48 716 LEU A C 1
ATOM 5119 O O . LEU A 1 691 ? -33.700 42.275 -15.818 1.00 40.38 716 LEU A O 1
ATOM 5124 N N . GLN A 1 692 ? -34.646 43.522 -14.271 1.00 37.12 717 GLN A N 1
ATOM 5125 C CA . GLN A 1 692 ? -34.421 44.908 -14.725 1.00 48.15 717 GLN A CA 1
ATOM 5126 C C . GLN A 1 692 ? -35.446 45.284 -15.729 1.00 49.99 717 GLN A C 1
ATOM 5127 O O . GLN A 1 692 ? -36.605 45.406 -15.321 1.00 50.83 717 GLN A O 1
ATOM 5133 N N . SER B 1 24 ? -69.471 59.994 49.267 1.00 75.08 49 SER B N 1
ATOM 5134 C CA . SER B 1 24 ? -69.559 59.937 47.772 1.00 69.74 49 SER B CA 1
ATOM 5135 C C . SER B 1 24 ? -70.054 58.546 47.295 1.00 63.46 49 SER B C 1
ATOM 5136 O O . SER B 1 24 ? -70.875 58.503 46.384 1.00 68.66 49 SER B O 1
ATOM 5139 N N . ILE B 1 25 ? -69.607 57.439 47.927 1.00 50.27 50 ILE B N 1
ATOM 5140 C CA . ILE B 1 25 ? -69.834 56.072 47.399 1.00 42.63 50 ILE B CA 1
ATOM 5141 C C . ILE B 1 25 ? -69.799 54.895 48.419 1.00 41.36 50 ILE B C 1
ATOM 5142 O O . ILE B 1 25 ? -68.912 54.795 49.292 1.00 40.95 50 ILE B O 1
ATOM 5147 N N . SER B 1 26 ? -70.694 53.936 48.243 1.00 40.46 51 SER B N 1
ATOM 5148 C CA . SER B 1 26 ? -70.785 52.787 49.142 1.00 44.11 51 SER B CA 1
ATOM 5149 C C . SER B 1 26 ? -69.779 51.682 48.818 1.00 44.75 51 SER B C 1
ATOM 5150 O O . SER B 1 26 ? -69.292 51.576 47.680 1.00 38.47 51 SER B O 1
ATOM 5153 N N . ARG B 1 27 ? -69.538 50.802 49.782 1.00 41.65 52 ARG B N 1
ATOM 5154 C CA . ARG B 1 27 ? -68.604 49.701 49.595 1.00 47.14 52 ARG B CA 1
ATOM 5155 C C . ARG B 1 27 ? -69.069 48.706 48.509 1.00 44.71 52 ARG B C 1
ATOM 5156 O O . ARG B 1 27 ? -68.253 48.145 47.765 1.00 39.98 52 ARG B O 1
ATOM 5164 N N . ASP B 1 28 ? -70.361 48.521 48.358 1.00 40.33 53 ASP B N 1
ATOM 5165 C CA . ASP B 1 28 ? -70.869 47.589 47.363 1.00 38.25 53 ASP B CA 1
ATOM 5166 C C . ASP B 1 28 ? -70.694 48.123 45.942 1.00 31.95 53 ASP B C 1
ATOM 5167 O O . ASP B 1 28 ? -70.371 47.357 45.042 1.00 33.37 53 ASP B O 1
ATOM 5172 N N . GLU B 1 29 ? -70.920 49.428 45.772 1.00 32.55 54 GLU B N 1
ATOM 5173 C CA . GLU B 1 29 ? -70.719 50.118 44.497 1.00 37.01 54 GLU B CA 1
ATOM 5174 C C . GLU B 1 29 ? -69.220 50.277 44.143 1.00 34.46 54 GLU B C 1
ATOM 5175 O O . GLU B 1 29 ? -68.848 50.337 42.962 1.00 36.59 54 GLU B O 1
ATOM 5181 N N . VAL B 1 30 ? -68.372 50.372 45.155 1.00 32.77 55 VAL B N 1
ATOM 5182 C CA . VAL B 1 30 ? -66.893 50.270 44.875 1.00 28.25 55 VAL B CA 1
ATOM 5183 C C . VAL B 1 30 ? -66.603 48.910 44.339 1.00 28.52 55 VAL B C 1
ATOM 5184 O O . VAL B 1 30 ? -65.907 48.774 43.307 1.00 28.72 55 VAL B O 1
ATOM 5188 N N . GLU B 1 31 ? -67.066 47.879 45.016 1.00 29.45 56 GLU B N 1
ATOM 5189 C CA . GLU B 1 31 ? -66.874 46.524 44.576 1.00 29.38 56 GLU B CA 1
ATOM 5190 C C . GLU B 1 31 ? -67.378 46.284 43.141 1.00 31.66 56 GLU B C 1
ATOM 5191 O O . GLU B 1 31 ? -66.767 45.528 42.351 1.00 29.86 56 GLU B O 1
ATOM 5197 N N . LYS B 1 32 ? -68.515 46.889 42.817 1.00 34.27 57 LYS B N 1
ATOM 5198 C CA . LYS B 1 32 ? -69.095 46.683 41.489 1.00 31.00 57 LYS B CA 1
ATOM 5199 C C . LYS B 1 32 ? -68.127 47.305 40.431 1.00 27.00 57 LYS B C 1
ATOM 5200 O O . LYS B 1 32 ? -67.884 46.712 39.369 1.00 27.79 57 LYS B O 1
ATOM 5206 N N . CYS B 1 33 ? -67.671 48.509 40.759 1.00 25.80 58 CYS B N 1
ATOM 5207 C CA . CYS B 1 33 ? -66.697 49.282 39.940 1.00 29.30 58 CYS B CA 1
ATOM 5208 C C . CYS B 1 33 ? -65.393 48.499 39.737 1.00 29.34 58 CYS B C 1
ATOM 5209 O O . CYS B 1 33 ? -64.834 48.459 38.601 1.00 27.20 58 CYS B O 1
ATOM 5212 N N . ILE B 1 34 ? -64.910 47.869 40.819 1.00 28.39 59 ILE B N 1
ATOM 5213 C CA . ILE B 1 34 ? -63.742 47.024 40.763 1.00 26.68 59 ILE B CA 1
ATOM 5214 C C . ILE B 1 34 ? -63.974 45.865 39.853 1.00 30.06 59 ILE B C 1
ATOM 5215 O O . ILE B 1 34 ? -63.133 45.537 38.990 1.00 25.54 59 ILE B O 1
ATOM 5220 N N . ASN B 1 35 ? -65.141 45.217 39.968 1.00 26.40 60 ASN B N 1
ATOM 5221 C CA . ASN B 1 35 ? -65.366 44.124 39.058 1.00 27.33 60 ASN B CA 1
ATOM 5222 C C . ASN B 1 35 ? -65.578 44.497 37.593 1.00 22.85 60 ASN B C 1
ATOM 5223 O O . ASN B 1 35 ? -65.308 43.638 36.720 1.00 28.64 60 ASN B O 1
ATOM 5228 N N . ALA B 1 36 ? -66.015 45.702 37.333 1.00 26.37 61 ALA B N 1
ATOM 5229 C CA . ALA B 1 36 ? -66.163 46.129 35.930 1.00 26.54 61 ALA B CA 1
ATOM 5230 C C . ALA B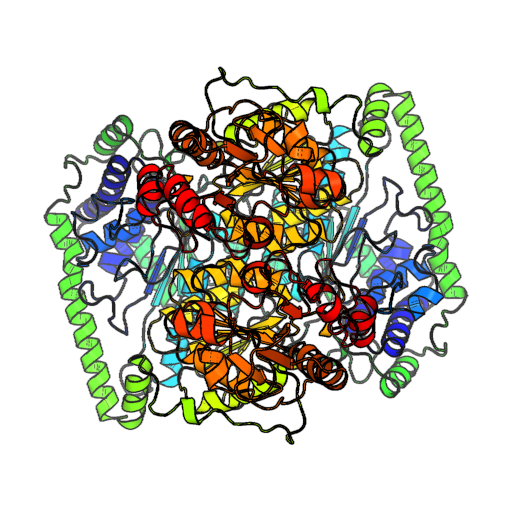 1 36 ? -64.776 46.190 35.273 1.00 28.35 61 ALA B C 1
ATOM 5231 O O . ALA B 1 36 ? -64.598 45.774 34.139 1.00 25.44 61 ALA B O 1
ATOM 5233 N N . ILE B 1 37 ? -63.798 46.711 36.042 1.00 25.29 62 ILE B N 1
ATOM 5234 C CA . ILE B 1 37 ? -62.415 46.734 35.509 1.00 23.88 62 ILE B CA 1
ATOM 5235 C C . ILE B 1 37 ? -61.983 45.315 35.171 1.00 22.57 62 ILE B C 1
ATOM 5236 O O . ILE B 1 37 ? -61.479 45.012 34.073 1.00 26.36 62 ILE B O 1
ATOM 5241 N N . ARG B 1 38 ? -62.214 44.398 36.100 1.00 22.19 63 ARG B N 1
ATOM 5242 C CA . ARG B 1 38 ? -61.844 43.006 35.910 1.00 21.60 63 ARG B CA 1
ATOM 5243 C C . ARG B 1 38 ? -62.442 42.405 34.622 1.00 25.97 63 ARG B C 1
ATOM 5244 O O . ARG B 1 38 ? -61.766 41.703 33.822 1.00 23.20 63 ARG B O 1
ATOM 5252 N N . PHE B 1 39 ? -63.761 42.598 34.451 1.00 26.24 64 PHE B N 1
ATOM 5253 C CA . PHE B 1 39 ? -64.429 41.866 33.318 1.00 23.92 64 PHE B CA 1
ATOM 5254 C C . PHE B 1 39 ? -64.197 42.548 31.971 1.00 25.87 64 PHE B C 1
ATOM 5255 O O . PHE B 1 39 ? -64.252 41.907 30.942 1.00 28.10 64 PHE B O 1
ATOM 5263 N N . LEU B 1 40 ? -64.010 43.852 31.951 1.00 26.13 65 LEU B N 1
ATOM 5264 C CA . LEU B 1 40 ? -63.529 44.492 30.716 1.00 27.23 65 LEU B CA 1
ATOM 5265 C C . LEU B 1 40 ? -62.219 43.906 30.253 1.00 26.70 65 LEU B C 1
ATOM 5266 O O . LEU B 1 40 ? -62.059 43.640 29.060 1.00 28.15 65 LEU B O 1
ATOM 5271 N N . ALA B 1 41 ? -61.249 43.716 31.167 1.00 25.03 66 ALA B N 1
ATOM 5272 C CA . ALA B 1 41 ? -59.982 43.052 30.814 1.00 25.30 66 ALA B CA 1
ATOM 5273 C C . ALA B 1 41 ? -60.153 41.633 30.365 1.00 23.56 66 ALA B C 1
ATOM 5274 O O . ALA B 1 41 ? -59.606 41.193 29.340 1.00 23.98 66 ALA B O 1
ATOM 5276 N N . ILE B 1 42 ? -60.902 40.849 31.141 1.00 23.10 67 ILE B N 1
ATOM 5277 C CA . ILE B 1 42 ? -61.128 39.467 30.813 1.00 23.29 67 ILE B CA 1
ATOM 5278 C C . ILE B 1 42 ? -61.787 39.301 29.384 1.00 22.56 67 ILE B C 1
ATOM 5279 O O . ILE B 1 42 ? -61.349 38.431 28.582 1.00 26.62 67 ILE B O 1
ATOM 5284 N N . ASP B 1 43 ? -62.848 40.048 29.159 1.00 26.46 68 ASP B N 1
ATOM 5285 C CA . ASP B 1 43 ? -63.625 39.878 27.890 1.00 25.80 68 ASP B CA 1
ATOM 5286 C C . ASP B 1 43 ? -62.744 40.370 26.708 1.00 26.10 68 ASP B C 1
ATOM 5287 O O . ASP B 1 43 ? -62.735 39.728 25.627 1.00 26.44 68 ASP B O 1
ATOM 5292 N N . ALA B 1 44 ? -61.974 41.452 26.901 1.00 25.79 69 ALA B N 1
ATOM 5293 C CA . ALA B 1 44 ? -61.059 41.896 25.830 1.00 24.24 69 ALA B CA 1
ATOM 5294 C C . ALA B 1 44 ? -60.074 40.834 25.429 1.00 22.27 69 ALA B C 1
ATOM 5295 O O . ALA B 1 44 ? -59.759 40.674 24.254 1.00 24.13 69 ALA B O 1
ATOM 5297 N N . ILE B 1 45 ? -59.490 40.134 26.398 1.00 24.31 70 ILE B N 1
ATOM 5298 C CA . ILE B 1 45 ? -58.465 39.141 26.171 1.00 22.82 70 ILE B CA 1
ATOM 5299 C C . ILE B 1 45 ? -59.012 37.844 25.631 1.00 25.06 70 ILE B C 1
ATOM 5300 O O . ILE B 1 45 ? -58.387 37.175 24.813 1.00 23.52 70 ILE B O 1
ATOM 5305 N N . ASN B 1 46 ? -60.224 37.483 26.052 1.00 26.71 71 ASN B N 1
ATOM 5306 C CA . ASN B 1 46 ? -60.944 36.409 25.339 1.00 27.34 71 ASN B CA 1
ATOM 5307 C C . ASN B 1 46 ? -61.183 36.684 23.863 1.00 23.50 71 ASN B C 1
ATOM 5308 O O . ASN B 1 46 ? -60.963 35.824 23.056 1.00 28.71 71 ASN B O 1
ATOM 5313 N N . LYS B 1 47 ? -61.595 37.894 23.530 1.00 28.47 72 LYS B N 1
ATOM 5314 C CA . LYS B 1 47 ? -61.864 38.237 22.149 1.00 26.82 72 LYS B CA 1
ATOM 5315 C C . LYS B 1 47 ? -60.578 38.229 21.304 1.00 31.34 72 LYS B C 1
ATOM 5316 O O . LYS B 1 47 ? -60.570 37.693 20.198 1.00 27.01 72 LYS B O 1
ATOM 5322 N N . SER B 1 48 ? -59.492 38.782 21.833 1.00 27.13 73 SER B N 1
ATOM 5323 C CA . SER B 1 48 ? -58.213 38.790 21.121 1.00 26.52 73 SER B CA 1
ATOM 5324 C C . SER B 1 48 ? -57.545 37.468 21.080 1.00 25.08 73 SER B C 1
ATOM 5325 O O . SER B 1 48 ? -56.668 37.200 20.240 1.00 25.42 73 SER B O 1
ATOM 5328 N N . LYS B 1 49 ? -57.918 36.578 21.978 1.00 25.72 74 LYS B N 1
ATOM 5329 C CA . LYS B 1 49 ? -57.319 35.309 22.114 1.00 26.27 74 LYS B CA 1
ATOM 5330 C C . LYS B 1 49 ? -55.823 35.438 22.398 1.00 23.87 74 LYS B C 1
ATOM 5331 O O . LYS B 1 49 ? -55.045 34.572 22.097 1.00 25.76 74 LYS B O 1
ATOM 5337 N N . SER B 1 50 ? -55.464 36.531 23.036 1.00 24.51 75 SER B N 1
ATOM 5338 C CA . SER B 1 50 ? -54.038 36.815 23.256 1.00 23.85 75 SER B CA 1
ATOM 5339 C C . SER B 1 50 ? -54.004 37.815 24.363 1.00 21.51 75 SER B C 1
ATOM 5340 O O . SER B 1 50 ? -54.714 38.825 24.349 1.00 19.99 75 SER B O 1
ATOM 5343 N N . GLY B 1 51 ? -53.148 37.555 25.344 1.00 21.26 76 GLY B N 1
ATOM 5344 C CA . GLY B 1 51 ? -52.906 38.523 26.366 1.00 23.09 76 GLY B CA 1
ATOM 5345 C C . GLY B 1 51 ? -52.885 37.956 27.799 1.00 20.33 76 GLY B C 1
ATOM 5346 O O . GLY B 1 51 ? -52.758 36.763 27.989 1.00 25.44 76 GLY B O 1
ATOM 5347 N N . HIS B 1 52 ? -52.958 38.894 28.754 1.00 22.26 77 HIS B N 1
ATOM 5348 C CA . HIS B 1 52 ? -52.525 38.705 30.118 1.00 20.38 77 HIS B CA 1
ATOM 5349 C C . HIS B 1 52 ? -53.562 39.185 31.078 1.00 20.05 77 HIS B C 1
ATOM 5350 O O . HIS B 1 52 ? -53.605 40.389 31.391 1.00 22.54 77 HIS B O 1
ATOM 5357 N N . PRO B 1 53 ? -54.502 38.307 31.495 1.00 20.76 78 PRO B N 1
ATOM 5358 C CA . PRO B 1 53 ? -55.597 38.755 32.350 1.00 21.42 78 PRO B CA 1
ATOM 5359 C C . PRO B 1 53 ? -55.351 38.781 33.844 1.00 21.84 78 PRO B C 1
ATOM 5360 O O . PRO B 1 53 ? -55.988 39.542 34.555 1.00 23.96 78 PRO B O 1
ATOM 5364 N N . GLY B 1 54 ? -54.379 38.015 34.288 1.00 25.07 79 GLY B N 1
ATOM 5365 C CA . GLY B 1 54 ? -54.187 37.797 35.734 1.00 25.31 79 GLY B CA 1
ATOM 5366 C C . GLY B 1 54 ? -53.765 39.029 36.482 1.00 24.22 79 GLY B C 1
ATOM 5367 O O . GLY B 1 54 ? -54.333 39.360 37.540 1.00 23.42 79 GLY B O 1
ATOM 5368 N N . MET B 1 55 ? -52.833 39.798 35.933 1.00 23.43 80 MET B N 1
ATOM 5369 C CA . MET B 1 55 ? -52.461 41.050 36.590 1.00 24.25 80 MET B CA 1
ATOM 5370 C C . MET B 1 55 ? -53.589 42.094 36.674 1.00 22.57 80 MET B C 1
ATOM 5371 O O . MET B 1 55 ? -53.857 42.669 37.751 1.00 23.90 80 MET B O 1
ATOM 5376 N N . PRO B 1 56 ? -54.333 42.346 35.564 1.00 22.43 81 PRO B N 1
ATOM 5377 C CA . PRO B 1 56 ? -55.399 43.285 35.664 1.00 21.77 81 PRO B CA 1
ATOM 5378 C C . PRO B 1 56 ? -56.485 42.863 36.711 1.00 20.09 81 PRO B C 1
ATOM 5379 O O . PRO B 1 56 ? -57.056 43.742 37.346 1.00 23.62 81 PRO B O 1
ATOM 5383 N N . MET B 1 57 ? -56.717 41.586 36.829 1.00 21.19 82 MET B N 1
ATOM 5384 C CA . MET B 1 57 ? -57.711 41.053 37.789 1.00 22.25 82 MET B CA 1
ATOM 5385 C C . MET B 1 57 ? -57.231 41.333 39.233 1.00 22.34 82 MET B C 1
ATOM 5386 O O . MET B 1 57 ? -58.015 41.752 40.088 1.00 22.83 82 MET B O 1
ATOM 5391 N N . GLY B 1 58 ? -55.936 41.109 39.484 1.00 22.79 83 GLY B N 1
ATOM 5392 C CA . GLY B 1 58 ? -55.363 41.425 40.821 1.00 21.07 83 GLY B CA 1
ATOM 5393 C C . GLY B 1 58 ? -55.252 42.870 41.142 1.00 22.10 83 GLY B C 1
ATOM 5394 O O . GLY B 1 58 ? -55.437 43.256 42.281 1.00 23.53 83 GLY B O 1
ATOM 5395 N N . CYS B 1 59 ? -54.968 43.728 40.153 1.00 19.62 84 CYS B N 1
ATOM 5396 C CA . CYS B 1 59 ? -54.778 45.135 40.341 1.00 18.60 84 CYS B CA 1
ATOM 5397 C C . CYS B 1 59 ? -55.997 45.990 40.249 1.00 17.41 84 CYS B C 1
ATOM 5398 O O . CYS B 1 59 ? -55.936 47.200 40.473 1.00 18.54 84 CYS B O 1
ATOM 5401 N N . ALA B 1 60 ? -57.144 45.397 39.880 1.00 19.69 85 ALA B N 1
ATOM 5402 C CA . ALA B 1 60 ? -58.350 46.231 39.730 1.00 22.60 85 ALA B CA 1
ATOM 5403 C C . ALA B 1 60 ? -58.673 47.147 40.948 1.00 18.93 85 ALA B C 1
ATOM 5404 O O . ALA B 1 60 ? -58.917 48.272 40.752 1.00 19.68 85 ALA B O 1
ATOM 5406 N N . PRO B 1 61 ? -58.493 46.652 42.206 1.00 21.45 86 PRO B N 1
ATOM 5407 C CA . PRO B 1 61 ? -58.738 47.572 43.325 1.00 22.33 86 PRO B CA 1
ATOM 5408 C C . PRO B 1 61 ? -57.842 48.788 43.322 1.00 22.23 86 PRO B C 1
ATOM 5409 O O . PRO B 1 61 ? -58.289 49.898 43.566 1.00 23.24 86 PRO B O 1
ATOM 5413 N N . MET B 1 62 ? -56.543 48.604 43.042 1.00 23.94 87 MET B N 1
ATOM 5414 C CA . MET B 1 62 ? -55.682 49.756 42.857 1.00 21.65 87 MET B CA 1
ATOM 5415 C C . MET B 1 62 ? -56.135 50.662 41.768 1.00 17.50 87 MET B C 1
ATOM 5416 O O . MET B 1 62 ? -56.005 51.908 41.874 1.00 20.22 87 MET B O 1
ATOM 5421 N N . GLY B 1 63 ? -56.612 50.092 40.657 1.00 20.14 88 GLY B N 1
ATOM 5422 C CA . GLY B 1 63 ? -57.093 50.965 39.573 1.00 19.08 88 GLY B CA 1
ATOM 5423 C C . GLY B 1 63 ? -58.276 51.829 40.001 1.00 17.39 88 GLY B C 1
ATOM 5424 O O . GLY B 1 63 ? -58.299 53.105 39.808 1.00 21.24 88 GLY B O 1
ATOM 5425 N N . TYR B 1 64 ? -59.190 51.187 40.724 1.00 19.68 89 TYR B N 1
ATOM 5426 C CA . TYR B 1 64 ? -60.352 51.910 41.279 1.00 21.08 89 TYR B CA 1
ATOM 5427 C C . TYR B 1 64 ? -59.908 53.077 42.103 1.00 20.16 89 TYR B C 1
ATOM 5428 O O . TYR B 1 64 ? -60.296 54.244 41.923 1.00 23.50 89 TYR B O 1
ATOM 5437 N N . VAL B 1 65 ? -58.990 52.815 43.057 1.00 21.31 90 VAL B N 1
ATOM 5438 C CA . VAL B 1 65 ? -58.573 53.916 43.934 1.00 17.67 90 VAL B CA 1
ATOM 5439 C C . VAL B 1 65 ? -57.819 55.013 43.257 1.00 19.18 90 VAL B C 1
ATOM 5440 O O . VAL B 1 65 ? -58.082 56.194 43.410 1.00 20.40 90 VAL B O 1
ATOM 5444 N N . LEU B 1 66 ? -56.809 54.604 42.426 1.00 20.72 91 LEU B N 1
ATOM 5445 C CA . LEU B 1 66 ? -56.062 55.539 41.717 1.00 19.12 91 LEU B CA 1
ATOM 5446 C C . LEU B 1 66 ? -56.894 56.502 40.797 1.00 16.58 91 LEU B C 1
ATOM 5447 O O . LEU B 1 66 ? -56.717 57.763 40.806 1.00 20.37 91 LEU B O 1
ATOM 5452 N N . TRP B 1 67 ? -57.694 55.895 39.950 1.00 19.17 92 TRP B N 1
ATOM 5453 C CA . TRP B 1 67 ? -58.445 56.634 38.933 1.00 22.45 92 TRP B CA 1
ATOM 5454 C C . TRP B 1 67 ? -59.668 57.341 39.519 1.00 22.43 92 TRP B C 1
ATOM 5455 O O . TRP B 1 67 ? -59.899 58.508 39.153 1.00 21.34 92 TRP B O 1
ATOM 5466 N N . ASN B 1 68 ? -60.337 56.702 40.469 1.00 22.33 93 ASN B N 1
ATOM 5467 C CA . ASN B 1 68 ? -61.574 57.376 40.999 1.00 25.49 93 ASN B CA 1
ATOM 5468 C C . ASN B 1 68 ? -61.338 58.312 42.170 1.00 27.53 93 ASN B C 1
ATOM 5469 O O . ASN B 1 68 ? -62.088 59.311 42.342 1.00 26.75 93 ASN B O 1
ATOM 5474 N N . GLU B 1 69 ? -60.291 58.075 42.967 1.00 25.96 94 GLU B N 1
ATOM 5475 C CA . GLU B 1 69 ? -60.104 58.856 44.204 1.00 27.46 94 GLU B CA 1
ATOM 5476 C C . GLU B 1 69 ? -58.812 59.644 44.332 1.00 28.31 94 GLU B C 1
ATOM 5477 O O . GLU B 1 69 ? -58.798 60.695 44.907 1.00 34.58 94 GLU B O 1
ATOM 5483 N N . VAL B 1 70 ? -57.695 59.188 43.748 1.00 23.78 95 VAL B N 1
ATOM 5484 C CA . VAL B 1 70 ? -56.411 59.806 44.016 1.00 22.19 95 VAL B CA 1
ATOM 5485 C C . VAL B 1 70 ? -55.851 60.664 42.927 1.00 19.05 95 VAL B C 1
ATOM 5486 O O . VAL B 1 70 ? -55.433 61.792 43.140 1.00 19.32 95 VAL B O 1
ATOM 5490 N N . MET B 1 71 ? -55.785 60.136 41.698 1.00 21.17 96 MET B N 1
ATOM 5491 C CA . MET B 1 71 ? -55.058 60.837 40.668 1.00 21.22 96 MET B CA 1
ATOM 5492 C C . MET B 1 71 ? -55.757 62.080 40.102 1.00 21.90 96 MET B C 1
ATOM 5493 O O . MET B 1 71 ? -56.994 62.090 39.976 1.00 23.31 96 MET B O 1
ATOM 5498 N N . LYS B 1 72 ? -54.979 63.075 39.851 1.00 21.20 97 LYS B N 1
ATOM 5499 C CA . LYS B 1 72 ? -55.385 64.350 39.291 1.00 24.81 97 LYS B CA 1
ATOM 5500 C C . LYS B 1 72 ? -55.116 64.325 37.778 1.00 27.51 97 LYS B C 1
ATOM 5501 O O . LYS B 1 72 ? -53.968 64.206 37.339 1.00 25.75 97 LYS B O 1
ATOM 5507 N N . TYR B 1 73 ? -56.169 64.414 36.973 1.00 25.08 98 TYR B N 1
ATOM 5508 C CA . TYR B 1 73 ? -55.975 64.296 35.518 1.00 25.06 98 TYR B CA 1
ATOM 5509 C C . TYR B 1 73 ? -57.223 64.767 34.820 1.00 23.69 98 TYR B C 1
ATOM 5510 O O . TYR B 1 73 ? -58.241 64.822 35.439 1.00 26.17 98 TYR B O 1
ATOM 5519 N N . ASN B 1 74 ? -57.111 65.027 33.526 1.00 22.73 99 ASN B N 1
ATOM 5520 C CA . ASN B 1 74 ? -58.313 65.365 32.705 1.00 21.92 99 ASN B CA 1
ATOM 5521 C C . ASN B 1 74 ? -58.442 64.365 31.584 1.00 25.21 99 ASN B C 1
ATOM 5522 O O . ASN B 1 74 ? -57.662 64.402 30.614 1.00 26.48 99 ASN B O 1
ATOM 5527 N N . PRO B 1 75 ? -59.415 63.466 31.673 1.00 23.85 100 PRO B N 1
ATOM 5528 C CA . PRO B 1 75 ? -59.532 62.487 30.611 1.00 24.55 100 PRO B CA 1
ATOM 5529 C C . PRO B 1 75 ? -59.821 63.058 29.214 1.00 24.80 100 PRO B C 1
ATOM 5530 O O . PRO B 1 75 ? -59.518 62.358 28.211 1.00 23.15 100 PRO B O 1
ATOM 5534 N N . LYS B 1 76 ? -60.312 64.300 29.122 1.00 24.56 101 LYS B N 1
ATOM 5535 C CA . LYS B 1 76 ? -60.527 64.939 27.814 1.00 24.87 101 LYS B CA 1
ATOM 5536 C C . LYS B 1 76 ? -59.412 65.802 27.434 1.00 24.82 101 LYS B C 1
ATOM 5537 O O . LYS B 1 76 ? -59.455 66.441 26.364 1.00 29.30 101 LYS B O 1
ATOM 5543 N N . ASN B 1 77 ? -58.353 65.891 28.267 1.00 24.88 102 ASN B N 1
ATOM 5544 C CA . ASN B 1 77 ? -57.150 66.556 27.888 1.00 21.49 102 ASN B CA 1
ATOM 5545 C C . ASN B 1 77 ? -55.928 65.773 28.419 1.00 23.78 102 ASN B C 1
ATOM 5546 O O . ASN B 1 77 ? -55.349 66.139 29.441 1.00 22.06 102 ASN B O 1
ATOM 5551 N N . PRO B 1 78 ? -55.535 64.737 27.680 1.00 25.35 103 PRO B N 1
ATOM 5552 C CA . PRO B 1 78 ? -54.284 63.978 28.122 1.00 23.71 103 PRO B CA 1
ATOM 5553 C C . PRO B 1 78 ? -53.000 64.809 28.186 1.00 24.40 103 PRO B C 1
ATOM 5554 O O . PRO B 1 78 ? -51.981 64.345 28.727 1.00 22.96 103 PRO B O 1
ATOM 5558 N N . ASP B 1 79 ? -52.961 65.963 27.556 1.00 23.19 104 ASP B N 1
ATOM 5559 C CA A ASP B 1 79 ? -51.817 66.862 27.649 0.50 22.46 104 ASP B CA 1
ATOM 5560 C CA B ASP B 1 79 ? -51.845 66.891 27.618 0.50 23.44 104 ASP B CA 1
ATOM 5561 C C . ASP B 1 79 ? -51.877 67.940 28.739 1.00 20.09 104 ASP B C 1
ATOM 5562 O O . ASP B 1 79 ? -51.013 68.795 28.792 1.00 23.17 104 ASP B O 1
ATOM 5571 N N . PHE B 1 80 ? -52.861 67.882 29.643 1.00 22.35 105 PHE B N 1
ATOM 5572 C CA . PHE B 1 80 ? -52.917 68.852 30.795 1.00 21.50 105 PHE B CA 1
ATOM 5573 C C . PHE B 1 80 ? -51.589 68.866 31.549 1.00 21.85 105 PHE B C 1
ATOM 5574 O O . PHE B 1 80 ? -51.218 67.836 32.145 1.00 22.76 105 PHE B O 1
ATOM 5582 N N . PHE B 1 81 ? -50.927 69.995 31.537 1.00 22.24 106 PHE B N 1
ATOM 5583 C CA . PHE B 1 81 ? -49.535 70.107 31.956 1.00 23.70 106 PHE B CA 1
ATOM 5584 C C . PHE B 1 81 ? -49.375 69.504 33.351 1.00 28.27 106 PHE B C 1
ATOM 5585 O O . PHE B 1 81 ? -48.390 68.832 33.604 1.00 22.62 106 PHE B O 1
ATOM 5593 N N . ASN B 1 82 ? -50.295 69.836 34.277 1.00 24.83 107 ASN B N 1
ATOM 5594 C CA . ASN B 1 82 ? -50.074 69.550 35.665 1.00 25.50 107 ASN B CA 1
ATOM 5595 C C . ASN B 1 82 ? -50.762 68.326 36.122 1.00 20.65 107 ASN B C 1
ATOM 5596 O O . ASN B 1 82 ? -50.951 68.153 37.338 1.00 22.46 107 ASN B O 1
ATOM 5601 N N . ARG B 1 83 ? -51.169 67.415 35.220 1.00 21.06 108 ARG B N 1
ATOM 5602 C CA . ARG B 1 83 ? -51.730 66.155 35.599 1.00 18.55 108 ARG B CA 1
ATOM 5603 C C . ARG B 1 83 ? -50.664 65.306 36.393 1.00 19.08 108 ARG B C 1
ATOM 5604 O O . ARG B 1 83 ? -49.426 65.446 36.135 1.00 19.20 108 ARG B O 1
ATOM 5612 N N . ASP B 1 84 ? -51.172 64.437 37.249 1.00 17.87 109 ASP B N 1
ATOM 5613 C CA . ASP B 1 84 ? -50.360 63.362 37.806 1.00 19.12 109 ASP B CA 1
ATOM 5614 C C . ASP B 1 84 ? -50.040 62.475 36.595 1.00 22.34 109 ASP B C 1
ATOM 5615 O O . ASP B 1 84 ? -50.815 62.322 35.654 1.00 18.30 109 ASP B O 1
ATOM 5620 N N . ARG B 1 85 ? -48.852 61.873 36.625 1.00 19.78 110 ARG B N 1
ATOM 5621 C CA . ARG B 1 85 ? -48.460 60.879 35.619 1.00 20.39 110 ARG B CA 1
ATOM 5622 C C . ARG B 1 85 ? -48.587 59.475 36.140 1.00 19.28 110 ARG B C 1
ATOM 5623 O O . ARG B 1 85 ? -48.179 59.178 37.285 1.00 20.96 110 ARG B O 1
ATOM 5631 N N . PHE B 1 86 ? -49.154 58.593 35.332 1.00 16.05 111 PHE B N 1
ATOM 5632 C CA . PHE B 1 86 ? -49.247 57.156 35.626 1.00 17.34 111 PHE B CA 1
ATOM 5633 C C . PHE B 1 86 ? -48.417 56.370 34.619 1.00 18.18 111 PHE B C 1
ATOM 5634 O O . PHE B 1 86 ? -48.452 56.651 33.438 1.00 16.67 111 PHE B O 1
ATOM 5642 N N . VAL B 1 87 ? -47.616 55.427 35.130 1.00 16.37 112 VAL B N 1
ATOM 5643 C CA . VAL B 1 87 ? -46.887 54.487 34.252 1.00 15.70 112 VAL B CA 1
ATOM 5644 C C . VAL B 1 87 ? -47.133 53.044 34.666 1.00 15.57 112 VAL B C 1
ATOM 5645 O O . VAL B 1 87 ? -46.948 52.635 35.856 1.00 16.04 112 VAL B O 1
ATOM 5649 N N . LEU B 1 88 ? -47.506 52.206 33.724 1.00 15.67 113 LEU B N 1
ATOM 5650 C CA . LEU B 1 88 ? -47.628 50.787 33.939 1.00 14.77 113 LEU B CA 1
ATOM 5651 C C . LEU B 1 88 ? -46.303 50.136 33.533 1.00 14.61 113 LEU B C 1
ATOM 5652 O O . LEU B 1 88 ? -46.049 49.872 32.384 1.00 15.63 113 LEU B O 1
ATOM 5657 N N . SER B 1 89 ? -45.429 49.865 34.498 1.00 13.89 114 SER B N 1
ATOM 5658 C CA . SER B 1 89 ? -44.166 49.268 34.173 1.00 14.29 114 SER B CA 1
ATOM 5659 C C . SER B 1 89 ? -44.322 47.817 33.793 1.00 14.47 114 SER B C 1
ATOM 5660 O O . SER B 1 89 ? -43.620 47.272 32.928 1.00 15.03 114 SER B O 1
ATOM 5663 N N . ALA B 1 90 ? -45.284 47.179 34.432 1.00 17.65 115 ALA B N 1
ATOM 5664 C CA . ALA B 1 90 ? -45.701 45.864 34.107 1.00 18.15 115 ALA B CA 1
ATOM 5665 C C . ALA B 1 90 ? -46.603 45.892 32.860 1.00 19.55 115 ALA B C 1
ATOM 5666 O O . ALA B 1 90 ? -47.803 45.518 32.920 1.00 19.95 115 ALA B O 1
ATOM 5668 N N . GLY B 1 91 ? -45.966 46.158 31.704 1.00 18.53 116 GLY B N 1
ATOM 5669 C CA . GLY B 1 91 ? -46.725 46.548 30.477 1.00 17.03 116 GLY B CA 1
ATOM 5670 C C . GLY B 1 91 ? -47.599 45.432 29.887 1.00 17.55 116 GLY B C 1
ATOM 5671 O O . GLY B 1 91 ? -48.564 45.706 29.176 1.00 17.32 116 GLY B O 1
ATOM 5672 N N . HIS B 1 92 ? -47.269 44.200 30.154 1.00 16.11 117 HIS B N 1
ATOM 5673 C CA . HIS B 1 92 ? -48.108 43.041 29.698 1.00 18.75 117 HIS B CA 1
ATOM 5674 C C . HIS B 1 92 ? -49.533 43.150 30.252 1.00 17.94 117 HIS B C 1
ATOM 5675 O O . HIS B 1 92 ? -50.502 42.640 29.615 1.00 19.14 117 HIS B O 1
ATOM 5682 N N . GLY B 1 93 ? -49.693 43.801 31.375 1.00 16.59 118 GLY B N 1
ATOM 5683 C CA . GLY B 1 93 ? -51.024 44.061 31.918 1.00 18.51 118 GLY B CA 1
ATOM 5684 C C . GLY B 1 93 ? -51.764 45.247 31.287 1.00 16.98 118 GLY B C 1
ATOM 5685 O O . GLY B 1 93 ? -52.571 45.902 31.928 1.00 18.23 118 GLY B O 1
ATOM 5686 N N . SER B 1 94 ? -51.480 45.526 30.019 1.00 16.06 119 SER B N 1
ATOM 5687 C CA . SER B 1 94 ? -52.009 46.670 29.322 1.00 16.23 119 SER B CA 1
ATOM 5688 C C . SER B 1 94 ? -53.571 46.820 29.416 1.00 15.13 119 SER B C 1
ATOM 5689 O O . SER B 1 94 ? -54.018 47.973 29.557 1.00 16.67 119 SER B O 1
ATOM 5692 N N . MET B 1 95 ? -54.298 45.695 29.397 1.00 17.58 120 MET B N 1
ATOM 5693 C CA . MET B 1 95 ? -55.772 45.752 29.532 1.00 19.90 120 MET B CA 1
ATOM 5694 C C . MET B 1 95 ? -56.211 46.429 30.835 1.00 19.38 120 MET B C 1
ATOM 5695 O O . MET B 1 95 ? -57.253 47.106 30.873 1.00 20.19 120 MET B O 1
ATOM 5700 N N . PHE B 1 96 ? -55.377 46.356 31.908 1.00 19.05 121 PHE B N 1
ATOM 5701 C CA . PHE B 1 96 ? -55.608 47.251 33.051 1.00 18.71 121 PHE B CA 1
ATOM 5702 C C . PHE B 1 96 ? -55.720 48.713 32.739 1.00 19.59 121 PHE B C 1
ATOM 5703 O O . PHE B 1 96 ? -56.693 49.410 33.093 1.00 18.87 121 PHE B O 1
ATOM 5711 N N . GLN B 1 97 ? -54.708 49.274 32.079 1.00 17.04 122 GLN B N 1
ATOM 5712 C CA . GLN B 1 97 ? -54.678 50.658 31.833 1.00 17.65 122 GLN B CA 1
ATOM 5713 C C . GLN B 1 97 ? -55.799 51.047 30.789 1.00 18.58 122 GLN B C 1
ATOM 5714 O O . GLN B 1 97 ? -56.439 52.065 30.959 1.00 19.10 122 GLN B O 1
ATOM 5720 N N . TYR B 1 98 ? -55.968 50.227 29.763 1.00 18.12 123 TYR B N 1
ATOM 5721 C CA . TYR B 1 98 ? -56.963 50.560 28.760 1.00 19.22 123 TYR B CA 1
ATOM 5722 C C . TYR B 1 98 ? -58.369 50.535 29.385 1.00 21.48 123 TYR B C 1
ATOM 5723 O O . TYR B 1 98 ? -59.185 51.403 29.057 1.00 19.84 123 TYR B O 1
ATOM 5732 N N . SER B 1 99 ? -58.593 49.595 30.296 1.00 19.21 124 SER B N 1
ATOM 5733 C CA . SER B 1 99 ? -59.915 49.520 31.050 1.00 20.50 124 SER B CA 1
ATOM 5734 C C . SER B 1 99 ? -60.151 50.794 31.838 1.00 22.74 124 SER B C 1
ATOM 5735 O O . SER B 1 99 ? -61.243 51.440 31.743 1.00 21.90 124 SER B O 1
ATOM 5738 N N . MET B 1 100 ? -59.100 51.300 32.553 1.00 21.82 125 MET B N 1
ATOM 5739 C CA . MET B 1 100 ? -59.259 52.514 33.285 1.00 19.76 125 MET B CA 1
ATOM 5740 C C . MET B 1 100 ? -59.518 53.700 32.406 1.00 20.54 125 MET B C 1
ATOM 5741 O O . MET B 1 100 ? -60.312 54.628 32.734 1.00 22.26 125 MET B O 1
ATOM 5746 N N . MET B 1 101 ? -58.808 53.745 31.270 1.00 19.19 126 MET B N 1
ATOM 5747 C CA . MET B 1 101 ? -58.885 54.914 30.420 1.00 18.71 126 MET B CA 1
ATOM 5748 C C . MET B 1 101 ? -60.299 54.929 29.762 1.00 17.94 126 MET B C 1
ATOM 5749 O O . MET B 1 101 ? -60.879 56.023 29.642 1.00 20.64 126 MET B O 1
ATOM 5754 N N . HIS B 1 102 ? -60.763 53.775 29.363 1.00 21.00 127 HIS B N 1
ATOM 5755 C CA . HIS B 1 102 ? -62.135 53.719 28.783 1.00 21.48 127 HIS B CA 1
ATOM 5756 C C . HIS B 1 102 ? -63.208 54.168 29.795 1.00 24.10 127 HIS B C 1
ATOM 5757 O O . HIS B 1 102 ? -64.093 55.063 29.517 1.00 23.05 127 HIS B O 1
ATOM 5764 N N . LEU B 1 103 ? -63.112 53.566 30.977 1.00 24.36 128 LEU B N 1
ATOM 5765 C CA . LEU B 1 103 ? -64.061 53.877 32.075 1.00 23.57 128 LEU B CA 1
ATOM 5766 C C . LEU B 1 103 ? -64.141 55.341 32.455 1.00 26.03 128 LEU B C 1
ATOM 5767 O O . LEU B 1 103 ? -65.258 55.907 32.644 1.00 27.23 128 LEU B O 1
ATOM 5772 N N . THR B 1 104 ? -63.019 56.022 32.507 1.00 21.97 129 THR B N 1
ATOM 5773 C CA . THR B 1 104 ? -62.959 57.339 32.934 1.00 21.86 129 THR B CA 1
ATOM 5774 C C . THR B 1 104 ? -63.173 58.389 31.836 1.00 24.16 129 THR B C 1
ATOM 5775 O O . THR B 1 104 ? -63.104 59.600 32.138 1.00 22.30 129 THR B O 1
ATOM 5779 N N . GLY B 1 105 ? -63.366 57.926 30.596 1.00 24.86 130 GLY B N 1
ATOM 5780 C CA . GLY B 1 105 ? -63.752 58.784 29.481 1.00 26.62 130 GLY B CA 1
ATOM 5781 C C . GLY B 1 105 ? -62.695 59.313 28.539 1.00 26.08 130 GLY B C 1
ATOM 5782 O O . GLY B 1 105 ? -62.895 60.323 27.868 1.00 25.85 130 GLY B O 1
ATOM 5783 N N . TYR B 1 106 ? -61.502 58.672 28.484 1.00 24.22 131 TYR B N 1
ATOM 5784 C CA . TYR B 1 106 ? -60.519 59.107 27.514 1.00 21.61 131 TYR B CA 1
ATOM 5785 C C . TYR B 1 106 ? -61.061 58.761 26.116 1.00 18.58 131 TYR B C 1
ATOM 5786 O O . TYR B 1 106 ? -61.495 57.643 25.863 1.00 19.29 131 TYR B O 1
ATOM 5795 N N . ASP B 1 107 ? -60.935 59.723 25.225 1.00 23.04 132 ASP B N 1
ATOM 5796 C CA . ASP B 1 107 ? -61.504 59.588 23.851 1.00 24.69 132 ASP B CA 1
ATOM 5797 C C . ASP B 1 107 ? -60.689 58.654 22.975 1.00 25.51 132 ASP B C 1
ATOM 5798 O O . ASP B 1 107 ? -61.213 58.108 22.043 1.00 26.18 132 ASP B O 1
ATOM 5803 N N . SER B 1 108 ? -59.433 58.371 23.379 1.00 25.13 133 SER B N 1
ATOM 5804 C CA . SER B 1 108 ? -58.635 57.345 22.695 1.00 25.62 133 SER B CA 1
ATOM 5805 C C . SER B 1 108 ? -58.990 55.897 22.963 1.00 23.28 133 SER B C 1
ATOM 5806 O O . SER B 1 108 ? -58.517 54.976 22.235 1.00 25.85 133 SER B O 1
ATOM 5809 N N . VAL B 1 109 ? -59.790 55.608 24.007 1.00 20.91 134 VAL B N 1
ATOM 5810 C CA . VAL B 1 109 ? -60.137 54.222 24.270 1.00 22.85 134 VAL B CA 1
ATOM 5811 C C . VAL B 1 109 ? -61.679 54.095 24.461 1.00 27.27 134 VAL B C 1
ATOM 5812 O O . VAL B 1 109 ? -62.214 53.715 25.538 1.00 22.85 134 VAL B O 1
ATOM 5816 N N . PRO B 1 110 ? -62.425 54.389 23.378 1.00 27.11 135 PRO B N 1
ATOM 5817 C CA . PRO B 1 110 ? -63.819 53.955 23.415 1.00 27.31 135 PRO B CA 1
ATOM 5818 C C . PRO B 1 110 ? -63.998 52.427 23.446 1.00 23.79 135 PRO B C 1
ATOM 5819 O O . PRO B 1 110 ? -63.062 51.632 23.250 1.00 23.33 135 PRO B O 1
ATOM 5823 N N . LEU B 1 111 ? -65.238 51.943 23.693 1.00 22.71 136 LEU B N 1
ATOM 5824 C CA . LEU B 1 111 ? -65.480 50.550 23.767 1.00 22.10 136 LEU B CA 1
ATOM 5825 C C . LEU B 1 111 ? -65.065 49.779 22.482 1.00 25.06 136 LEU B C 1
ATOM 5826 O O . LEU B 1 111 ? -64.708 48.605 22.576 1.00 22.56 136 LEU B O 1
ATOM 5831 N N . ASP B 1 112 ? -65.203 50.429 21.293 1.00 26.07 137 ASP B N 1
ATOM 5832 C CA . ASP B 1 112 ? -64.864 49.739 20.051 1.00 29.84 137 ASP B CA 1
ATOM 5833 C C . ASP B 1 112 ? -63.362 49.369 20.050 1.00 27.73 137 ASP B C 1
ATOM 5834 O O . ASP B 1 112 ? -63.007 48.336 19.526 1.00 26.13 137 ASP B O 1
ATOM 5839 N N . GLN B 1 113 ? -62.558 50.219 20.681 1.00 27.50 138 GLN B N 1
ATOM 5840 C CA . GLN B 1 113 ? -61.065 50.011 20.825 1.00 25.71 138 GLN B CA 1
ATOM 5841 C C . GLN B 1 113 ? -60.728 48.941 21.871 1.00 23.17 138 GLN B C 1
ATOM 5842 O O . GLN B 1 113 ? -59.855 48.117 21.635 1.00 21.56 138 GLN B O 1
ATOM 5848 N N . ILE B 1 114 ? -61.477 48.842 22.984 1.00 23.10 139 ILE B N 1
ATOM 5849 C CA . ILE B 1 114 ? -61.380 47.679 23.876 1.00 21.87 139 ILE B CA 1
ATOM 5850 C C . ILE B 1 114 ? -61.612 46.397 23.145 1.00 21.62 139 ILE B C 1
ATOM 5851 O O . ILE B 1 114 ? -60.921 45.403 23.363 1.00 23.07 139 ILE B O 1
ATOM 5856 N N . LYS B 1 115 ? -62.545 46.390 22.175 1.00 21.57 140 LYS B N 1
ATOM 5857 C CA . LYS B 1 115 ? -62.874 45.207 21.414 1.00 23.10 140 LYS B CA 1
ATOM 5858 C C . LYS B 1 115 ? -61.929 45.017 20.252 1.00 21.11 140 LYS B C 1
ATOM 5859 O O . LYS B 1 115 ? -62.073 44.023 19.532 1.00 25.99 140 LYS B O 1
ATOM 5865 N N . GLN B 1 116 ? -60.879 45.836 20.173 1.00 22.24 141 GLN B N 1
ATOM 5866 C CA . GLN B 1 116 ? -59.827 45.552 19.181 1.00 21.02 141 GLN B CA 1
ATOM 5867 C C . GLN B 1 116 ? -58.501 45.504 19.852 1.00 21.47 141 GLN B C 1
ATOM 5868 O O . GLN B 1 116 ? -57.499 45.765 19.204 1.00 19.28 141 GLN B O 1
ATOM 5874 N N . PHE B 1 117 ? -58.472 45.109 21.108 1.00 19.33 142 PHE B N 1
ATOM 5875 C CA . PHE B 1 117 ? -57.135 44.821 21.761 1.00 19.78 142 PHE B CA 1
ATOM 5876 C C . PHE B 1 117 ? -56.278 43.896 20.878 1.00 20.48 142 PHE B C 1
ATOM 5877 O O . PHE B 1 117 ? -56.676 42.796 20.444 1.00 20.70 142 PHE B O 1
ATOM 5885 N N . ARG B 1 118 ? -55.013 44.319 20.668 1.00 19.74 143 ARG B N 1
ATOM 5886 C CA . ARG B 1 118 ? -54.025 43.480 19.990 1.00 19.85 143 ARG B CA 1
ATOM 5887 C C . ARG B 1 118 ? -54.331 43.267 18.469 1.00 20.16 143 ARG B C 1
ATOM 5888 O O . ARG B 1 118 ? -53.788 42.371 17.868 1.00 19.64 143 ARG B O 1
ATOM 5896 N N . GLN B 1 119 ? -55.198 44.103 17.927 1.00 20.66 144 GLN B N 1
ATOM 5897 C CA . GLN B 1 119 ? -55.531 44.012 16.506 1.00 22.18 144 GLN B CA 1
ATOM 5898 C C . GLN B 1 119 ? -54.932 45.121 15.716 1.00 19.07 144 GLN B C 1
ATOM 5899 O O . GLN B 1 119 ? -54.636 46.238 16.157 1.00 19.33 144 GLN B O 1
ATOM 5905 N N . TRP B 1 120 ? -54.801 44.834 14.425 1.00 20.32 145 TRP B N 1
ATOM 5906 C CA . TRP B 1 120 ? -54.223 45.763 13.514 1.00 20.67 145 TRP B CA 1
ATOM 5907 C C . TRP B 1 120 ? -54.806 47.166 13.510 1.00 22.57 145 TRP B C 1
ATOM 5908 O O . TRP B 1 120 ? -56.029 47.323 13.393 1.00 24.96 145 TRP B O 1
ATOM 5919 N N . ASN B 1 121 ? -53.937 48.148 13.675 1.00 19.52 146 ASN B N 1
ATOM 5920 C CA . ASN B 1 121 ? -54.224 49.546 13.723 1.00 22.07 146 ASN B CA 1
ATOM 5921 C C . ASN B 1 121 ? -55.200 49.956 14.849 1.00 21.41 146 ASN B C 1
ATOM 5922 O O . ASN B 1 121 ? -55.810 50.992 14.758 1.00 24.08 146 ASN B O 1
ATOM 5927 N N . SER B 1 122 ? -55.343 49.151 15.884 1.00 20.60 147 SER B N 1
ATOM 5928 C CA . SER B 1 122 ? -56.095 49.571 17.053 1.00 20.27 147 SER B CA 1
ATOM 5929 C C . SER B 1 122 ? -55.272 50.565 17.913 1.00 22.40 147 SER B C 1
ATOM 5930 O O . SER B 1 122 ? -54.031 50.753 17.741 1.00 24.66 147 SER B O 1
ATOM 5933 N N . LEU B 1 123 ? -55.959 51.274 18.797 1.00 20.96 148 LEU B N 1
ATOM 5934 C CA . LEU B 1 123 ? -55.361 52.139 19.766 1.00 20.93 148 LEU B CA 1
ATOM 5935 C C . LEU B 1 123 ? -55.112 51.396 21.104 1.00 19.58 148 LEU B C 1
ATOM 5936 O O . LEU B 1 123 ? -54.796 52.041 22.098 1.00 20.38 148 LEU B O 1
ATOM 5941 N N . THR B 1 124 ? -55.212 50.072 21.082 1.00 19.12 149 THR B N 1
ATOM 5942 C CA . THR B 1 124 ? -55.075 49.163 22.225 1.00 19.60 149 THR B CA 1
ATOM 5943 C C . THR B 1 124 ? -54.051 48.057 21.889 1.00 18.81 149 THR B C 1
ATOM 5944 O O . THR B 1 124 ? -54.347 46.923 21.905 1.00 17.22 149 THR B O 1
ATOM 5948 N N . PRO B 1 125 ? -52.767 48.426 21.607 1.00 17.69 150 PRO B N 1
ATOM 5949 C CA . PRO B 1 125 ? -51.760 47.393 21.313 1.00 19.02 150 PRO B CA 1
ATOM 5950 C C . PRO B 1 125 ? -51.479 46.521 22.554 1.00 18.51 150 PRO B C 1
ATOM 5951 O O . PRO B 1 125 ? -51.721 46.980 23.699 1.00 17.97 150 PRO B O 1
ATOM 5955 N N . GLY B 1 126 ? -50.892 45.372 22.335 1.00 17.23 151 GLY B N 1
ATOM 5956 C CA . GLY B 1 126 ? -50.584 44.412 23.380 1.00 17.36 151 GLY B CA 1
ATOM 5957 C C . GLY B 1 126 ? -49.802 44.962 24.569 1.00 15.62 151 GLY B C 1
ATOM 5958 O O . GLY B 1 126 ? -50.021 44.501 25.690 1.00 16.64 151 GLY B O 1
ATOM 5959 N N . HIS B 1 127 ? -48.895 45.882 24.305 1.00 15.49 152 HIS B N 1
ATOM 5960 C CA . HIS B 1 127 ? -48.159 46.626 25.354 1.00 14.39 152 HIS B CA 1
ATOM 5961 C C . HIS B 1 127 ? -48.449 48.105 25.194 1.00 15.08 152 HIS B C 1
ATOM 5962 O O . HIS B 1 127 ? -48.697 48.576 24.067 1.00 17.49 152 HIS B O 1
ATOM 5969 N N . PRO B 1 128 ? -48.417 48.863 26.284 1.00 14.55 153 PRO B N 1
ATOM 5970 C CA . PRO B 1 128 ? -48.801 50.261 26.150 1.00 17.22 153 PRO B CA 1
ATOM 5971 C C . PRO B 1 128 ? -47.785 51.111 25.413 1.00 17.29 153 PRO B C 1
ATOM 5972 O O . PRO B 1 128 ? -46.562 51.025 25.693 1.00 16.46 153 PRO B O 1
ATOM 5976 N N . GLU B 1 129 ? -48.264 51.952 24.505 1.00 16.36 154 GLU B N 1
ATOM 5977 C CA . GLU B 1 129 ? -47.450 52.677 23.576 1.00 17.96 154 GLU B CA 1
ATOM 5978 C C . GLU B 1 129 ? -47.915 54.115 23.502 1.00 17.54 154 GLU B C 1
ATOM 5979 O O . GLU B 1 129 ? -48.984 54.399 22.953 1.00 17.05 154 GLU B O 1
ATOM 5985 N N . ASN B 1 130 ? -47.099 54.996 24.016 1.00 16.64 155 ASN B N 1
ATOM 5986 C CA . ASN B 1 130 ? -47.348 56.474 24.030 1.00 15.88 155 ASN B CA 1
ATOM 5987 C C . ASN B 1 130 ? -47.542 57.047 22.581 1.00 18.22 155 ASN B C 1
ATOM 5988 O O . ASN B 1 130 ? -48.345 57.964 22.397 1.00 20.39 155 ASN B O 1
ATOM 5993 N N . PHE B 1 131 ? -46.881 56.432 21.625 1.00 17.97 156 PHE B N 1
ATOM 5994 C CA . PHE B 1 131 ? -46.872 56.850 20.232 1.00 19.12 156 PHE B CA 1
ATOM 5995 C C . PHE B 1 131 ? -48.130 56.425 19.524 1.00 21.47 156 PHE B C 1
ATOM 5996 O O . PHE B 1 131 ? -48.333 56.833 18.374 1.00 22.54 156 PHE B O 1
ATOM 6004 N N . VAL B 1 132 ? -48.946 55.565 20.144 1.00 20.69 157 VAL B N 1
ATOM 6005 C CA . VAL B 1 132 ? -50.224 55.160 19.587 1.00 20.50 157 VAL B CA 1
ATOM 6006 C C . VAL B 1 132 ? -51.411 55.785 20.309 1.00 19.87 157 VAL B C 1
ATOM 6007 O O . VAL B 1 132 ? -52.402 56.185 19.676 1.00 21.31 157 VAL B O 1
ATOM 6011 N N . THR B 1 133 ? -51.371 55.760 21.642 1.00 19.78 158 THR B N 1
ATOM 6012 C CA . THR B 1 133 ? -52.584 55.942 22.454 1.00 19.76 158 THR B CA 1
ATOM 6013 C C . THR B 1 133 ? -52.463 57.215 23.306 1.00 22.46 158 THR B C 1
ATOM 6014 O O . THR B 1 133 ? -51.762 57.231 24.320 1.00 20.20 158 THR B O 1
ATOM 6018 N N . PRO B 1 134 ? -53.156 58.309 22.965 1.00 19.79 159 PRO B N 1
ATOM 6019 C CA . PRO B 1 134 ? -53.153 59.518 23.833 1.00 21.38 159 PRO B CA 1
ATOM 6020 C C . PRO B 1 134 ? -53.642 59.186 25.227 1.00 21.37 159 PRO B C 1
ATOM 6021 O O . PRO B 1 134 ? -54.658 58.462 25.392 1.00 22.50 159 PRO B O 1
ATOM 6025 N N . GLY B 1 135 ? -52.809 59.571 26.209 1.00 20.18 160 GLY B N 1
ATOM 6026 C CA . GLY B 1 135 ? -53.083 59.243 27.586 1.00 19.08 160 GLY B CA 1
ATOM 6027 C C . GLY B 1 135 ? -52.133 58.175 28.158 1.00 20.78 160 GLY B C 1
ATOM 6028 O O . GLY B 1 135 ? -52.086 57.951 29.373 1.00 23.11 160 GLY B O 1
ATOM 6029 N N . VAL B 1 136 ? -51.440 57.469 27.259 1.00 17.83 161 VAL B N 1
ATOM 6030 C CA . VAL B 1 136 ? -50.346 56.516 27.702 1.00 17.28 161 VAL B CA 1
ATOM 6031 C C . VAL B 1 136 ? -49.115 57.398 27.626 1.00 16.48 161 VAL B C 1
ATOM 6032 O O . VAL B 1 136 ? -48.804 58.020 26.582 1.00 16.76 161 VAL B O 1
ATOM 6036 N N . GLU B 1 137 ? -48.304 57.450 28.726 1.00 15.83 162 GLU B N 1
ATOM 6037 C CA . GLU B 1 137 ? -47.275 58.402 28.864 1.00 16.74 162 GLU B CA 1
ATOM 6038 C C . GLU B 1 137 ? -45.948 58.018 28.192 1.00 14.58 162 GLU B C 1
ATOM 6039 O O . GLU B 1 137 ? -45.177 58.882 27.748 1.00 15.97 162 GLU B O 1
ATOM 6045 N N . VAL B 1 138 ? -45.706 56.704 28.292 1.00 15.59 163 VAL B N 1
ATOM 6046 C CA . VAL B 1 138 ? -44.416 56.133 27.794 1.00 15.71 163 VAL B CA 1
ATOM 6047 C C . VAL B 1 138 ? -44.711 54.777 27.203 1.00 16.78 163 VAL B C 1
ATOM 6048 O O . VAL B 1 138 ? -45.860 54.280 27.267 1.00 17.52 163 VAL B O 1
ATOM 6052 N N . THR B 1 139 ? -43.678 54.111 26.627 1.00 15.50 164 THR B N 1
ATOM 6053 C CA . THR B 1 139 ? -43.831 52.789 26.127 1.00 13.96 164 THR B CA 1
ATOM 6054 C C . THR B 1 139 ? -43.209 51.785 27.057 1.00 14.94 164 THR B C 1
ATOM 6055 O O . THR B 1 139 ? -42.019 51.881 27.390 1.00 15.79 164 THR B O 1
ATOM 6059 N N . THR B 1 140 ? -43.987 50.807 27.466 1.00 13.84 165 THR B N 1
ATOM 6060 C CA . THR B 1 140 ? -43.545 49.748 28.374 1.00 13.85 165 THR B CA 1
ATOM 6061 C C . THR B 1 140 ? -43.835 48.381 27.819 1.00 17.46 165 THR B C 1
ATOM 6062 O O . THR B 1 140 ? -44.366 48.239 26.732 1.00 16.77 165 THR B O 1
ATOM 6066 N N . GLY B 1 141 ? -43.432 47.339 28.563 1.00 17.06 166 GLY B N 1
ATOM 6067 C CA . GLY B 1 141 ? -43.487 45.983 28.026 1.00 19.86 166 GLY B CA 1
ATOM 6068 C C . GLY B 1 141 ? -42.171 45.260 28.350 1.00 19.58 166 GLY B C 1
ATOM 6069 O O . GLY B 1 141 ? -42.182 44.335 29.142 1.00 23.14 166 GLY B O 1
ATOM 6070 N N . PRO B 1 142 ? -41.037 45.809 27.844 1.00 17.12 167 PRO B N 1
ATOM 6071 C CA . PRO B 1 142 ? -39.733 45.371 28.314 1.00 15.66 167 PRO B CA 1
ATOM 6072 C C . PRO B 1 142 ? -39.611 45.693 29.790 1.00 15.17 167 PRO B C 1
ATOM 6073 O O . PRO B 1 142 ? -39.665 46.858 30.221 1.00 15.87 167 PRO B O 1
ATOM 6077 N N . LEU B 1 143 ? -39.456 44.657 30.582 1.00 15.47 168 LEU B N 1
ATOM 6078 C CA . LEU B 1 143 ? -39.612 44.813 32.041 1.00 15.22 168 LEU B CA 1
ATOM 6079 C C . LEU B 1 143 ? -38.535 45.680 32.646 1.00 13.65 168 LEU B C 1
ATOM 6080 O O . LEU B 1 143 ? -37.409 45.734 32.150 1.00 14.25 168 LEU B O 1
ATOM 6085 N N . GLY B 1 144 ? -38.955 46.472 33.622 1.00 12.57 169 GLY B N 1
ATOM 6086 C CA . GLY B 1 144 ? -38.091 47.448 34.246 1.00 12.27 169 GLY B CA 1
ATOM 6087 C C . GLY B 1 144 ? -38.041 48.824 33.645 1.00 13.97 169 GLY B C 1
ATOM 6088 O O . GLY B 1 144 ? -37.662 49.757 34.327 1.00 14.49 169 GLY B O 1
ATOM 6089 N N . GLN B 1 145 ? -38.373 48.976 32.378 1.00 12.16 170 GLN B N 1
ATOM 6090 C CA . GLN B 1 145 ? -38.213 50.290 31.761 1.00 13.35 170 GLN B CA 1
ATOM 6091 C C . GLN B 1 145 ? -39.181 51.291 32.428 1.00 13.53 170 GLN B C 1
ATOM 6092 O O . GLN B 1 145 ? -38.799 52.366 32.715 1.00 13.98 170 GLN B O 1
ATOM 6098 N N . GLY B 1 146 ? -40.422 50.859 32.668 1.00 13.43 171 GLY B N 1
ATOM 6099 C CA . GLY B 1 146 ? -41.424 51.767 33.168 1.00 14.64 171 GLY B CA 1
ATOM 6100 C C . GLY B 1 146 ? -41.100 52.464 34.465 1.00 13.89 171 GLY B C 1
ATOM 6101 O O . GLY B 1 146 ? -41.258 53.705 34.571 1.00 12.93 171 GLY B O 1
ATOM 6102 N N . ILE B 1 147 ? -40.644 51.687 35.450 1.00 14.06 172 ILE B N 1
ATOM 6103 C CA . ILE B 1 147 ? -40.266 52.302 36.718 1.00 14.70 172 ILE B CA 1
ATOM 6104 C C . ILE B 1 147 ? -39.155 53.341 36.507 1.00 14.01 172 ILE B C 1
ATOM 6105 O O . ILE B 1 147 ? -39.136 54.426 37.128 1.00 13.50 172 ILE B O 1
ATOM 6110 N N . CYS B 1 148 ? -38.175 53.058 35.637 1.00 12.68 173 CYS B N 1
ATOM 6111 C CA . CYS B 1 148 ? -37.121 54.040 35.367 1.00 13.94 173 CYS B CA 1
ATOM 6112 C C . CYS B 1 148 ? -37.706 55.306 34.681 1.00 12.66 173 CYS B C 1
ATOM 6113 O O . CYS B 1 148 ? -37.308 56.422 34.949 1.00 14.44 173 CYS B O 1
ATOM 6116 N N . ASN B 1 149 ? -38.611 55.116 33.728 1.00 12.07 174 ASN B N 1
ATOM 6117 C CA . ASN B 1 149 ? -39.265 56.250 33.048 1.00 13.14 174 ASN B CA 1
ATOM 6118 C C . ASN B 1 149 ? -40.006 57.096 34.107 1.00 14.31 174 ASN B C 1
ATOM 6119 O O . ASN B 1 149 ? -39.971 58.316 34.043 1.00 14.66 174 ASN B O 1
ATOM 6124 N N . ALA B 1 150 ? -40.657 56.425 35.054 1.00 14.31 175 ALA B N 1
ATOM 6125 C CA . ALA B 1 150 ? -41.371 57.093 36.165 1.00 13.78 175 ALA B CA 1
ATOM 6126 C C . ALA B 1 150 ? -40.382 57.947 36.976 1.00 15.78 175 ALA B C 1
ATOM 6127 O O . ALA B 1 150 ? -40.683 59.108 37.362 1.00 16.40 175 ALA B O 1
ATOM 6129 N N . VAL B 1 151 ? -39.175 57.430 37.267 1.00 15.82 176 VAL B N 1
ATOM 6130 C CA . VAL B 1 151 ? -38.188 58.207 37.904 1.00 14.84 176 VAL B CA 1
ATOM 6131 C C . VAL B 1 151 ? -37.886 59.500 37.107 1.00 15.80 176 VAL B C 1
ATOM 6132 O O . VAL B 1 151 ? -37.783 60.638 37.647 1.00 15.72 176 VAL B O 1
ATOM 6136 N N . GLY B 1 152 ? -37.749 59.381 35.774 1.00 14.55 177 GLY B N 1
ATOM 6137 C CA . GLY B 1 152 ? -37.532 60.545 34.937 1.00 16.14 177 GLY B CA 1
ATOM 6138 C C . GLY B 1 152 ? -38.687 61.601 34.937 1.00 14.73 177 GLY B C 1
ATOM 6139 O O . GLY B 1 152 ? -38.398 62.790 34.908 1.00 16.77 177 GLY B O 1
ATOM 6140 N N . LEU B 1 153 ? -39.888 61.084 34.892 1.00 15.92 178 LEU B N 1
ATOM 6141 C CA . LEU B 1 153 ? -41.107 61.906 34.971 1.00 15.77 178 LEU B CA 1
ATOM 6142 C C . LEU B 1 153 ? -41.097 62.675 36.305 1.00 15.91 178 LEU B C 1
ATOM 6143 O O . LEU B 1 153 ? -41.423 63.861 36.297 1.00 16.11 178 LEU B O 1
ATOM 6148 N N . ALA B 1 154 ? -40.614 62.054 37.376 1.00 15.55 179 ALA B N 1
ATOM 6149 C CA . ALA B 1 154 ? -40.548 62.691 38.717 1.00 17.63 179 ALA B CA 1
ATOM 6150 C C . ALA B 1 154 ? -39.426 63.675 38.781 1.00 19.35 179 ALA B C 1
ATOM 6151 O O . ALA B 1 154 ? -39.546 64.773 39.385 1.00 18.85 179 ALA B O 1
ATOM 6153 N N . VAL B 1 155 ? -38.309 63.381 38.126 1.00 15.78 180 VAL B N 1
ATOM 6154 C CA . VAL B 1 155 ? -37.236 64.320 38.021 1.00 16.31 180 VAL B CA 1
ATOM 6155 C C . VAL B 1 155 ? -37.752 65.551 37.305 1.00 16.30 180 VAL B C 1
ATOM 6156 O O . VAL B 1 155 ? -37.417 66.702 37.663 1.00 19.51 180 VAL B O 1
ATOM 6160 N N . ALA B 1 156 ? -38.471 65.352 36.213 1.00 15.83 181 ALA B N 1
ATOM 6161 C CA . ALA B 1 156 ? -38.935 66.540 35.428 1.00 17.03 181 ALA B CA 1
ATOM 6162 C C . ALA B 1 156 ? -39.850 67.470 36.310 1.00 15.78 181 ALA B C 1
ATOM 6163 O O . ALA B 1 156 ? -39.665 68.686 36.284 1.00 18.95 181 ALA B O 1
ATOM 6165 N N . GLU B 1 157 ? -40.734 66.841 37.032 1.00 17.86 182 GLU B N 1
ATOM 6166 C CA . GLU B 1 157 ? -41.674 67.568 37.904 1.00 19.42 182 GLU B CA 1
ATOM 6167 C C . GLU B 1 157 ? -40.872 68.324 38.952 1.00 21.49 182 GLU B C 1
ATOM 6168 O O . GLU B 1 157 ? -41.137 69.503 39.188 1.00 21.04 182 GLU B O 1
ATOM 6174 N N . ALA B 1 158 ? -39.874 67.674 39.551 1.00 18.42 183 ALA B N 1
ATOM 6175 C CA . ALA B 1 158 ? -39.117 68.289 40.637 1.00 18.10 183 ALA B CA 1
ATOM 6176 C C . ALA B 1 158 ? -38.314 69.412 40.150 1.00 20.81 183 ALA B C 1
ATOM 6177 O O . ALA B 1 158 ? -38.204 70.501 40.835 1.00 20.54 183 ALA B O 1
ATOM 6179 N N . HIS B 1 159 ? -37.710 69.251 38.948 1.00 18.74 184 HIS B N 1
ATOM 6180 C CA . HIS B 1 159 ? -36.902 70.240 38.358 1.00 19.32 184 HIS B CA 1
ATOM 6181 C C . HIS B 1 159 ? -37.699 71.523 37.991 1.00 21.43 184 HIS B C 1
ATOM 6182 O O . HIS B 1 159 ? -37.267 72.669 38.328 1.00 22.70 184 HIS B O 1
ATOM 6189 N N . LEU B 1 160 ? -38.836 71.303 37.353 1.00 19.46 185 LEU B N 1
ATOM 6190 C CA . LEU B 1 160 ? -39.636 72.432 36.910 1.00 20.36 185 LEU B CA 1
ATOM 6191 C C . LEU B 1 160 ? -40.215 73.161 38.160 1.00 23.70 185 LEU B C 1
ATOM 6192 O O . LEU B 1 160 ? -40.204 74.392 38.173 1.00 24.02 185 LEU B O 1
ATOM 6197 N N . ALA B 1 161 ? -40.726 72.402 39.114 1.00 21.42 186 ALA B N 1
ATOM 6198 C CA . ALA B 1 161 ? -41.219 72.974 40.415 1.00 24.44 186 ALA B CA 1
ATOM 6199 C C . ALA B 1 161 ? -40.177 73.822 41.078 1.00 24.04 186 ALA B C 1
ATOM 6200 O O . ALA B 1 161 ? -40.439 74.971 41.460 1.00 23.26 186 ALA B O 1
ATOM 6202 N N . ALA B 1 162 ? -38.962 73.348 41.178 1.00 23.72 187 ALA B N 1
ATOM 6203 C CA . ALA B 1 162 ? -37.893 74.150 41.736 1.00 22.29 187 ALA B CA 1
ATOM 6204 C C . ALA B 1 162 ? -37.520 75.362 40.977 1.00 26.43 187 ALA B C 1
ATOM 6205 O O . ALA B 1 162 ? -37.178 76.398 41.603 1.00 25.06 187 ALA B O 1
ATOM 6207 N N . ARG B 1 163 ? -37.591 75.300 39.644 1.00 23.60 188 ARG B N 1
ATOM 6208 C CA . ARG B 1 163 ? -37.193 76.400 38.815 1.00 27.91 188 ARG B CA 1
ATOM 6209 C C . ARG B 1 163 ? -38.232 77.515 38.753 1.00 25.47 188 ARG B C 1
ATOM 6210 O O . ARG B 1 163 ? -37.824 78.620 38.405 1.00 29.14 188 ARG B O 1
ATOM 6218 N N . PHE B 1 164 ? -39.500 77.178 38.964 1.00 26.79 189 PHE B N 1
ATOM 6219 C CA . PHE B 1 164 ? -40.598 78.085 38.668 1.00 28.43 189 PHE B CA 1
ATOM 6220 C C . PHE B 1 164 ? -41.507 78.414 39.840 1.00 27.83 189 PHE B C 1
ATOM 6221 O O . PHE B 1 164 ? -42.035 79.514 39.852 1.00 28.92 189 PHE B O 1
ATOM 6229 N N . ASN B 1 165 ? -41.769 77.503 40.751 1.00 25.74 190 ASN B N 1
ATOM 6230 C CA . ASN B 1 165 ? -42.714 77.822 41.851 1.00 28.38 190 ASN B CA 1
ATOM 6231 C C . ASN B 1 165 ? -42.177 78.949 42.762 1.00 30.62 190 ASN B C 1
ATOM 6232 O O . ASN B 1 165 ? -40.992 79.066 43.017 1.00 29.95 190 ASN B O 1
ATOM 6237 N N . LYS B 1 166 ? -43.108 79.785 43.211 1.00 32.64 191 LYS B N 1
ATOM 6238 C CA . LYS B 1 166 ? -42.789 80.949 44.054 1.00 36.16 191 LYS B CA 1
ATOM 6239 C C . LYS B 1 166 ? -43.530 80.789 45.350 1.00 31.15 191 LYS B C 1
ATOM 6240 O O . LYS B 1 166 ? -44.618 80.236 45.346 1.00 31.73 191 LYS B O 1
ATOM 6246 N N . PRO B 1 167 ? -42.908 81.212 46.473 1.00 36.67 192 PRO B N 1
ATOM 6247 C CA . PRO B 1 167 ? -43.479 80.849 47.796 1.00 40.37 192 PRO B CA 1
ATOM 6248 C C . PRO B 1 167 ? -44.791 81.563 48.147 1.00 42.72 192 PRO B C 1
ATOM 6249 O O . PRO B 1 167 ? -45.622 81.003 48.869 1.00 41.33 192 PRO B O 1
ATOM 6253 N N . ASP B 1 168 ? -45.011 82.737 47.572 1.00 42.90 193 ASP B N 1
ATOM 6254 C CA . ASP B 1 168 ? -46.199 83.543 47.935 1.00 45.41 193 ASP B CA 1
ATOM 6255 C C . ASP B 1 168 ? -47.447 83.373 47.089 1.00 49.31 193 ASP B C 1
ATOM 6256 O O . ASP B 1 168 ? -48.469 83.978 47.403 1.00 42.03 193 ASP B O 1
ATOM 6261 N N . VAL B 1 169 ? -47.396 82.501 46.073 1.00 44.54 194 VAL B N 1
ATOM 6262 C CA . VAL B 1 169 ? -48.571 82.162 45.247 1.00 41.72 194 VAL B CA 1
ATOM 6263 C C . VAL B 1 169 ? -48.749 80.641 45.145 1.00 36.59 194 VAL B C 1
ATOM 6264 O O . VAL B 1 169 ? -47.868 79.911 45.528 1.00 34.50 194 VAL B O 1
ATOM 6268 N N . LYS B 1 170 ? -49.884 80.195 44.621 1.00 34.43 195 LYS B N 1
ATOM 6269 C CA . LYS B 1 170 ? -50.126 78.810 44.486 1.00 33.08 195 LYS B CA 1
ATOM 6270 C C . LYS B 1 170 ? -49.045 78.237 43.530 1.00 32.07 195 LYS B C 1
ATOM 6271 O O . LYS B 1 170 ? -48.483 78.959 42.703 1.00 30.23 195 LYS B O 1
ATOM 6277 N N . PRO B 1 171 ? -48.747 76.959 43.712 1.00 29.23 196 PRO B N 1
ATOM 6278 C CA . PRO B 1 171 ? -47.714 76.364 42.812 1.00 29.33 196 PRO B CA 1
ATOM 6279 C C . PRO B 1 171 ? -48.296 76.253 41.402 1.00 26.48 196 PRO B C 1
ATOM 6280 O O . PRO B 1 171 ? -49.487 75.964 41.261 1.00 28.86 196 PRO B O 1
ATOM 6284 N N . ILE B 1 172 ? -47.459 76.517 40.403 1.00 25.70 197 ILE B N 1
ATOM 6285 C CA . ILE B 1 172 ? -47.818 76.179 38.999 1.00 25.12 197 ILE B CA 1
ATOM 6286 C C . ILE B 1 172 ? -47.324 74.801 38.518 1.00 23.94 197 ILE B C 1
ATOM 6287 O O . ILE B 1 172 ? -47.816 74.305 37.503 1.00 24.65 197 ILE B O 1
ATOM 6292 N N . VAL B 1 173 ? -46.437 74.210 39.286 1.00 23.56 198 VAL B N 1
ATOM 6293 C CA . VAL B 1 173 ? -46.018 72.829 39.021 1.00 24.43 198 VAL B CA 1
ATOM 6294 C C . VAL B 1 173 ? -46.190 72.057 40.313 1.00 22.23 198 VAL B C 1
ATOM 6295 O O . VAL B 1 173 ? -45.505 72.347 41.264 1.00 23.81 198 VAL B O 1
ATOM 6299 N N . ASP B 1 174 ? -47.053 71.060 40.299 1.00 20.79 199 ASP B N 1
ATOM 6300 C CA . ASP B 1 174 ? -47.350 70.214 41.464 1.00 21.95 199 ASP B CA 1
ATOM 6301 C C . ASP B 1 174 ? -48.132 69.040 41.094 1.00 21.91 199 ASP B C 1
ATOM 6302 O O . ASP B 1 174 ? -49.347 69.045 40.976 1.00 22.37 199 ASP B O 1
ATOM 6307 N N . HIS B 1 175 ? -47.420 67.915 40.831 1.00 19.83 200 HIS B N 1
ATOM 6308 C CA . HIS B 1 175 ? -48.062 66.633 40.514 1.00 19.40 200 HIS B CA 1
ATOM 6309 C C . HIS B 1 175 ? -47.175 65.455 40.897 1.00 17.16 200 HIS B C 1
ATOM 6310 O O . HIS B 1 175 ? -45.969 65.578 41.075 1.00 19.88 200 HIS B O 1
ATOM 6317 N N . TYR B 1 176 ? -47.829 64.346 41.048 1.00 18.00 201 TYR B N 1
ATOM 6318 C CA . TYR B 1 176 ? -47.258 63.079 41.532 1.00 21.09 201 TYR B CA 1
ATOM 6319 C C . TYR B 1 176 ? -47.004 62.180 40.366 1.00 20.91 201 TYR B C 1
ATOM 6320 O O . TYR B 1 176 ? -47.642 62.362 39.284 1.00 20.35 201 TYR B O 1
ATOM 6329 N N . THR B 1 177 ? -46.096 61.223 40.582 1.00 17.63 202 THR B N 1
ATOM 6330 C CA . THR B 1 177 ? -45.815 60.178 39.575 1.00 16.90 202 THR B CA 1
ATOM 6331 C C . THR B 1 177 ? -46.061 58.845 40.197 1.00 16.78 202 THR B C 1
ATOM 6332 O O . THR B 1 177 ? -45.420 58.472 41.168 1.00 16.41 202 THR B O 1
ATOM 6336 N N . TYR B 1 178 ? -47.027 58.111 39.630 1.00 15.38 203 TYR B N 1
ATOM 6337 C CA . TYR B 1 178 ? -47.496 56.825 40.037 1.00 14.69 203 TYR B CA 1
ATOM 6338 C C . TYR B 1 178 ? -47.002 55.785 39.059 1.00 18.29 203 TYR B C 1
ATOM 6339 O O . TYR B 1 178 ? -47.111 55.974 37.836 1.00 17.32 203 TYR B O 1
ATOM 6348 N N . CYS B 1 179 ? -46.492 54.679 39.596 1.00 16.36 204 CYS B N 1
ATOM 6349 C CA . CYS B 1 179 ? -46.063 53.542 38.797 1.00 14.79 204 CYS B CA 1
ATOM 6350 C C . CYS B 1 179 ? -46.467 52.223 39.377 1.00 17.55 204 CYS B C 1
ATOM 6351 O O . CYS B 1 179 ? -46.187 51.957 40.569 1.00 18.29 204 CYS B O 1
ATOM 6354 N N . ILE B 1 180 ? -47.079 51.352 38.572 1.00 15.63 205 ILE B N 1
ATOM 6355 C CA . ILE B 1 180 ? -47.378 49.987 38.973 1.00 14.21 205 ILE B CA 1
ATOM 6356 C C . ILE B 1 180 ? -46.353 49.052 38.336 1.00 16.42 205 ILE B C 1
ATOM 6357 O O . ILE B 1 180 ? -46.123 49.076 37.131 1.00 15.28 205 ILE B O 1
ATOM 6362 N N . LEU B 1 181 ? -45.675 48.327 39.184 1.00 14.99 206 LEU B N 1
ATOM 6363 C CA . LEU B 1 181 ? -44.669 47.302 38.749 1.00 15.35 206 LEU B CA 1
ATOM 6364 C C . LEU B 1 181 ? -44.802 46.010 39.488 1.00 17.38 206 LEU B C 1
ATOM 6365 O O . LEU B 1 181 ? -45.387 45.911 40.568 1.00 19.04 206 LEU B O 1
ATOM 6370 N N . GLY B 1 182 ? -44.289 44.987 38.867 1.00 14.91 207 GLY B N 1
ATOM 6371 C CA . GLY B 1 182 ? -44.367 43.627 39.369 1.00 16.26 207 GLY B CA 1
ATOM 6372 C C . GLY B 1 182 ? -43.050 42.913 39.573 1.00 14.89 207 GLY B C 1
ATOM 6373 O O . GLY B 1 182 ? -42.009 43.560 39.554 1.00 17.13 207 GLY B O 1
ATOM 6374 N N . ASP B 1 183 ? -43.092 41.609 39.811 1.00 15.26 208 ASP B N 1
ATOM 6375 C CA . ASP B 1 183 ? -41.875 40.853 40.199 1.00 16.69 208 ASP B CA 1
ATOM 6376 C C . ASP B 1 183 ? -40.838 40.884 39.052 1.00 15.53 208 ASP B C 1
ATOM 6377 O O . ASP B 1 183 ? -39.605 40.942 39.299 1.00 16.44 208 ASP B O 1
ATOM 6382 N N . GLY B 1 184 ? -41.312 40.838 37.805 1.00 15.39 209 GLY B N 1
ATOM 6383 C CA . GLY B 1 184 ? -40.374 40.875 36.664 1.00 15.77 209 GLY B CA 1
ATOM 6384 C C . GLY B 1 184 ? -39.574 42.166 36.669 1.00 15.44 209 GLY B C 1
ATOM 6385 O O . GLY B 1 184 ? -38.323 42.125 36.535 1.00 16.71 209 GLY B O 1
ATOM 6386 N N . CYS B 1 185 ? -40.246 43.303 36.871 1.00 15.31 210 CYS B N 1
ATOM 6387 C CA . CYS B 1 185 ? -39.592 44.603 36.934 1.00 14.39 210 CYS B CA 1
ATOM 6388 C C . CYS B 1 185 ? -38.562 44.597 38.080 1.00 14.55 210 CYS B C 1
ATOM 6389 O O . CYS B 1 185 ? -37.465 45.152 37.966 1.00 15.21 210 CYS B O 1
ATOM 6392 N N . MET B 1 186 ? -38.944 44.024 39.227 1.00 14.43 211 MET B N 1
ATOM 6393 C CA . MET B 1 186 ? -38.052 43.998 40.421 1.00 13.97 211 MET B CA 1
ATOM 6394 C C . MET B 1 186 ? -36.831 43.113 40.252 1.00 14.16 211 MET B C 1
ATOM 6395 O O . MET B 1 186 ? -35.849 43.332 40.953 1.00 16.52 211 MET B O 1
ATOM 6400 N N . MET B 1 187 ? -36.901 42.082 39.384 1.00 13.42 212 MET B N 1
ATOM 6401 C CA . MET B 1 187 ? -35.743 41.270 39.083 1.00 14.19 212 MET B CA 1
ATOM 6402 C C . MET B 1 187 ? -34.741 41.950 38.107 1.00 14.02 212 MET B C 1
ATOM 6403 O O . MET B 1 187 ? -33.515 41.674 38.200 1.00 13.73 212 MET B O 1
ATOM 6408 N N . GLU B 1 188 ? -35.239 42.851 37.211 1.00 13.26 213 GLU B N 1
ATOM 6409 C CA . GLU B 1 188 ? -34.337 43.436 36.258 1.00 12.89 213 GLU B CA 1
ATOM 6410 C C . GLU B 1 188 ? -33.389 44.420 36.955 1.00 12.39 213 GLU B C 1
ATOM 6411 O O . GLU B 1 188 ? -33.826 45.324 37.687 1.00 13.77 213 GLU B O 1
ATOM 6417 N N . GLY B 1 189 ? -32.107 44.366 36.632 1.00 12.66 214 GLY B N 1
ATOM 6418 C CA . GLY B 1 189 ? -31.186 45.277 37.267 1.00 14.00 214 GLY B CA 1
ATOM 6419 C C . GLY B 1 189 ? -31.461 46.716 37.024 1.00 12.33 214 GLY B C 1
ATOM 6420 O O . GLY B 1 189 ? -31.170 47.519 37.894 1.00 12.45 214 GLY B O 1
ATOM 6421 N N . ILE B 1 190 ? -32.018 47.043 35.854 1.00 11.30 215 ILE B N 1
ATOM 6422 C CA . ILE B 1 190 ? -32.324 48.456 35.561 1.00 11.74 215 ILE B CA 1
ATOM 6423 C C . ILE B 1 190 ? -33.152 49.085 36.687 1.00 11.85 215 ILE B C 1
ATOM 6424 O O . ILE B 1 190 ? -32.966 50.277 36.982 1.00 13.74 215 ILE B O 1
ATOM 6429 N N . SER B 1 191 ? -34.074 48.342 37.243 1.00 13.07 216 SER B N 1
ATOM 6430 C CA . SER B 1 191 ? -34.925 48.913 38.287 1.00 13.87 216 SER B CA 1
ATOM 6431 C C . SER B 1 191 ? -34.146 49.206 39.547 1.00 13.45 216 SER B C 1
ATOM 6432 O O . SER B 1 191 ? -34.406 50.216 40.164 1.00 14.59 216 SER B O 1
ATOM 6435 N N . ASN B 1 192 ? -33.177 48.359 39.928 1.00 12.10 217 ASN B N 1
ATOM 6436 C CA . ASN B 1 192 ? -32.384 48.676 41.073 1.00 12.41 217 ASN B CA 1
ATOM 6437 C C . ASN B 1 192 ? -31.585 49.940 40.833 1.00 13.43 217 ASN B C 1
ATOM 6438 O O . ASN B 1 192 ? -31.466 50.857 41.682 1.00 13.41 217 ASN B O 1
ATOM 6443 N N . GLU B 1 193 ? -31.011 50.052 39.646 1.00 12.60 218 GLU B N 1
ATOM 6444 C CA . GLU B 1 193 ? -30.263 51.295 39.251 1.00 12.56 218 GLU B CA 1
ATOM 6445 C C . GLU B 1 193 ? -31.097 52.558 39.439 1.00 13.85 218 GLU B C 1
ATOM 6446 O O . GLU B 1 193 ? -30.719 53.532 40.106 1.00 13.17 218 GLU B O 1
ATOM 6452 N N . ALA B 1 194 ? -32.295 52.518 38.866 1.00 12.90 219 ALA B N 1
ATOM 6453 C CA . ALA B 1 194 ? -33.115 53.728 38.860 1.00 13.49 219 ALA B CA 1
ATOM 6454 C C . ALA B 1 194 ? -33.651 54.040 40.259 1.00 13.61 219 ALA B C 1
ATOM 6455 O O . ALA B 1 194 ? -33.746 55.214 40.618 1.00 14.57 219 ALA B O 1
ATOM 6457 N N . CYS B 1 195 ? -33.946 53.005 40.986 1.00 14.07 220 CYS B N 1
ATOM 6458 C CA . CYS B 1 195 ? -34.511 53.186 42.335 1.00 14.87 220 CYS B CA 1
ATOM 6459 C C . CYS B 1 195 ? -33.417 53.590 43.278 1.00 14.26 220 CYS B C 1
ATOM 6460 O O . CYS B 1 195 ? -33.687 54.383 44.233 1.00 13.69 220 CYS B O 1
ATOM 6463 N N . SER B 1 196 ? -32.180 53.162 43.038 1.00 14.26 221 SER B N 1
ATOM 6464 C CA . SER B 1 196 ? -31.035 53.738 43.787 1.00 13.26 221 SER B CA 1
ATOM 6465 C C . SER B 1 196 ? -30.899 55.225 43.603 1.00 14.48 221 SER B C 1
ATOM 6466 O O . SER B 1 196 ? -30.765 55.966 44.531 1.00 14.83 221 SER B O 1
ATOM 6469 N N . LEU B 1 197 ? -31.015 55.696 42.361 1.00 12.91 222 LEU B N 1
ATOM 6470 C CA . LEU B 1 197 ? -30.991 57.106 42.065 1.00 14.70 222 LEU B CA 1
ATOM 6471 C C . LEU B 1 197 ? -32.198 57.853 42.663 1.00 14.66 222 LEU B C 1
ATOM 6472 O O . LEU B 1 197 ? -32.001 58.956 43.177 1.00 16.07 222 LEU B O 1
ATOM 6477 N N . ALA B 1 198 ? -33.391 57.291 42.595 1.00 14.48 223 ALA B N 1
ATOM 6478 C CA . ALA B 1 198 ? -34.570 57.957 43.080 1.00 15.28 223 ALA B CA 1
ATOM 6479 C C . ALA B 1 198 ? -34.463 58.121 44.595 1.00 16.79 223 ALA B C 1
ATOM 6480 O O . ALA B 1 198 ? -34.869 59.176 45.115 1.00 17.06 223 ALA B O 1
ATOM 6482 N N . GLY B 1 199 ? -33.874 57.162 45.276 1.00 15.29 224 GLY B N 1
ATOM 6483 C CA . GLY B 1 199 ? -33.652 57.292 46.704 1.00 16.75 224 GLY B CA 1
ATOM 6484 C C . GLY B 1 199 ? -32.606 58.324 47.026 1.00 16.71 224 GLY B C 1
ATOM 6485 O O . GLY B 1 199 ? -32.788 59.182 47.929 1.00 16.36 224 GLY B O 1
ATOM 6486 N N . HIS B 1 200 ? -31.483 58.343 46.258 1.00 15.92 225 HIS B N 1
ATOM 6487 C CA . HIS B 1 200 ? -30.423 59.311 46.422 1.00 18.11 225 HIS B CA 1
ATOM 6488 C C . HIS B 1 200 ? -30.924 60.736 46.204 1.00 19.41 225 HIS B C 1
ATOM 6489 O O . HIS B 1 200 ? -30.579 61.679 46.932 1.00 21.14 225 HIS B O 1
ATOM 6496 N N . TRP B 1 201 ? -31.792 60.916 45.215 1.00 17.86 226 TRP B N 1
ATOM 6497 C CA . TRP B 1 201 ? -32.365 62.206 44.930 1.00 17.52 226 TRP B CA 1
ATOM 6498 C C . TRP B 1 201 ? -33.567 62.595 45.795 1.00 17.35 226 TRP B C 1
ATOM 6499 O O . TRP B 1 201 ? -34.061 63.716 45.660 1.00 20.19 226 TRP B O 1
ATOM 6510 N N . GLY B 1 202 ? -34.041 61.737 46.666 1.00 17.72 227 GLY B N 1
ATOM 6511 C CA . GLY B 1 202 ? -35.174 62.034 47.584 1.00 19.64 227 GLY B CA 1
ATOM 6512 C C . GLY B 1 202 ? -36.483 62.412 46.912 1.00 18.99 227 GLY B C 1
ATOM 6513 O O . GLY B 1 202 ? -37.080 63.436 47.265 1.00 18.88 227 GLY B O 1
ATOM 6514 N N . LEU B 1 203 ? -36.832 61.686 45.839 1.00 18.52 228 LEU B N 1
ATOM 6515 C CA . LEU B 1 203 ? -37.987 62.030 45.000 1.00 15.90 228 LEU B CA 1
ATOM 6516 C C . LEU B 1 203 ? -39.287 61.628 45.679 1.00 18.13 228 LEU B C 1
ATOM 6517 O O . LEU B 1 203 ? -39.884 60.598 45.432 1.00 18.46 228 LEU B O 1
ATOM 6522 N N . GLY B 1 204 ? -39.724 62.515 46.549 1.00 18.60 229 GLY B N 1
ATOM 6523 C CA . GLY B 1 204 ? -40.882 62.266 47.403 1.00 19.92 229 GLY B CA 1
ATOM 6524 C C . GLY B 1 204 ? -42.204 62.321 46.716 1.00 21.53 229 GLY B C 1
ATOM 6525 O O . GLY B 1 204 ? -43.186 61.911 47.317 1.00 23.64 229 GLY B O 1
ATOM 6526 N N . LYS B 1 205 ? -42.259 62.758 45.451 1.00 19.54 230 LYS B N 1
ATOM 6527 C CA . LYS B 1 205 ? -43.526 62.648 44.716 1.00 19.43 230 LYS B CA 1
ATOM 6528 C C . LYS B 1 205 ? -43.625 61.464 43.769 1.00 19.10 230 LYS B C 1
ATOM 6529 O O . LYS B 1 205 ? -44.629 61.307 43.057 1.00 18.27 230 LYS B O 1
ATOM 6535 N N . LEU B 1 206 ? -42.639 60.546 43.843 1.00 17.75 231 LEU B N 1
ATOM 6536 C CA . LEU B 1 206 ? -42.747 59.238 43.204 1.00 15.97 231 LEU B CA 1
ATOM 6537 C C . LEU B 1 206 ? -43.331 58.209 44.124 1.00 16.54 231 LEU B C 1
ATOM 6538 O O . LEU B 1 206 ? -42.792 57.971 45.256 1.00 17.40 231 LEU B O 1
ATOM 6543 N N . ILE B 1 207 ? -44.382 57.548 43.681 1.00 15.12 232 ILE B N 1
ATOM 6544 C CA . ILE B 1 207 ? -45.077 56.588 44.414 1.00 16.43 232 ILE B CA 1
ATOM 6545 C C . ILE B 1 207 ? -45.232 55.330 43.556 1.00 17.81 232 ILE B C 1
ATOM 6546 O O . ILE B 1 207 ? -45.984 55.296 42.526 1.00 17.45 232 ILE B O 1
ATOM 6551 N N . ALA B 1 208 ? -44.511 54.282 43.954 1.00 18.02 233 ALA B N 1
ATOM 6552 C CA . ALA B 1 208 ? -44.544 52.994 43.263 1.00 17.29 233 ALA B CA 1
ATOM 6553 C C . ALA B 1 208 ? -45.372 51.978 43.961 1.00 17.69 233 ALA B C 1
ATOM 6554 O O . ALA B 1 208 ? -45.203 51.740 45.164 1.00 19.32 233 ALA B O 1
ATOM 6556 N N . LEU B 1 209 ? -46.321 51.431 43.242 1.00 15.86 234 LEU B N 1
ATOM 6557 C CA . LEU B 1 209 ? -47.178 50.396 43.734 1.00 16.63 234 LEU B CA 1
ATOM 6558 C C . LEU B 1 209 ? -46.738 49.065 43.223 1.00 16.77 234 LEU B C 1
ATOM 6559 O O . LEU B 1 209 ? -46.846 48.740 42.015 1.00 18.27 234 LEU B O 1
ATOM 6564 N N . TYR B 1 210 ? -46.195 48.264 44.109 1.00 14.46 235 TYR B N 1
ATOM 6565 C CA . TYR B 1 210 ? -45.681 46.934 43.767 1.00 15.85 235 TYR B CA 1
ATOM 6566 C C . TYR B 1 210 ? -46.701 45.854 43.873 1.00 19.11 235 TYR B C 1
ATOM 6567 O O . TYR B 1 210 ? -47.173 45.532 44.978 1.00 18.32 235 TYR B O 1
ATOM 6576 N N . ASP B 1 211 ? -47.082 45.269 42.733 1.00 16.35 236 ASP B N 1
ATOM 6577 C CA . ASP B 1 211 ? -47.941 44.099 42.704 1.00 20.55 236 ASP B CA 1
ATOM 6578 C C . ASP B 1 211 ? -47.246 42.817 43.140 1.00 18.81 236 ASP B C 1
ATOM 6579 O O . ASP B 1 211 ? -46.552 42.130 42.375 1.00 20.11 236 ASP B O 1
ATOM 6584 N N . ASP B 1 212 ? -47.363 42.523 44.433 1.00 18.39 237 ASP B N 1
ATOM 6585 C CA . ASP B 1 212 ? -46.624 41.464 45.083 1.00 21.59 237 ASP B CA 1
ATOM 6586 C C . ASP B 1 212 ? -47.589 40.273 45.060 1.00 25.28 237 ASP B C 1
ATOM 6587 O O . ASP B 1 212 ? -48.392 40.060 46.028 1.00 23.31 237 ASP B O 1
ATOM 6592 N N . ASN B 1 213 ? -47.546 39.512 43.983 1.00 23.56 238 ASN B N 1
ATOM 6593 C CA . ASN B 1 213 ? -48.561 38.447 43.728 1.00 28.75 238 ASN B CA 1
ATOM 6594 C C . ASN B 1 213 ? -47.937 37.075 43.598 1.00 31.65 238 ASN B C 1
ATOM 6595 O O . ASN B 1 213 ? -48.559 36.172 43.106 1.00 35.44 238 ASN B O 1
ATOM 6600 N N . LYS B 1 214 ? -46.693 36.945 44.051 1.00 33.88 239 LYS B N 1
ATOM 6601 C CA . LYS B 1 214 ? -45.767 35.822 43.837 1.00 43.92 239 LYS B CA 1
ATOM 6602 C C . LYS B 1 214 ? -45.643 35.165 42.406 1.00 64.21 239 LYS B C 1
ATOM 6603 O O . LYS B 1 214 ? -45.480 33.915 42.303 1.00 63.00 239 LYS B O 1
ATOM 6609 N N . ILE B 1 215 ? -45.668 36.000 41.320 1.00 77.36 240 ILE B N 1
ATOM 6610 C CA . ILE B 1 215 ? -45.471 35.486 39.896 1.00 88.93 240 ILE B CA 1
ATOM 6611 C C . ILE B 1 215 ? -45.119 36.352 38.594 1.00 84.26 240 ILE B C 1
ATOM 6612 O O . ILE B 1 215 ? -45.373 37.602 38.429 1.00 44.85 240 ILE B O 1
ATOM 6617 N N . SER B 1 216 ? -44.458 35.580 37.706 1.00 89.56 241 SER B N 1
ATOM 6618 C CA . SER B 1 216 ? -44.709 35.537 36.246 1.00 104.56 241 SER B CA 1
ATOM 6619 C C . SER B 1 216 ? -44.602 34.062 35.569 1.00 115.75 241 SER B C 1
ATOM 6620 O O . SER B 1 216 ? -45.388 33.154 35.939 1.00 110.65 241 SER B O 1
ATOM 6623 N N . ILE B 1 217 ? -43.665 33.821 34.627 1.00 121.85 242 ILE B N 1
ATOM 6624 C CA . ILE B 1 217 ? -43.781 32.714 33.587 1.00 129.27 242 ILE B CA 1
ATOM 6625 C C . ILE B 1 217 ? -43.200 31.275 33.916 1.00 129.42 242 ILE B C 1
ATOM 6626 O O . ILE B 1 217 ? -43.386 30.350 33.113 1.00 132.24 242 ILE B O 1
ATOM 6631 N N . ASP B 1 218 ? -42.535 31.071 35.067 1.00 126.13 243 ASP B N 1
ATOM 6632 C CA . ASP B 1 218 ? -41.874 29.765 35.426 1.00 132.18 243 ASP B CA 1
ATOM 6633 C C . ASP B 1 218 ? -42.417 29.074 36.729 1.00 135.56 243 ASP B C 1
ATOM 6634 O O . ASP B 1 218 ? -41.643 28.444 37.470 1.00 133.73 243 ASP B O 1
ATOM 6639 N N . GLY B 1 219 ? -43.730 29.173 36.993 1.00 135.44 244 GLY B N 1
ATOM 6640 C CA . GLY B 1 219 ? -44.384 28.510 38.158 1.00 129.15 244 GLY B CA 1
ATOM 6641 C C . GLY B 1 219 ? -44.916 29.485 39.205 1.00 123.70 244 GLY B C 1
ATOM 6642 O O . GLY B 1 219 ? -45.910 30.161 38.948 1.00 108.81 244 GLY B O 1
ATOM 6643 N N . HIS B 1 220 ? -44.287 29.499 40.395 1.00 126.81 245 HIS B N 1
ATOM 6644 C CA . HIS B 1 220 ? -44.374 30.608 41.406 1.00 122.63 245 HIS B CA 1
ATOM 6645 C C . HIS B 1 220 ? -43.005 31.345 41.464 1.00 110.58 245 HIS B C 1
ATOM 6646 O O . HIS B 1 220 ? -42.180 31.098 40.591 1.00 116.71 245 HIS B O 1
ATOM 6653 N N . THR B 1 221 ? -42.765 32.260 42.419 1.00 92.71 246 THR B N 1
ATOM 6654 C CA . THR B 1 221 ? -41.436 32.964 42.510 1.00 88.24 246 THR B CA 1
ATOM 6655 C C . THR B 1 221 ? -40.379 32.329 43.453 1.00 80.71 246 THR B C 1
ATOM 6656 O O . THR B 1 221 ? -39.150 32.495 43.241 1.00 60.94 246 THR B O 1
ATOM 6660 N N . ASP B 1 222 ? -40.836 31.560 44.442 1.00 75.44 247 ASP B N 1
ATOM 6661 C CA . ASP B 1 222 ? -39.942 30.681 45.240 1.00 76.78 247 ASP B CA 1
ATOM 6662 C C . ASP B 1 222 ? -38.890 29.859 44.424 1.00 60.53 247 ASP B C 1
ATOM 6663 O O . ASP B 1 222 ? -38.034 29.206 45.026 1.00 66.01 247 ASP B O 1
ATOM 6668 N N . ILE B 1 223 ? -38.970 29.912 43.085 1.00 52.10 248 ILE B N 1
ATOM 6669 C CA . ILE B 1 223 ? -38.060 29.209 42.115 1.00 46.12 248 ILE B CA 1
ATOM 6670 C C . ILE B 1 223 ? -36.825 30.062 41.701 1.00 44.05 248 ILE B C 1
ATOM 6671 O O . ILE B 1 223 ? -35.742 29.445 41.514 1.00 49.46 248 ILE B O 1
ATOM 6676 N N . SER B 1 224 ? -36.938 31.430 41.571 1.00 36.00 249 SER B N 1
ATOM 6677 C CA . SER B 1 224 ? -35.780 32.265 41.371 1.00 27.56 249 SER B CA 1
ATOM 6678 C C . SER B 1 224 ? -35.676 33.563 42.227 1.00 26.45 249 SER B C 1
ATOM 6679 O O . SER B 1 224 ? -34.687 34.250 42.155 1.00 24.42 249 SER B O 1
ATOM 6682 N N . PHE B 1 225 ? -36.674 33.881 43.067 1.00 20.66 250 PHE B N 1
ATOM 6683 C CA . PHE B 1 225 ? -36.857 35.219 43.540 1.00 22.48 250 PHE B CA 1
ATOM 6684 C C . PHE B 1 225 ? -37.380 35.210 44.977 1.00 22.20 250 PHE B C 1
ATOM 6685 O O . PHE B 1 225 ? -38.544 35.440 45.231 1.00 22.82 250 PHE B O 1
ATOM 6693 N N . THR B 1 226 ? -36.463 35.059 45.906 1.00 24.85 251 THR B N 1
ATOM 6694 C CA . THR B 1 226 ? -36.775 35.005 47.357 1.00 20.97 251 THR B CA 1
ATOM 6695 C C . THR B 1 226 ? -36.140 36.159 48.165 1.00 22.26 251 THR B C 1
ATOM 6696 O O . THR B 1 226 ? -36.187 36.202 49.381 1.00 20.52 251 THR B O 1
ATOM 6700 N N . GLU B 1 227 ? -35.508 37.116 47.494 1.00 18.24 252 GLU B N 1
ATOM 6701 C CA . GLU B 1 227 ? -35.027 38.305 48.140 1.00 17.17 252 GLU B CA 1
ATOM 6702 C C . GLU B 1 227 ? -36.078 39.122 48.874 1.00 18.13 252 GLU B C 1
ATOM 6703 O O . GLU B 1 227 ? -37.303 39.025 48.583 1.00 19.42 252 GLU B O 1
ATOM 6709 N N . ASP B 1 228 ? -35.608 39.817 49.895 1.00 17.33 253 ASP B N 1
ATOM 6710 C CA . ASP B 1 228 ? -36.421 40.725 50.664 1.00 16.69 253 ASP B CA 1
ATOM 6711 C C . ASP B 1 228 ? -36.509 42.069 49.959 1.00 16.21 253 ASP B C 1
ATOM 6712 O O . ASP B 1 228 ? -35.731 42.964 50.176 1.00 15.60 253 ASP B O 1
ATOM 6717 N N . VAL B 1 229 ? -37.502 42.228 49.082 1.00 16.06 254 VAL B N 1
ATOM 6718 C CA . VAL B 1 229 ? -37.633 43.391 48.258 1.00 15.73 254 VAL B CA 1
ATOM 6719 C C . VAL B 1 229 ? -37.842 44.678 49.103 1.00 15.73 254 VAL B C 1
ATOM 6720 O O . VAL B 1 229 ? -37.212 45.710 48.909 1.00 15.58 254 VAL B O 1
ATOM 6724 N N . ALA B 1 230 ? -38.690 44.621 50.141 1.00 17.48 255 ALA B N 1
ATOM 6725 C CA . ALA B 1 230 ? -38.853 45.782 51.051 1.00 17.31 255 ALA B CA 1
ATOM 6726 C C . ALA B 1 230 ? -37.573 46.236 51.734 1.00 15.62 255 ALA B C 1
ATOM 6727 O O . ALA B 1 230 ? -37.290 47.408 51.785 1.00 16.21 255 ALA B O 1
ATOM 6729 N N . LYS B 1 231 ? -36.735 45.284 52.133 1.00 14.98 256 LYS B N 1
ATOM 6730 C CA . LYS B 1 231 ? -35.451 45.579 52.762 1.00 14.93 256 LYS B CA 1
ATOM 6731 C C . LYS B 1 231 ? -34.462 46.181 51.723 1.00 14.03 256 LYS B C 1
ATOM 6732 O O . LYS B 1 231 ? -33.830 47.192 52.026 1.00 15.77 256 LYS B O 1
ATOM 6738 N N . ARG B 1 232 ? -34.446 45.658 50.524 1.00 14.16 257 ARG B N 1
ATOM 6739 C CA . ARG B 1 232 ? -33.602 46.287 49.473 1.00 14.58 257 ARG B CA 1
ATOM 6740 C C . ARG B 1 232 ? -34.019 47.715 49.204 1.00 13.70 257 ARG B C 1
ATOM 6741 O O . ARG B 1 232 ? -33.246 48.610 49.158 1.00 13.34 257 ARG B O 1
ATOM 6749 N N . TYR B 1 233 ? -35.352 47.961 49.087 1.00 14.70 258 TYR B N 1
ATOM 6750 C CA . TYR B 1 233 ? -35.836 49.312 48.934 1.00 14.21 258 TYR B CA 1
ATOM 6751 C C . TYR B 1 233 ? -35.539 50.261 50.093 1.00 13.91 258 TYR B C 1
ATOM 6752 O O . TYR B 1 233 ? -35.171 51.432 49.830 1.00 15.18 258 TYR B O 1
ATOM 6761 N N . GLU B 1 234 ? -35.638 49.778 51.339 1.00 16.10 259 GLU B N 1
ATOM 6762 C CA . GLU B 1 234 ? -35.122 50.597 52.448 1.00 15.55 259 GLU B CA 1
ATOM 6763 C C . GLU B 1 234 ? -33.659 50.992 52.262 1.00 14.23 259 GLU B C 1
ATOM 6764 O O . GLU B 1 234 ? -33.267 52.108 52.485 1.00 14.62 259 GLU B O 1
ATOM 6770 N N . ALA B 1 235 ? -32.849 50.017 51.839 1.00 16.30 260 ALA B N 1
ATOM 6771 C CA . ALA B 1 235 ? -31.414 50.201 51.595 1.00 15.73 260 ALA B CA 1
ATOM 6772 C C . ALA B 1 235 ? -31.151 51.281 50.540 1.00 16.64 260 ALA B C 1
ATOM 6773 O O . ALA B 1 235 ? -30.190 52.043 50.630 1.00 16.56 260 ALA B O 1
ATOM 6775 N N . LEU B 1 236 ? -32.056 51.374 49.542 1.00 15.48 261 LEU B N 1
ATOM 6776 C CA . LEU B 1 236 ? -32.005 52.372 48.472 1.00 14.60 261 LEU B CA 1
ATOM 6777 C C . LEU B 1 236 ? -32.501 53.761 48.840 1.00 16.41 261 LEU B C 1
ATOM 6778 O O . LEU B 1 236 ? -32.374 54.720 48.055 1.00 16.77 261 LEU B O 1
ATOM 6783 N N . GLY B 1 23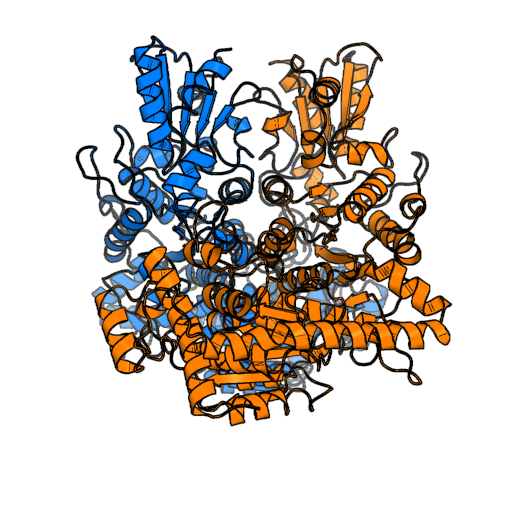7 ? -33.051 53.896 50.064 1.00 16.16 262 GLY B N 1
ATOM 6784 C CA . GLY B 1 237 ? -33.504 55.181 50.506 1.00 15.38 262 GLY B CA 1
ATOM 6785 C C . GLY B 1 237 ? -34.997 55.449 50.327 1.00 15.22 262 GLY B C 1
ATOM 6786 O O . GLY B 1 237 ? -35.422 56.617 50.372 1.00 18.69 262 GLY B O 1
ATOM 6787 N N . TRP B 1 238 ? -35.728 54.392 50.136 1.00 15.37 263 TRP B N 1
ATOM 6788 C CA . TRP B 1 238 ? -37.191 54.476 49.948 1.00 15.30 263 TRP B CA 1
ATOM 6789 C C . TRP B 1 238 ? -37.890 54.307 51.297 1.00 16.78 263 TRP B C 1
ATOM 6790 O O . TRP B 1 238 ? -37.464 53.523 52.149 1.00 18.03 263 TRP B O 1
ATOM 6801 N N . HIS B 1 239 ? -39.064 54.929 51.353 1.00 16.36 264 HIS B N 1
ATOM 6802 C CA . HIS B 1 239 ? -40.085 54.638 52.380 1.00 19.13 264 HIS B CA 1
ATOM 6803 C C . HIS B 1 239 ? -40.903 53.424 51.912 1.00 19.68 264 HIS B C 1
ATOM 6804 O O . HIS B 1 239 ? -41.334 53.396 50.754 1.00 20.27 264 HIS B O 1
ATOM 6811 N N . VAL B 1 240 ? -41.112 52.418 52.745 1.00 18.21 265 VAL B N 1
ATOM 6812 C CA . VAL B 1 240 ? -41.875 51.262 52.339 1.00 18.80 265 VAL B CA 1
ATOM 6813 C C . VAL B 1 240 ? -43.141 51.118 53.168 1.00 22.66 265 VAL B C 1
ATOM 6814 O O . VAL B 1 240 ? -43.068 51.258 54.389 1.00 22.70 265 VAL B O 1
ATOM 6818 N N . ILE B 1 241 ? -44.248 50.812 52.520 1.00 17.99 266 ILE B N 1
ATOM 6819 C CA . ILE B 1 241 ? -45.553 50.572 53.155 1.00 19.60 266 ILE B CA 1
ATOM 6820 C C . ILE B 1 241 ? -46.070 49.284 52.662 1.00 21.03 266 ILE B C 1
ATOM 6821 O O . ILE B 1 241 ? -45.944 48.951 51.462 1.00 22.28 266 ILE B O 1
ATOM 6826 N N . HIS B 1 242 ? -46.730 48.516 53.543 1.00 20.05 267 HIS B N 1
ATOM 6827 C CA . HIS B 1 242 ? -47.156 47.177 53.199 1.00 21.43 267 HIS B CA 1
ATOM 6828 C C . HIS B 1 242 ? -48.709 47.156 53.237 1.00 22.26 267 HIS B C 1
ATOM 6829 O O . HIS B 1 242 ? -49.291 47.539 54.221 1.00 21.51 267 HIS B O 1
ATOM 6836 N N . VAL B 1 243 ? -49.314 46.760 52.142 1.00 19.66 268 VAL B N 1
ATOM 6837 C CA . VAL B 1 243 ? -50.790 46.505 52.068 1.00 20.92 268 VAL B CA 1
ATOM 6838 C C . VAL B 1 243 ? -50.954 45.041 51.922 1.00 21.13 268 VAL B C 1
ATOM 6839 O O . VAL B 1 243 ? -50.782 44.497 50.816 1.00 23.08 268 VAL B O 1
ATOM 6843 N N . ILE B 1 244 ? -51.318 44.347 53.012 1.00 18.16 269 ILE B N 1
ATOM 6844 C CA . ILE B 1 244 ? -51.327 42.933 53.060 1.00 19.68 269 ILE B CA 1
ATOM 6845 C C . ILE B 1 244 ? -52.502 42.350 52.211 1.00 19.49 269 ILE B C 1
ATOM 6846 O O . ILE B 1 244 ? -52.447 41.230 51.801 1.00 21.76 269 ILE B O 1
ATOM 6851 N N . ASN B 1 245 ? -53.513 43.162 52.011 1.00 21.04 270 ASN B N 1
ATOM 6852 C CA . ASN B 1 245 ? -54.722 42.717 51.307 1.00 21.92 270 ASN B CA 1
ATOM 6853 C C . ASN B 1 245 ? -55.125 43.722 50.228 1.00 20.73 270 ASN B C 1
ATOM 6854 O O . ASN B 1 245 ? -55.992 44.584 50.379 1.00 22.13 270 ASN B O 1
ATOM 6859 N N . GLY B 1 246 ? -54.458 43.616 49.080 1.00 21.25 271 GLY B N 1
ATOM 6860 C CA . GLY B 1 246 ? -54.783 44.491 47.979 1.00 21.14 271 GLY B CA 1
ATOM 6861 C C . GLY B 1 246 ? -56.000 44.019 47.218 1.00 21.66 271 GLY B C 1
ATOM 6862 O O . GLY B 1 246 ? -56.401 44.703 46.271 1.00 21.90 271 GLY B O 1
ATOM 6863 N N . ASN B 1 247 ? -56.540 42.847 47.566 1.00 21.38 272 ASN B N 1
ATOM 6864 C CA . ASN B 1 247 ? -57.797 42.319 46.892 1.00 22.14 272 ASN B CA 1
ATOM 6865 C C . ASN B 1 247 ? -59.068 43.026 47.377 1.00 27.28 272 ASN B C 1
ATOM 6866 O O . ASN B 1 247 ? -59.927 43.399 46.570 1.00 27.22 272 ASN B O 1
ATOM 6871 N N . THR B 1 248 ? -59.175 43.346 48.668 1.00 25.80 273 THR B N 1
ATOM 6872 C CA . THR B 1 248 ? -60.398 44.005 49.180 1.00 27.29 273 THR B CA 1
ATOM 6873 C C . THR B 1 248 ? -60.225 45.179 50.133 1.00 28.08 273 THR B C 1
ATOM 6874 O O . THR B 1 248 ? -61.222 45.783 50.544 1.00 30.51 273 THR B O 1
ATOM 6878 N N . ASP B 1 249 ? -58.998 45.534 50.529 1.00 24.63 274 ASP B N 1
ATOM 6879 C CA . ASP B 1 249 ? -58.795 46.617 51.464 1.00 26.64 274 ASP B CA 1
ATOM 6880 C C . ASP B 1 249 ? -58.663 48.007 50.766 1.00 29.12 274 ASP B C 1
ATOM 6881 O O . ASP B 1 249 ? -57.608 48.652 50.703 1.00 25.31 274 ASP B O 1
ATOM 6886 N N . VAL B 1 250 ? -59.781 48.525 50.287 1.00 25.25 275 VAL B N 1
ATOM 6887 C CA . VAL B 1 250 ? -59.753 49.799 49.647 1.00 26.75 275 VAL B CA 1
ATOM 6888 C C . VAL B 1 250 ? -59.389 50.881 50.622 1.00 24.46 275 VAL B C 1
ATOM 6889 O O . VAL B 1 250 ? -58.713 51.824 50.295 1.00 24.01 275 VAL B O 1
ATOM 6893 N N . ASP B 1 251 ? -59.885 50.797 51.871 1.00 23.49 276 ASP B N 1
ATOM 6894 C CA . ASP B 1 251 ? -59.540 51.812 52.854 1.00 23.33 276 ASP B CA 1
ATOM 6895 C C . ASP B 1 251 ? -57.992 51.886 53.123 1.00 22.04 276 ASP B C 1
ATOM 6896 O O . ASP B 1 251 ? -57.449 52.963 53.275 1.00 23.93 276 ASP B O 1
ATOM 6901 N N . GLY B 1 252 ? -57.414 50.721 53.220 1.00 20.44 277 GLY B N 1
ATOM 6902 C CA . GLY B 1 252 ? -55.932 50.637 53.408 1.00 24.59 277 GLY B CA 1
ATOM 6903 C C . GLY B 1 252 ? -55.127 51.117 52.202 1.00 22.60 277 GLY B C 1
ATOM 6904 O O . GLY B 1 252 ? -54.064 51.735 52.348 1.00 20.62 277 GLY B O 1
ATOM 6905 N N . LEU B 1 253 ? -55.631 50.836 50.994 1.00 22.79 278 LEU B N 1
ATOM 6906 C CA . LEU B 1 253 ? -54.997 51.440 49.792 1.00 21.92 278 LEU B CA 1
ATOM 6907 C C . LEU B 1 253 ? -55.080 52.915 49.783 1.00 21.65 278 LEU B C 1
ATOM 6908 O O . LEU B 1 253 ? -54.102 53.587 49.512 1.00 23.19 278 LEU B O 1
ATOM 6913 N N . ARG B 1 254 ? -56.239 53.504 50.191 1.00 22.24 279 ARG B N 1
ATOM 6914 C CA . ARG B 1 254 ? -56.322 54.930 50.296 1.00 23.27 279 ARG B CA 1
ATOM 6915 C C . ARG B 1 254 ? -55.331 55.446 51.370 1.00 21.15 279 ARG B C 1
ATOM 6916 O O . ARG B 1 254 ? -54.760 56.486 51.187 1.00 24.92 279 ARG B O 1
ATOM 6924 N N . ALA B 1 255 ? -55.277 54.764 52.507 1.00 23.35 280 ALA B N 1
ATOM 6925 C CA . ALA B 1 255 ? -54.449 55.160 53.635 1.00 22.89 280 ALA B CA 1
ATOM 6926 C C . ALA B 1 255 ? -52.932 55.110 53.252 1.00 20.30 280 ALA B C 1
ATOM 6927 O O . ALA B 1 255 ? -52.176 56.046 53.512 1.00 20.50 280 ALA B O 1
ATOM 6929 N N . ALA B 1 256 ? -52.595 54.059 52.535 1.00 19.74 281 ALA B N 1
ATOM 6930 C CA . ALA B 1 256 ? -51.203 53.852 52.009 1.00 20.80 281 ALA B CA 1
ATOM 6931 C C . ALA B 1 256 ? -50.776 54.964 51.090 1.00 19.91 281 ALA B C 1
ATOM 6932 O O . ALA B 1 256 ? -49.703 55.523 51.247 1.00 18.99 281 ALA B O 1
ATOM 6934 N N . ILE B 1 257 ? -51.685 55.386 50.191 1.00 20.37 282 ILE B N 1
ATOM 6935 C CA . ILE B 1 257 ? -51.389 56.463 49.317 1.00 22.22 282 ILE B CA 1
ATOM 6936 C C . ILE B 1 257 ? -51.276 57.802 50.054 1.00 23.40 282 ILE B C 1
ATOM 6937 O O . ILE B 1 257 ? -50.377 58.562 49.822 1.00 20.82 282 ILE B O 1
ATOM 6942 N N . ALA B 1 258 ? -52.164 58.073 51.035 1.00 24.58 283 ALA B N 1
ATOM 6943 C CA . ALA B 1 258 ? -52.005 59.247 51.860 1.00 23.78 283 ALA B CA 1
ATOM 6944 C C . ALA B 1 258 ? -50.722 59.251 52.642 1.00 20.52 283 ALA B C 1
ATOM 6945 O O . ALA B 1 258 ? -50.037 60.282 52.677 1.00 26.33 283 ALA B O 1
ATOM 6947 N N . GLN B 1 259 ? -50.309 58.106 53.165 1.00 23.00 284 GLN B N 1
ATOM 6948 C CA A GLN B 1 259 ? -49.056 58.059 53.929 0.50 23.42 284 GLN B CA 1
ATOM 6949 C CA B GLN B 1 259 ? -49.063 58.088 53.915 0.50 21.81 284 GLN B CA 1
ATOM 6950 C C . GLN B 1 259 ? -47.884 58.322 52.980 1.00 22.68 284 GLN B C 1
ATOM 6951 O O . GLN B 1 259 ? -46.893 58.972 53.365 1.00 25.26 284 GLN B O 1
ATOM 6962 N N . ALA B 1 260 ? -47.974 57.803 51.764 1.00 21.49 285 ALA B N 1
ATOM 6963 C CA . ALA B 1 260 ? -46.895 58.108 50.734 1.00 24.02 285 ALA B CA 1
ATOM 6964 C C . ALA B 1 260 ? -46.783 59.591 50.447 1.00 24.31 285 ALA B C 1
ATOM 6965 O O . ALA B 1 260 ? -45.684 60.143 50.340 1.00 25.03 285 ALA B O 1
ATOM 6967 N N . LYS B 1 261 ? -47.903 60.283 50.339 1.00 25.02 286 LYS B N 1
ATOM 6968 C CA . LYS B 1 261 ? -47.889 61.739 50.148 1.00 27.08 286 LYS B CA 1
ATOM 6969 C C . LYS B 1 261 ? -47.381 62.525 51.329 1.00 27.91 286 LYS B C 1
ATOM 6970 O O . LYS B 1 261 ? -46.637 63.491 51.166 1.00 31.16 286 LYS B O 1
ATOM 6976 N N . ALA B 1 262 ? -47.644 62.043 52.524 1.00 29.64 287 ALA B N 1
ATOM 6977 C CA . ALA B 1 262 ? -47.101 62.711 53.716 1.00 29.96 287 ALA B CA 1
ATOM 6978 C C . ALA B 1 262 ? -45.609 62.502 53.912 1.00 28.36 287 ALA B C 1
ATOM 6979 O O . ALA B 1 262 ? -44.961 63.304 54.600 1.00 29.77 287 ALA B O 1
ATOM 6981 N N . VAL B 1 263 ? -45.019 61.436 53.339 1.00 29.25 288 VAL B N 1
ATOM 6982 C CA . VAL B 1 263 ? -43.545 61.344 53.302 1.00 27.32 288 VAL B CA 1
ATOM 6983 C C . VAL B 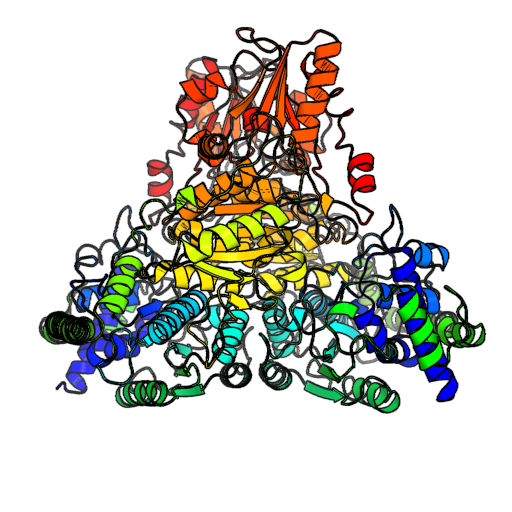1 263 ? -42.957 62.149 52.161 1.00 28.99 288 VAL B C 1
ATOM 6984 O O . VAL B 1 263 ? -42.976 61.703 51.030 1.00 29.14 288 VAL B O 1
ATOM 6988 N N . LYS B 1 264 ? -42.402 63.336 52.417 1.00 26.74 289 LYS B N 1
ATOM 6989 C CA . LYS B 1 264 ? -42.110 64.261 51.328 1.00 30.32 289 LYS B CA 1
ATOM 6990 C C . LYS B 1 264 ? -40.703 64.126 50.754 1.00 26.55 289 LYS B C 1
ATOM 6991 O O . LYS B 1 264 ? -40.441 64.730 49.734 1.00 27.22 289 LYS B O 1
ATOM 6997 N N . ASP B 1 265 ? -39.815 63.511 51.524 1.00 25.36 290 ASP B N 1
ATOM 6998 C CA . ASP B 1 265 ? -38.390 63.588 51.274 1.00 27.32 290 ASP B CA 1
ATOM 6999 C C . ASP B 1 265 ? -37.847 62.209 50.749 1.00 24.22 290 ASP B C 1
ATOM 7000 O O . ASP B 1 265 ? -36.656 62.075 50.510 1.00 22.83 290 ASP B O 1
ATOM 7005 N N . LYS B 1 266 ? -38.713 61.220 50.601 1.00 20.65 291 LYS B N 1
ATOM 7006 C CA . LYS B 1 266 ? -38.297 59.907 50.049 1.00 20.78 291 LYS B CA 1
ATOM 7007 C C . LYS B 1 266 ? -39.338 59.378 49.073 1.00 18.33 291 LYS B C 1
ATOM 7008 O O . LYS B 1 266 ? -40.501 59.468 49.323 1.00 18.77 291 LYS B O 1
ATOM 7014 N N . PRO B 1 267 ? -38.932 58.758 47.939 1.00 16.38 292 PRO B N 1
ATOM 7015 C CA . PRO B 1 267 ? -39.903 57.962 47.180 1.00 15.84 292 PRO B CA 1
ATOM 7016 C C . PRO B 1 267 ? -40.481 56.823 48.001 1.00 15.78 292 PRO B C 1
ATOM 7017 O O . PRO B 1 267 ? -39.800 56.258 48.907 1.00 15.80 292 PRO B O 1
ATOM 7021 N N . THR B 1 268 ? -41.743 56.468 47.691 1.00 14.69 293 THR B N 1
ATOM 7022 C CA . THR B 1 268 ? -42.413 55.445 48.406 1.00 15.61 293 THR B CA 1
ATOM 7023 C C . THR B 1 268 ? -42.744 54.222 47.605 1.00 16.71 293 THR B C 1
ATOM 7024 O O . THR B 1 268 ? -43.283 54.314 46.490 1.00 17.03 293 THR B O 1
ATOM 7028 N N . LEU B 1 269 ? -42.482 53.082 48.171 1.00 15.00 294 LEU B N 1
ATOM 7029 C CA . LEU B 1 269 ? -42.855 51.774 47.630 1.00 16.46 294 LEU B CA 1
ATOM 7030 C C . LEU B 1 269 ? -44.008 51.283 48.465 1.00 17.78 294 LEU B C 1
ATOM 7031 O O . LEU B 1 269 ? -43.826 50.994 49.647 1.00 16.96 294 LEU B O 1
ATOM 7036 N N . ILE B 1 270 ? -45.159 51.105 47.822 1.00 16.62 295 ILE B N 1
ATOM 7037 C CA . ILE B 1 270 ? -46.280 50.418 48.468 1.00 16.54 295 ILE B CA 1
ATOM 7038 C C . ILE B 1 270 ? -46.344 49.013 48.001 1.00 18.55 295 ILE B C 1
ATOM 7039 O O . ILE B 1 270 ? -46.666 48.747 46.806 1.00 17.66 295 ILE B O 1
ATOM 7044 N N . LYS B 1 271 ? -46.026 48.062 48.880 1.00 17.24 296 LYS B N 1
ATOM 7045 C CA . LYS B 1 271 ? -45.997 46.691 48.546 1.00 16.76 296 LYS B CA 1
ATOM 7046 C C . LYS B 1 271 ? -47.390 46.161 48.757 1.00 19.29 296 LYS B C 1
ATOM 7047 O O . LYS B 1 271 ? -47.841 46.065 49.913 1.00 19.77 296 LYS B O 1
ATOM 7053 N N . VAL B 1 272 ? -48.065 45.793 47.642 1.00 18.32 297 VAL B N 1
ATOM 7054 C CA . VAL B 1 272 ? -49.507 45.512 47.682 1.00 18.42 297 VAL B CA 1
ATOM 7055 C C . VAL B 1 272 ? -49.645 44.082 47.330 1.00 19.28 297 VAL B C 1
ATOM 7056 O O . VAL B 1 272 ? -49.437 43.639 46.179 1.00 18.37 297 VAL B O 1
ATOM 7060 N N . SER B 1 273 ? -50.062 43.276 48.292 1.00 17.62 298 SER B N 1
ATOM 7061 C CA . SER B 1 273 ? -50.148 41.875 48.082 1.00 18.42 298 SER B CA 1
ATOM 7062 C C . SER B 1 273 ? -51.499 41.595 47.402 1.00 22.80 298 SER B C 1
ATOM 7063 O O . SER B 1 273 ? -52.535 42.048 47.894 1.00 21.99 298 SER B O 1
ATOM 7066 N N . THR B 1 274 ? -51.460 40.895 46.286 1.00 23.62 299 THR B N 1
ATOM 7067 C CA . THR B 1 274 ? -52.699 40.619 45.521 1.00 24.42 299 THR B CA 1
ATOM 7068 C C . THR B 1 274 ? -52.655 39.154 45.164 1.00 26.60 299 THR B C 1
ATOM 7069 O O . THR B 1 274 ? -51.613 38.533 45.205 1.00 24.80 299 THR B O 1
ATOM 7073 N N . LEU B 1 275 ? -53.800 38.605 44.755 1.00 26.98 300 LEU B N 1
ATOM 7074 C CA . LEU B 1 275 ? -53.814 37.315 44.171 1.00 28.71 300 LEU B CA 1
ATOM 7075 C C . LEU B 1 275 ? -53.925 37.537 42.680 1.00 26.82 300 LEU B C 1
ATOM 7076 O O . LEU B 1 275 ? -54.865 38.181 42.239 1.00 26.97 300 LEU B O 1
ATOM 7081 N N . ILE B 1 276 ? -52.972 37.022 41.929 1.00 25.55 301 ILE B N 1
ATOM 7082 C CA . ILE B 1 276 ? -53.018 37.087 40.451 1.00 25.18 301 ILE B CA 1
ATOM 7083 C C . ILE B 1 276 ? -54.304 36.343 39.987 1.00 26.04 301 ILE B C 1
ATOM 7084 O O . ILE B 1 276 ? -54.652 35.299 40.513 1.00 26.61 301 ILE B O 1
ATOM 7089 N N . GLY B 1 277 ? -55.023 36.949 39.069 1.00 27.76 302 GLY B N 1
ATOM 7090 C CA . GLY B 1 277 ? -56.277 36.376 38.608 1.00 29.63 302 GLY B CA 1
ATOM 7091 C C . GLY B 1 277 ? -57.382 36.311 39.664 1.00 30.50 302 GLY B C 1
ATOM 7092 O O . GLY B 1 277 ? -58.287 35.408 39.607 1.00 29.45 302 GLY B O 1
ATOM 7093 N N . TYR B 1 278 ? -57.368 37.247 40.600 1.00 29.70 303 TYR B N 1
ATOM 7094 C CA . TYR B 1 278 ? -58.352 37.192 41.696 1.00 30.43 303 TYR B CA 1
ATOM 7095 C C . TYR B 1 278 ? -59.763 37.182 41.092 1.00 34.02 303 TYR B C 1
ATOM 7096 O O . TYR B 1 278 ? -60.066 38.023 40.229 1.00 31.36 303 TYR B O 1
ATOM 7105 N N . GLY B 1 279 ? -60.600 36.267 41.558 1.00 35.02 304 GLY B N 1
ATOM 7106 C CA . GLY B 1 279 ? -61.963 36.106 40.993 1.00 40.06 304 GLY B CA 1
ATOM 7107 C C . GLY B 1 279 ? -62.207 34.734 40.344 1.00 42.78 304 GLY B C 1
ATOM 7108 O O . GLY B 1 279 ? -63.310 34.149 40.488 1.00 39.81 304 GLY B O 1
ATOM 7109 N N . SER B 1 280 ? -61.194 34.257 39.619 1.00 38.22 305 SER B N 1
ATOM 7110 C CA . SER B 1 280 ? -61.165 32.944 38.981 1.00 39.04 305 SER B CA 1
ATOM 7111 C C . SER B 1 280 ? -61.085 31.838 40.037 1.00 45.97 305 SER B C 1
ATOM 7112 O O . SER B 1 280 ? -60.044 31.678 40.704 1.00 44.22 305 SER B O 1
ATOM 7115 N N . PRO B 1 281 ? -62.164 31.024 40.154 1.00 43.80 306 PRO B N 1
ATOM 7116 C CA . PRO B 1 281 ? -62.143 29.893 41.091 1.00 44.11 306 PRO B CA 1
ATOM 7117 C C . PRO B 1 281 ? -61.067 28.895 40.857 1.00 40.32 306 PRO B C 1
ATOM 7118 O O . PRO B 1 281 ? -60.611 28.262 41.796 1.00 40.71 306 PRO B O 1
ATOM 7122 N N . ASN B 1 282 ? -60.719 28.668 39.602 1.00 42.97 307 ASN B N 1
ATOM 7123 C CA . ASN B 1 282 ? -59.834 27.558 39.263 1.00 46.81 307 ASN B CA 1
ATOM 7124 C C . ASN B 1 282 ? -58.413 27.940 38.854 1.00 49.21 307 ASN B C 1
ATOM 7125 O O . ASN B 1 282 ? -57.512 27.105 38.971 1.00 45.02 307 ASN B O 1
ATOM 7130 N N . LYS B 1 283 ? -58.221 29.167 38.371 1.00 52.86 308 LYS B N 1
ATOM 7131 C CA . LYS B 1 283 ? -56.907 29.600 37.865 1.00 52.88 308 LYS B CA 1
ATOM 7132 C C . LYS B 1 283 ? -56.285 30.823 38.588 1.00 49.14 308 LYS B C 1
ATOM 7133 O O . LYS B 1 283 ? -55.147 31.241 38.238 1.00 41.08 308 LYS B O 1
ATOM 7139 N N . ALA B 1 284 ? -56.992 31.390 39.582 1.00 40.93 309 ALA B N 1
ATOM 7140 C CA . ALA B 1 284 ? -56.368 32.403 40.480 1.00 39.11 309 ALA B CA 1
ATOM 7141 C C . ALA B 1 284 ? -55.156 31.763 41.124 1.00 40.47 309 ALA B C 1
ATOM 7142 O O . ALA B 1 284 ? -55.137 30.553 41.337 1.00 36.29 309 ALA B O 1
ATOM 7144 N N . ASP B 1 285 ? -54.104 32.565 41.322 1.00 38.86 310 ASP B N 1
ATOM 7145 C CA . ASP B 1 285 ? -52.857 32.102 41.929 1.00 41.59 310 ASP B CA 1
ATOM 7146 C C . ASP B 1 285 ? -52.154 30.985 41.142 1.00 43.28 310 ASP B C 1
ATOM 7147 O O . ASP B 1 285 ? -51.545 30.098 41.744 1.00 43.51 310 ASP B O 1
ATOM 7152 N N . SER B 1 286 ? -52.227 31.039 39.812 1.00 38.66 311 SER B N 1
ATOM 7153 C CA . SER B 1 286 ? -51.571 30.054 38.954 1.00 41.00 311 SER B CA 1
ATOM 7154 C C . SER B 1 286 ? -50.715 30.795 37.916 1.00 44.00 311 SER B C 1
ATOM 7155 O O . SER B 1 286 ? -50.977 31.973 37.606 1.00 42.47 311 SER B O 1
ATOM 7158 N N . HIS B 1 287 ? -49.731 30.097 37.343 1.00 46.12 312 HIS B N 1
ATOM 7159 C CA . HIS B 1 287 ? -48.974 30.644 36.225 1.00 54.24 312 HIS B CA 1
ATOM 7160 C C . HIS B 1 287 ? -49.881 30.830 34.976 1.00 47.94 312 HIS B C 1
ATOM 7161 O O . HIS B 1 287 ? -49.648 31.722 34.163 1.00 37.47 312 HIS B O 1
ATOM 7168 N N . ASP B 1 288 ? -50.953 30.042 34.863 1.00 48.59 313 ASP B N 1
ATOM 7169 C CA . ASP B 1 288 ? -51.726 29.964 33.591 1.00 49.23 313 ASP B CA 1
ATOM 7170 C C . ASP B 1 288 ? -52.478 31.254 33.322 1.00 40.77 313 ASP B C 1
ATOM 7171 O O . ASP B 1 288 ? -52.678 31.648 32.169 1.00 41.22 313 ASP B O 1
ATOM 7176 N N . VAL B 1 289 ? -52.875 31.939 34.399 1.00 30.88 314 VAL B N 1
ATOM 7177 C CA . VAL B 1 289 ? -53.640 33.155 34.308 1.00 32.91 314 VAL B CA 1
ATOM 7178 C C . VAL B 1 289 ? -52.684 34.374 34.043 1.00 28.61 314 VAL B C 1
ATOM 7179 O O . VAL B 1 289 ? -53.155 35.460 33.734 1.00 31.16 314 VAL B O 1
ATOM 7183 N N . HIS B 1 290 ? -51.364 34.195 34.156 1.00 32.29 315 HIS B N 1
ATOM 7184 C CA . HIS B 1 290 ? -50.430 35.294 33.859 1.00 31.07 315 HIS B CA 1
ATOM 7185 C C . HIS B 1 290 ? -50.558 35.763 32.381 1.00 28.40 315 HIS B C 1
ATOM 7186 O O . HIS B 1 290 ? -50.832 36.968 32.132 1.00 30.00 315 HIS B O 1
ATOM 7193 N N . GLY B 1 291 ? -50.388 34.815 31.453 1.00 31.79 316 GLY B N 1
ATOM 7194 C CA . GLY B 1 291 ? -50.172 35.123 29.992 1.00 28.42 316 GLY B CA 1
ATOM 7195 C C . GLY B 1 291 ? -50.994 34.383 28.994 1.00 31.64 316 GLY B C 1
ATOM 7196 O O . GLY B 1 291 ? -50.559 34.254 27.830 1.00 29.60 316 GLY B O 1
ATOM 7197 N N . ALA B 1 292 ? -52.207 33.955 29.414 1.00 32.70 317 ALA B N 1
ATOM 7198 C CA . ALA B 1 292 ? -53.230 33.369 28.491 1.00 32.67 317 ALA B CA 1
ATOM 7199 C C . ALA B 1 292 ? -54.636 33.745 28.903 1.00 33.09 317 ALA B C 1
ATOM 7200 O O . ALA B 1 292 ? -54.937 33.894 30.116 1.00 29.98 317 ALA B O 1
ATOM 7202 N N . PRO B 1 293 ? -55.536 33.894 27.902 1.00 32.67 318 PRO B N 1
ATOM 7203 C CA . PRO B 1 293 ? -56.932 34.257 28.201 1.00 32.29 318 PRO B CA 1
ATOM 7204 C C . PRO B 1 293 ? -57.558 33.237 29.183 1.00 30.65 318 PRO B C 1
ATOM 7205 O O . PRO B 1 293 ? -57.163 32.086 29.194 1.00 31.19 318 PRO B O 1
ATOM 7209 N N . LEU B 1 294 ? -58.493 33.671 30.016 1.00 33.00 319 LEU B N 1
ATOM 7210 C CA . LEU B 1 294 ? -59.194 32.732 30.861 1.00 34.56 319 LEU B CA 1
ATOM 7211 C C . LEU B 1 294 ? -59.917 31.676 30.024 1.00 36.07 319 LEU B C 1
ATOM 7212 O O . LEU B 1 294 ? -60.040 30.548 30.462 1.00 34.46 319 LEU B O 1
ATOM 7217 N N . GLY B 1 295 ? -60.449 32.080 28.866 1.00 36.81 320 GLY B N 1
ATOM 7218 C CA . GLY B 1 295 ? -61.200 31.137 27.991 1.00 40.99 320 GLY B CA 1
ATOM 7219 C C . GLY B 1 295 ? -62.657 31.024 28.450 1.00 43.57 320 GLY B C 1
ATOM 7220 O O . GLY B 1 295 ? -63.020 31.537 29.518 1.00 39.05 320 GLY B O 1
ATOM 7221 N N . PRO B 1 296 ? -63.512 30.384 27.631 1.00 41.42 321 PRO B N 1
ATOM 7222 C CA . PRO B 1 296 ? -64.991 30.465 27.867 1.00 42.79 321 PRO B CA 1
ATOM 7223 C C . PRO B 1 296 ? -65.505 29.838 29.185 1.00 37.37 321 PRO B C 1
ATOM 7224 O O . PRO B 1 296 ? -66.232 30.473 29.938 1.00 39.04 321 PRO B O 1
ATOM 7228 N N . ASP B 1 297 ? -65.131 28.597 29.437 1.00 41.77 322 ASP B N 1
ATOM 7229 C CA . ASP B 1 297 ? -65.495 27.894 30.677 1.00 39.34 322 ASP B CA 1
ATOM 7230 C C . ASP B 1 297 ? -65.124 28.706 31.947 1.00 44.45 322 ASP B C 1
ATOM 7231 O O . ASP B 1 297 ? -65.987 29.098 32.732 1.00 40.83 322 ASP B O 1
ATOM 7236 N N . GLU B 1 298 ? -63.839 29.046 32.080 1.00 41.95 323 GLU B N 1
ATOM 7237 C CA . GLU B 1 298 ? -63.377 29.729 33.295 1.00 40.43 323 GLU B CA 1
ATOM 7238 C C . GLU B 1 298 ? -63.972 31.134 33.421 1.00 39.10 323 GLU B C 1
ATOM 7239 O O . GLU B 1 298 ? -64.258 31.630 34.517 1.00 41.91 323 GLU B O 1
ATOM 7245 N N . THR B 1 299 ? -64.181 31.806 32.290 1.00 34.89 324 THR B N 1
ATOM 7246 C CA . THR B 1 299 ? -64.834 33.094 32.313 1.00 35.72 324 THR B CA 1
ATOM 7247 C C . THR B 1 299 ? -66.265 32.949 32.891 1.00 39.02 324 THR B C 1
ATOM 7248 O O . THR B 1 299 ? -66.672 33.741 33.740 1.00 41.33 324 THR B O 1
ATOM 7252 N N . ALA B 1 300 ? -67.020 31.963 32.416 1.00 40.87 325 ALA B N 1
ATOM 7253 C CA . ALA B 1 300 ? -68.350 31.638 33.009 1.00 40.17 325 ALA B CA 1
ATOM 7254 C C . ALA B 1 300 ? -68.273 31.473 34.542 1.00 37.18 325 ALA B C 1
ATOM 7255 O O . ALA B 1 300 ? -69.024 32.118 35.316 1.00 41.85 325 ALA B O 1
ATOM 7257 N N . ALA B 1 301 ? -67.339 30.639 34.966 1.00 37.37 326 ALA B N 1
ATOM 7258 C CA . ALA B 1 301 ? -67.121 30.346 36.393 1.00 39.65 326 ALA B CA 1
ATOM 7259 C C . ALA B 1 301 ? -66.737 31.618 37.178 1.00 43.41 326 ALA B C 1
ATOM 7260 O O . ALA B 1 301 ? -67.096 31.785 38.353 1.00 37.53 326 ALA B O 1
ATOM 7262 N N . THR B 1 302 ? -66.021 32.526 36.518 1.00 35.16 327 THR B N 1
ATOM 7263 C CA . THR B 1 302 ? -65.527 33.731 37.191 1.00 32.95 327 THR B CA 1
ATOM 7264 C C . THR B 1 302 ? -66.685 34.694 37.321 1.00 32.23 327 THR B C 1
ATOM 7265 O O . THR B 1 302 ? -66.845 35.333 38.367 1.00 33.49 327 THR B O 1
ATOM 7269 N N . ARG B 1 303 ? -67.539 34.806 36.295 1.00 32.41 328 ARG B N 1
ATOM 7270 C CA . ARG B 1 303 ? -68.742 35.656 36.411 1.00 33.71 328 ARG B CA 1
ATOM 7271 C C . ARG B 1 303 ? -69.638 35.214 37.622 1.00 31.87 328 ARG B C 1
ATOM 7272 O O . ARG B 1 303 ? -70.147 36.048 38.379 1.00 35.19 328 ARG B O 1
ATOM 7280 N N . LYS B 1 304 ? -69.780 33.904 37.735 1.00 37.70 329 LYS B N 1
ATOM 7281 C CA . LYS B 1 304 ? -70.561 33.247 38.772 1.00 45.94 329 LYS B CA 1
ATOM 7282 C C . LYS B 1 304 ? -69.897 33.544 40.115 1.00 44.70 329 LYS B C 1
ATOM 7283 O O . LYS B 1 304 ? -70.533 34.159 40.989 1.00 43.76 329 LYS B O 1
ATOM 7289 N N . ASN B 1 305 ? -68.601 33.234 40.215 1.00 43.01 330 ASN B N 1
ATOM 7290 C CA . ASN B 1 305 ? -67.817 33.393 41.453 1.00 42.25 330 ASN B CA 1
ATOM 7291 C C . ASN B 1 305 ? -67.761 34.791 41.979 1.00 43.68 330 ASN B C 1
ATOM 7292 O O . ASN B 1 305 ? -67.657 34.970 43.184 1.00 50.22 330 ASN B O 1
ATOM 7297 N N . LEU B 1 306 ? -67.800 35.785 41.084 1.00 42.41 331 LEU B N 1
ATOM 7298 C CA . LEU B 1 306 ? -67.796 37.183 41.453 1.00 37.64 331 LEU B CA 1
ATOM 7299 C C . LEU B 1 306 ? -69.186 37.778 41.376 1.00 38.89 331 LEU B C 1
ATOM 7300 O O . LEU B 1 306 ? -69.347 39.002 41.549 1.00 40.60 331 LEU B O 1
ATOM 7305 N N . ASN B 1 307 ? -70.201 36.944 41.144 1.00 40.53 332 ASN B N 1
ATOM 7306 C CA . ASN B 1 307 ? -71.583 37.408 41.067 1.00 44.99 332 ASN B CA 1
ATOM 7307 C C . ASN B 1 307 ? -71.805 38.570 40.100 1.00 41.14 332 ASN B C 1
ATOM 7308 O O . ASN B 1 307 ? -72.318 39.662 40.445 1.00 39.45 332 ASN B O 1
ATOM 7313 N N . TRP B 1 308 ? -71.352 38.334 38.869 1.00 41.72 333 TRP B N 1
ATOM 7314 C CA . TRP B 1 308 ? -71.350 39.383 37.828 1.00 38.79 333 TRP B CA 1
ATOM 7315 C C . TRP B 1 308 ? -72.297 38.876 36.724 1.00 40.02 333 TRP B C 1
ATOM 7316 O O . TRP B 1 308 ? -71.942 37.953 36.027 1.00 43.68 333 TRP B O 1
ATOM 7327 N N . PRO B 1 309 ? -73.530 39.420 36.637 1.00 45.52 334 PRO B N 1
ATOM 7328 C CA . PRO B 1 309 ? -74.523 39.026 35.609 1.00 42.99 334 PRO B CA 1
ATOM 7329 C C . PRO B 1 309 ? -74.392 39.774 34.258 1.00 50.21 334 PRO B C 1
ATOM 7330 O O . PRO B 1 309 ? -75.159 39.495 33.337 1.00 50.29 334 PRO B O 1
ATOM 7334 N N . TYR B 1 310 ? -73.473 40.741 34.146 1.00 41.86 335 TYR B N 1
ATOM 7335 C CA . TYR B 1 310 ? -73.366 41.549 32.942 1.00 42.14 335 TYR B CA 1
ATOM 7336 C C . TYR B 1 310 ? -72.651 40.778 31.831 1.00 43.87 335 TYR B C 1
ATOM 7337 O O . TYR B 1 310 ? -71.843 39.862 32.090 1.00 45.71 335 TYR B O 1
ATOM 7346 N N . GLY B 1 311 ? -73.088 41.026 30.596 1.00 37.61 336 GLY B N 1
ATOM 7347 C CA . GLY B 1 311 ? -72.604 40.257 29.443 1.00 39.50 336 GLY B CA 1
ATOM 7348 C C . GLY B 1 311 ? -71.267 40.814 28.937 1.00 40.28 336 GLY B C 1
ATOM 7349 O O . GLY B 1 311 ? -70.713 41.798 29.500 1.00 34.88 336 GLY B O 1
ATOM 7350 N N . GLU B 1 312 ? -70.795 40.190 27.868 1.00 40.79 337 GLU B N 1
ATOM 7351 C CA . GLU B 1 312 ? -69.514 40.524 27.207 1.00 38.23 337 GLU B CA 1
ATOM 7352 C C . GLU B 1 312 ? -69.389 42.027 26.954 1.00 36.20 337 GLU B C 1
ATOM 7353 O O . GLU B 1 312 ? -70.206 42.602 26.258 1.00 32.96 337 GLU B O 1
ATOM 7359 N N . PHE B 1 313 ? -68.384 42.702 27.548 1.00 29.76 338 PHE B N 1
ATOM 7360 C CA . PHE B 1 313 ? -68.143 44.155 27.369 1.00 28.48 338 PHE B CA 1
ATOM 7361 C C . PHE B 1 313 ? -69.158 45.107 27.934 1.00 28.85 338 PHE B C 1
ATOM 7362 O O . PHE B 1 313 ? -69.104 46.330 27.684 1.00 31.82 338 PHE B O 1
ATOM 7370 N N . GLU B 1 314 ? -70.097 44.547 28.673 1.00 34.77 339 GLU B N 1
ATOM 7371 C CA . GLU B 1 314 ? -71.205 45.329 29.180 1.00 35.14 339 GLU B CA 1
ATOM 7372 C C . GLU B 1 314 ? -70.816 45.829 30.557 1.00 30.29 339 GLU B C 1
ATOM 7373 O O . GLU B 1 314 ? -70.732 45.013 31.476 1.00 34.67 339 GLU B O 1
ATOM 7379 N N . VAL B 1 315 ? -70.611 47.144 30.693 1.00 31.64 340 VAL B N 1
ATOM 7380 C CA . VAL B 1 315 ? -70.335 47.744 31.975 1.00 35.30 340 VAL B CA 1
ATOM 7381 C C . VAL B 1 315 ? -71.664 48.370 32.383 1.00 36.56 340 VAL B C 1
ATOM 7382 O O . VAL B 1 315 ? -72.182 49.147 31.633 1.00 32.06 340 VAL B O 1
ATOM 7386 N N . PRO B 1 316 ? -72.162 48.092 33.606 1.00 39.04 341 PRO B N 1
ATOM 7387 C CA . PRO B 1 316 ? -73.394 48.719 34.081 1.00 40.04 341 PRO B CA 1
ATOM 7388 C C . PRO B 1 316 ? -73.361 50.225 34.089 1.00 37.30 341 PRO B C 1
ATOM 7389 O O . PRO B 1 316 ? -72.345 50.859 34.375 1.00 33.65 341 PRO B O 1
ATOM 7393 N N . GLN B 1 317 ? -74.508 50.839 33.877 1.00 31.76 342 GLN B N 1
ATOM 7394 C CA . GLN B 1 317 ? -74.552 52.255 33.814 1.00 32.42 342 GLN B CA 1
ATOM 7395 C C . GLN B 1 317 ? -74.094 52.991 35.127 1.00 30.79 342 GLN B C 1
ATOM 7396 O O . GLN B 1 317 ? -73.493 54.069 35.094 1.00 29.41 342 GLN B O 1
ATOM 7402 N N . ASP B 1 318 ? -74.427 52.403 36.274 1.00 34.52 343 ASP B N 1
ATOM 7403 C CA . ASP B 1 318 ? -74.075 53.025 37.567 1.00 34.53 343 ASP B CA 1
ATOM 7404 C C . ASP B 1 318 ? -72.512 53.109 37.717 1.00 31.85 343 ASP B C 1
ATOM 7405 O O . ASP B 1 318 ? -71.999 54.132 38.222 1.00 32.33 343 ASP B O 1
ATOM 7410 N N . VAL B 1 319 ? -71.830 52.082 37.195 1.00 28.28 344 VAL B N 1
ATOM 7411 C CA . VAL B 1 319 ? -70.305 52.030 37.153 1.00 28.17 344 VAL B CA 1
ATOM 7412 C C . VAL B 1 319 ? -69.803 53.166 36.257 1.00 30.14 344 VAL B C 1
ATOM 7413 O O . VAL B 1 319 ? -68.936 53.975 36.643 1.00 28.24 344 VAL B O 1
ATOM 7417 N N . TYR B 1 320 ? -70.379 53.340 35.068 1.00 27.57 345 TYR B N 1
ATOM 7418 C CA . TYR B 1 320 ? -69.970 54.512 34.303 1.00 27.09 345 TYR B CA 1
ATOM 7419 C C . TYR B 1 320 ? -70.224 55.838 34.985 1.00 27.11 345 TYR B C 1
ATOM 7420 O O . TYR B 1 320 ? -69.478 56.804 34.856 1.00 25.58 345 TYR B O 1
ATOM 7429 N N . ASP B 1 321 ? -71.369 55.974 35.671 1.00 28.39 346 ASP B N 1
ATOM 7430 C CA . ASP B 1 321 ? -71.648 57.231 36.299 1.00 28.70 346 ASP B CA 1
ATOM 7431 C C . ASP B 1 321 ? -70.624 57.528 37.391 1.00 25.06 346 ASP B C 1
ATOM 7432 O O . ASP B 1 321 ? -70.255 58.676 37.525 1.00 30.01 346 ASP B O 1
ATOM 7437 N N . VAL B 1 322 ? -70.116 56.489 38.048 1.00 25.61 347 VAL B N 1
ATOM 7438 C CA . VAL B 1 322 ? -68.950 56.687 38.958 1.00 26.33 347 VAL B CA 1
ATOM 7439 C C . VAL B 1 322 ? -67.665 57.145 38.199 1.00 21.80 347 VAL B C 1
ATOM 7440 O O . VAL B 1 322 ? -67.186 58.309 38.390 1.00 25.11 347 VAL B O 1
ATOM 7444 N N . PHE B 1 323 ? -67.151 56.267 37.337 1.00 26.92 348 PHE B N 1
ATOM 7445 C CA . PHE B 1 323 ? -65.830 56.549 36.655 1.00 25.82 348 PHE B CA 1
ATOM 7446 C C . PHE B 1 323 ? -65.880 57.775 35.767 1.00 26.16 348 PHE B C 1
ATOM 7447 O O . PHE B 1 323 ? -64.968 58.581 35.734 1.00 25.60 348 PHE B O 1
ATOM 7455 N N . ARG B 1 324 ? -67.038 57.978 35.078 1.00 24.58 349 ARG B N 1
ATOM 7456 C CA . ARG B 1 324 ? -67.170 59.144 34.248 1.00 24.26 349 ARG B CA 1
ATOM 7457 C C . ARG B 1 324 ? -67.265 60.409 34.966 1.00 21.93 349 ARG B C 1
ATOM 7458 O O . ARG B 1 324 ? -67.100 61.444 34.372 1.00 25.70 349 ARG B O 1
ATOM 7466 N N . GLY B 1 325 ? -67.382 60.365 36.294 1.00 25.42 350 GLY B N 1
ATOM 7467 C CA . GLY B 1 325 ? -67.142 61.573 37.125 1.00 24.65 350 GLY B CA 1
ATOM 7468 C C . GLY B 1 325 ? -65.797 62.220 37.018 1.00 24.73 350 GLY B C 1
ATOM 7469 O O . GLY B 1 325 ? -65.624 63.403 37.231 1.00 26.64 350 GLY B O 1
ATOM 7470 N N . ALA B 1 326 ? -64.819 61.410 36.573 1.00 29.46 351 ALA B N 1
ATOM 7471 C CA . ALA B 1 326 ? -63.506 61.960 36.163 1.00 27.67 351 ALA B CA 1
ATOM 7472 C C . ALA B 1 326 ? -63.547 63.070 35.137 1.00 25.02 351 ALA B C 1
ATOM 7473 O O . ALA B 1 326 ? -62.672 63.933 35.168 1.00 25.14 351 ALA B O 1
ATOM 7475 N N . ILE B 1 327 ? -64.581 63.083 34.261 1.00 25.41 352 ILE B N 1
ATOM 7476 C CA . ILE B 1 327 ? -64.712 64.168 33.270 1.00 25.65 352 ILE B CA 1
ATOM 7477 C C . ILE B 1 327 ? -64.901 65.505 33.907 1.00 27.74 352 ILE B C 1
ATOM 7478 O O . ILE B 1 327 ? -64.114 66.426 33.664 1.00 23.91 352 ILE B O 1
ATOM 7483 N N . LYS B 1 328 ? -65.975 65.685 34.710 1.00 29.98 353 LYS B N 1
ATOM 7484 C CA . LYS B 1 328 ? -66.140 67.006 35.385 1.00 28.72 353 LYS B CA 1
ATOM 7485 C C . LYS B 1 328 ? -65.052 67.329 36.396 1.00 23.29 353 LYS B C 1
ATOM 7486 O O . LYS B 1 328 ? -64.549 68.449 36.472 1.00 28.75 353 LYS B O 1
ATOM 7492 N N . ARG B 1 329 ? -64.633 66.302 37.118 1.00 28.52 354 ARG B N 1
ATOM 7493 C CA . ARG B 1 329 ? -63.555 66.471 38.115 1.00 29.49 354 ARG B CA 1
ATOM 7494 C C . ARG B 1 329 ? -62.267 66.951 37.399 1.00 28.07 354 ARG B C 1
ATOM 7495 O O . ARG B 1 329 ? -61.645 67.919 37.797 1.00 28.72 354 ARG B O 1
ATOM 7503 N N . GLY B 1 330 ? -61.948 66.348 36.236 1.00 27.88 355 GLY B N 1
ATOM 7504 C CA . GLY B 1 330 ? -60.735 66.749 35.500 1.00 24.14 355 GLY B CA 1
ATOM 7505 C C . GLY B 1 330 ? -60.817 68.102 34.874 1.00 25.76 355 GLY B C 1
ATOM 7506 O O . GLY B 1 330 ? -59.901 68.895 34.929 1.00 23.59 355 GLY B O 1
ATOM 7507 N N . ALA B 1 331 ? -62.023 68.433 34.373 1.00 27.21 356 ALA B N 1
ATOM 7508 C CA . ALA B 1 331 ? -62.249 69.770 33.810 1.00 29.85 356 ALA B CA 1
ATOM 7509 C C . ALA B 1 331 ? -62.059 70.829 34.901 1.00 26.67 356 ALA B C 1
ATOM 7510 O O . ALA B 1 331 ? -61.394 71.827 34.703 1.00 27.27 356 ALA B O 1
ATOM 7512 N N . GLU B 1 332 ? -62.541 70.528 36.099 1.00 28.62 357 GLU B N 1
ATOM 7513 C CA . GLU B 1 332 ? -62.344 71.486 37.227 1.00 30.09 357 GLU B CA 1
ATOM 7514 C C . GLU B 1 332 ? -60.885 71.607 37.668 1.00 27.22 357 GLU B C 1
ATOM 7515 O O . GLU B 1 332 ? -60.376 72.711 37.912 1.00 28.71 357 GLU B O 1
ATOM 7521 N N . GLU B 1 333 ? -60.192 70.454 37.738 1.00 31.17 358 GLU B N 1
ATOM 7522 C CA . GLU B 1 333 ? -58.766 70.482 38.076 1.00 28.67 358 GLU B CA 1
ATOM 7523 C C . GLU B 1 333 ? -57.990 71.342 37.143 1.00 23.95 358 GLU B C 1
ATOM 7524 O O . GLU B 1 333 ? -57.204 72.202 37.538 1.00 25.03 358 GLU B O 1
ATOM 7530 N N . GLU B 1 334 ? -58.251 71.159 35.853 1.00 25.18 359 GLU B N 1
ATOM 7531 C CA . GLU B 1 334 ? -57.563 71.903 34.851 1.00 27.45 359 GLU B CA 1
ATOM 7532 C C . GLU B 1 334 ? -57.920 73.382 34.950 1.00 31.40 359 GLU B C 1
ATOM 7533 O O . GLU B 1 334 ? -57.046 74.238 34.886 1.00 26.78 359 GLU B O 1
ATOM 7539 N N . ALA B 1 335 ? -59.217 73.678 35.103 1.00 33.68 360 ALA B N 1
ATOM 7540 C CA . ALA B 1 335 ? -59.658 75.088 35.306 1.00 32.02 360 ALA B CA 1
ATOM 7541 C C . ALA B 1 335 ? -59.009 75.698 36.530 1.00 29.24 360 ALA B C 1
ATOM 7542 O O . ALA B 1 335 ? -58.503 76.797 36.441 1.00 30.26 360 ALA B O 1
ATOM 7544 N N . ASN B 1 336 ? -58.894 74.929 37.633 1.00 29.75 361 ASN B N 1
ATOM 7545 C CA . ASN B 1 336 ? -58.189 75.435 38.822 1.00 31.80 361 ASN B CA 1
ATOM 7546 C C . ASN B 1 336 ? -56.710 75.711 38.578 1.00 32.38 361 ASN B C 1
ATOM 7547 O O . ASN B 1 336 ? -56.158 76.737 39.028 1.00 30.29 361 ASN B O 1
ATOM 7552 N N . TRP B 1 337 ? -56.042 74.816 37.826 1.00 31.13 362 TRP B N 1
ATOM 7553 C CA . TRP B 1 337 ? -54.653 75.065 37.501 1.00 28.86 362 TRP B CA 1
ATOM 7554 C C . TRP B 1 337 ? -54.503 76.341 36.679 1.00 26.99 362 TRP B C 1
ATOM 7555 O O . TRP B 1 337 ? -53.604 77.118 36.916 1.00 27.42 362 TRP B O 1
ATOM 7566 N N . HIS B 1 338 ? -55.403 76.572 35.712 1.00 27.94 363 HIS B N 1
ATOM 7567 C CA . HIS B 1 338 ? -55.415 77.846 34.921 1.00 30.53 363 HIS B CA 1
ATOM 7568 C C . HIS B 1 338 ? -55.564 79.070 35.816 1.00 32.00 363 HIS B C 1
ATOM 7569 O O . HIS B 1 338 ? -54.884 80.093 35.648 1.00 35.49 363 HIS B O 1
ATOM 7576 N N . LYS B 1 339 ? -56.396 78.917 36.828 1.00 38.29 364 LYS B N 1
ATOM 7577 C CA . LYS B 1 339 ? -56.533 79.968 37.854 1.00 40.78 364 LYS B CA 1
ATOM 7578 C C . LYS B 1 339 ? -55.222 80.223 38.521 1.00 36.06 364 LYS B C 1
ATOM 7579 O O . LYS B 1 339 ? -54.781 81.357 38.610 1.00 35.37 364 LYS B O 1
ATOM 7585 N N . ALA B 1 340 ? -54.554 79.151 38.990 1.00 33.10 365 ALA B N 1
ATOM 7586 C CA . ALA B 1 340 ? -53.260 79.326 39.599 1.00 30.91 365 ALA B CA 1
ATOM 7587 C C . ALA B 1 340 ? -52.279 80.022 38.692 1.00 27.96 365 ALA B C 1
ATOM 7588 O O . ALA B 1 340 ? -51.455 80.787 39.142 1.00 29.71 365 ALA B O 1
ATOM 7590 N N . CYS B 1 341 ? -52.292 79.674 37.429 1.00 30.70 366 CYS B N 1
ATOM 7591 C CA . CYS B 1 341 ? -51.345 80.225 36.469 1.00 30.08 366 CYS B CA 1
ATOM 7592 C C . CYS B 1 341 ? -51.636 81.699 36.239 1.00 30.34 366 CYS B C 1
ATOM 7593 O O . CYS B 1 341 ? -50.696 82.474 36.186 1.00 28.48 366 CYS B O 1
ATOM 7596 N N . ALA B 1 342 ? -52.920 82.041 36.028 1.00 35.71 367 ALA B N 1
ATOM 7597 C CA . ALA B 1 342 ? -53.336 83.531 35.929 1.00 35.87 367 ALA B CA 1
ATOM 7598 C C . ALA B 1 342 ? -52.785 84.363 37.136 1.00 31.89 367 ALA B C 1
ATOM 7599 O O . ALA B 1 342 ? -52.112 85.411 36.962 1.00 35.34 367 ALA B O 1
ATOM 7601 N N . GLU B 1 343 ? -52.941 83.820 38.340 1.00 34.93 368 GLU B N 1
ATOM 7602 C CA . GLU B 1 343 ? -52.461 84.519 39.572 1.00 33.63 368 GLU B CA 1
ATOM 7603 C C . GLU B 1 343 ? -50.955 84.599 39.627 1.00 34.42 368 GLU B C 1
ATOM 7604 O O . GLU B 1 343 ? -50.380 85.603 40.046 1.00 34.35 368 GLU B O 1
ATOM 7610 N N . TYR B 1 344 ? -50.266 83.527 39.212 1.00 32.72 369 TYR B N 1
ATOM 7611 C CA . TYR B 1 344 ? -48.808 83.559 39.134 1.00 28.88 369 TYR B CA 1
ATOM 7612 C C . TYR B 1 344 ? -48.362 84.585 38.114 1.00 27.36 369 TYR B C 1
ATOM 7613 O O . TYR B 1 344 ? -47.442 85.344 38.378 1.00 30.97 369 TYR B O 1
ATOM 7622 N N . LYS B 1 345 ? -48.991 84.592 36.933 1.00 30.52 370 LYS B N 1
ATOM 7623 C CA . LYS B 1 345 ? -48.614 85.492 35.840 1.00 33.95 370 LYS B CA 1
ATOM 7624 C C . LYS B 1 345 ? -48.756 86.993 36.320 1.00 35.41 370 LYS B C 1
ATOM 7625 O O . LYS B 1 345 ? -47.870 87.848 36.066 1.00 32.86 370 LYS B O 1
ATOM 7631 N N . ALA B 1 346 ? -49.844 87.242 37.043 1.00 37.53 371 ALA B N 1
ATOM 7632 C CA . ALA B 1 346 ? -50.106 88.593 37.603 1.00 37.79 371 ALA B CA 1
ATOM 7633 C C . ALA B 1 346 ? -48.960 89.067 38.423 1.00 35.16 371 ALA B C 1
ATOM 7634 O O . ALA B 1 346 ? -48.503 90.169 38.232 1.00 37.65 371 ALA B O 1
ATOM 7636 N N . LYS B 1 347 ? -48.443 88.246 39.319 1.00 34.31 372 LYS B N 1
ATOM 7637 C CA . LYS B 1 347 ? -47.284 88.651 40.086 1.00 37.19 372 LYS B CA 1
ATOM 7638 C C . LYS B 1 347 ? -45.886 88.463 39.473 1.00 39.41 372 LYS B C 1
ATOM 7639 O O . LYS B 1 347 ? -44.905 89.117 39.892 1.00 34.46 372 LYS B O 1
ATOM 7645 N N . TYR B 1 348 ? -45.748 87.488 38.567 1.00 41.08 373 TYR B N 1
ATOM 7646 C CA . TYR B 1 348 ? -44.435 87.093 38.056 1.00 37.96 373 TYR B CA 1
ATOM 7647 C C . TYR B 1 348 ? -44.566 86.929 36.535 1.00 41.23 373 TYR B C 1
ATOM 7648 O O . TYR B 1 348 ? -44.539 85.784 36.007 1.00 36.62 373 TYR B O 1
ATOM 7657 N N . PRO B 1 349 ? -44.795 88.062 35.824 1.00 38.83 374 PRO B N 1
ATOM 7658 C CA . PRO B 1 349 ? -45.002 87.972 34.385 1.00 35.16 374 PRO B CA 1
ATOM 7659 C C . PRO B 1 349 ? -43.781 87.451 33.635 1.00 31.17 374 PRO B C 1
ATOM 7660 O O . PRO B 1 349 ? -43.942 86.747 32.655 1.00 36.30 374 PRO B O 1
ATOM 7664 N N . LYS B 1 350 ? -42.583 87.798 34.065 1.00 30.93 375 LYS B N 1
ATOM 7665 C CA . LYS B 1 350 ? -41.399 87.443 33.298 1.00 36.60 375 LYS B CA 1
ATOM 7666 C C . LYS B 1 350 ? -41.135 85.925 33.403 1.00 38.36 375 LYS B C 1
ATOM 7667 O O . LYS B 1 350 ? -40.921 85.270 32.386 1.00 34.94 375 LYS B O 1
ATOM 7673 N N . GLU B 1 351 ? -41.166 85.433 34.641 1.00 35.17 376 GLU B N 1
ATOM 7674 C CA . GLU B 1 351 ? -41.039 84.016 34.942 1.00 34.12 376 GLU B CA 1
ATOM 7675 C C . GLU B 1 351 ? -42.148 83.227 34.279 1.00 35.53 376 GLU B C 1
ATOM 7676 O O . GLU B 1 351 ? -41.885 82.128 33.697 1.00 29.87 376 GLU B O 1
ATOM 7682 N N . TRP B 1 352 ? -43.382 83.743 34.312 1.00 29.51 377 TRP B N 1
ATOM 7683 C CA . TRP B 1 352 ? -44.472 83.022 33.610 1.00 29.48 377 TRP B CA 1
ATOM 7684 C C . TRP B 1 352 ? -44.164 82.922 32.122 1.00 31.00 377 TRP B C 1
ATOM 7685 O O . TRP B 1 352 ? -44.434 81.849 31.510 1.00 29.48 377 TRP B O 1
ATOM 7696 N N . ALA B 1 353 ? -43.670 84.008 31.523 1.00 29.63 378 ALA B N 1
ATOM 7697 C CA . ALA B 1 353 ? -43.439 84.015 30.073 1.00 27.73 378 ALA B CA 1
ATOM 7698 C C . ALA B 1 353 ? -42.400 82.898 29.723 1.00 30.31 378 ALA B C 1
ATOM 7699 O O . ALA B 1 353 ? -42.570 82.189 28.735 1.00 28.64 378 ALA B O 1
ATOM 7701 N N . GLU B 1 354 ? -41.347 82.817 30.531 1.00 31.05 379 GLU B N 1
ATOM 7702 C CA . GLU B 1 354 ? -40.334 81.760 30.423 1.00 31.50 379 GLU B CA 1
ATOM 7703 C C . GLU B 1 354 ? -40.942 80.359 30.617 1.00 32.15 379 GLU B C 1
ATOM 7704 O O . GLU B 1 354 ? -40.609 79.456 29.844 1.00 28.17 379 GLU B O 1
ATOM 7710 N N . PHE B 1 355 ? -41.786 80.157 31.628 1.00 29.94 380 PHE B N 1
ATOM 7711 C CA . PHE B 1 355 ? -42.468 78.877 31.855 1.00 27.91 380 PHE B CA 1
ATOM 7712 C C . PHE B 1 355 ? -43.325 78.453 30.667 1.00 31.05 380 PHE B C 1
ATOM 7713 O O . PHE B 1 355 ? -43.327 77.283 30.263 1.00 26.64 380 PHE B O 1
ATOM 7721 N N . GLU B 1 356 ? -44.074 79.400 30.097 1.00 26.22 381 GLU B N 1
ATOM 7722 C CA . GLU B 1 356 ? -44.925 79.137 28.979 1.00 27.92 381 GLU B CA 1
ATOM 7723 C C . GLU B 1 356 ? -44.118 78.774 27.744 1.00 24.13 381 GLU B C 1
ATOM 7724 O O . GLU B 1 356 ? -44.518 77.904 27.003 1.00 28.08 381 GLU B O 1
ATOM 7730 N N . ALA B 1 357 ? -43.034 79.480 27.509 1.00 24.32 382 ALA B N 1
ATOM 7731 C CA . ALA B 1 357 ? -42.246 79.293 26.311 1.00 26.02 382 ALA B CA 1
ATOM 7732 C C . ALA B 1 357 ? -41.569 77.889 26.387 1.00 27.94 382 ALA B C 1
ATOM 7733 O O . ALA B 1 357 ? -41.627 77.123 25.426 1.00 27.59 382 ALA B O 1
ATOM 7735 N N . LEU B 1 358 ? -40.996 77.583 27.549 1.00 26.47 383 LEU B N 1
ATOM 7736 C CA . LEU B 1 358 ? -40.426 76.221 27.755 1.00 23.72 383 LEU B CA 1
ATOM 7737 C C . LEU B 1 358 ? -41.424 75.082 27.576 1.00 23.91 383 LEU B C 1
ATOM 7738 O O . LEU B 1 358 ? -41.260 74.218 26.681 1.00 24.84 383 LEU B O 1
ATOM 7743 N N . THR B 1 359 ? -42.508 75.109 28.344 1.00 23.36 384 THR B N 1
ATOM 7744 C CA . THR B 1 359 ? -43.456 74.029 28.428 1.00 24.83 384 THR B CA 1
ATOM 7745 C C . THR B 1 359 ? -44.341 73.913 27.207 1.00 24.35 384 THR B C 1
ATOM 7746 O O . THR B 1 359 ? -45.016 72.925 27.060 1.00 25.62 384 THR B O 1
ATOM 7750 N N . SER B 1 360 ? -44.308 74.916 26.313 1.00 25.53 385 SER B N 1
ATOM 7751 C CA . SER B 1 360 ? -44.967 74.821 25.022 1.00 24.11 385 SER B CA 1
ATOM 7752 C C . SER B 1 360 ? -44.267 73.720 24.152 1.00 24.87 385 SER B C 1
ATOM 7753 O O . SER B 1 360 ? -44.842 73.327 23.171 1.00 26.63 385 SER B O 1
ATOM 7756 N N . CYS B 1 361 ? -43.017 73.382 24.458 1.00 24.47 386 CYS B N 1
ATOM 7757 C CA . CYS B 1 361 ? -42.127 72.527 23.641 1.00 25.26 386 CYS B CA 1
ATOM 7758 C C . CYS B 1 361 ? -41.657 73.121 22.352 1.00 28.96 386 CYS B C 1
ATOM 7759 O O . CYS B 1 361 ? -40.855 72.503 21.641 1.00 24.37 386 CYS B O 1
ATOM 7762 N N . LYS B 1 362 ? -42.001 74.381 22.057 1.00 27.60 387 LYS B N 1
ATOM 7763 C CA . LYS B 1 362 ? -41.430 75.038 20.920 1.00 27.93 387 LYS B CA 1
ATOM 7764 C C . LYS B 1 362 ? -40.035 75.420 21.189 1.00 25.39 387 LYS B C 1
ATOM 7765 O O . LYS B 1 362 ? -39.669 75.915 22.252 1.00 26.25 387 LYS B O 1
ATOM 7771 N N . LEU B 1 363 ? -39.196 75.169 20.198 1.00 24.16 388 LEU B N 1
ATOM 7772 C CA . LEU B 1 363 ? -37.834 75.521 20.265 1.00 22.72 388 LEU B CA 1
ATOM 7773 C C . LEU B 1 363 ? -37.654 77.068 20.114 1.00 28.18 388 LEU B C 1
ATOM 7774 O O . LEU B 1 363 ? -38.293 77.676 19.268 1.00 32.23 388 LEU B O 1
ATOM 7779 N N . PRO B 1 364 ? -36.806 77.665 20.923 1.00 26.52 389 PRO B N 1
ATOM 7780 C CA . PRO B 1 364 ? -36.629 79.120 20.861 1.00 32.10 389 PRO B CA 1
ATOM 7781 C C . PRO B 1 364 ? -36.160 79.632 19.526 1.00 34.93 389 PRO B C 1
ATOM 7782 O O . PRO B 1 364 ? -35.344 78.999 18.827 1.00 31.40 389 PRO B O 1
ATOM 7786 N N . GLU B 1 365 ? -36.619 80.839 19.202 1.00 36.18 390 GLU B N 1
ATOM 7787 C CA . GLU B 1 365 ? -36.173 81.537 18.025 1.00 37.45 390 GLU B CA 1
ATOM 7788 C C . GLU B 1 365 ? -34.705 81.611 17.969 1.00 32.29 390 GLU B C 1
ATOM 7789 O O . GLU B 1 365 ? -34.089 82.081 18.913 1.00 36.07 390 GLU B O 1
ATOM 7795 N N . ASN B 1 366 ? -34.107 81.182 16.865 1.00 32.00 391 ASN B N 1
ATOM 7796 C CA . ASN B 1 366 ? -32.705 81.389 16.668 1.00 31.99 391 ASN B CA 1
ATOM 7797 C C . ASN B 1 366 ? -31.728 80.601 17.517 1.00 28.79 391 ASN B C 1
ATOM 7798 O O . ASN B 1 366 ? -30.548 80.945 17.571 1.00 28.21 391 ASN B O 1
ATOM 7803 N N . TRP B 1 367 ? -32.175 79.526 18.185 1.00 26.25 392 TRP B N 1
ATOM 7804 C CA . TRP B 1 367 ? -31.220 78.760 18.972 1.00 26.10 392 TRP B CA 1
ATOM 7805 C C . TRP B 1 367 ? -29.991 78.271 18.158 1.00 22.47 392 TRP B C 1
ATOM 7806 O O . TRP B 1 367 ? -28.888 78.180 18.667 1.00 27.36 392 TRP B O 1
ATOM 7817 N N . GLU B 1 368 ? -30.229 77.917 16.913 1.00 24.43 393 GLU B N 1
ATOM 7818 C CA . GLU B 1 368 ? -29.208 77.326 16.072 1.00 29.90 393 GLU B CA 1
ATOM 7819 C C . GLU B 1 368 ? -28.009 78.214 15.832 1.00 30.14 393 GLU B C 1
ATOM 7820 O O . GLU B 1 368 ? -26.902 77.745 15.592 1.00 27.72 393 GLU B O 1
ATOM 7826 N N . ALA B 1 369 ? -28.211 79.537 16.010 1.00 30.23 394 ALA B N 1
ATOM 7827 C CA . ALA B 1 369 ? -27.148 80.451 15.728 1.00 30.18 394 ALA B CA 1
ATOM 7828 C C . ALA B 1 369 ? -26.164 80.438 16.847 1.00 28.83 394 ALA B C 1
ATOM 7829 O O . ALA B 1 369 ? -25.085 80.944 16.682 1.00 32.48 394 ALA B O 1
ATOM 7831 N N . ALA B 1 370 ? -26.503 79.819 17.985 1.00 28.37 395 ALA B N 1
ATOM 7832 C CA . ALA B 1 370 ? -25.558 79.618 19.074 1.00 28.91 395 ALA B CA 1
ATOM 7833 C C . ALA B 1 370 ? -24.362 78.775 18.709 1.00 28.73 395 ALA B C 1
ATOM 7834 O O . ALA B 1 370 ? -23.325 78.859 19.369 1.00 29.57 395 ALA B O 1
ATOM 7836 N N . LEU B 1 371 ? -24.488 77.958 17.654 1.00 29.58 396 LEU B N 1
ATOM 7837 C CA . LEU B 1 371 ? -23.451 76.995 17.331 1.00 29.71 396 LEU B CA 1
ATOM 7838 C C . LEU B 1 371 ? -22.299 77.695 16.610 1.00 28.99 396 LEU B C 1
ATOM 7839 O O . LEU B 1 371 ? -22.516 78.382 15.612 1.00 33.14 396 LEU B O 1
ATOM 7844 N N . PRO B 1 372 ? -21.086 77.515 17.092 1.00 28.74 397 PRO B N 1
ATOM 7845 C CA . PRO B 1 372 ? -19.929 78.099 16.426 1.00 29.92 397 PRO B CA 1
ATOM 7846 C C . PRO B 1 372 ? -19.548 77.454 15.102 1.00 34.21 397 PRO B C 1
ATOM 7847 O O . PRO B 1 372 ? -19.974 76.321 14.801 1.00 33.37 397 PRO B O 1
ATOM 7851 N N . HIS B 1 373 ? -18.697 78.137 14.351 1.00 30.91 398 HIS B N 1
ATOM 7852 C CA . HIS B 1 373 ? -18.210 77.690 13.042 1.00 34.72 398 HIS B CA 1
ATOM 7853 C C . HIS B 1 373 ? -16.704 77.580 13.118 1.00 34.14 398 HIS B C 1
ATOM 7854 O O . HIS B 1 373 ? -16.058 78.180 13.988 1.00 31.42 398 HIS B O 1
ATOM 7861 N N . PHE B 1 374 ? -16.157 76.721 12.268 1.00 28.80 399 PHE B N 1
ATOM 7862 C CA . PHE B 1 374 ? -14.762 76.397 12.227 1.00 27.27 399 PHE B CA 1
ATOM 7863 C C . PHE B 1 374 ? -14.221 76.581 10.818 1.00 27.89 399 PHE B C 1
ATOM 7864 O O . PHE B 1 374 ? -14.943 76.405 9.813 1.00 30.26 399 PHE B O 1
ATOM 7872 N N . LYS B 1 375 ? -12.949 76.964 10.756 1.00 32.61 400 LYS B N 1
ATOM 7873 C CA . LYS B 1 375 ? -12.190 77.120 9.522 1.00 35.78 400 LYS B CA 1
ATOM 7874 C C . LYS B 1 375 ? -11.089 76.111 9.506 1.00 26.04 400 LYS B C 1
ATOM 7875 O O . LYS B 1 375 ? -10.604 75.761 10.557 1.00 29.41 400 LYS B O 1
ATOM 7881 N N . PRO B 1 376 ? -10.568 75.746 8.322 1.00 29.75 401 PRO B N 1
ATOM 7882 C CA . PRO B 1 376 ? -9.461 74.776 8.295 1.00 30.79 401 PRO B CA 1
ATOM 7883 C C . PRO B 1 376 ? -8.211 75.187 9.041 1.00 34.97 401 PRO B C 1
ATOM 7884 O O . PRO B 1 376 ? -7.449 74.329 9.500 1.00 35.71 401 PRO B O 1
ATOM 7888 N N . GLU B 1 377 ? -8.019 76.504 9.187 1.00 40.57 402 GLU B N 1
ATOM 7889 C CA . GLU B 1 377 ? -6.883 77.059 9.883 1.00 42.85 402 GLU B CA 1
ATOM 7890 C C . GLU B 1 377 ? -6.953 76.858 11.403 1.00 41.07 402 GLU B C 1
ATOM 7891 O O . GLU B 1 377 ? -5.924 76.977 12.087 1.00 40.38 402 GLU B O 1
ATOM 7897 N N . ASP B 1 378 ? -8.154 76.605 11.941 1.00 37.43 403 ASP B N 1
ATOM 7898 C CA . ASP B 1 378 ? -8.332 76.365 13.368 1.00 35.08 403 ASP B CA 1
ATOM 7899 C C . ASP B 1 378 ? -7.719 75.003 13.695 1.00 36.05 403 ASP B C 1
ATOM 7900 O O . ASP B 1 378 ? -8.018 73.967 13.049 1.00 33.61 403 ASP B O 1
ATOM 7905 N N . LYS B 1 379 ? -6.831 74.991 14.667 1.00 30.47 404 LYS B N 1
ATOM 7906 C CA . LYS B 1 379 ? -6.102 73.792 15.024 1.00 33.60 404 LYS B CA 1
ATOM 7907 C C . LYS B 1 379 ? -7.166 72.724 15.457 1.00 32.88 404 LYS B C 1
ATOM 7908 O O . LYS B 1 379 ? -8.093 73.031 16.202 1.00 32.54 404 LYS B O 1
ATOM 7914 N N . GLY B 1 380 ? -7.003 71.528 14.923 1.00 32.15 405 GLY B N 1
ATOM 7915 C CA . GLY B 1 380 ? -7.942 70.410 15.183 1.00 31.83 405 GLY B CA 1
ATOM 7916 C C . GLY B 1 380 ? -8.045 69.955 16.629 1.00 34.09 405 GLY B C 1
ATOM 7917 O O . GLY B 1 380 ? -7.059 69.962 17.397 1.00 34.35 405 GLY B O 1
ATOM 7918 N N . LEU B 1 381 ? -9.270 69.589 17.024 1.00 26.76 406 LEU B N 1
ATOM 7919 C CA . LEU B 1 381 ? -9.533 69.102 18.350 1.00 26.40 406 LEU B CA 1
ATOM 7920 C C . LEU B 1 381 ? -10.274 67.748 18.199 1.00 25.83 406 LEU B C 1
ATOM 7921 O O . LEU B 1 381 ? -10.697 67.400 17.111 1.00 23.76 406 LEU B O 1
ATOM 7926 N N . ALA B 1 382 ? -10.323 66.997 19.292 1.00 24.53 407 ALA B N 1
ATOM 7927 C CA . ALA B 1 382 ? -11.115 65.751 19.342 1.00 22.36 407 ALA B CA 1
ATOM 7928 C C . ALA B 1 382 ? -12.579 66.132 19.228 1.00 21.12 407 ALA B C 1
ATOM 7929 O O . ALA B 1 382 ? -13.014 67.187 19.756 1.00 20.21 407 ALA B O 1
ATOM 7931 N N . THR B 1 383 ? -13.440 65.287 18.615 1.00 19.64 408 THR B N 1
ATOM 7932 C CA . THR B 1 383 ? -14.814 65.668 18.580 1.00 18.70 408 THR B CA 1
ATOM 7933 C C . THR B 1 383 ? -15.488 65.601 19.976 1.00 18.00 408 THR B C 1
ATOM 7934 O O . THR B 1 383 ? -16.484 66.268 20.214 1.00 19.73 408 THR B O 1
ATOM 7938 N N . ARG B 1 384 ? -14.932 64.864 20.905 1.00 19.53 409 ARG B N 1
ATOM 7939 C CA . ARG B 1 384 ? -15.417 64.941 22.304 1.00 18.86 409 ARG B CA 1
ATOM 7940 C C . ARG B 1 384 ? -15.215 66.336 22.888 1.00 21.11 409 ARG B C 1
ATOM 7941 O O . ARG B 1 384 ? -16.061 66.806 23.654 1.00 20.01 409 ARG B O 1
ATOM 7949 N N . GLN B 1 385 ? -14.153 67.003 22.439 1.00 22.32 410 GLN B N 1
ATOM 7950 C CA . GLN B 1 385 ? -13.965 68.445 22.839 1.00 24.18 410 GLN B CA 1
ATOM 7951 C C . GLN B 1 385 ? -14.939 69.358 22.134 1.00 21.64 410 GLN B C 1
ATOM 7952 O O . GLN B 1 385 ? -15.606 70.193 22.771 1.00 21.47 410 GLN B O 1
ATOM 7958 N N . HIS B 1 386 ? -15.187 69.147 20.833 1.00 19.84 411 HIS B N 1
ATOM 7959 C CA . HIS B 1 386 ? -16.173 69.913 20.123 1.00 21.34 411 HIS B CA 1
ATOM 7960 C C . HIS B 1 386 ? -17.530 69.763 20.727 1.00 21.40 411 HIS B C 1
ATOM 7961 O O . HIS B 1 386 ? -18.320 70.697 20.797 1.00 23.31 411 HIS B O 1
ATOM 7968 N N . SER B 1 387 ? -17.806 68.525 21.216 1.00 22.12 412 SER B N 1
ATOM 7969 C CA . SER B 1 387 ? -19.091 68.282 21.780 1.00 21.56 412 SER B CA 1
ATOM 7970 C C . SER B 1 387 ? -19.320 69.137 23.087 1.00 20.75 412 SER B C 1
ATOM 7971 O O . SER B 1 387 ? -20.420 69.638 23.320 1.00 21.12 412 SER B O 1
ATOM 7974 N N . GLN B 1 388 ? -18.271 69.219 23.898 1.00 20.94 413 GLN B N 1
ATOM 7975 C CA . GLN B 1 388 ? -18.311 70.092 25.094 1.00 22.78 413 GLN B CA 1
ATOM 7976 C C . GLN B 1 388 ? -18.604 71.545 24.676 1.00 22.33 413 GLN B C 1
ATOM 7977 O O . GLN B 1 388 ? -19.444 72.205 25.259 1.00 24.08 413 GLN B O 1
ATOM 7983 N N . THR B 1 389 ? -17.945 72.001 23.638 1.00 23.18 414 THR B N 1
ATOM 7984 C CA . THR B 1 389 ? -18.232 73.328 23.087 1.00 22.97 414 THR B CA 1
ATOM 7985 C C . THR B 1 389 ? -19.693 73.505 22.734 1.00 26.93 414 THR B C 1
ATOM 7986 O O . THR B 1 389 ? -20.347 74.529 23.049 1.00 24.93 414 THR B O 1
ATOM 7990 N N . MET B 1 390 ? -20.261 72.485 22.075 1.00 23.21 415 MET B N 1
ATOM 7991 C CA . MET B 1 390 ? -21.642 72.573 21.700 1.00 21.07 415 MET B CA 1
ATOM 7992 C C . MET B 1 390 ? -22.632 72.598 22.877 1.00 17.28 415 MET B C 1
ATOM 7993 O O . MET B 1 390 ? -23.598 73.303 22.831 1.00 21.13 415 MET B O 1
ATOM 7998 N N . ILE B 1 391 ? -22.339 71.832 23.905 1.00 19.95 416 ILE B N 1
ATOM 7999 C CA . ILE B 1 391 ? -23.203 71.749 25.077 1.00 20.92 416 ILE B CA 1
ATOM 8000 C C . ILE B 1 391 ? -23.246 73.134 25.749 1.00 22.04 416 ILE B C 1
ATOM 8001 O O . ILE B 1 391 ? -24.318 73.609 26.063 1.00 21.90 416 ILE B O 1
ATOM 8006 N N . ASN B 1 392 ? -22.071 73.732 25.874 1.00 23.95 417 ASN B N 1
ATOM 8007 C CA . ASN B 1 392 ? -21.979 75.101 26.482 1.00 26.06 417 ASN B CA 1
ATOM 8008 C C . ASN B 1 392 ? -22.503 76.212 25.564 1.00 27.35 417 ASN B C 1
ATOM 8009 O O . ASN B 1 392 ? -23.083 77.180 26.065 1.00 29.40 417 ASN B O 1
ATOM 8014 N N . ALA B 1 393 ? -22.438 76.042 24.241 1.00 25.47 418 ALA B N 1
ATOM 8015 C CA . ALA B 1 393 ? -23.065 76.959 23.339 1.00 25.07 418 ALA B CA 1
ATOM 8016 C C . ALA B 1 393 ? -24.581 76.879 23.428 1.00 29.10 418 ALA B C 1
ATOM 8017 O O . ALA B 1 393 ? -25.287 77.900 23.420 1.00 27.57 418 ALA B O 1
ATOM 8019 N N . LEU B 1 394 ? -25.140 75.652 23.587 1.00 25.78 419 LEU B N 1
ATOM 8020 C CA . LEU B 1 394 ? -26.560 75.499 23.542 1.00 22.55 419 LEU B CA 1
ATOM 8021 C C . LEU B 1 394 ? -27.325 75.738 24.831 1.00 22.72 419 LEU B C 1
ATOM 8022 O O . LEU B 1 394 ? -28.469 76.156 24.751 1.00 24.18 419 LEU B O 1
ATOM 8027 N N . ALA B 1 395 ? -26.738 75.394 25.983 1.00 23.71 420 ALA B N 1
ATOM 8028 C CA . ALA B 1 395 ? -27.398 75.462 27.247 1.00 26.95 420 ALA B CA 1
ATOM 8029 C C . ALA B 1 395 ? -28.005 76.857 27.497 1.00 27.02 420 ALA B C 1
ATOM 8030 O O . ALA B 1 395 ? -29.168 76.951 27.870 1.00 25.73 420 ALA B O 1
ATOM 8032 N N . PRO B 1 396 ? -27.237 77.933 27.202 1.00 29.44 421 PRO B N 1
ATOM 8033 C CA . PRO B 1 396 ? -27.851 79.291 27.355 1.00 32.10 421 PRO B CA 1
ATOM 8034 C C . PRO B 1 396 ? -28.952 79.576 26.393 1.00 30.39 421 PRO B C 1
ATOM 8035 O O . PRO B 1 396 ? -29.830 80.346 26.712 1.00 31.85 421 PRO B O 1
ATOM 8039 N N . ALA B 1 397 ? -28.963 78.934 25.224 1.00 26.52 422 ALA B N 1
ATOM 8040 C CA . ALA B 1 397 ? -30.016 79.141 24.236 1.00 25.42 422 ALA B CA 1
ATOM 8041 C C . ALA B 1 397 ? -31.283 78.286 24.369 1.00 24.24 422 ALA B C 1
ATOM 8042 O O . ALA B 1 397 ? -32.288 78.573 23.762 1.00 26.53 422 ALA B O 1
ATOM 8044 N N . LEU B 1 398 ? -31.130 77.157 25.075 1.00 23.83 423 LEU B N 1
ATOM 8045 C CA . LEU B 1 398 ? -32.164 76.144 25.260 1.00 23.71 423 LEU B CA 1
ATOM 8046 C C . LEU B 1 398 ? -32.418 75.917 26.751 1.00 24.66 423 LEU B C 1
ATOM 8047 O O . LEU B 1 398 ? -31.696 75.091 27.411 1.00 23.36 423 LEU B O 1
ATOM 8052 N N . PRO B 1 399 ? -33.423 76.621 27.293 1.00 27.66 424 PRO B N 1
ATOM 8053 C CA . PRO B 1 399 ? -33.768 76.529 28.697 1.00 27.65 424 PRO B CA 1
ATOM 8054 C C . PRO B 1 399 ? -34.145 75.103 29.159 1.00 25.96 424 PRO B C 1
ATOM 8055 O O . PRO B 1 399 ? -34.006 74.806 30.339 1.00 23.47 424 PRO B O 1
ATOM 8059 N N . GLY B 1 400 ? -34.616 74.252 28.232 1.00 23.34 425 GLY B N 1
ATOM 8060 C CA . GLY B 1 400 ? -34.889 72.882 28.551 1.00 22.72 425 GLY B CA 1
ATOM 8061 C C . GLY B 1 400 ? -33.709 71.891 28.542 1.00 20.50 425 GLY B C 1
ATOM 8062 O O . GLY B 1 400 ? -33.931 70.737 28.914 1.00 19.25 425 GLY B O 1
ATOM 8063 N N . LEU B 1 401 ? -32.517 72.274 28.124 1.00 19.11 426 LEU B N 1
ATOM 8064 C CA . LEU B 1 401 ? -31.346 71.344 28.051 1.00 19.17 426 LEU B CA 1
ATOM 8065 C C . LEU B 1 401 ? -30.988 70.895 29.439 1.00 21.04 426 LEU B C 1
ATOM 8066 O O . LEU B 1 401 ? -30.736 71.711 30.353 1.00 21.32 426 LEU B O 1
ATOM 8071 N N . ILE B 1 402 ? -30.983 69.595 29.636 1.00 16.38 427 ILE B N 1
ATOM 8072 C CA . ILE B 1 402 ? -30.721 68.992 30.951 1.00 18.33 427 ILE B CA 1
ATOM 8073 C C . ILE B 1 402 ? -30.001 67.639 30.696 1.00 20.84 427 ILE B C 1
ATOM 8074 O O . ILE B 1 402 ? -30.295 66.974 29.730 1.00 22.05 427 ILE B O 1
ATOM 8079 N N . GLY B 1 403 ? -29.036 67.254 31.488 1.00 22.80 428 GLY B N 1
ATOM 8080 C CA . GLY B 1 403 ? -28.472 65.929 31.239 1.00 25.05 428 GLY B CA 1
ATOM 8081 C C . GLY B 1 403 ? -27.242 65.686 31.969 1.00 23.27 428 GLY B C 1
ATOM 8082 O O . GLY B 1 403 ? -26.870 66.452 32.855 1.00 21.11 428 GLY B O 1
ATOM 8083 N N . GLY B 1 404 ? -26.609 64.574 31.645 1.00 18.64 429 GLY B N 1
ATOM 8084 C CA . GLY B 1 404 ? -25.360 64.307 32.328 1.00 22.02 429 GLY B CA 1
ATOM 8085 C C . GLY B 1 404 ? -24.753 63.001 31.948 1.00 22.78 429 GLY B C 1
ATOM 8086 O O . GLY B 1 404 ? -24.962 62.567 30.866 1.00 20.01 429 GLY B O 1
ATOM 8087 N N . SER B 1 405 ? -23.959 62.440 32.847 1.00 22.98 430 SER B N 1
ATOM 8088 C CA . SER B 1 405 ? -23.059 61.391 32.506 1.00 24.15 430 SER B CA 1
ATOM 8089 C C . SER B 1 405 ? -23.101 60.257 33.489 1.00 23.64 430 SER B C 1
ATOM 8090 O O . SER B 1 405 ? -23.503 60.455 34.633 1.00 21.21 430 SER B O 1
ATOM 8093 N N . ALA B 1 406 ? -22.719 59.065 32.985 1.00 21.58 431 ALA B N 1
ATOM 8094 C CA . ALA B 1 406 ? -22.537 57.866 33.769 1.00 22.07 431 ALA B CA 1
ATOM 8095 C C . ALA B 1 406 ? -21.064 57.625 33.990 1.00 33.78 431 ALA B C 1
ATOM 8096 O O . ALA B 1 406 ? -20.643 56.498 34.147 1.00 30.45 431 ALA B O 1
ATOM 8098 N N . ASP B 1 407 ? -20.263 58.679 34.021 1.00 51.12 432 ASP B N 1
ATOM 8099 C CA . ASP B 1 407 ? -18.853 58.480 33.697 1.00 63.37 432 ASP B CA 1
ATOM 8100 C C . ASP B 1 407 ? -17.896 59.043 34.689 1.00 69.56 432 ASP B C 1
ATOM 8101 O O . ASP B 1 407 ? -17.174 58.295 35.314 1.00 74.10 432 ASP B O 1
ATOM 8106 N N . LEU B 1 408 ? -17.945 60.356 34.843 1.00 96.85 433 LEU B N 1
ATOM 8107 C CA . LEU B 1 408 ? -16.776 61.234 35.086 1.00 121.07 433 LEU B CA 1
ATOM 8108 C C . LEU B 1 408 ? -16.762 62.158 33.856 1.00 131.22 433 LEU B C 1
ATOM 8109 O O . LEU B 1 408 ? -16.295 61.767 32.782 1.00 135.34 433 LEU B O 1
ATOM 8114 N N . ALA B 1 409 ? -17.346 63.353 34.007 1.00 123.99 434 ALA B N 1
ATOM 8115 C CA . ALA B 1 409 ? -17.246 64.394 32.985 1.00 106.54 434 ALA B CA 1
ATOM 8116 C C . ALA B 1 409 ? -15.805 64.993 32.799 1.00 113.73 434 ALA B C 1
ATOM 8117 O O . ALA B 1 409 ? -15.590 65.700 31.815 1.00 103.38 434 ALA B O 1
ATOM 8119 N N . PRO B 1 410 ? -14.814 64.704 33.707 1.00 124.70 435 PRO B N 1
ATOM 8120 C CA . PRO B 1 410 ? -13.385 64.778 33.252 1.00 111.74 435 PRO B CA 1
ATOM 8121 C C . PRO B 1 410 ? -13.029 63.885 32.027 1.00 104.17 435 PRO B C 1
ATOM 8122 O O . PRO B 1 410 ? -12.549 64.399 31.017 1.00 77.67 435 PRO B O 1
ATOM 8126 N N . SER B 1 411 ? -13.285 62.574 32.120 1.00 113.74 436 SER B N 1
ATOM 8127 C CA . SER B 1 411 ? -13.132 61.631 30.979 1.00 113.72 436 SER B CA 1
ATOM 8128 C C . SER B 1 411 ? -14.348 61.607 30.014 1.00 112.32 436 SER B C 1
ATOM 8129 O O . SER B 1 411 ? -14.339 60.790 29.080 1.00 105.44 436 SER B O 1
ATOM 8132 N N . ASN B 1 412 ? -15.353 62.495 30.204 1.00 109.86 437 ASN B N 1
ATOM 8133 C CA . ASN B 1 412 ? -16.472 62.728 29.217 1.00 92.91 437 ASN B CA 1
ATOM 8134 C C . ASN B 1 412 ? -16.649 64.166 28.642 1.00 74.86 437 ASN B C 1
ATOM 8135 O O . ASN B 1 412 ? -17.045 64.247 27.473 1.00 78.79 437 ASN B O 1
ATOM 8140 N N . LEU B 1 413 ? -16.395 65.270 29.401 1.00 57.89 438 LEU B N 1
ATOM 8141 C CA . LEU B 1 413 ? -16.534 66.684 28.868 1.00 36.56 438 LEU B CA 1
ATOM 8142 C C . LEU B 1 413 ? -17.982 67.008 28.492 1.00 29.60 438 LEU B C 1
ATOM 8143 O O . LEU B 1 413 ? -18.255 67.472 27.377 1.00 26.12 438 LEU B O 1
ATOM 8148 N N . THR B 1 414 ? -18.930 66.745 29.412 1.00 25.35 439 THR B N 1
ATOM 8149 C CA . THR B 1 414 ? -20.357 66.929 29.115 1.00 26.34 439 THR B CA 1
ATOM 8150 C C . THR B 1 414 ? -21.120 67.801 30.112 1.00 24.28 439 THR B C 1
ATOM 8151 O O . THR B 1 414 ? -22.337 67.819 30.104 1.00 25.55 439 THR B O 1
ATOM 8155 N N . LEU B 1 415 ? -20.398 68.477 30.991 1.00 25.52 440 LEU B N 1
ATOM 8156 C CA . LEU B 1 415 ? -21.080 69.396 31.932 1.00 27.04 440 LEU B CA 1
ATOM 8157 C C . LEU B 1 415 ? -21.473 70.707 31.278 1.00 25.56 440 LEU B C 1
ATOM 8158 O O . LEU B 1 415 ? -20.756 71.250 30.435 1.00 26.78 440 LEU B O 1
ATOM 8163 N N . MET B 1 416 ? -22.625 71.222 31.719 1.00 22.52 441 MET B N 1
ATOM 8164 C CA . MET B 1 416 ? -23.097 72.559 31.338 1.00 22.37 441 MET B CA 1
ATOM 8165 C C . MET B 1 416 ? -22.545 73.564 32.413 1.00 24.91 441 MET B C 1
ATOM 8166 O O . MET B 1 416 ? -22.919 73.436 33.598 1.00 24.43 441 MET B O 1
ATOM 8171 N N . LYS B 1 417 ? -21.578 74.387 32.006 1.00 25.01 442 LYS B N 1
ATOM 8172 C CA . LYS B 1 417 ? -20.920 75.392 32.908 1.00 27.65 442 LYS B CA 1
ATOM 8173 C C . LYS B 1 417 ? -21.930 76.349 33.539 1.00 29.12 442 LYS B C 1
ATOM 8174 O O . LYS B 1 417 ? -21.770 76.704 34.689 1.00 33.83 442 LYS B O 1
ATOM 8180 N N . ILE B 1 418 ? -23.008 76.685 32.861 1.00 28.04 443 ILE B N 1
ATOM 8181 C CA . ILE B 1 418 ? -23.998 77.583 33.450 1.00 28.83 443 ILE B CA 1
ATOM 8182 C C . ILE B 1 418 ? -24.849 77.027 34.607 1.00 30.70 443 ILE B C 1
ATOM 8183 O O . ILE B 1 418 ? -25.661 77.801 35.120 1.00 31.79 443 ILE B O 1
ATOM 8188 N N . SER B 1 419 ? -24.731 75.741 34.995 1.00 27.86 444 SER B N 1
ATOM 8189 C CA . SER B 1 419 ? -25.604 75.175 36.027 1.00 24.88 444 SER B CA 1
ATOM 8190 C C . SER B 1 419 ? -24.826 74.330 36.953 1.00 24.78 444 SER B C 1
ATOM 8191 O O . SER B 1 419 ? -23.685 73.941 36.650 1.00 23.80 444 SER B O 1
ATOM 8194 N N . GLY B 1 420 ? -25.401 74.081 38.147 1.00 25.28 445 GLY B N 1
ATOM 8195 C CA . GLY B 1 420 ? -24.813 73.148 39.104 1.00 25.75 445 GLY B CA 1
ATOM 8196 C C . GLY B 1 420 ? -25.340 71.727 38.970 1.00 26.81 445 GLY B C 1
ATOM 8197 O O . GLY B 1 420 ? -25.794 71.365 37.897 1.00 24.22 445 GLY B O 1
ATOM 8198 N N . ASP B 1 421 ? -25.273 70.943 40.048 1.00 26.42 446 ASP B N 1
ATOM 8199 C CA . ASP B 1 421 ? -25.617 69.542 40.059 1.00 28.50 446 ASP B CA 1
ATOM 8200 C C . ASP B 1 421 ? -26.995 69.350 40.637 1.00 26.80 446 ASP B C 1
ATOM 8201 O O . ASP B 1 421 ? -27.313 69.851 41.726 1.00 25.43 446 ASP B O 1
ATOM 8206 N N . PHE B 1 422 ? -27.824 68.578 39.938 1.00 23.22 447 PHE B N 1
ATOM 8207 C CA . PHE B 1 422 ? -29.124 68.218 40.403 1.00 21.61 447 PHE B CA 1
ATOM 8208 C C . PHE B 1 422 ? -28.980 67.309 41.594 1.00 22.08 447 PHE B C 1
ATOM 8209 O O . PHE B 1 422 ? -28.267 66.307 41.549 1.00 23.53 447 PHE B O 1
ATOM 8217 N N . GLN B 1 423 ? -29.626 67.661 42.728 1.00 20.26 448 GLN B N 1
ATOM 8218 C CA . GLN B 1 423 ? -29.549 66.878 43.946 1.00 22.48 448 GLN B CA 1
ATOM 8219 C C . GLN B 1 423 ? -30.782 67.219 44.804 1.00 22.07 448 GLN B C 1
ATOM 8220 O O . GLN B 1 423 ? -31.502 68.224 44.571 1.00 21.80 448 GLN B O 1
ATOM 8226 N N . LYS B 1 424 ? -30.997 66.384 45.796 1.00 25.73 449 LYS B N 1
ATOM 8227 C CA . LYS B 1 424 ? -31.915 66.684 46.914 1.00 30.23 449 LYS B CA 1
ATOM 8228 C C . LYS B 1 424 ? -31.553 68.126 47.393 1.00 28.44 449 LYS B C 1
ATOM 8229 O O . LYS B 1 424 ? -30.403 68.446 47.547 1.00 29.09 449 LYS B O 1
ATOM 8235 N N . GLY B 1 425 ? -32.571 68.995 47.448 1.00 32.20 450 GLY B N 1
ATOM 8236 C CA . GLY B 1 425 ? -32.450 70.424 47.772 1.00 34.35 450 GLY B CA 1
ATOM 8237 C C . GLY B 1 425 ? -31.837 71.306 46.718 1.00 36.08 450 GLY B C 1
ATOM 8238 O O . GLY B 1 425 ? -31.640 72.464 46.950 1.00 34.86 450 GLY B O 1
ATOM 8239 N N . SER B 1 426 ? -31.497 70.784 45.529 1.00 28.87 451 SER B N 1
ATOM 8240 C CA . SER B 1 426 ? -31.138 71.676 44.448 1.00 26.14 451 SER B CA 1
ATOM 8241 C C . SER B 1 426 ? -31.654 71.122 43.118 1.00 22.01 451 SER B C 1
ATOM 8242 O O . SER B 1 426 ? -30.919 70.981 42.148 1.00 24.11 451 SER B O 1
ATOM 8245 N N . TYR B 1 427 ? -32.918 70.850 43.121 1.00 23.26 452 TYR B N 1
ATOM 8246 C CA . TYR B 1 427 ? -33.596 70.355 41.939 1.00 23.05 452 TYR B CA 1
ATOM 8247 C C . TYR B 1 427 ? -33.677 71.277 40.731 1.00 23.45 452 TYR B C 1
ATOM 8248 O O . TYR B 1 427 ? -33.912 70.817 39.620 1.00 21.53 452 TYR B O 1
ATOM 8257 N N . ALA B 1 428 ? -33.496 72.573 40.909 1.00 20.73 453 ALA B N 1
ATOM 8258 C CA . ALA B 1 428 ? -33.419 73.484 39.738 1.00 23.84 453 ALA B CA 1
ATOM 8259 C C . ALA B 1 428 ? -32.150 73.360 38.912 1.00 21.47 453 ALA B C 1
ATOM 8260 O O . ALA B 1 428 ? -32.084 73.870 37.765 1.00 24.28 453 ALA B O 1
ATOM 8262 N N . GLU B 1 429 ? -31.128 72.706 39.459 1.00 21.89 454 GLU B N 1
ATOM 8263 C CA . GLU B 1 429 ? -29.847 72.541 38.740 1.00 21.09 454 GLU B CA 1
ATOM 8264 C C . GLU B 1 429 ? -30.023 71.494 37.576 1.00 20.24 454 GLU B C 1
ATOM 8265 O O . GLU B 1 429 ? -30.902 70.650 37.634 1.00 22.31 454 GLU B O 1
ATOM 8271 N N . ARG B 1 430 ? -29.160 71.639 36.580 1.00 21.69 455 ARG B N 1
ATOM 8272 C CA . ARG B 1 430 ? -29.399 71.012 35.258 1.00 21.65 455 ARG B CA 1
ATOM 8273 C C . ARG B 1 430 ? -28.460 69.876 34.875 1.00 23.31 455 ARG B C 1
ATOM 8274 O O . ARG B 1 430 ? -28.712 69.189 33.845 1.00 23.15 455 ARG B O 1
ATOM 8282 N N . ASN B 1 431 ? -27.394 69.686 35.639 1.00 21.58 456 ASN B N 1
ATOM 8283 C CA . ASN B 1 431 ? -26.409 68.669 35.372 1.00 22.54 456 ASN B CA 1
ATOM 8284 C C . ASN B 1 431 ? -26.792 67.477 36.260 1.00 23.71 456 ASN B C 1
ATOM 8285 O O . ASN B 1 431 ? -26.846 67.571 37.510 1.00 22.61 456 ASN B O 1
ATOM 8290 N N . LEU B 1 432 ? -26.980 66.317 35.638 1.00 19.68 457 LEU B N 1
ATOM 8291 C CA . LEU B 1 432 ? -27.357 65.104 36.350 1.00 20.94 457 LEU B CA 1
ATOM 8292 C C . LEU B 1 432 ? -26.178 64.134 36.450 1.00 18.91 457 LEU B C 1
ATOM 8293 O O . LEU B 1 432 ? -25.603 63.809 35.435 1.00 18.87 457 LEU B O 1
ATOM 8298 N N . ARG B 1 433 ? -25.891 63.603 37.633 1.00 17.49 458 ARG B N 1
ATOM 8299 C CA . ARG B 1 433 ? -24.820 62.626 37.798 1.00 20.48 458 ARG B CA 1
ATOM 8300 C C . ARG B 1 433 ? -25.479 61.280 38.077 1.00 16.49 458 ARG B C 1
ATOM 8301 O O . ARG B 1 433 ? -26.104 61.057 39.102 1.00 17.45 458 ARG B O 1
ATOM 8309 N N . PHE B 1 434 ? -25.456 60.432 37.059 1.00 15.15 459 PHE B N 1
ATOM 8310 C CA . PHE B 1 434 ? -26.144 59.144 37.147 1.00 14.92 459 PHE B CA 1
ATOM 8311 C C . PHE B 1 434 ? -25.395 58.078 37.860 1.00 14.79 459 PHE B C 1
ATOM 8312 O O . PHE B 1 434 ? -25.938 57.007 38.129 1.00 15.39 459 PHE B O 1
ATOM 8320 N N . GLY B 1 435 ? -24.096 58.257 38.097 1.00 14.50 460 GLY B N 1
ATOM 8321 C CA . GLY B 1 435 ? -23.241 57.165 38.485 1.00 16.17 460 GLY B CA 1
ATOM 8322 C C . GLY B 1 435 ? -23.092 56.132 37.375 1.00 16.35 460 GLY B C 1
ATOM 8323 O O . GLY B 1 435 ? -23.453 56.416 36.240 1.00 16.40 460 GLY B O 1
ATOM 8324 N N . VAL B 1 436 ? -22.618 54.940 37.750 1.00 15.46 461 VAL B N 1
ATOM 8325 C CA . VAL B 1 436 ? -22.317 53.892 36.777 1.00 15.86 461 VAL B CA 1
ATOM 8326 C C . VAL B 1 436 ? -23.609 53.068 36.576 1.00 14.64 461 VAL B C 1
ATOM 8327 O O . VAL B 1 436 ? -23.719 51.916 37.023 1.00 14.10 461 VAL B O 1
ATOM 8331 N N . ARG B 1 437 ? -24.558 53.718 35.894 1.00 12.90 462 ARG B N 1
ATOM 8332 C CA . ARG B 1 437 ? -25.893 53.222 35.752 1.00 12.78 462 ARG B CA 1
ATOM 8333 C C . ARG B 1 437 ? -26.411 53.544 34.328 1.00 13.80 462 ARG B C 1
ATOM 8334 O O . ARG B 1 437 ? -27.408 54.277 34.169 1.00 13.11 462 ARG B O 1
ATOM 8342 N N . GLU B 1 438 ? -25.684 53.050 33.309 1.00 13.51 463 GLU B N 1
ATOM 8343 C CA . GLU B 1 438 ? -26.004 53.429 31.924 1.00 14.27 463 GLU B CA 1
ATOM 8344 C C . GLU B 1 438 ? -27.442 53.133 31.525 1.00 12.48 463 GLU B C 1
ATOM 8345 O O . GLU B 1 438 ? -28.124 54.000 30.889 1.00 13.40 463 GLU B O 1
ATOM 8351 N N . HIS B 1 439 ? -27.945 51.965 31.881 1.00 11.76 464 HIS B N 1
ATOM 8352 C CA . HIS B 1 439 ? -29.193 51.547 31.402 1.00 12.44 464 HIS B CA 1
ATOM 8353 C C . HIS B 1 439 ? -30.289 52.456 32.005 1.00 12.92 464 HIS B C 1
ATOM 8354 O O . HIS B 1 439 ? -31.125 52.993 31.277 1.00 12.97 464 HIS B O 1
ATOM 8361 N N . ALA B 1 440 ? -30.279 52.614 33.326 1.00 12.78 465 ALA B N 1
ATOM 8362 C CA . ALA B 1 440 ? -31.261 53.499 33.950 1.00 13.43 465 ALA B CA 1
ATOM 8363 C C . ALA B 1 440 ? -31.136 54.927 33.440 1.00 14.58 465 ALA B C 1
ATOM 8364 O O . ALA B 1 440 ? -32.147 55.623 33.345 1.00 14.92 465 ALA B O 1
ATOM 8366 N N . MET B 1 441 ? -29.902 55.374 33.189 1.00 13.17 466 MET B N 1
ATOM 8367 C CA . MET B 1 441 ? -29.719 56.699 32.716 1.00 13.33 466 MET B CA 1
ATOM 8368 C C . MET B 1 441 ? -30.523 56.942 31.428 1.00 13.72 466 MET B C 1
ATOM 8369 O O . MET B 1 441 ? -31.268 57.940 31.328 1.00 13.43 466 MET B O 1
ATOM 8374 N N . GLY B 1 442 ? -30.420 56.026 30.468 1.00 12.31 467 GLY B N 1
ATOM 8375 C CA . GLY B 1 442 ? -31.211 56.107 29.284 1.00 12.84 467 GLY B CA 1
ATOM 8376 C C . GLY B 1 442 ? -32.689 56.145 29.543 1.00 12.78 467 GLY B C 1
ATOM 8377 O O . GLY B 1 442 ? -33.439 56.990 28.982 1.00 13.27 467 GLY B O 1
ATOM 8378 N N . ALA B 1 443 ? -33.179 55.233 30.350 1.00 13.56 468 ALA B N 1
ATOM 8379 C CA . ALA B 1 443 ? -34.605 55.144 30.540 1.00 13.02 468 ALA B CA 1
ATOM 8380 C C . ALA B 1 443 ? -35.128 56.349 31.349 1.00 13.62 468 ALA B C 1
ATOM 8381 O O . ALA B 1 443 ? -36.265 56.751 31.161 1.00 14.81 468 ALA B O 1
ATOM 8383 N N . ILE B 1 444 ? -34.329 56.828 32.283 1.00 13.29 469 ILE B N 1
ATOM 8384 C CA . ILE B 1 444 ? -34.705 58.018 33.052 1.00 12.89 469 ILE B CA 1
ATOM 8385 C C . ILE B 1 444 ? -34.798 59.214 32.085 1.00 13.62 469 ILE B C 1
ATOM 8386 O O . ILE B 1 444 ? -35.781 60.023 32.111 1.00 13.69 469 ILE B O 1
ATOM 8391 N N . CYS B 1 445 ? -33.846 59.275 31.158 1.00 12.15 470 CYS B N 1
ATOM 8392 C CA . CYS B 1 445 ? -33.901 60.333 30.103 1.00 14.39 470 CYS B CA 1
ATOM 8393 C C . CYS B 1 445 ? -35.180 60.197 29.281 1.00 14.11 470 CYS B C 1
ATOM 8394 O O . CYS B 1 445 ? -35.788 61.206 28.894 1.00 15.00 470 CYS B O 1
ATOM 8397 N N . ASN B 1 446 ? -35.629 58.982 28.951 1.00 12.76 471 ASN B N 1
ATOM 8398 C CA . ASN B 1 446 ? -36.856 58.862 28.259 1.00 12.83 471 ASN B CA 1
ATOM 8399 C C . ASN B 1 446 ? -38.012 59.520 28.973 1.00 13.73 471 ASN B C 1
ATOM 8400 O O . ASN B 1 446 ? -38.869 60.134 28.351 1.00 15.36 471 ASN B O 1
ATOM 8405 N N . GLY B 1 447 ? -38.059 59.301 30.266 1.00 13.92 472 GLY B N 1
ATOM 8406 C CA . GLY B 1 447 ? -39.067 59.881 31.142 1.00 13.99 472 GLY B CA 1
ATOM 8407 C C . GLY B 1 447 ? -38.993 61.424 31.140 1.00 15.22 472 GLY B C 1
ATOM 8408 O O . GLY B 1 447 ? -40.030 62.088 31.093 1.00 14.95 472 GLY B O 1
ATOM 8409 N N . ILE B 1 448 ? -37.806 61.970 31.248 1.00 14.52 473 ILE B N 1
ATOM 8410 C CA . ILE B 1 448 ? -37.611 63.413 31.219 1.00 17.07 473 ILE B CA 1
ATOM 8411 C C . ILE B 1 448 ? -38.191 63.993 29.910 1.00 19.40 473 ILE B C 1
ATOM 8412 O O . ILE B 1 448 ? -38.980 64.948 29.938 1.00 17.04 473 ILE B O 1
ATOM 8417 N N . ALA B 1 449 ? -37.887 63.344 28.777 1.00 16.31 474 ALA B N 1
ATOM 8418 C CA . ALA B 1 449 ? -38.400 63.881 27.508 1.00 16.19 474 ALA B CA 1
ATOM 8419 C C . ALA B 1 449 ? -39.905 63.702 27.410 1.00 16.53 474 ALA B C 1
ATOM 8420 O O . ALA B 1 449 ? -40.611 64.608 26.869 1.00 18.33 474 ALA B O 1
ATOM 8422 N N . LEU B 1 450 ? -40.393 62.554 27.822 1.00 14.65 475 LEU B N 1
ATOM 8423 C CA . LEU B 1 450 ? -41.770 62.247 27.665 1.00 15.67 475 LEU B CA 1
ATOM 8424 C C . LEU B 1 450 ? -42.700 62.872 28.687 1.00 15.02 475 LEU B C 1
ATOM 8425 O O . LEU B 1 450 ? -43.918 62.669 28.605 1.00 16.59 475 LEU B O 1
ATOM 8430 N N . HIS B 1 451 ? -42.120 63.629 29.603 1.00 15.79 476 HIS B N 1
ATOM 8431 C CA . HIS B 1 451 ? -42.887 64.541 30.443 1.00 17.22 476 HIS B CA 1
ATOM 8432 C C . HIS B 1 451 ? -43.616 65.549 29.508 1.00 17.61 476 HIS B C 1
ATOM 8433 O O . HIS B 1 451 ? -44.601 66.127 29.950 1.00 19.29 476 HIS B O 1
ATOM 8440 N N . LYS B 1 452 ? -43.097 65.759 28.304 1.00 16.95 477 LYS B N 1
ATOM 8441 C CA . LYS B 1 452 ? -43.711 66.697 27.330 1.00 19.56 477 LYS B CA 1
ATOM 8442 C C . LYS B 1 452 ? -43.831 68.133 27.879 1.00 19.98 477 LYS B C 1
ATOM 8443 O O . LYS B 1 452 ? -44.874 68.793 27.737 1.00 22.48 477 LYS B O 1
ATOM 8449 N N . SER B 1 453 ? -42.767 68.590 28.485 1.00 20.66 478 SER B N 1
ATOM 8450 C CA . SER B 1 453 ? -42.688 69.939 29.089 1.00 21.13 478 SER B CA 1
ATOM 8451 C C . SER B 1 453 ? -41.533 70.705 28.578 1.00 20.13 478 SER B C 1
ATOM 8452 O O . SER B 1 453 ? -41.165 71.709 29.185 1.00 22.99 478 SER B O 1
ATOM 8455 N N . GLY B 1 454 ? -40.871 70.249 27.485 1.00 19.79 479 GLY B N 1
ATOM 8456 C CA . GLY B 1 454 ? -39.823 70.954 26.819 1.00 19.72 479 GLY B CA 1
ATOM 8457 C C . GLY B 1 454 ? -38.389 70.714 27.263 1.00 17.60 479 GLY B C 1
ATOM 8458 O O . GLY B 1 454 ? -37.431 71.310 26.817 1.00 19.56 479 GLY B O 1
ATOM 8459 N N . LEU B 1 455 ? -38.236 69.777 28.190 1.00 17.53 480 LEU B N 1
ATOM 8460 C CA . LEU B 1 455 ? -36.896 69.355 28.631 1.00 17.08 480 LEU B CA 1
ATOM 8461 C C . LEU B 1 455 ? -36.280 68.453 27.563 1.00 15.58 480 LEU B C 1
ATOM 8462 O O . LEU B 1 455 ? -36.994 67.643 26.968 1.00 17.29 480 LEU B O 1
ATOM 8467 N N . ILE B 1 456 ? -35.034 68.732 27.284 1.00 17.53 481 ILE B N 1
ATOM 8468 C CA . ILE B 1 456 ? -34.252 68.153 26.180 1.00 17.63 481 ILE B CA 1
ATOM 8469 C C . ILE B 1 456 ? -33.120 67.419 26.901 1.00 16.73 481 ILE B C 1
ATOM 8470 O O . ILE B 1 456 ? -32.116 67.993 27.244 1.00 17.17 481 ILE B O 1
ATOM 8475 N N . PRO B 1 457 ? -33.272 66.089 27.105 1.00 16.67 482 PRO B N 1
ATOM 8476 C CA . PRO B 1 457 ? -32.277 65.369 27.882 1.00 17.27 482 PRO B CA 1
ATOM 8477 C C . PRO B 1 457 ? -31.157 64.828 27.046 1.00 16.62 482 PRO B C 1
ATOM 8478 O O . PRO B 1 457 ? -31.399 64.319 25.940 1.00 16.23 482 PRO B O 1
ATOM 8482 N N . TYR B 1 458 ? -29.933 65.065 27.503 1.00 16.14 483 TYR B N 1
ATOM 8483 C CA . TYR B 1 458 ? -28.786 64.418 26.899 1.00 17.44 483 TYR B CA 1
ATOM 8484 C C . TYR B 1 458 ? -28.147 63.512 27.973 1.00 17.88 483 TYR B C 1
ATOM 8485 O O . TYR B 1 458 ? -28.186 63.844 29.146 1.00 16.90 483 TYR B O 1
ATOM 8494 N N . CYS B 1 459 ? -27.504 62.422 27.564 1.00 15.86 484 CYS B N 1
ATOM 8495 C CA . CYS B 1 459 ? -26.769 61.568 28.490 1.00 15.99 484 CYS B CA 1
ATOM 8496 C C . CYS B 1 459 ? -25.554 60.997 27.809 1.00 16.82 484 CYS B C 1
ATOM 8497 O O . CYS B 1 459 ? -25.476 61.027 26.589 1.00 16.07 484 CYS B O 1
ATOM 8500 N N . ALA B 1 460 ? -24.588 60.580 28.591 1.00 17.32 485 ALA B N 1
ATOM 8501 C CA . ALA B 1 460 ? -23.218 60.454 28.090 1.00 18.53 485 ALA B CA 1
ATOM 8502 C C . ALA B 1 460 ? -22.513 59.301 28.780 1.00 19.14 485 ALA B C 1
ATOM 8503 O O . ALA B 1 460 ? -22.630 59.148 30.016 1.00 18.15 485 ALA B O 1
ATOM 8505 N N . THR B 1 461 ? -21.812 58.496 27.989 1.00 17.08 486 THR B N 1
ATOM 8506 C CA . THR B 1 461 ? -20.881 57.535 28.519 1.00 16.20 486 THR B CA 1
ATOM 8507 C C . THR B 1 461 ? -19.894 57.214 27.367 1.00 15.71 486 THR B C 1
ATOM 8508 O O . THR B 1 461 ? -19.927 57.867 26.326 1.00 13.96 486 THR B O 1
ATOM 8512 N N . PHE B 1 462 ? -18.964 56.301 27.635 1.00 12.99 487 PHE B N 1
ATOM 8513 C CA . PHE B 1 462 ? -18.130 55.697 26.528 1.00 13.90 487 PHE B CA 1
ATOM 8514 C C . PHE B 1 462 ? -19.102 55.017 25.595 1.00 14.47 487 PHE B C 1
ATOM 8515 O O . PHE B 1 462 ? -19.985 54.307 26.020 1.00 13.59 487 PHE B O 1
ATOM 8523 N N . TYR B 1 463 ? -18.881 55.185 24.296 1.00 13.18 488 TYR B N 1
ATOM 8524 C CA . TYR B 1 463 ? -19.716 54.569 23.253 1.00 12.66 488 TYR B CA 1
ATOM 8525 C C . TYR B 1 463 ? -19.867 53.044 23.443 1.00 13.30 488 TYR B C 1
ATOM 8526 O O . TYR B 1 463 ? -20.951 52.501 23.237 1.00 12.86 488 TYR B O 1
ATOM 8535 N N . ILE B 1 464 ? -18.826 52.382 23.876 1.00 12.69 489 ILE B N 1
ATOM 8536 C CA . ILE B 1 464 ? -18.852 50.936 24.087 1.00 13.44 489 ILE B CA 1
ATOM 8537 C C . ILE B 1 464 ? -19.965 50.527 25.078 1.00 14.21 489 ILE B C 1
ATOM 8538 O O . ILE B 1 464 ? -20.558 49.450 24.914 1.00 14.54 489 ILE B O 1
ATOM 8543 N N . PHE B 1 465 ? -20.286 51.401 26.060 1.00 12.50 490 PHE B N 1
ATOM 8544 C CA . PHE B 1 465 ? -21.249 51.039 27.097 1.00 13.31 490 PHE B CA 1
ATOM 8545 C C . PHE B 1 465 ? -22.685 51.285 26.688 1.00 13.47 490 PHE B C 1
ATOM 8546 O O . PHE B 1 465 ? -23.611 51.033 27.443 1.00 14.08 490 PHE B O 1
ATOM 8554 N N . THR B 1 466 ? -22.885 51.736 25.448 1.00 11.79 491 THR B N 1
ATOM 8555 C CA . THR B 1 466 ? -24.188 51.653 24.851 1.00 12.47 491 THR B CA 1
ATOM 8556 C C . THR B 1 466 ? -24.724 50.213 24.936 1.00 13.09 491 THR B C 1
ATOM 8557 O O . THR B 1 466 ? -25.933 50.044 25.057 1.00 12.70 491 THR B O 1
ATOM 8561 N N . ASP B 1 467 ? -23.875 49.207 24.973 1.00 13.33 492 ASP B N 1
ATOM 8562 C CA . ASP B 1 467 ? -24.359 47.822 25.058 1.00 12.70 492 ASP B CA 1
ATOM 8563 C C . ASP B 1 467 ? -25.108 47.609 26.380 1.00 13.64 492 ASP B C 1
ATOM 8564 O O . ASP B 1 467 ? -26.112 46.891 26.361 1.00 16.83 492 ASP B O 1
ATOM 8569 N N . TYR B 1 468 ? -24.725 48.276 27.481 1.00 12.14 493 TYR B N 1
ATOM 8570 C CA . TYR B 1 468 ? -25.475 48.190 28.740 1.00 12.23 493 TYR B CA 1
ATOM 8571 C C . TYR B 1 468 ? -26.853 48.762 28.621 1.00 13.53 493 TYR B C 1
ATOM 8572 O O . TYR B 1 468 ? -27.759 48.351 29.343 1.00 15.74 493 TYR B O 1
ATOM 8581 N N . MET B 1 469 ? -27.081 49.692 27.742 1.00 12.45 494 MET B N 1
ATOM 8582 C CA . MET B 1 469 ? -28.303 50.553 27.804 1.00 13.82 494 MET B CA 1
ATOM 8583 C C . MET B 1 469 ? -29.099 50.408 26.532 1.00 13.78 494 MET B C 1
ATOM 8584 O O . MET B 1 469 ? -30.002 51.178 26.256 1.00 13.16 494 MET B O 1
ATOM 8589 N N . ARG B 1 470 ? -28.806 49.314 25.753 1.00 14.08 495 ARG B N 1
ATOM 8590 C CA . ARG B 1 470 ? -29.391 49.176 24.439 1.00 13.37 495 ARG B CA 1
ATOM 8591 C C . ARG B 1 470 ? -30.910 49.160 24.443 1.00 12.81 495 ARG B C 1
ATOM 8592 O O . ARG B 1 470 ? -31.528 49.798 23.586 1.00 13.13 495 ARG B O 1
ATOM 8600 N N . ASN B 1 471 ? -31.566 48.462 25.411 1.00 12.08 496 ASN B N 1
ATOM 8601 C CA . ASN B 1 471 ? -33.038 48.457 25.339 1.00 12.27 496 ASN B CA 1
ATOM 8602 C C . ASN B 1 471 ? -33.628 49.881 25.581 1.00 11.25 496 ASN B C 1
ATOM 8603 O O . ASN B 1 471 ? -34.595 50.254 24.879 1.00 11.86 496 ASN B O 1
ATOM 8608 N N . ALA B 1 472 ? -33.119 50.629 26.539 1.00 12.28 497 ALA B N 1
ATOM 8609 C CA . ALA B 1 472 ? -33.631 51.991 26.787 1.00 11.01 497 ALA B CA 1
ATOM 8610 C C . ALA B 1 472 ? -33.425 52.875 25.540 1.00 12.21 497 ALA B C 1
ATOM 8611 O O . ALA B 1 472 ? -34.287 53.648 25.166 1.00 12.13 497 ALA B O 1
ATOM 8613 N N . MET B 1 473 ? -32.290 52.700 24.857 1.00 10.93 498 MET B N 1
ATOM 8614 C CA . MET B 1 473 ? -32.042 53.435 23.645 1.00 11.84 498 MET B CA 1
ATOM 8615 C C . MET B 1 473 ? -33.059 53.084 22.552 1.00 12.52 498 MET B C 1
ATOM 8616 O O . MET B 1 473 ? -33.628 53.929 21.870 1.00 13.05 498 MET B O 1
ATOM 8621 N N . ARG B 1 474 ? -33.334 51.785 22.404 1.00 11.93 499 ARG B N 1
ATOM 8622 C CA . ARG B 1 474 ? -34.398 51.347 21.495 1.00 11.61 499 ARG B CA 1
ATOM 8623 C C . ARG B 1 474 ? -35.746 51.859 21.895 1.00 13.14 499 ARG B C 1
ATOM 8624 O O . ARG B 1 474 ? -36.552 52.255 21.044 1.00 13.33 499 ARG B O 1
ATOM 8632 N N . MET B 1 475 ? -36.017 51.920 23.194 1.00 11.85 500 MET B N 1
ATOM 8633 C CA . MET B 1 475 ? -37.266 52.532 23.655 1.00 13.81 500 MET B CA 1
ATOM 8634 C C . MET B 1 475 ? -37.310 54.023 23.281 1.00 12.53 500 MET B C 1
ATOM 8635 O O . MET B 1 475 ? -38.404 54.526 22.993 1.00 13.68 500 MET B O 1
ATOM 8640 N N . SER B 1 476 ? -36.189 54.740 23.267 1.00 12.11 501 SER B N 1
ATOM 8641 C CA . SER B 1 476 ? -36.194 56.203 22.825 1.00 12.32 501 SER B CA 1
ATOM 8642 C C . SER B 1 476 ? -36.752 56.200 21.373 1.00 13.35 501 SER B C 1
ATOM 8643 O O . SER B 1 476 ? -37.574 57.021 21.024 1.00 13.55 501 SER B O 1
ATOM 8646 N N . ALA B 1 477 ? -36.191 55.334 20.533 1.00 12.90 502 ALA B N 1
ATOM 8647 C CA . ALA B 1 477 ? -36.528 55.314 19.146 1.00 13.10 502 ALA B CA 1
ATOM 8648 C C . ALA B 1 477 ? -37.956 54.880 18.977 1.00 12.99 502 ALA B C 1
ATOM 8649 O O . ALA B 1 477 ? -38.715 55.549 18.246 1.00 14.70 502 ALA B O 1
ATOM 8651 N N . LEU B 1 478 ? -38.423 53.848 19.657 1.00 11.73 503 LEU B N 1
ATOM 8652 C CA . LEU B 1 478 ? -39.799 53.393 19.516 1.00 12.41 503 LEU B CA 1
ATOM 8653 C C . LEU B 1 478 ? -40.809 54.421 20.029 1.00 14.05 503 LEU B C 1
ATOM 8654 O O . LEU B 1 478 ? -41.872 54.675 19.421 1.00 16.46 503 LEU B O 1
ATOM 8659 N N . SER B 1 479 ? -40.495 55.002 21.196 1.00 14.06 504 SER B N 1
ATOM 8660 C CA A SER B 1 479 ? -41.415 55.936 21.851 0.50 13.15 504 SER B CA 1
ATOM 8661 C CA B SER B 1 479 ? -41.344 55.980 21.892 0.50 15.01 504 SER B CA 1
ATOM 8662 C C . SER B 1 479 ? -41.312 57.405 21.336 1.00 14.49 504 SER B C 1
ATOM 8663 O O . SER B 1 479 ? -42.033 58.268 21.895 1.00 15.99 504 SER B O 1
ATOM 8668 N N . GLU B 1 480 ? -40.436 57.663 20.361 1.00 14.34 505 GLU B N 1
ATOM 8669 C CA . GLU B 1 480 ? -40.287 59.019 19.753 1.00 15.81 505 GLU B CA 1
ATOM 8670 C C . GLU B 1 480 ? -39.867 60.018 20.828 1.00 17.58 505 GLU B C 1
ATOM 8671 O O . GLU B 1 480 ? -40.444 61.157 20.978 1.00 17.89 505 GLU B O 1
ATOM 8677 N N . ALA B 1 481 ? -38.871 59.584 21.622 1.00 14.89 506 ALA B N 1
ATOM 8678 C CA . ALA B 1 481 ? -38.297 60.422 22.631 1.00 16.75 506 ALA B CA 1
ATOM 8679 C C . ALA B 1 481 ? -36.970 60.910 22.152 1.00 16.21 506 ALA B C 1
ATOM 8680 O O . ALA B 1 481 ? -36.034 60.123 21.939 1.00 15.99 506 ALA B O 1
ATOM 8682 N N . GLY B 1 482 ? -36.819 62.250 22.017 1.00 17.19 507 GLY B N 1
ATOM 8683 C CA . GLY B 1 482 ? -35.620 62.863 21.511 1.00 15.82 507 GLY B CA 1
ATOM 8684 C C . GLY B 1 482 ? -34.465 62.997 22.486 1.00 15.33 507 GLY B C 1
ATOM 8685 O O . GLY B 1 482 ? -33.955 64.090 22.807 1.00 16.97 507 GLY B O 1
ATOM 8686 N N . VAL B 1 483 ? -34.035 61.851 23.018 1.00 12.47 508 VAL B N 1
ATOM 8687 C CA . VAL B 1 483 ? -32.880 61.844 23.836 1.00 14.41 508 VAL B CA 1
ATOM 8688 C C . VAL B 1 483 ? -31.593 61.990 22.991 1.00 14.90 508 VAL B C 1
ATOM 8689 O O . VAL B 1 483 ? -31.469 61.332 21.958 1.00 13.95 508 VAL B O 1
ATOM 8693 N N . VAL B 1 484 ? -30.655 62.777 23.466 1.00 15.40 509 VAL B N 1
ATOM 8694 C CA . VAL B 1 484 ? -29.391 62.969 22.812 1.00 14.91 509 VAL B CA 1
ATOM 8695 C C . VAL B 1 484 ? -28.360 62.152 23.533 1.00 15.42 509 VAL B C 1
ATOM 8696 O O . VAL B 1 484 ? -27.994 62.433 24.667 1.00 16.28 509 VAL B O 1
ATOM 8700 N N . TYR B 1 485 ? -27.827 61.118 22.835 1.00 13.36 510 TYR B N 1
ATOM 8701 C CA . TYR B 1 485 ? -26.836 60.257 23.395 1.00 13.64 510 TYR B CA 1
ATOM 8702 C C . TYR B 1 485 ? -25.467 60.622 22.922 1.00 14.43 510 TYR B C 1
ATOM 8703 O O . TYR B 1 485 ? -25.134 60.520 21.722 1.00 14.68 510 TYR B O 1
ATOM 8712 N N . VAL B 1 486 ? -24.661 61.089 23.888 1.00 14.32 511 VAL B N 1
ATOM 8713 C CA . VAL B 1 486 ? -23.383 61.754 23.603 1.00 15.13 511 VAL B CA 1
ATOM 8714 C C . VAL B 1 486 ? -22.247 60.810 24.002 1.00 14.75 511 VAL B C 1
ATOM 8715 O O . VAL B 1 486 ? -22.033 60.565 25.197 1.00 14.55 511 VAL B O 1
ATOM 8719 N N . MET B 1 487 ? -21.677 60.161 23.001 1.00 14.12 512 MET B N 1
ATOM 8720 C CA . MET B 1 487 ? -20.899 58.939 23.257 1.00 15.25 512 MET B CA 1
ATOM 8721 C C . MET B 1 487 ? -19.458 59.070 22.837 1.00 15.03 512 MET B C 1
ATOM 8722 O O . MET B 1 487 ? -19.124 59.018 21.631 1.00 15.99 512 MET B O 1
ATOM 8727 N N . THR B 1 488 ? -18.594 59.219 23.802 1.00 14.08 513 THR B N 1
ATOM 8728 C CA . THR B 1 488 ? -17.182 59.446 23.591 1.00 16.95 513 THR B CA 1
ATOM 8729 C C . THR B 1 488 ? -16.400 58.151 23.329 1.00 14.84 513 THR B C 1
ATOM 8730 O O . THR B 1 488 ? -16.873 57.001 23.521 1.00 13.95 513 THR B O 1
ATOM 8734 N N . HIS B 1 489 ? -15.146 58.294 22.947 1.00 15.10 514 HIS B N 1
ATOM 8735 C CA . HIS B 1 489 ? -14.222 57.185 22.834 1.00 15.95 514 HIS B CA 1
ATOM 8736 C C . HIS B 1 489 ? -14.766 56.161 21.837 1.00 14.21 514 HIS B C 1
ATOM 8737 O O . HIS B 1 489 ? -14.855 54.949 22.108 1.00 14.13 514 HIS B O 1
ATOM 8744 N N . ASP B 1 490 ? -15.034 56.659 20.637 1.00 13.81 515 ASP B N 1
ATOM 8745 C CA . ASP B 1 490 ? -15.787 55.912 19.623 1.00 14.05 515 ASP B CA 1
ATOM 8746 C C . ASP B 1 490 ? -15.078 54.701 18.962 1.00 14.77 515 ASP B C 1
ATOM 8747 O O . ASP B 1 490 ? -15.758 54.015 18.222 1.00 15.03 515 ASP B O 1
ATOM 8752 N N . SER B 1 491 ? -13.777 54.508 19.165 1.00 14.07 516 SER B N 1
ATOM 8753 C CA . SER B 1 491 ? -13.040 53.542 18.359 1.00 15.43 516 SER B CA 1
ATOM 8754 C C . SER B 1 491 ? -11.755 53.117 19.032 1.00 14.97 516 SER B C 1
ATOM 8755 O O . SER B 1 491 ? -11.420 53.539 20.147 1.00 14.47 516 SER B O 1
ATOM 8758 N N . ILE B 1 492 ? -11.006 52.287 18.305 1.00 14.62 517 ILE B N 1
ATOM 8759 C CA . ILE B 1 492 ? -9.637 52.008 18.651 1.00 15.46 517 ILE B CA 1
ATOM 8760 C C . ILE B 1 492 ? -8.764 53.233 18.876 1.00 15.81 517 ILE B C 1
ATOM 8761 O O . ILE B 1 492 ? -7.746 53.116 19.585 1.00 16.33 517 ILE B O 1
ATOM 8766 N N . GLY B 1 493 ? -9.186 54.396 18.414 1.00 17.13 518 GLY B N 1
ATOM 8767 C CA . GLY B 1 493 ? -8.529 55.655 18.788 1.00 17.94 518 GLY B CA 1
ATOM 8768 C C . GLY B 1 493 ? -8.418 55.892 20.271 1.00 20.60 518 GLY B C 1
ATOM 8769 O O . GLY B 1 493 ? -7.592 56.694 20.677 1.00 19.50 518 GLY B O 1
ATOM 8770 N N . LEU B 1 494 ? -9.215 55.179 21.119 1.00 16.13 519 LEU B N 1
ATOM 8771 C CA . LEU B 1 494 ? -9.050 55.377 22.511 1.00 17.24 519 LEU B CA 1
ATOM 8772 C C . LEU B 1 494 ? -7.772 54.735 23.020 1.00 16.09 519 LEU B C 1
ATOM 8773 O O . LEU B 1 494 ? -7.296 55.116 24.124 1.00 18.59 519 LEU B O 1
ATOM 8778 N N . GLY B 1 495 ? -7.229 53.745 22.336 1.00 14.73 520 GLY B N 1
ATOM 8779 C CA . GLY B 1 495 ? -5.944 53.129 22.696 1.00 16.79 520 GLY B CA 1
ATOM 8780 C C . GLY B 1 495 ? -5.934 52.091 23.799 1.00 18.14 520 GLY B C 1
ATOM 8781 O O . GLY B 1 495 ? -6.611 51.041 23.705 1.00 17.35 520 GLY B O 1
ATOM 8782 N N . GLU B 1 496 ? -5.120 52.373 24.831 1.00 16.08 521 GLU B N 1
ATOM 8783 C CA . GLU B 1 496 ? -4.632 51.379 25.763 1.00 15.83 521 GLU B CA 1
ATOM 8784 C C . GLU B 1 496 ? -5.696 50.607 26.605 1.00 15.07 521 GLU B C 1
ATOM 8785 O O . GLU B 1 496 ? -5.455 49.509 27.026 1.00 16.94 521 GLU B O 1
ATOM 8791 N N . ASP B 1 497 ? -6.866 51.147 26.794 1.00 17.36 522 ASP B N 1
ATOM 8792 C CA . ASP B 1 497 ? -7.875 50.416 27.581 1.00 16.87 522 ASP B CA 1
ATOM 8793 C C . ASP B 1 497 ? -8.247 49.072 26.889 1.00 16.20 522 ASP B C 1
ATOM 8794 O O . ASP B 1 497 ? -8.582 48.114 27.535 1.00 16.23 522 ASP B O 1
ATOM 8799 N N . GLY B 1 498 ? -8.072 49.006 25.557 1.00 16.08 523 GLY B N 1
ATOM 8800 C CA . GLY B 1 498 ? -8.100 47.734 24.927 1.00 15.21 523 GLY B CA 1
ATOM 8801 C C . GLY B 1 498 ? -9.507 47.275 24.461 1.00 13.66 523 GLY B C 1
ATOM 8802 O O . GLY B 1 498 ? -10.467 48.065 24.502 1.00 15.09 523 GLY B O 1
ATOM 8803 N N . PRO B 1 499 ? -9.631 45.993 24.058 1.00 14.63 524 PRO B N 1
ATOM 8804 C CA . PRO B 1 499 ? -10.817 45.653 23.250 1.00 14.45 524 PRO B CA 1
ATOM 8805 C C . PRO B 1 499 ? -12.131 45.510 24.045 1.00 13.23 524 PRO B C 1
ATOM 8806 O O . PRO B 1 499 ? -13.208 45.558 23.417 1.00 14.46 524 PRO B O 1
ATOM 8810 N N . THR B 1 500 ? -12.044 45.408 25.348 1.00 14.35 525 THR B N 1
ATOM 8811 C CA . THR B 1 500 ? -13.218 45.546 26.248 1.00 13.72 525 THR B CA 1
ATOM 8812 C C . THR B 1 500 ? -13.869 46.882 26.147 1.00 14.80 525 THR B C 1
ATOM 8813 O O . THR B 1 500 ? -15.095 47.040 26.423 1.00 14.71 525 THR B O 1
ATOM 8817 N N . HIS B 1 501 ? -13.111 47.875 25.705 1.00 14.63 526 HIS B N 1
ATOM 8818 C CA . HIS B 1 501 ? -13.596 49.251 25.659 1.00 13.42 526 HIS B CA 1
ATOM 8819 C C . HIS B 1 501 ? -13.727 49.808 24.250 1.00 13.66 526 HIS B C 1
ATOM 8820 O O . HIS B 1 501 ? -14.241 50.908 24.086 1.00 13.75 526 HIS B O 1
ATOM 8827 N N . GLN B 1 502 ? -13.270 49.082 23.227 1.00 13.82 527 GLN B N 1
ATOM 8828 C CA . GLN B 1 502 ? -13.224 49.651 21.863 1.00 15.02 527 GLN B CA 1
ATOM 8829 C C . GLN B 1 502 ? -14.407 49.216 21.007 1.00 12.67 527 GLN B C 1
ATOM 8830 O O . GLN B 1 502 ? -14.537 48.030 20.696 1.00 14.07 527 GLN B O 1
ATOM 8836 N N . PRO B 1 503 ? -15.218 50.175 20.615 1.00 12.77 528 PRO B N 1
ATOM 8837 C CA . PRO B 1 503 ? -16.320 49.779 19.752 1.00 12.49 528 PRO B CA 1
ATOM 8838 C C . PRO B 1 503 ? -15.845 49.264 18.402 1.00 13.08 528 PRO B C 1
ATOM 8839 O O . PRO B 1 503 ? -14.822 49.660 17.904 1.00 13.42 528 PRO B O 1
ATOM 8843 N N . ILE B 1 504 ? -16.604 48.367 17.811 1.00 12.93 529 ILE B N 1
ATOM 8844 C CA . ILE B 1 504 ? -16.296 47.837 16.473 1.00 12.25 529 ILE B CA 1
ATOM 8845 C C . ILE B 1 504 ? -17.594 47.690 15.668 1.00 12.95 529 ILE B C 1
ATOM 8846 O O . ILE B 1 504 ? -17.732 48.230 14.626 1.00 14.19 529 ILE B O 1
ATOM 8851 N N . GLU B 1 505 ? -18.596 47.029 16.268 1.00 11.30 530 GLU B N 1
ATOM 8852 C CA . GLU B 1 505 ? -19.909 46.747 15.678 1.00 11.81 530 GLU B CA 1
ATOM 8853 C C . GLU B 1 505 ? -20.991 47.810 15.947 1.00 11.48 530 GLU B C 1
ATOM 8854 O O . GLU B 1 505 ? -22.111 47.724 15.418 1.00 12.94 530 GLU B O 1
ATOM 8860 N N . HIS B 1 506 ? -20.632 48.782 16.770 1.00 11.28 531 HIS B N 1
ATOM 8861 C CA . HIS B 1 506 ? -21.609 49.661 17.409 1.00 11.26 531 HIS B CA 1
ATOM 8862 C C . HIS B 1 506 ? -22.273 50.598 16.411 1.00 12.34 531 HIS B C 1
ATOM 8863 O O . HIS B 1 506 ? -23.476 50.684 16.409 1.00 12.41 531 HIS B O 1
ATOM 8870 N N . LEU B 1 507 ? -21.482 51.192 15.482 1.00 11.81 532 LEU B N 1
ATOM 8871 C CA . LEU B 1 507 ? -22.067 52.045 14.474 1.00 12.76 532 LEU B CA 1
ATOM 8872 C C . LEU B 1 507 ? -23.095 51.237 13.661 1.00 12.79 532 LEU B C 1
ATOM 8873 O O . LEU B 1 507 ? -24.246 51.680 13.438 1.00 12.79 532 LEU B O 1
ATOM 8878 N N . ALA B 1 508 ? -22.679 50.070 13.178 1.00 13.14 533 ALA B N 1
ATOM 8879 C CA . ALA B 1 508 ? -23.610 49.192 12.407 1.00 12.50 533 ALA B CA 1
ATOM 8880 C C . ALA B 1 508 ? -24.902 48.902 13.199 1.00 12.18 533 ALA B C 1
ATOM 8881 O O . ALA B 1 508 ? -26.062 48.966 12.685 1.00 13.33 533 ALA B O 1
ATOM 8883 N N . SER B 1 509 ? -24.703 48.603 14.488 1.00 11.21 534 SER B N 1
ATOM 8884 C CA . SER B 1 509 ? -25.835 48.217 15.384 1.00 13.52 534 SER B CA 1
ATOM 8885 C C . SER B 1 509 ? -26.864 49.286 15.536 1.00 15.04 534 SER B C 1
ATOM 8886 O O . SER B 1 509 ? -28.099 48.972 15.715 1.00 15.90 534 SER B O 1
ATOM 8889 N N . PHE B 1 510 ? -26.455 50.565 15.501 1.00 12.86 535 PHE B N 1
ATOM 8890 C CA . PHE B 1 510 ? -27.386 51.664 15.615 1.00 13.96 535 PHE B CA 1
ATOM 8891 C C . PHE B 1 510 ? -27.899 52.125 14.257 1.00 13.18 535 PHE B C 1
ATOM 8892 O O . PHE B 1 510 ? -29.033 52.603 14.140 1.00 14.58 535 PHE B O 1
ATOM 8900 N N . ARG B 1 511 ? -27.077 52.005 13.215 1.00 12.71 536 ARG B N 1
ATOM 8901 C CA . ARG B 1 511 ? -27.589 52.246 11.853 1.00 13.74 536 ARG B CA 1
ATOM 8902 C C . ARG B 1 511 ? -28.763 51.284 11.512 1.00 14.38 536 ARG B C 1
ATOM 8903 O O . ARG B 1 511 ? -29.792 51.679 10.949 1.00 15.95 536 ARG B O 1
ATOM 8911 N N . ALA B 1 512 ? -28.630 50.035 11.966 1.00 12.67 537 ALA B N 1
ATOM 8912 C CA . ALA B 1 512 ? -29.681 49.044 11.735 1.00 13.27 537 ALA B CA 1
ATOM 8913 C C . ALA B 1 512 ? -30.955 49.299 12.580 1.00 13.18 537 ALA B C 1
ATOM 8914 O O . ALA B 1 512 ? -32.038 48.887 12.177 1.00 13.22 537 ALA B O 1
ATOM 8916 N N . MET B 1 513 ? -30.794 49.963 13.729 1.00 12.07 538 MET B N 1
ATOM 8917 C CA . MET B 1 513 ? -31.911 50.222 14.640 1.00 11.89 538 MET B CA 1
ATOM 8918 C C . MET B 1 513 ? -32.918 51.186 13.970 1.00 12.46 538 MET B C 1
ATOM 8919 O O . MET B 1 513 ? -32.503 52.299 13.577 1.00 14.46 538 MET B O 1
ATOM 8924 N N . PRO B 1 514 ? -34.204 50.805 13.866 1.00 12.68 539 PRO B N 1
ATOM 8925 C CA . PRO B 1 514 ? -35.168 51.794 13.302 1.00 13.70 539 PRO B CA 1
ATOM 8926 C C . PRO B 1 514 ? -35.238 53.087 14.095 1.00 13.99 539 PRO B C 1
ATOM 8927 O O . PRO B 1 514 ? -35.192 53.102 15.331 1.00 13.76 539 PRO B O 1
ATOM 8931 N N . ASP B 1 515 ? -35.408 54.197 13.382 1.00 15.24 540 ASP B N 1
ATOM 8932 C CA . ASP B 1 515 ? -35.783 55.459 14.072 1.00 14.15 540 ASP B CA 1
ATOM 8933 C C . ASP B 1 515 ? -34.796 55.984 15.085 1.00 15.56 540 ASP B C 1
ATOM 8934 O O . ASP B 1 515 ? -35.180 56.627 16.039 1.00 17.05 540 ASP B O 1
ATOM 8939 N N . MET B 1 516 ? -33.515 55.666 14.876 1.00 13.38 541 MET B N 1
ATOM 8940 C CA . MET B 1 516 ? -32.406 56.172 15.632 1.00 13.98 541 MET B CA 1
ATOM 8941 C C . MET B 1 516 ? -31.379 56.745 14.695 1.00 15.79 541 MET B C 1
ATOM 8942 O O . MET B 1 516 ? -30.882 56.071 13.822 1.00 15.47 541 MET B O 1
ATOM 8947 N N . LEU B 1 517 ? -31.034 58.015 14.874 1.00 14.72 542 LEU B N 1
ATOM 8948 C CA . LEU B 1 517 ? -29.983 58.670 14.112 1.00 14.85 542 LEU B CA 1
ATOM 8949 C C . LEU B 1 517 ? -28.644 58.270 14.722 1.00 13.49 542 LEU B C 1
ATOM 8950 O O . LEU B 1 517 ? -28.493 58.283 15.936 1.00 14.95 542 LEU B O 1
ATOM 8955 N N . MET B 1 518 ? -27.690 57.868 13.870 1.00 13.57 543 MET B N 1
ATOM 8956 C CA . MET B 1 518 ? -26.369 57.524 14.318 1.00 12.04 543 MET B CA 1
ATOM 8957 C C . MET B 1 518 ? -25.369 58.448 13.583 1.00 14.38 543 MET B C 1
ATOM 8958 O O . MET B 1 518 ? -25.070 58.231 12.423 1.00 15.78 543 MET B O 1
ATOM 8963 N N . ILE B 1 519 ? -24.927 59.481 14.286 1.00 13.18 544 ILE B N 1
ATOM 8964 C CA . ILE B 1 519 ? -24.155 60.553 13.661 1.00 14.40 544 ILE B CA 1
ATOM 8965 C C . ILE B 1 519 ? -22.721 60.412 14.109 1.00 15.36 544 ILE B C 1
ATOM 8966 O O . ILE B 1 519 ? -22.439 60.215 15.287 1.00 14.86 544 ILE B O 1
ATOM 8971 N N . ARG B 1 520 ? -21.776 60.442 13.179 1.00 14.01 545 ARG B N 1
ATOM 8972 C CA . ARG B 1 520 ? -20.361 60.324 13.500 1.00 13.84 545 ARG B CA 1
ATOM 8973 C C . ARG B 1 520 ? -19.574 61.500 12.844 1.00 17.40 545 ARG B C 1
ATOM 8974 O O . ARG B 1 520 ? -19.059 61.376 11.716 1.00 16.64 545 ARG B O 1
ATOM 8982 N N . PRO B 1 521 ? -19.586 62.657 13.541 1.00 16.51 546 PRO B N 1
ATOM 8983 C CA . PRO B 1 521 ? -19.040 63.924 12.927 1.00 18.36 546 PRO B CA 1
ATOM 8984 C C . PRO B 1 521 ? -17.531 63.880 12.785 1.00 16.69 546 PRO B C 1
ATOM 8985 O O . PRO B 1 521 ? -16.792 63.381 13.616 1.00 16.46 546 PRO B O 1
ATOM 8989 N N . ALA B 1 522 ? -17.077 64.442 11.677 1.00 18.26 547 ALA B N 1
ATOM 8990 C CA . ALA B 1 522 ? -15.661 64.667 11.419 1.00 17.98 547 ALA B CA 1
ATOM 8991 C C . ALA B 1 522 ? -15.442 66.194 11.632 1.00 19.77 547 ALA B C 1
ATOM 8992 O O . ALA B 1 522 ? -15.996 66.963 10.852 1.00 19.24 547 ALA B O 1
ATOM 8994 N N . GLY B 1 523 ? -14.639 66.547 12.641 1.00 21.54 548 GLY B N 1
ATOM 8995 C CA . GLY B 1 523 ? -14.348 67.939 12.944 1.00 23.10 548 GLY B CA 1
ATOM 8996 C C . GLY B 1 523 ? -15.423 68.815 13.575 1.00 24.12 548 GLY B C 1
ATOM 8997 O O . GLY B 1 523 ? -16.554 68.433 13.926 1.00 20.53 548 GLY B O 1
ATOM 8998 N N . GLY B 1 524 ? -15.035 70.097 13.727 1.00 24.46 549 GLY B N 1
ATOM 8999 C CA . GLY B 1 524 ? -15.829 71.057 14.394 1.00 22.56 549 GLY B CA 1
ATOM 9000 C C . GLY B 1 524 ? -17.179 71.404 13.794 1.00 20.09 549 GLY B C 1
ATOM 9001 O O . GLY B 1 524 ? -18.260 71.384 14.493 1.00 20.28 549 GLY B O 1
ATOM 9002 N N . ASN B 1 525 ? -17.195 71.732 12.514 1.00 21.04 550 ASN B N 1
ATOM 9003 C CA . ASN B 1 525 ? -18.458 72.053 11.896 1.00 20.70 550 ASN B CA 1
ATOM 9004 C C . ASN B 1 525 ? -19.504 70.896 11.953 1.00 19.70 550 ASN B C 1
ATOM 9005 O O . ASN B 1 525 ? -20.700 71.126 12.157 1.00 20.79 550 ASN B O 1
ATOM 9010 N N . GLU B 1 526 ? -19.012 69.703 11.650 1.00 19.48 551 GLU B N 1
ATOM 9011 C CA . GLU B 1 526 ? -19.878 68.509 11.630 1.00 19.71 551 GLU B CA 1
ATOM 9012 C C . GLU B 1 526 ? -20.338 68.194 13.057 1.00 17.81 551 GLU B C 1
ATOM 9013 O O . GLU B 1 526 ? -21.425 67.761 13.231 1.00 17.18 551 GLU B O 1
ATOM 9019 N N . THR B 1 527 ? -19.539 68.467 14.044 1.00 18.81 552 THR B N 1
ATOM 9020 C CA . THR B 1 527 ? -20.016 68.304 15.441 1.00 18.91 552 THR B CA 1
ATOM 9021 C C . THR B 1 527 ? -21.126 69.309 15.767 1.00 20.39 552 THR B C 1
ATOM 9022 O O . THR B 1 527 ? -22.163 68.953 16.371 1.00 19.06 552 THR B O 1
ATOM 9026 N N . ALA B 1 528 ? -20.972 70.590 15.339 1.00 19.93 553 ALA B N 1
ATOM 9027 C CA . ALA B 1 528 ? -22.049 71.547 15.439 1.00 19.80 553 ALA B CA 1
ATOM 9028 C C . ALA B 1 528 ? -23.254 71.045 14.696 1.00 18.85 553 ALA B C 1
ATOM 9029 O O . ALA B 1 528 ? -24.381 71.068 15.216 1.00 20.66 553 ALA B O 1
ATOM 9031 N N . GLY B 1 529 ? -22.999 70.499 13.510 1.00 17.26 554 GLY B N 1
ATOM 9032 C CA . GLY B 1 529 ? -24.087 69.998 12.644 1.00 19.07 554 GLY B CA 1
ATOM 9033 C C . GLY B 1 529 ? -24.874 68.825 13.330 1.00 16.43 554 GLY B C 1
ATOM 9034 O O . GLY B 1 529 ? -26.091 68.704 13.170 1.00 17.42 554 GLY B O 1
ATOM 9035 N N . ALA B 1 530 ? -24.093 67.962 13.962 1.00 17.41 555 ALA B N 1
ATOM 9036 C CA . ALA B 1 530 ? -24.667 66.802 14.682 1.00 16.79 555 ALA B CA 1
ATOM 9037 C C . ALA B 1 530 ? -25.618 67.264 15.814 1.00 18.12 555 ALA B C 1
ATOM 9038 O O . ALA B 1 530 ? -26.731 66.812 15.939 1.00 17.07 555 ALA B O 1
ATOM 9040 N N . TYR B 1 531 ? -25.162 68.255 16.629 1.00 18.19 556 TYR B N 1
ATOM 9041 C CA . TYR B 1 531 ? -25.992 68.801 17.652 1.00 17.70 556 TYR B CA 1
ATOM 9042 C C . TYR B 1 531 ? -27.195 69.551 17.112 1.00 17.47 556 TYR B C 1
ATOM 9043 O O . TYR B 1 531 ? -28.277 69.532 17.702 1.00 17.55 556 TYR B O 1
ATOM 9052 N N . LYS B 1 532 ? -27.043 70.257 15.989 1.00 18.12 557 LYS B N 1
ATOM 9053 C CA . LYS B 1 532 ? -28.170 70.926 15.393 1.00 17.12 557 LYS B CA 1
ATOM 9054 C C . LYS B 1 532 ? -29.271 69.937 15.005 1.00 17.55 557 LYS B C 1
ATOM 9055 O O . LYS B 1 532 ? -30.473 70.060 15.338 1.00 18.23 557 LYS B O 1
ATOM 9061 N N . VAL B 1 533 ? -28.857 68.853 14.348 1.00 18.28 558 VAL B N 1
ATOM 9062 C CA . VAL B 1 533 ? -29.839 67.782 14.038 1.00 16.07 558 VAL B CA 1
ATOM 9063 C C . VAL B 1 533 ? -30.435 67.208 15.331 1.00 13.77 558 VAL B C 1
ATOM 9064 O O . VAL B 1 533 ? -31.648 66.999 15.425 1.00 16.82 558 VAL B O 1
ATOM 9068 N N . ALA B 1 534 ? -29.578 66.903 16.319 1.00 15.80 559 ALA B N 1
ATOM 9069 C CA . ALA B 1 534 ? -30.099 66.254 17.569 1.00 15.49 559 ALA B CA 1
ATOM 9070 C C . ALA B 1 534 ? -31.186 67.132 18.245 1.00 15.67 559 ALA B C 1
ATOM 9071 O O . ALA B 1 534 ? -32.222 66.636 18.633 1.00 14.87 559 ALA B O 1
ATOM 9073 N N . ILE B 1 535 ? -30.925 68.469 18.356 1.00 15.40 560 ILE B N 1
ATOM 9074 C CA . ILE B 1 535 ? -31.901 69.327 18.991 1.00 16.33 560 ILE B CA 1
ATOM 9075 C C . ILE B 1 535 ? -33.179 69.451 18.203 1.00 15.33 560 ILE B C 1
ATOM 9076 O O . ILE B 1 535 ? -34.277 69.385 18.750 1.00 18.98 560 ILE B O 1
ATOM 9081 N N . ALA B 1 536 ? -33.065 69.554 16.880 1.00 15.99 561 ALA B N 1
ATOM 9082 C CA . ALA B 1 536 ? -34.241 69.589 15.997 1.00 16.78 561 ALA B CA 1
ATOM 9083 C C . ALA B 1 536 ? -35.119 68.349 16.006 1.00 16.72 561 ALA B C 1
ATOM 9084 O O . ALA B 1 536 ? -36.317 68.388 15.699 1.00 17.25 561 ALA B O 1
ATOM 9086 N N . ASN B 1 537 ? -34.516 67.209 16.375 1.00 16.22 562 ASN B N 1
ATOM 9087 C CA . ASN B 1 537 ? -35.200 66.011 16.456 1.00 14.31 562 ASN B CA 1
ATOM 9088 C C . ASN B 1 537 ? -35.701 65.777 17.885 1.00 16.43 562 ASN B C 1
ATOM 9089 O O . ASN B 1 537 ? -35.179 64.915 18.644 1.00 15.55 562 ASN B O 1
ATOM 9094 N N . ARG B 1 538 ? -36.741 66.505 18.264 1.00 15.33 563 ARG B N 1
ATOM 9095 C CA . ARG B 1 538 ? -37.431 66.276 19.549 1.00 16.67 563 ARG B CA 1
ATOM 9096 C C . ARG B 1 538 ? -38.195 64.959 19.644 1.00 17.78 563 ARG B C 1
ATOM 9097 O O . ARG B 1 538 ? -38.443 64.482 20.761 1.00 16.15 563 ARG B O 1
ATOM 9105 N N . LYS B 1 539 ? -38.556 64.375 18.511 1.00 14.57 564 LYS B N 1
ATOM 9106 C CA . LYS B 1 539 ? -39.310 63.175 18.496 1.00 15.73 564 LYS B CA 1
ATOM 9107 C C . LYS B 1 539 ? -38.537 61.925 17.972 1.00 15.20 564 LYS B C 1
ATOM 9108 O O . LYS B 1 539 ? -39.177 60.962 17.563 1.00 16.28 564 LYS B O 1
ATOM 9114 N N . ARG B 1 540 ? -37.221 62.006 17.911 1.00 14.97 565 ARG B N 1
ATOM 9115 C CA . ARG B 1 540 ? -36.393 60.879 17.456 1.00 14.96 565 ARG B CA 1
ATOM 9116 C C . ARG B 1 540 ? -35.075 61.054 18.115 1.00 15.06 565 ARG B C 1
ATOM 9117 O O . ARG B 1 540 ? -34.464 62.128 18.052 1.00 15.30 565 ARG B O 1
ATOM 9125 N N . PRO B 1 541 ? -34.555 60.009 18.771 1.00 13.08 566 PRO B N 1
ATOM 9126 C CA . PRO B 1 541 ? -33.253 60.105 19.364 1.00 13.12 566 PRO B CA 1
ATOM 9127 C C . PRO B 1 541 ? -32.089 60.126 18.386 1.00 12.35 566 PRO B C 1
ATOM 9128 O O . PRO B 1 541 ? -32.189 59.654 17.272 1.00 12.67 566 PRO B O 1
ATOM 9132 N N . THR B 1 542 ? -31.002 60.722 18.861 1.00 12.77 567 THR B N 1
ATOM 9133 C CA . THR B 1 542 ? -29.765 60.886 18.134 1.00 13.03 567 THR B CA 1
ATOM 9134 C C . THR B 1 542 ? -28.602 60.420 18.964 1.00 12.90 567 THR B C 1
ATOM 9135 O O . THR B 1 542 ? -28.410 60.909 20.080 1.00 15.72 567 THR B O 1
ATOM 9139 N N . THR B 1 543 ? -27.838 59.471 18.455 1.00 12.33 568 THR B N 1
ATOM 9140 C CA . THR B 1 543 ? -26.595 59.089 19.053 1.00 12.38 568 THR B CA 1
ATOM 9141 C C . THR B 1 543 ? -25.474 59.695 18.287 1.00 12.87 568 THR B C 1
ATOM 9142 O O . THR B 1 543 ? -25.404 59.570 17.024 1.00 12.93 568 THR B O 1
ATOM 9146 N N . ILE B 1 544 ? -24.526 60.303 19.036 1.00 12.79 569 ILE B N 1
ATOM 9147 C CA . ILE B 1 544 ? -23.415 60.967 18.409 1.00 13.80 569 ILE B CA 1
ATOM 9148 C C . ILE B 1 544 ? -22.112 60.315 18.886 1.00 15.52 569 ILE B C 1
ATOM 9149 O O . ILE B 1 544 ? -21.778 60.268 20.107 1.00 15.23 569 ILE B O 1
ATOM 9154 N N . ALA B 1 545 ? -21.392 59.746 17.918 1.00 13.46 570 ALA B N 1
ATOM 9155 C CA . ALA B 1 545 ? -20.180 59.102 18.214 1.00 13.41 570 ALA B CA 1
ATOM 9156 C C . ALA B 1 545 ? -18.981 60.066 18.069 1.00 15.37 570 ALA B C 1
ATOM 9157 O O . ALA B 1 545 ? -18.828 60.738 17.053 1.00 15.85 570 ALA B O 1
ATOM 9159 N N . LEU B 1 546 ? -18.203 60.149 19.138 1.00 14.40 571 LEU B N 1
ATOM 9160 C CA . LEU B 1 546 ? -17.201 61.199 19.347 1.00 15.36 571 LEU B CA 1
ATOM 9161 C C . LEU B 1 546 ? -15.847 60.580 19.620 1.00 16.39 571 LEU B C 1
ATOM 9162 O O . LEU B 1 546 ? -15.680 59.522 20.282 1.00 14.46 571 LEU B O 1
ATOM 9167 N N . SER B 1 547 ? -14.786 61.221 19.113 1.00 16.11 572 SER B N 1
ATOM 9168 C CA . SER B 1 547 ? -13.468 60.665 19.209 1.00 16.97 572 SER B CA 1
ATOM 9169 C C . SER B 1 547 ? -12.706 61.068 20.470 1.00 19.24 572 SER B C 1
ATOM 9170 O O . SER B 1 547 ? -12.961 62.143 20.981 1.00 20.86 572 SER B O 1
ATOM 9173 N N . ARG B 1 548 ? -11.791 60.218 20.894 1.00 18.48 573 ARG B N 1
ATOM 9174 C CA . ARG B 1 548 ? -10.800 60.572 21.951 1.00 19.60 573 ARG B CA 1
ATOM 9175 C C . ARG B 1 548 ? -9.730 61.474 21.336 1.00 24.78 573 ARG B C 1
ATOM 9176 O O . ARG B 1 548 ? -9.246 62.419 21.976 1.00 23.89 573 ARG B O 1
ATOM 9184 N N . GLN B 1 549 ? -9.342 61.157 20.113 1.00 23.29 574 GLN B N 1
ATOM 9185 C CA . GLN B 1 549 ? -8.151 61.744 19.474 1.00 25.12 574 GLN B CA 1
ATOM 9186 C C . GLN B 1 549 ? -8.527 62.976 18.688 1.00 25.42 574 GLN B C 1
ATOM 9187 O O . GLN B 1 549 ? -9.592 63.121 18.155 1.00 21.95 574 GLN B O 1
ATOM 9193 N N . ASN B 1 550 ? -7.561 63.875 18.537 1.00 23.17 575 ASN B N 1
ATOM 9194 C CA . ASN B 1 550 ? -7.708 65.021 17.677 1.00 24.88 575 ASN B CA 1
ATOM 9195 C C . ASN B 1 550 ? -7.853 64.658 16.181 1.00 20.15 575 ASN B C 1
ATOM 9196 O O . ASN B 1 550 ? -7.335 63.626 15.725 1.00 23.27 575 ASN B O 1
ATOM 9201 N N . MET B 1 551 ? -8.552 65.526 15.485 1.00 21.57 576 MET B N 1
ATOM 9202 C CA . MET B 1 551 ? -8.675 65.546 14.069 1.00 27.21 576 MET B CA 1
ATOM 9203 C C . MET B 1 551 ? -8.747 66.971 13.478 1.00 25.45 576 MET B C 1
ATOM 9204 O O . MET B 1 551 ? -9.230 67.927 14.110 1.00 25.44 576 MET B O 1
ATOM 9209 N N . PRO B 1 552 ? -8.255 67.114 12.231 1.00 27.51 577 PRO B N 1
ATOM 9210 C CA . PRO B 1 552 ? -8.314 68.399 11.562 1.00 26.18 577 PRO B CA 1
ATOM 9211 C C . PRO B 1 552 ? -9.678 68.863 11.218 1.00 29.75 577 PRO B C 1
ATOM 9212 O O . PRO B 1 552 ? -10.601 68.031 11.146 1.00 28.02 577 PRO B O 1
ATOM 9216 N N . ASN B 1 553 ? -9.836 70.173 11.025 1.00 25.70 578 ASN B N 1
ATOM 9217 C CA . ASN B 1 553 ? -10.978 70.757 10.389 1.00 28.18 578 ASN B CA 1
ATOM 9218 C C . ASN B 1 553 ? -10.746 70.723 8.874 1.00 31.68 578 ASN B C 1
ATOM 9219 O O . ASN B 1 553 ? -9.903 71.451 8.328 1.00 28.12 578 ASN B O 1
ATOM 9224 N N . ILE B 1 554 ? -11.435 69.823 8.206 1.00 25.43 579 ILE B N 1
ATOM 9225 C CA . ILE B 1 554 ? -11.206 69.552 6.803 1.00 25.19 579 ILE B CA 1
ATOM 9226 C C . ILE B 1 554 ? -11.981 70.538 5.943 1.00 24.68 579 ILE B C 1
ATOM 9227 O O . ILE B 1 554 ? -13.137 70.838 6.175 1.00 25.25 579 ILE B O 1
ATOM 9232 N N . PRO B 1 555 ? -11.338 71.090 4.884 1.00 27.80 580 PRO B N 1
ATOM 9233 C CA . PRO B 1 555 ? -12.100 72.019 4.019 1.00 25.27 580 PRO B CA 1
ATOM 9234 C C . PRO B 1 555 ? -13.400 71.427 3.473 1.00 22.57 580 PRO B C 1
ATOM 9235 O O . PRO B 1 555 ? -13.421 70.257 3.081 1.00 24.08 580 PRO B O 1
ATOM 9239 N N . ASN B 1 556 ? -14.440 72.275 3.442 1.00 22.93 581 ASN B N 1
ATOM 9240 C CA . ASN B 1 556 ? -15.747 72.042 2.904 1.00 24.75 581 ASN B CA 1
ATOM 9241 C C . ASN B 1 556 ? -16.615 71.162 3.885 1.00 23.37 581 ASN B C 1
ATOM 9242 O O . ASN B 1 556 ? -17.767 70.971 3.587 1.00 25.37 581 ASN B O 1
ATOM 9247 N N . CYS B 1 557 ? -16.052 70.674 4.989 1.00 23.04 582 CYS B N 1
ATOM 9248 C CA . CYS B 1 557 ? -16.970 70.122 6.037 1.00 23.34 582 CYS B CA 1
ATOM 9249 C C . CYS B 1 557 ? -17.870 71.229 6.613 1.00 25.05 582 CYS B C 1
ATOM 9250 O O . CYS B 1 557 ? -17.450 72.360 6.805 1.00 28.16 582 CYS B O 1
ATOM 9253 N N . SER B 1 558 ? -19.127 70.937 6.851 1.00 21.92 583 SER B N 1
ATOM 9254 C CA . SER B 1 558 ? -20.096 71.924 7.229 1.00 23.03 583 SER B CA 1
ATOM 9255 C C . SER B 1 558 ? -21.187 71.392 8.111 1.00 25.94 583 SER B C 1
ATOM 9256 O O . SER B 1 558 ? -21.462 70.163 8.178 1.00 26.40 583 SER B O 1
ATOM 9259 N N . VAL B 1 559 ? -21.865 72.350 8.716 1.00 25.66 584 VAL B N 1
ATOM 9260 C CA . VAL B 1 559 ? -23.069 72.121 9.479 1.00 27.31 584 VAL B CA 1
ATOM 9261 C C . VAL B 1 559 ? -24.154 71.568 8.606 1.00 27.20 584 VAL B C 1
ATOM 9262 O O . VAL B 1 559 ? -24.800 70.578 8.966 1.00 26.22 584 VAL B O 1
ATOM 9266 N N . GLU B 1 560 ? -24.367 72.175 7.448 1.00 24.62 585 GLU B N 1
ATOM 9267 C CA . GLU B 1 560 ? -25.464 71.833 6.594 1.00 25.77 585 GLU B CA 1
ATOM 9268 C C . GLU B 1 560 ? -25.277 70.404 5.983 1.00 21.57 585 GLU B C 1
ATOM 9269 O O . GLU B 1 560 ? -26.277 69.783 5.613 1.00 23.57 585 GLU B O 1
ATOM 9275 N N . GLY B 1 561 ? -23.997 70.003 5.790 1.00 22.13 586 GLY B N 1
ATOM 9276 C CA . GLY B 1 561 ? -23.645 68.734 5.177 1.00 22.76 586 GLY B CA 1
ATOM 9277 C C . GLY B 1 561 ? -24.146 67.561 6.052 1.00 19.56 586 GLY B C 1
ATOM 9278 O O . GLY B 1 561 ? -24.658 66.608 5.537 1.00 21.37 586 GLY B O 1
ATOM 9279 N N . VAL B 1 562 ? -24.083 67.764 7.357 1.00 20.47 587 VAL B N 1
ATOM 9280 C CA . VAL B 1 562 ? -24.569 66.729 8.311 1.00 18.31 587 VAL B CA 1
ATOM 9281 C C . VAL B 1 562 ? -26.029 66.422 8.085 1.00 19.52 587 VAL B C 1
ATOM 9282 O O . VAL B 1 562 ? -26.487 65.241 8.071 1.00 17.92 587 VAL B O 1
ATOM 9286 N N . ALA B 1 563 ? -26.831 67.464 7.916 1.00 19.53 588 ALA B N 1
ATOM 9287 C CA . ALA B 1 563 ? -28.257 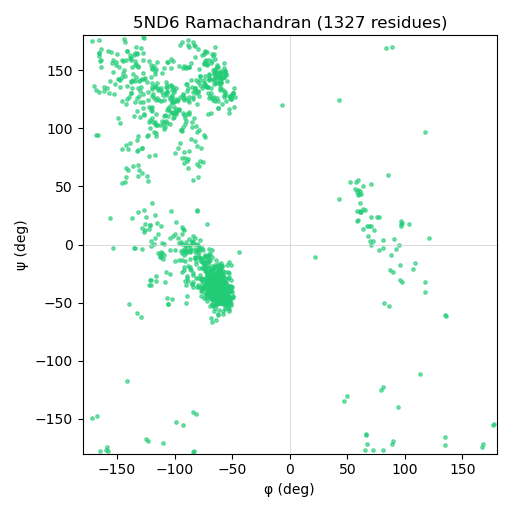67.351 7.642 1.00 21.77 588 ALA B CA 1
ATOM 9288 C C . ALA B 1 563 ? -28.600 66.570 6.406 1.00 19.76 588 ALA B C 1
ATOM 9289 O O . ALA B 1 563 ? -29.697 66.018 6.309 1.00 22.58 588 ALA B O 1
ATOM 9291 N N . LYS B 1 564 ? -27.712 66.579 5.430 1.00 19.24 589 LYS B N 1
ATOM 9292 C CA . LYS B 1 564 ? -27.846 65.768 4.233 1.00 20.83 589 LYS B CA 1
ATOM 9293 C C . LYS B 1 564 ? -27.381 64.332 4.424 1.00 17.63 589 LYS B C 1
ATOM 9294 O O . LYS B 1 564 ? -27.667 63.472 3.541 1.00 17.90 589 LYS B O 1
ATOM 9300 N N . GLY B 1 565 ? -26.698 64.045 5.549 1.00 17.15 590 GLY B N 1
ATOM 9301 C CA . GLY B 1 565 ? -26.251 62.698 5.834 1.00 18.29 590 GLY B CA 1
ATOM 9302 C C . GLY B 1 565 ? -25.001 62.250 5.201 1.00 16.48 590 GLY B C 1
ATOM 9303 O O . GLY B 1 565 ? -24.077 61.734 5.876 1.00 17.26 590 GLY B O 1
ATOM 9304 N N . ALA B 1 566 ? -24.915 62.451 3.866 1.00 16.01 591 ALA B N 1
ATOM 9305 C CA . ALA B 1 566 ? -23.677 62.272 3.130 1.00 16.78 591 ALA B CA 1
ATOM 9306 C C . ALA B 1 566 ? -23.633 63.469 2.163 1.00 17.88 591 ALA B C 1
ATOM 9307 O O . ALA B 1 566 ? -24.654 63.913 1.635 1.00 19.19 591 ALA B O 1
ATOM 9309 N N . TYR B 1 567 ? -22.448 63.973 2.019 1.00 18.61 592 TYR B N 1
ATOM 9310 C CA . TYR B 1 567 ? -22.225 65.145 1.135 1.00 18.63 592 TYR B CA 1
ATOM 9311 C C . TYR B 1 567 ? -20.831 65.174 0.619 1.00 20.29 592 TYR B C 1
ATOM 9312 O O . TYR B 1 567 ? -19.916 64.748 1.239 1.00 19.58 592 TYR B O 1
ATOM 9321 N N . THR B 1 568 ? -20.678 65.713 -0.600 1.00 20.15 593 THR B N 1
ATOM 9322 C CA . THR B 1 568 ? -19.367 65.750 -1.213 1.00 22.00 593 THR B CA 1
ATOM 9323 C C . THR B 1 568 ? -18.532 66.872 -0.669 1.00 20.22 593 THR B C 1
ATOM 9324 O O . THR B 1 568 ? -18.990 67.999 -0.633 1.00 21.69 593 THR B O 1
ATOM 9328 N N . ILE B 1 569 ? -17.308 66.590 -0.286 1.00 20.82 594 ILE B N 1
ATOM 9329 C CA . ILE B 1 569 ? -16.415 67.633 0.200 1.00 22.79 594 ILE B CA 1
ATOM 9330 C C . ILE B 1 569 ? -15.230 67.899 -0.766 1.00 23.86 594 ILE B C 1
ATOM 9331 O O . ILE B 1 569 ? -14.406 68.791 -0.469 1.00 26.30 594 ILE B O 1
ATOM 9336 N N . HIS B 1 570 ? -15.076 67.112 -1.819 1.00 24.13 595 HIS B N 1
ATOM 9337 C CA . HIS B 1 570 ? -13.964 67.322 -2.808 1.00 24.03 595 HIS B CA 1
ATOM 9338 C C . HIS B 1 570 ? -14.247 66.624 -4.098 1.00 29.46 595 HIS B C 1
ATOM 9339 O O . HIS B 1 570 ? -14.655 65.459 -4.107 1.00 23.29 595 HIS B O 1
ATOM 9346 N N . ASP B 1 571 ? -13.998 67.311 -5.233 1.00 25.30 596 ASP B N 1
ATOM 9347 C CA . ASP B 1 571 ? -13.943 66.685 -6.534 1.00 27.00 596 ASP B CA 1
ATOM 9348 C C . ASP B 1 571 ? -12.664 67.205 -7.173 1.00 25.77 596 ASP B C 1
ATOM 9349 O O . ASP B 1 571 ? -12.352 68.405 -7.031 1.00 28.36 596 ASP B O 1
ATOM 9354 N N . THR B 1 572 ? -11.905 66.323 -7.771 1.00 26.33 597 THR B N 1
ATOM 9355 C CA . THR B 1 572 ? -10.688 66.770 -8.505 1.00 29.03 597 THR B CA 1
ATOM 9356 C C . THR B 1 572 ? -11.066 67.866 -9.544 1.00 31.21 597 THR B C 1
ATOM 9357 O O . THR B 1 572 ? -10.560 68.982 -9.515 1.00 31.34 597 THR B O 1
ATOM 9361 N N . LYS B 1 573 ? -11.994 67.556 -10.397 1.00 32.34 598 LYS B N 1
ATOM 9362 C CA . LYS B 1 573 ? -12.395 68.452 -11.464 1.00 35.81 598 LYS B CA 1
ATOM 9363 C C . LYS B 1 573 ? -13.882 68.670 -11.423 1.00 34.91 598 LYS B C 1
ATOM 9364 O O . LYS B 1 573 ? -14.642 67.760 -11.701 1.00 37.78 598 LYS B O 1
ATOM 9370 N N . ALA B 1 574 ? -14.319 69.878 -11.090 1.00 37.23 599 ALA B N 1
ATOM 9371 C CA . ALA B 1 574 ? -15.743 70.225 -11.227 1.00 37.62 599 ALA B CA 1
ATOM 9372 C C . ALA B 1 574 ? -16.314 69.839 -12.578 1.00 40.42 599 ALA B C 1
ATOM 9373 O O . ALA B 1 574 ? -15.687 70.034 -13.633 1.00 48.14 599 ALA B O 1
ATOM 9375 N N . GLY B 1 575 ? -17.495 69.237 -12.546 1.00 42.18 600 GLY B N 1
ATOM 9376 C CA . GLY B 1 575 ? -18.234 68.908 -13.726 1.00 39.28 600 GLY B CA 1
ATOM 9377 C C . GLY B 1 575 ? -17.791 67.657 -14.407 1.00 43.45 600 GLY B C 1
ATOM 9378 O O . GLY B 1 575 ? -18.321 67.336 -15.444 1.00 50.00 600 GLY B O 1
ATOM 9379 N N . VAL B 1 576 ? -16.830 66.933 -13.837 1.00 40.40 601 VAL B N 1
ATOM 9380 C CA . VAL B 1 576 ? -16.277 65.754 -14.482 1.00 41.11 601 VAL B CA 1
ATOM 9381 C C . VAL B 1 576 ? -16.552 64.600 -13.525 1.00 39.22 601 VAL B C 1
ATOM 9382 O O . VAL B 1 576 ? -16.220 64.705 -12.364 1.00 36.53 601 VAL B O 1
ATOM 9386 N N . LYS B 1 577 ? -17.150 63.548 -14.047 1.00 35.52 602 LYS B N 1
ATOM 9387 C CA . LYS B 1 577 ? -17.492 62.351 -13.303 1.00 38.33 602 LYS B CA 1
ATOM 9388 C C . LYS B 1 577 ? -16.277 61.710 -12.601 1.00 35.51 602 LYS B C 1
ATOM 9389 O O . LYS B 1 577 ? -15.235 61.520 -13.196 1.00 33.07 602 LYS B O 1
ATOM 9395 N N . PRO B 1 578 ? -16.401 61.379 -11.295 1.00 30.27 603 PRO B N 1
ATOM 9396 C CA . PRO B 1 578 ? -15.229 60.716 -10.658 1.00 26.42 603 PRO B CA 1
ATOM 9397 C C . PRO B 1 578 ? -14.888 59.363 -11.234 1.00 24.35 603 PRO B C 1
ATOM 9398 O O . PRO B 1 578 ? -15.779 58.601 -11.604 1.00 25.56 603 PRO B O 1
ATOM 9402 N N . ASP B 1 579 ? -13.592 59.060 -11.248 1.00 25.85 604 ASP B N 1
ATOM 9403 C CA . ASP B 1 579 ? -13.105 57.734 -11.465 1.00 24.31 604 ASP B CA 1
ATOM 9404 C C . ASP B 1 579 ? -13.357 56.838 -10.223 1.00 24.01 604 ASP B C 1
ATOM 9405 O O . ASP B 1 579 ? -13.537 55.627 -10.395 1.00 24.18 604 ASP B O 1
ATOM 9410 N N . VAL B 1 580 ? -13.227 57.437 -9.049 1.00 24.50 605 VAL B N 1
ATOM 9411 C CA . VAL B 1 580 ? -13.327 56.658 -7.779 1.00 23.45 605 VAL B CA 1
ATOM 9412 C C . VAL B 1 580 ? -13.897 57.551 -6.710 1.00 22.61 605 VAL B C 1
ATOM 9413 O O . VAL B 1 580 ? -13.592 58.750 -6.692 1.00 20.52 605 VAL B O 1
ATOM 9417 N N . ILE B 1 581 ? -14.746 56.944 -5.846 1.00 22.27 606 ILE B N 1
ATOM 9418 C CA . ILE B 1 581 ? -15.396 57.667 -4.757 1.00 19.34 606 ILE B CA 1
ATOM 9419 C C . ILE B 1 581 ? -14.841 57.127 -3.458 1.00 18.59 606 ILE B C 1
ATOM 9420 O O . ILE B 1 581 ? -14.875 55.903 -3.266 1.00 18.83 606 ILE B O 1
ATOM 9425 N N . LEU B 1 582 ? -14.308 58.020 -2.654 1.00 18.00 607 LEU B N 1
ATOM 9426 C CA . LEU B 1 582 ? -13.803 57.667 -1.291 1.00 20.04 607 LEU B CA 1
ATOM 9427 C C . LEU B 1 582 ? -14.759 58.279 -0.286 1.00 20.49 607 LEU B C 1
ATOM 9428 O O . LEU B 1 582 ? -15.025 59.504 -0.321 1.00 19.71 607 LEU B O 1
ATOM 9433 N N . MET B 1 583 ? -15.289 57.430 0.583 1.00 18.07 608 MET B N 1
ATOM 9434 C CA . MET B 1 583 ? -16.222 57.901 1.604 1.00 19.05 608 MET B CA 1
ATOM 9435 C C . MET B 1 583 ? -15.694 57.619 3.000 1.00 18.05 608 MET B C 1
ATOM 9436 O O . MET B 1 583 ? -15.137 56.584 3.244 1.00 17.67 608 MET B O 1
ATOM 9441 N N . GLY B 1 584 ? -15.805 58.597 3.865 1.00 17.58 609 GLY B N 1
ATOM 9442 C CA . GLY B 1 584 ? -15.268 58.434 5.205 1.00 20.70 609 GLY B CA 1
ATOM 9443 C C . GLY B 1 584 ? -16.146 59.051 6.241 1.00 16.44 609 GLY B C 1
ATOM 9444 O O . GLY B 1 584 ? -17.027 59.839 5.952 1.00 17.37 609 GLY B O 1
ATOM 9445 N N . THR B 1 585 ? -15.871 58.706 7.488 1.00 16.03 610 THR B N 1
ATOM 9446 C CA . THR B 1 585 ? -16.569 59.270 8.610 1.00 14.89 610 THR B CA 1
ATOM 9447 C C . THR B 1 585 ? -15.635 59.625 9.741 1.00 14.60 610 THR B C 1
ATOM 9448 O O . THR B 1 585 ? -14.598 58.962 9.951 1.00 15.28 610 THR B O 1
ATOM 9452 N N . GLY B 1 586 ? -16.055 60.616 10.520 1.00 15.87 611 GLY B N 1
ATOM 9453 C CA . GLY B 1 586 ? -15.390 60.954 11.744 1.00 15.98 611 GLY B CA 1
ATOM 9454 C C . GLY B 1 586 ? -13.880 61.118 11.625 1.00 18.07 611 GLY B C 1
ATOM 9455 O O . GLY B 1 586 ? -13.410 61.738 10.669 1.00 18.13 611 GLY B O 1
ATOM 9456 N N . SER B 1 587 ? -13.141 60.458 12.505 1.00 16.43 612 SER B N 1
ATOM 9457 C CA . SER B 1 587 ? -11.697 60.466 12.557 1.00 17.01 612 SER B CA 1
ATOM 9458 C C . SER B 1 587 ? -11.056 59.903 11.312 1.00 18.15 612 SER B C 1
ATOM 9459 O O . SER B 1 587 ? -9.886 60.150 11.072 1.00 19.79 612 SER B O 1
ATOM 9462 N N . GLU B 1 588 ? -11.801 59.177 10.499 1.00 17.62 613 GLU B N 1
ATOM 9463 C CA . GLU B 1 588 ? -11.222 58.588 9.296 1.00 18.05 613 GLU B CA 1
ATOM 9464 C C . GLU B 1 588 ? -11.403 59.429 8.035 1.00 17.64 613 GLU B C 1
ATOM 9465 O O . GLU B 1 588 ? -10.845 59.100 6.983 1.00 17.96 613 GLU B O 1
ATOM 9471 N N . LEU B 1 589 ? -12.132 60.498 8.124 1.00 17.10 614 LEU B N 1
ATOM 9472 C CA . LEU B 1 589 ? -12.402 61.302 6.925 1.00 18.04 614 LEU B CA 1
ATOM 9473 C C . LEU B 1 589 ? -11.083 61.832 6.385 1.00 18.72 614 LEU B C 1
ATOM 9474 O O . LEU B 1 589 ? -10.860 61.840 5.136 1.00 18.11 614 LEU B O 1
ATOM 9479 N N . GLU B 1 590 ? -10.214 62.230 7.290 1.00 18.21 615 GLU B N 1
ATOM 9480 C CA . GLU B 1 590 ? -8.858 62.672 6.897 1.00 20.96 615 GLU B CA 1
ATOM 9481 C C . GLU B 1 590 ? -8.011 61.624 6.149 1.00 21.64 615 GLU B C 1
ATOM 9482 O O . GLU B 1 590 ? -7.147 62.007 5.368 1.00 24.03 615 GLU B O 1
ATOM 9488 N N . LEU B 1 591 ? -8.257 60.320 6.323 1.00 18.47 616 LEU B N 1
ATOM 9489 C CA . LEU B 1 591 ? -7.563 59.315 5.590 1.00 20.40 616 LEU B CA 1
ATOM 9490 C C . LEU B 1 591 ? -8.035 59.361 4.143 1.00 21.31 616 LEU B C 1
ATOM 9491 O O . LEU B 1 591 ? -7.232 59.083 3.195 1.00 21.42 616 LEU B O 1
ATOM 9496 N N . ALA B 1 592 ? -9.335 59.566 3.951 1.00 19.78 617 ALA B N 1
ATOM 9497 C CA . ALA B 1 592 ? -9.929 59.674 2.607 1.00 19.58 617 ALA B CA 1
ATOM 9498 C C . ALA B 1 592 ? -9.408 60.916 1.846 1.00 22.53 617 ALA B C 1
ATOM 9499 O O . ALA B 1 592 ? -9.053 60.787 0.638 1.00 23.25 617 ALA B O 1
ATOM 9501 N N . THR B 1 593 ? -9.353 62.040 2.511 1.00 21.49 618 THR B N 1
ATOM 9502 C CA . THR B 1 593 ? -8.879 63.286 1.839 1.00 25.51 618 THR B CA 1
ATOM 9503 C C . THR B 1 593 ? -7.386 63.141 1.476 1.00 25.56 618 THR B C 1
ATOM 9504 O O . THR B 1 593 ? -6.984 63.488 0.338 1.00 25.32 618 THR B O 1
ATOM 9508 N N . ALA B 1 594 ? -6.563 62.600 2.380 1.00 23.15 619 ALA B N 1
ATOM 9509 C CA . ALA B 1 594 ? -5.160 62.409 2.061 1.00 24.42 619 ALA B CA 1
ATOM 9510 C C . ALA B 1 594 ? -4.968 61.412 0.900 1.00 27.54 619 ALA B C 1
ATOM 9511 O O . ALA B 1 594 ? -4.120 61.622 0.010 1.00 26.26 619 ALA B O 1
ATOM 9513 N N . ALA B 1 595 ? -5.721 60.311 0.889 1.00 22.79 620 ALA B N 1
ATOM 9514 C CA . ALA B 1 595 ? -5.651 59.306 -0.172 1.00 23.33 620 ALA B CA 1
ATOM 9515 C C . ALA B 1 595 ? -6.024 59.889 -1.527 1.00 25.90 620 ALA B C 1
ATOM 9516 O O . ALA B 1 595 ? -5.445 59.507 -2.555 1.00 24.17 620 ALA B O 1
ATOM 9518 N N . ALA B 1 596 ? -6.991 60.780 -1.517 1.00 22.87 621 ALA B N 1
ATOM 9519 C CA . ALA B 1 596 ? -7.438 61.438 -2.751 1.00 25.13 621 ALA B CA 1
ATOM 9520 C C . ALA B 1 596 ? -6.293 62.247 -3.378 1.00 25.68 621 ALA B C 1
ATOM 9521 O O . ALA B 1 596 ? -6.130 62.164 -4.604 1.00 27.20 621 ALA B O 1
ATOM 9523 N N . GLY B 1 597 ? -5.536 62.984 -2.566 1.00 26.12 622 GLY B N 1
ATOM 9524 C CA . GLY B 1 597 ? -4.377 63.785 -3.054 1.00 30.95 622 GLY B CA 1
ATOM 9525 C C . GLY B 1 597 ? -3.381 62.892 -3.769 1.00 31.63 622 GLY B C 1
ATOM 9526 O O . GLY B 1 597 ? -2.857 63.256 -4.859 1.00 29.35 622 GLY B O 1
ATOM 9527 N N . ILE B 1 598 ? -3.141 61.709 -3.224 1.00 27.80 623 ILE B N 1
ATOM 9528 C CA . ILE B 1 598 ? -2.199 60.773 -3.811 1.00 28.64 623 ILE B CA 1
ATOM 9529 C C . ILE B 1 598 ? -2.722 60.283 -5.146 1.00 31.32 623 ILE B C 1
ATOM 9530 O O . ILE B 1 598 ? -1.975 60.240 -6.173 1.00 27.53 623 ILE B O 1
ATOM 9535 N N . LEU B 1 599 ? -3.999 59.896 -5.165 1.00 27.67 624 LEU B N 1
ATOM 9536 C CA . LEU B 1 599 ? -4.564 59.321 -6.350 1.00 27.40 624 LEU B CA 1
ATOM 9537 C C . LEU B 1 599 ? -4.656 60.381 -7.417 1.00 26.00 624 LEU B C 1
ATOM 9538 O O . LEU B 1 599 ? -4.490 60.057 -8.603 1.00 24.90 624 LEU B O 1
ATOM 9543 N N . GLU B 1 600 ? -4.927 61.615 -7.015 1.00 27.99 625 GLU B N 1
ATOM 9544 C CA . GLU B 1 600 ? -4.976 62.734 -7.991 1.00 31.03 625 GLU B CA 1
ATOM 9545 C C . GLU B 1 600 ? -3.682 62.943 -8.736 1.00 32.30 625 GLU B C 1
ATOM 9546 O O . GLU B 1 600 ? -3.721 63.290 -9.942 1.00 32.32 625 GLU B O 1
ATOM 9552 N N . LYS B 1 601 ? -2.563 62.817 -8.026 1.00 35.10 626 LYS B N 1
ATOM 9553 C CA . LYS B 1 601 ? -1.251 63.023 -8.617 1.00 39.03 626 LYS B CA 1
ATOM 9554 C C . LYS B 1 601 ? -0.917 61.989 -9.654 1.00 38.08 626 LYS B C 1
ATOM 9555 O O . LYS B 1 601 ? 0.010 62.231 -10.438 1.00 36.07 626 LYS B O 1
ATOM 9561 N N . GLU B 1 602 ? -1.600 60.837 -9.654 1.00 30.68 627 GLU B N 1
ATOM 9562 C CA . GLU B 1 602 ? -1.503 59.841 -10.696 1.00 31.25 627 GLU B CA 1
ATOM 9563 C C . GLU B 1 602 ? -2.486 60.114 -11.828 1.00 30.01 627 GLU B C 1
ATOM 9564 O O . GLU B 1 602 ? -2.641 59.270 -12.683 1.00 32.49 627 GLU B O 1
ATOM 9570 N N . GLY B 1 603 ? -3.208 61.235 -11.787 1.00 30.42 628 GLY B N 1
ATOM 9571 C CA . GLY B 1 603 ? -4.169 61.543 -12.847 1.00 29.48 628 GLY B CA 1
ATOM 9572 C C . GLY B 1 603 ? -5.598 61.102 -12.647 1.00 33.37 628 GLY B C 1
ATOM 9573 O O . GLY B 1 603 ? -6.452 61.465 -13.446 1.00 29.73 628 GLY B O 1
ATOM 9574 N N . LYS B 1 604 ? -5.911 60.372 -11.545 1.00 32.56 629 LYS B N 1
ATOM 9575 C CA . LYS B 1 604 ? -7.320 59.996 -11.241 1.00 29.99 629 LYS B CA 1
ATOM 9576 C C . LYS B 1 604 ? -8.155 61.207 -10.819 1.00 23.18 629 LYS B C 1
ATOM 9577 O O . LYS B 1 604 ? -7.647 62.156 -10.223 1.00 28.16 629 LYS B O 1
ATOM 9583 N N . ASN B 1 605 ? -9.429 61.162 -11.177 1.00 25.28 630 ASN B N 1
ATOM 9584 C CA . ASN B 1 605 ? -10.436 62.136 -10.734 1.00 28.11 630 ASN B CA 1
ATOM 9585 C C . ASN B 1 605 ? -11.116 61.482 -9.516 1.00 23.80 630 ASN B C 1
ATOM 9586 O O . ASN B 1 605 ? -11.690 60.424 -9.658 1.00 25.94 630 ASN B O 1
ATOM 9591 N N . VAL B 1 606 ? -10.975 62.101 -8.373 1.00 25.80 631 VAL B N 1
ATOM 9592 C CA . VAL B 1 606 ? -11.432 61.449 -7.080 1.00 22.21 631 VAL B CA 1
ATOM 9593 C C . VAL B 1 606 ? -12.562 62.279 -6.519 1.00 24.38 631 VAL B C 1
ATOM 9594 O O . VAL B 1 606 ? -12.450 63.497 -6.512 1.00 25.51 631 VAL B O 1
ATOM 9598 N N . ARG B 1 607 ? -13.630 61.642 -5.985 1.00 22.31 632 ARG B N 1
ATOM 9599 C CA . ARG B 1 607 ? -14.609 62.364 -5.212 1.00 21.53 632 ARG B CA 1
ATOM 9600 C C . ARG B 1 607 ? -14.458 61.871 -3.736 1.00 21.40 632 ARG B C 1
ATOM 9601 O O . ARG B 1 607 ? -14.283 60.671 -3.542 1.00 22.26 632 ARG B O 1
ATOM 9609 N N . VAL B 1 608 ? -14.380 62.811 -2.826 1.00 21.14 633 VAL B N 1
ATOM 9610 C CA . VAL B 1 608 ? -14.454 62.523 -1.383 1.00 20.95 633 VAL B CA 1
ATOM 9611 C C . VAL B 1 608 ? -15.807 62.912 -0.845 1.00 21.65 633 VAL B C 1
ATOM 9612 O O . VAL B 1 608 ? -16.237 64.091 -0.931 1.00 21.92 633 VAL B O 1
ATOM 9616 N N . VAL B 1 609 ? -16.443 61.939 -0.171 1.00 20.51 634 VAL B N 1
ATOM 9617 C CA . VAL B 1 609 ? -17.773 62.132 0.448 1.00 17.75 634 VAL B CA 1
ATOM 9618 C C . VAL B 1 609 ? -17.603 61.909 1.938 1.00 18.36 634 VAL B C 1
ATOM 9619 O O . VAL B 1 609 ? -16.991 60.892 2.343 1.00 19.01 634 VAL B O 1
ATOM 9623 N N . SER B 1 610 ? -18.097 62.844 2.707 1.00 16.89 635 SER B N 1
ATOM 9624 C CA . SER B 1 610 ? -18.241 62.658 4.148 1.00 18.03 635 SER B CA 1
ATOM 9625 C C . SER B 1 610 ? -19.597 62.049 4.409 1.00 18.06 635 SER B C 1
ATOM 9626 O O . SER B 1 610 ? -20.626 62.488 3.849 1.00 17.42 635 SER B O 1
ATOM 9629 N N . PHE B 1 611 ? -19.612 61.070 5.345 1.00 16.35 636 PHE B N 1
ATOM 9630 C CA . PHE B 1 611 ? -20.817 60.295 5.573 1.00 16.59 636 PHE B CA 1
ATOM 9631 C C . PHE B 1 611 ? -21.305 60.321 7.046 1.00 16.67 636 PHE B C 1
ATOM 9632 O O . PHE B 1 611 ? -21.479 59.252 7.672 1.00 17.92 636 PHE B O 1
ATOM 9640 N N . PRO B 1 612 ? -21.585 61.508 7.568 1.00 16.18 637 PRO B N 1
ATOM 9641 C CA . PRO B 1 612 ? -21.799 61.602 8.984 1.00 16.08 637 PRO B CA 1
ATOM 9642 C C . PRO B 1 612 ? -23.038 60.908 9.472 1.00 16.77 637 PRO B C 1
ATOM 9643 O O . PRO B 1 612 ? -23.036 60.480 10.650 1.00 16.54 637 PRO B O 1
ATOM 9647 N N . CYS B 1 613 ? -24.071 60.799 8.632 1.00 15.50 638 CYS B N 1
ATOM 9648 C CA . CYS B 1 613 ? -25.327 60.141 9.118 1.00 16.81 638 CYS B CA 1
ATOM 9649 C C . CYS B 1 613 ? -26.022 59.448 7.993 1.00 15.21 638 CYS B C 1
ATOM 9650 O O . CYS B 1 613 ? -26.653 60.086 7.116 1.00 16.21 638 CYS B O 1
ATOM 9653 N N . TRP B 1 614 ? -25.999 58.112 8.012 1.00 14.00 639 TRP B N 1
ATOM 9654 C CA . TRP B 1 614 ? -26.658 57.343 6.988 1.00 15.02 639 TRP B CA 1
ATOM 9655 C C . TRP B 1 614 ? -28.163 57.584 6.931 1.00 15.17 639 TRP B C 1
ATOM 9656 O O . TRP B 1 614 ? -28.725 57.596 5.868 1.00 15.47 639 TRP B O 1
ATOM 9667 N N . GLU B 1 615 ? -28.817 57.658 8.066 1.00 14.39 640 GLU B N 1
ATOM 9668 C CA . GLU B 1 615 ? -30.243 57.811 8.130 1.00 14.84 640 GLU B CA 1
ATOM 9669 C C . GLU B 1 615 ? -30.767 59.052 7.446 1.00 16.75 640 GLU B C 1
ATOM 9670 O O . GLU B 1 615 ? -31.766 58.953 6.788 1.00 16.81 640 GLU B O 1
ATOM 9676 N N . LEU B 1 616 ? -30.040 60.153 7.636 1.00 15.43 641 LEU B N 1
ATOM 9677 C CA . LEU B 1 616 ? -30.429 61.382 6.988 1.00 18.21 641 LEU B CA 1
ATOM 9678 C C . LEU B 1 616 ? -30.146 61.319 5.487 1.00 18.31 641 LEU B C 1
ATOM 9679 O O . LEU B 1 616 ? -30.929 61.865 4.725 1.00 20.06 641 LEU B O 1
ATOM 9684 N N . PHE B 1 617 ? -29.115 60.586 5.064 1.00 16.42 642 PHE B N 1
ATOM 9685 C CA . PHE B 1 617 ? -28.854 60.481 3.593 1.00 16.56 642 PHE B CA 1
ATOM 9686 C C . PHE B 1 617 ? -29.991 59.742 2.958 1.00 19.36 642 PHE B C 1
ATOM 9687 O O . PHE B 1 617 ? -30.514 60.157 1.901 1.00 18.74 642 PHE B O 1
ATOM 9695 N N . GLU B 1 618 ? -30.508 58.719 3.646 1.00 18.99 643 GLU B N 1
ATOM 9696 C CA . GLU B 1 618 ? -31.679 58.000 3.087 1.00 20.05 643 GLU B CA 1
ATOM 9697 C C . GLU B 1 618 ? -32.971 58.770 3.079 1.00 21.25 643 GLU B C 1
ATOM 9698 O O . GLU B 1 618 ? -33.896 58.370 2.390 1.00 24.71 643 GLU B O 1
ATOM 9704 N N . GLU B 1 619 ? -33.035 59.872 3.802 1.00 19.23 644 GLU B N 1
ATOM 9705 C CA . GLU B 1 619 ? -34.227 60.811 3.810 1.00 24.25 644 GLU B CA 1
ATOM 9706 C C . GLU B 1 619 ? -34.096 61.917 2.742 1.00 28.17 644 GLU B C 1
ATOM 9707 O O . GLU B 1 619 ? -34.909 62.882 2.731 1.00 30.99 644 GLU B O 1
ATOM 9713 N N . GLN B 1 620 ? -33.012 61.865 1.959 1.00 24.39 645 GLN B N 1
ATOM 9714 C CA . GLN B 1 620 ? -32.833 62.879 0.899 1.00 25.82 645 GLN B CA 1
ATOM 9715 C C . GLN B 1 620 ? -33.528 62.402 -0.354 1.00 24.11 645 GLN B C 1
ATOM 9716 O O . GLN B 1 620 ? -33.871 61.209 -0.506 1.00 27.84 645 GLN B O 1
ATOM 9722 N N . SER B 1 621 ? -33.642 63.292 -1.344 1.00 26.83 646 SER B N 1
ATOM 9723 C CA . SER B 1 621 ? -34.292 62.890 -2.612 1.00 28.61 646 SER B CA 1
ATOM 9724 C C . SER B 1 621 ? -33.395 61.945 -3.396 1.00 27.24 646 SER B C 1
ATOM 9725 O O . SER B 1 621 ? -32.160 61.966 -3.260 1.00 30.30 646 SER B O 1
ATOM 9728 N N . ALA B 1 622 ? -34.014 61.125 -4.246 1.00 30.73 647 ALA B N 1
ATOM 9729 C CA . ALA B 1 622 ? -33.300 60.268 -5.193 1.00 31.01 647 ALA B CA 1
ATOM 9730 C C . ALA B 1 622 ? -32.270 60.992 -6.015 1.00 35.03 647 ALA B C 1
ATOM 9731 O O . ALA B 1 622 ? -31.147 60.509 -6.226 1.00 29.18 647 ALA B O 1
ATOM 9733 N N . GLU B 1 623 ? -32.651 62.185 -6.446 1.00 29.34 648 GLU B N 1
ATOM 9734 C CA . GLU B 1 623 ? -31.793 63.020 -7.201 1.00 32.82 648 GLU B CA 1
ATOM 9735 C C . GLU B 1 623 ? -30.521 63.429 -6.381 1.00 26.80 648 GLU B C 1
ATOM 9736 O O . GLU B 1 623 ? -29.389 63.328 -6.887 1.00 28.38 648 GLU B O 1
ATOM 9742 N N . TYR B 1 624 ? -30.721 63.847 -5.127 1.00 29.05 649 TYR B N 1
ATOM 9743 C CA . TYR B 1 624 ? -29.613 64.251 -4.266 1.00 24.22 649 TYR B CA 1
ATOM 9744 C C . TYR B 1 624 ? -28.686 63.033 -4.082 1.00 23.55 649 TYR B C 1
ATOM 9745 O O . TYR B 1 624 ? -27.476 63.156 -4.274 1.00 23.02 649 TYR B O 1
ATOM 9754 N N . LYS B 1 625 ? -29.265 61.851 -3.734 1.00 23.70 650 LYS B N 1
ATOM 9755 C CA . LYS B 1 625 ? -28.431 60.645 -3.453 1.00 23.33 650 LYS B CA 1
ATOM 9756 C C . LYS B 1 625 ? -27.582 60.280 -4.717 1.00 23.45 650 LYS B C 1
ATOM 9757 O O . LYS B 1 625 ? -26.365 60.060 -4.677 1.00 23.39 650 LYS B O 1
ATOM 9763 N N . GLU B 1 626 ? -28.223 60.319 -5.878 1.00 24.87 651 GLU B N 1
ATOM 9764 C CA . GLU B 1 626 ? -27.510 60.118 -7.152 1.00 24.86 651 GLU B CA 1
ATOM 9765 C C . GLU B 1 626 ? -26.425 61.154 -7.466 1.00 24.87 651 GLU B C 1
ATOM 9766 O O . GLU B 1 626 ? -25.382 60.808 -8.028 1.00 25.21 651 GLU B O 1
ATOM 9772 N N . SER B 1 627 ? -26.574 62.394 -6.993 1.00 24.77 652 SER B N 1
ATOM 9773 C CA . SER B 1 627 ? -25.616 63.456 -7.209 1.00 27.75 652 SER B CA 1
ATOM 9774 C C . SER B 1 627 ? -24.348 63.252 -6.402 1.00 31.47 652 SER B C 1
ATOM 9775 O O . SER B 1 627 ? -23.279 63.763 -6.782 1.00 24.44 652 SER B O 1
ATOM 9778 N N . VAL B 1 628 ? -24.472 62.492 -5.282 1.00 26.88 653 VAL B N 1
ATOM 9779 C CA . VAL B 1 628 ? -23.332 62.147 -4.458 1.00 23.37 653 VAL B CA 1
ATOM 9780 C C . VAL B 1 628 ? -22.671 60.868 -4.874 1.00 21.20 653 VAL B C 1
ATOM 9781 O O . VAL B 1 628 ? -21.435 60.802 -4.992 1.00 21.98 653 VAL B O 1
ATOM 9785 N N . LEU B 1 629 ? -23.476 59.828 -5.032 1.00 21.57 654 LEU B N 1
ATOM 9786 C CA . LEU B 1 629 ? -23.061 58.503 -5.401 1.00 21.06 654 LEU B CA 1
ATOM 9787 C C . LEU B 1 629 ? -23.635 58.064 -6.736 1.00 22.68 654 LEU B C 1
ATOM 9788 O O . LEU B 1 629 ? -24.582 57.207 -6.827 1.00 23.20 654 LEU B O 1
ATOM 9793 N N . PRO B 1 630 ? -23.045 58.586 -7.818 1.00 22.94 655 PRO B N 1
ATOM 9794 C CA . PRO B 1 630 ? -23.539 58.173 -9.154 1.00 27.48 655 PRO B CA 1
ATOM 9795 C C . PRO B 1 630 ? -23.541 56.664 -9.381 1.00 24.80 655 PRO B C 1
ATOM 9796 O O . PRO B 1 630 ? -22.529 55.979 -9.120 1.00 24.10 655 PRO B O 1
ATOM 9800 N N . SER B 1 631 ? -24.676 56.120 -9.811 1.00 24.86 656 SER B N 1
ATOM 9801 C CA . SER B 1 631 ? -24.864 54.678 -9.976 1.00 30.01 656 SER B CA 1
ATOM 9802 C C . SER B 1 631 ? -23.904 53.980 -10.904 1.00 30.42 656 SER B C 1
ATOM 9803 O O . SER B 1 631 ? -23.690 52.795 -10.765 1.00 33.80 656 SER B O 1
ATOM 9806 N N . ASP B 1 632 ? -23.359 54.711 -11.860 1.00 31.87 657 ASP B N 1
ATOM 9807 C CA . ASP B 1 632 ? -22.412 54.156 -12.827 1.00 32.90 657 ASP B CA 1
ATOM 9808 C C . ASP B 1 632 ? -20.974 54.300 -12.448 1.00 32.31 657 ASP B C 1
ATOM 9809 O O . ASP B 1 632 ? -20.105 54.038 -13.249 1.00 31.04 657 ASP B O 1
ATOM 9814 N N . VAL B 1 633 ? -20.684 54.736 -11.218 1.00 25.50 658 VAL B N 1
ATOM 9815 C CA . VAL B 1 633 ? -19.332 54.750 -10.735 1.00 24.30 658 VAL B CA 1
ATOM 9816 C C . VAL B 1 633 ? -19.321 53.754 -9.573 1.00 25.28 658 VAL B C 1
ATOM 9817 O O . VAL B 1 633 ? -19.859 54.064 -8.516 1.00 28.09 658 VAL B O 1
ATOM 9821 N N . THR B 1 634 ? -18.783 52.572 -9.838 1.00 24.33 659 THR B N 1
ATOM 9822 C CA . THR B 1 634 ? -18.714 51.424 -8.912 1.00 26.41 659 THR B CA 1
ATOM 9823 C C . THR B 1 634 ? -17.372 51.278 -8.232 1.00 23.42 659 THR B C 1
ATOM 9824 O O . THR B 1 634 ? -17.207 50.402 -7.381 1.00 24.62 659 THR B O 1
ATOM 9828 N N . ALA B 1 635 ? -16.406 52.098 -8.604 1.00 20.44 660 ALA B N 1
ATOM 9829 C CA . ALA B 1 635 ? -15.103 52.164 -7.932 1.00 20.95 660 ALA B CA 1
ATOM 9830 C C . ALA B 1 635 ? -15.284 53.010 -6.685 1.00 19.41 660 ALA B C 1
ATOM 9831 O O . ALA B 1 635 ? -15.408 54.240 -6.755 1.00 21.24 660 ALA B O 1
ATOM 9833 N N . ARG B 1 636 ? -15.486 52.306 -5.557 1.00 19.56 661 ARG B N 1
ATOM 9834 C CA . ARG B 1 636 ? -15.872 52.920 -4.280 1.00 20.42 661 ARG B CA 1
ATOM 9835 C C . ARG B 1 636 ? -15.124 52.363 -3.106 1.00 16.99 661 ARG B C 1
ATOM 9836 O O . ARG B 1 636 ? -14.973 51.179 -3.010 1.00 18.73 661 ARG B O 1
ATOM 9844 N N . VAL B 1 637 ? -14.649 53.231 -2.220 1.00 16.16 662 VAL B N 1
ATOM 9845 C CA . VAL B 1 637 ? -13.948 52.816 -1.007 1.00 17.17 662 VAL B CA 1
ATOM 9846 C C . VAL B 1 637 ? -14.635 53.560 0.167 1.00 16.52 662 VAL B C 1
ATOM 9847 O O . VAL B 1 637 ? -14.843 54.753 0.131 1.00 19.36 662 VAL B O 1
ATOM 9851 N N . SER B 1 638 ? -14.902 52.836 1.252 1.00 16.82 663 SER B N 1
ATOM 9852 C CA . SER B 1 638 ? -15.291 53.432 2.509 1.00 15.97 663 SER B CA 1
ATOM 9853 C C . SER B 1 638 ? -14.159 53.244 3.555 1.00 14.68 663 SER B C 1
ATOM 9854 O O . SER B 1 638 ? -13.465 52.253 3.502 1.00 14.69 663 SER B O 1
ATOM 9857 N N . VAL B 1 639 ? -14.020 54.223 4.453 1.00 15.63 664 VAL B N 1
ATOM 9858 C CA . VAL B 1 639 ? -13.027 54.132 5.539 1.00 17.41 664 VAL B CA 1
ATOM 9859 C C . VAL B 1 639 ? -13.570 54.650 6.836 1.00 15.78 664 VAL B C 1
ATOM 9860 O O . VAL B 1 639 ? -14.157 55.726 6.922 1.00 16.58 664 VAL B O 1
ATOM 9864 N N . GLU B 1 640 ? -13.450 53.791 7.833 1.00 15.86 665 GLU B N 1
ATOM 9865 C CA . GLU B 1 640 ? -14.087 53.984 9.130 1.00 15.06 665 GLU B CA 1
ATOM 9866 C C . GLU B 1 640 ? -13.468 52.962 10.039 1.00 13.14 665 GLU B C 1
ATOM 9867 O O . GLU B 1 640 ? -13.348 51.769 9.708 1.00 14.90 665 GLU B O 1
ATOM 9873 N N . ALA B 1 641 ? -13.058 53.416 11.238 1.00 13.88 666 ALA B N 1
ATOM 9874 C CA . ALA B 1 641 ? -12.467 52.516 12.219 1.00 14.80 666 ALA B CA 1
ATOM 9875 C C . ALA B 1 641 ? -13.557 51.748 12.917 1.00 13.86 666 ALA B C 1
ATOM 9876 O O . ALA B 1 641 ? -13.822 51.928 14.150 1.00 15.99 666 ALA B O 1
ATOM 9878 N N . ALA B 1 642 ? -14.189 50.890 12.147 1.00 15.27 667 ALA B N 1
ATOM 9879 C CA . ALA B 1 642 ? -15.334 50.074 12.603 1.00 14.45 667 ALA B CA 1
ATOM 9880 C C . ALA B 1 642 ? -15.517 49.011 11.556 1.00 13.87 667 ALA B C 1
ATOM 9881 O O . ALA B 1 642 ? -14.847 49.061 10.509 1.00 14.41 667 ALA B O 1
ATOM 9883 N N . THR B 1 643 ? -16.449 48.085 11.781 1.00 14.14 668 THR B N 1
ATOM 9884 C CA . THR B 1 643 ? -16.661 47.010 10.854 1.00 14.99 668 THR B CA 1
ATOM 9885 C C . THR B 1 643 ? -17.122 47.455 9.481 1.00 14.37 668 THR B C 1
ATOM 9886 O O . THR B 1 643 ? -17.812 48.443 9.275 1.00 13.55 668 THR B O 1
ATOM 9890 N N . SER B 1 644 ? -16.810 46.599 8.507 1.00 14.39 669 SER B N 1
ATOM 9891 C CA . SER B 1 644 ? -17.276 46.769 7.160 1.00 15.35 669 SER B CA 1
ATOM 9892 C C . SER B 1 644 ? -18.752 46.394 7.032 1.00 14.94 669 SER B C 1
ATOM 9893 O O . SER B 1 644 ? -19.437 46.775 6.034 1.00 14.54 669 SER B O 1
ATOM 9896 N N . PHE B 1 645 ? -19.280 45.689 8.032 1.00 12.63 670 PHE B N 1
ATOM 9897 C CA . PHE B 1 645 ? -20.688 45.278 8.024 1.00 13.32 670 PHE B CA 1
ATOM 9898 C C . PHE B 1 645 ? -21.568 46.483 7.741 1.00 14.59 670 PHE B C 1
ATOM 9899 O O . PHE B 1 645 ? -21.457 47.541 8.410 1.00 16.59 670 PHE B O 1
ATOM 9907 N N . GLY B 1 646 ? -22.464 46.358 6.765 1.00 11.93 671 GLY B N 1
ATOM 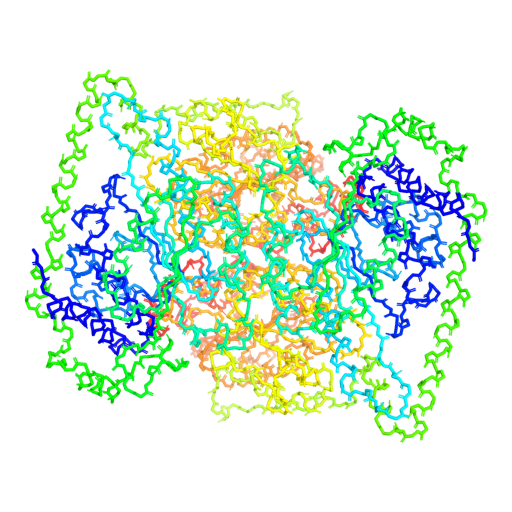9908 C CA . GLY B 1 646 ? -23.423 47.390 6.377 1.00 14.85 671 GLY B CA 1
ATOM 9909 C C . GLY B 1 646 ? -22.955 48.267 5.201 1.00 13.16 671 GLY B C 1
ATOM 9910 O O . GLY B 1 646 ? -23.767 48.693 4.403 1.00 13.64 671 GLY B O 1
ATOM 9911 N N . TRP B 1 647 ? -21.633 48.457 5.077 1.00 13.37 672 TRP B N 1
ATOM 9912 C CA . TRP B 1 647 ? -21.049 49.391 4.121 1.00 13.03 672 TRP B CA 1
ATOM 9913 C C . TRP B 1 647 ? -21.339 49.060 2.683 1.00 13.76 672 TRP B C 1
ATOM 9914 O O . TRP B 1 647 ? -21.374 49.968 1.816 1.00 15.01 672 TRP B O 1
ATOM 9925 N N . ALA B 1 648 ? -21.576 47.773 2.391 1.00 14.20 673 ALA B N 1
ATOM 9926 C CA . ALA B 1 648 ? -21.908 47.382 1.049 1.00 15.76 673 ALA B CA 1
ATOM 9927 C C . ALA B 1 648 ? -23.115 48.106 0.479 1.00 15.12 673 ALA B C 1
ATOM 9928 O O . ALA B 1 648 ? -23.285 48.153 -0.752 1.00 15.93 673 ALA B O 1
ATOM 9930 N N . LYS B 1 649 ? -24.008 48.618 1.323 1.00 14.15 674 LYS B N 1
ATOM 9931 C CA . LYS B 1 649 ? -25.114 49.444 0.897 1.00 15.84 674 LYS B CA 1
ATOM 9932 C C . LYS B 1 649 ? -24.626 50.604 -0.037 1.00 15.92 674 LYS B C 1
ATOM 9933 O O . LYS B 1 649 ? -25.337 51.009 -0.989 1.00 17.26 674 LYS B O 1
ATOM 9939 N N . TYR B 1 650 ? -23.447 51.118 0.284 1.00 17.16 675 TYR B N 1
ATOM 9940 C CA . TYR B 1 650 ? -22.833 52.197 -0.468 1.00 16.81 675 TYR B CA 1
ATOM 9941 C C . TYR B 1 650 ? -21.643 51.782 -1.290 1.00 17.85 675 TYR B C 1
ATOM 9942 O O . TYR B 1 650 ? -21.333 52.487 -2.288 1.00 21.59 675 TYR B O 1
ATOM 9951 N N . ILE B 1 651 ? -20.857 50.815 -0.870 1.00 16.94 676 ILE B N 1
ATOM 9952 C CA . ILE B 1 651 ? -19.689 50.408 -1.647 1.00 17.80 676 ILE B CA 1
ATOM 9953 C C . ILE B 1 651 ? -19.955 49.279 -2.650 1.00 19.26 676 ILE B C 1
ATOM 9954 O O . ILE B 1 651 ? -19.134 49.057 -3.571 1.00 20.49 676 ILE B O 1
ATOM 9959 N N . GLY B 1 652 ? -21.095 48.595 -2.527 1.00 18.92 677 GLY B N 1
ATOM 9960 C CA . GLY B 1 652 ? -21.469 47.534 -3.402 1.00 19.33 677 GLY B CA 1
ATOM 9961 C C . GLY B 1 652 ? -20.642 46.297 -3.333 1.00 20.99 677 GLY B C 1
ATOM 9962 O O . GLY B 1 652 ? -19.775 46.155 -2.450 1.00 19.17 677 GLY B O 1
ATOM 9963 N N . LEU B 1 653 ? -20.888 45.373 -4.288 1.00 21.67 678 LEU B N 1
ATOM 9964 C CA . LEU B 1 653 ? -20.085 44.184 -4.401 1.00 21.01 678 LEU B CA 1
ATOM 9965 C C . LEU B 1 653 ? -18.645 44.457 -4.844 1.00 20.60 678 LEU B C 1
ATOM 9966 O O . LEU B 1 653 ? -17.766 43.774 -4.436 1.00 21.96 678 LEU B O 1
ATOM 9971 N N . LYS B 1 654 ? -18.441 45.488 -5.643 1.00 22.67 679 LYS B N 1
ATOM 9972 C CA . LYS B 1 654 ? -17.126 45.766 -6.230 1.00 25.24 679 LYS B CA 1
ATOM 9973 C C . LYS B 1 654 ? -16.297 46.735 -5.416 1.00 23.27 679 LYS B C 1
ATOM 9974 O O . LYS B 1 654 ? -15.101 46.913 -5.658 1.00 23.86 679 LYS B O 1
ATOM 9980 N N . GLY B 1 655 ? -16.892 47.316 -4.376 1.00 19.39 680 GLY B N 1
ATOM 9981 C CA . GLY B 1 655 ? -16.154 48.258 -3.534 1.00 17.75 680 GLY B CA 1
ATOM 9982 C C . GLY B 1 655 ? -15.412 47.619 -2.401 1.00 15.94 680 GLY B C 1
ATOM 9983 O O . GLY B 1 655 ? -15.441 46.440 -2.254 1.00 19.73 680 GLY B O 1
ATOM 9984 N N . LYS B 1 656 ? -14.653 48.427 -1.663 1.00 16.80 681 LYS B N 1
ATOM 9985 C CA . LYS B 1 656 ? -13.770 47.936 -0.617 1.00 18.71 681 LYS B CA 1
ATOM 9986 C C . LYS B 1 656 ? -13.870 48.781 0.639 1.00 18.32 681 LYS B C 1
ATOM 9987 O O . LYS B 1 656 ? -14.055 49.995 0.528 1.00 17.56 681 LYS B O 1
ATOM 9993 N N . HIS B 1 657 ? -13.818 48.147 1.818 1.00 16.15 682 HIS B N 1
ATOM 9994 C CA . HIS B 1 657 ? -13.795 48.891 3.097 1.00 16.14 682 HIS B CA 1
ATOM 9995 C C . HIS B 1 657 ? -12.464 48.837 3.729 1.00 16.70 682 HIS B C 1
ATOM 9996 O O . HIS B 1 657 ? -11.844 47.779 3.786 1.00 17.02 682 HIS B O 1
ATOM 10003 N N . VAL B 1 658 ? -12.060 49.963 4.281 1.00 16.60 683 VAL B N 1
ATOM 10004 C CA . VAL B 1 658 ? -10.889 50.005 5.128 1.00 16.88 683 VAL B CA 1
ATOM 10005 C C . VAL B 1 658 ? -11.285 50.264 6.569 1.00 17.08 683 VAL B C 1
ATOM 10006 O O . VAL B 1 658 ? -11.756 51.352 6.858 1.00 16.61 683 VAL B O 1
ATOM 10010 N N . GLY B 1 659 ? -11.183 49.208 7.360 1.00 17.26 684 GLY B N 1
ATOM 10011 C CA . GLY B 1 659 ? -11.615 49.318 8.752 1.00 16.25 684 GLY B CA 1
ATOM 10012 C C . GLY B 1 659 ? -11.177 48.173 9.557 1.00 17.29 684 GLY B C 1
ATOM 10013 O O . GLY B 1 659 ? -10.081 47.663 9.394 1.00 17.22 684 GLY B O 1
ATOM 10014 N N . ILE B 1 660 ? -11.991 47.812 10.556 1.00 14.71 685 ILE B N 1
ATOM 10015 C CA . ILE B 1 660 ? -11.612 46.783 11.477 1.00 15.47 685 ILE B CA 1
ATOM 10016 C C . ILE B 1 660 ? -12.863 45.952 11.808 1.00 14.77 685 ILE B C 1
ATOM 10017 O O . ILE B 1 660 ? -13.863 46.547 12.248 1.00 15.08 685 ILE B O 1
ATOM 10022 N N . ASP B 1 661 ? -12.822 44.642 11.531 1.00 16.38 686 ASP B N 1
ATOM 10023 C CA . ASP B 1 661 ? -13.963 43.770 11.684 1.00 15.61 686 ASP B CA 1
ATOM 10024 C C . ASP B 1 661 ? -13.805 42.790 12.859 1.00 15.77 686 ASP B C 1
ATOM 10025 O O . ASP B 1 661 ? -14.785 42.100 13.221 1.00 16.93 686 ASP B O 1
ATOM 10030 N N . THR B 1 662 ? -12.644 42.732 13.428 1.00 16.52 687 THR B N 1
ATOM 10031 C CA . THR B 1 662 ? -12.281 41.998 14.627 1.00 16.45 687 THR B CA 1
ATOM 10032 C C . THR B 1 662 ? -12.398 42.889 15.874 1.00 14.71 687 THR B C 1
ATOM 10033 O O . THR B 1 662 ? -12.545 44.045 15.793 1.00 15.11 687 THR B O 1
ATOM 10037 N N . PHE B 1 663 ? -12.210 42.286 17.017 1.00 14.21 688 PHE B N 1
ATOM 10038 C CA . PHE B 1 663 ? -12.000 43.078 18.214 1.00 14.51 688 PHE B CA 1
ATOM 10039 C C . PHE B 1 663 ? -10.641 43.797 18.077 1.00 16.08 688 PHE B C 1
ATOM 10040 O O . PHE B 1 663 ? -9.780 43.400 17.270 1.00 16.31 688 PHE B O 1
ATOM 10048 N N . GLY B 1 664 ? -10.449 44.800 18.902 1.00 15.40 689 GLY B N 1
ATOM 10049 C CA . GLY B 1 664 ? -9.205 45.553 18.994 1.00 15.45 689 GLY B CA 1
ATOM 10050 C C . GLY B 1 664 ? -8.138 44.879 19.828 1.00 14.83 689 GLY B C 1
ATOM 10051 O O . GLY B 1 664 ? -8.011 43.610 19.845 1.00 17.06 689 GLY B O 1
ATOM 10052 N N . ALA B 1 665 ? -7.374 45.716 20.507 1.00 15.23 690 ALA B N 1
ATOM 10053 C CA . ALA B 1 665 ? -6.203 45.255 21.256 1.00 15.43 690 ALA B CA 1
ATOM 10054 C C . ALA B 1 665 ? -5.787 46.378 22.182 1.00 14.52 690 ALA B C 1
ATOM 10055 O O . ALA B 1 665 ? -6.165 47.566 21.991 1.00 15.25 690 ALA B O 1
ATOM 10057 N N . SER B 1 666 ? -4.980 46.045 23.197 1.00 15.05 691 SER B N 1
ATOM 10058 C CA . SER B 1 666 ? -4.487 46.987 24.200 1.00 16.81 691 SER B CA 1
ATOM 10059 C C . SER B 1 666 ? -3.090 47.567 23.840 1.00 17.99 691 SER B C 1
ATOM 10060 O O . SER B 1 666 ? -2.116 46.860 24.007 1.00 19.20 691 SER B O 1
ATOM 10063 N N . ALA B 1 667 ? -3.089 48.760 23.283 1.00 18.01 692 ALA B N 1
ATOM 10064 C CA . ALA B 1 667 ? -1.854 49.470 22.854 1.00 18.68 692 ALA B CA 1
ATOM 10065 C C . ALA B 1 667 ? -2.161 50.864 22.600 1.00 17.96 692 ALA B C 1
ATOM 10066 O O . ALA B 1 667 ? -3.327 51.266 22.432 1.00 16.62 692 ALA B O 1
ATOM 10068 N N . PRO B 1 668 ? -1.130 51.686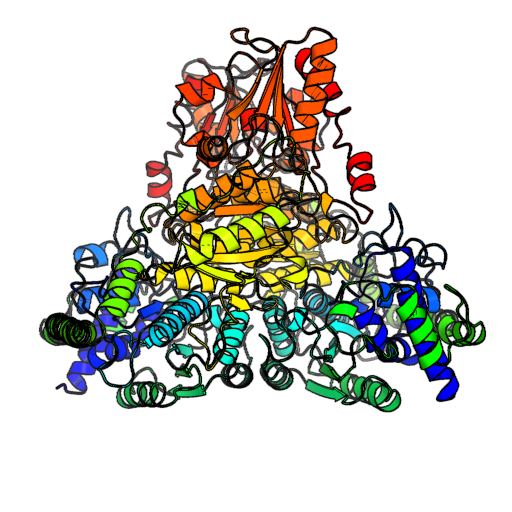 22.509 1.00 19.49 693 PRO B N 1
ATOM 10069 C CA . PRO B 1 668 ? -1.340 53.028 22.103 1.00 19.61 693 PRO B CA 1
ATOM 10070 C C . PRO B 1 668 ? -2.099 53.163 20.712 1.00 19.06 693 PRO B C 1
ATOM 10071 O O . PRO B 1 668 ? -1.865 52.366 19.828 1.00 18.57 693 PRO B O 1
ATOM 10075 N N . ALA B 1 669 ? -2.931 54.200 20.568 1.00 18.67 694 ALA B N 1
ATOM 10076 C CA . ALA B 1 669 ? -3.844 54.352 19.420 1.00 19.32 694 ALA B CA 1
ATOM 10077 C C . ALA B 1 669 ? -3.055 54.379 18.107 1.00 20.08 694 ALA B C 1
ATOM 10078 O O . ALA B 1 669 ? -3.409 53.703 17.150 1.00 18.78 694 ALA B O 1
ATOM 10080 N N . PRO B 1 670 ? -1.954 55.136 18.085 1.00 20.67 695 PRO B N 1
ATOM 10081 C CA . PRO B 1 670 ? -1.202 55.163 16.775 1.00 20.73 695 PRO B CA 1
ATOM 10082 C C . PRO B 1 670 ? -0.719 53.779 16.371 1.00 21.77 695 PRO B C 1
ATOM 10083 O O . PRO B 1 670 ? -0.741 53.416 15.118 1.00 21.39 695 PRO B O 1
ATOM 10087 N N . THR B 1 671 ? -0.327 52.957 17.338 1.00 21.27 696 THR B N 1
ATOM 10088 C CA . THR B 1 671 ? 0.067 51.574 17.049 1.00 18.76 696 THR B CA 1
ATOM 10089 C C . THR B 1 671 ? -1.103 50.745 16.515 1.00 20.38 696 THR B C 1
ATOM 10090 O O . THR B 1 671 ? -0.994 50.006 15.547 1.00 19.86 696 THR B O 1
ATOM 10094 N N . LEU B 1 672 ? -2.267 50.900 17.167 1.00 19.53 697 LEU B N 1
ATOM 10095 C CA . LEU B 1 672 ? -3.420 50.172 16.731 1.00 16.06 697 LEU B CA 1
ATOM 10096 C C . LEU B 1 672 ? -3.826 50.519 15.295 1.00 17.31 697 LEU B C 1
ATOM 10097 O O . LEU B 1 672 ? -4.154 49.619 14.520 1.00 18.63 697 LEU B O 1
ATOM 10102 N N . TYR B 1 673 ? -3.834 51.796 14.977 1.00 17.45 698 TYR B N 1
ATOM 10103 C CA . TYR B 1 673 ? -4.189 52.228 13.584 1.00 17.83 698 TYR B CA 1
ATOM 10104 C C . TYR B 1 673 ? -3.250 51.544 12.544 1.00 21.21 698 TYR B C 1
ATOM 10105 O O . TYR B 1 673 ? -3.696 51.000 11.551 1.00 19.95 698 TYR B O 1
ATOM 10114 N N . GLU B 1 674 ? -1.975 51.447 12.842 1.00 20.71 699 GLU B N 1
ATOM 10115 C CA . GLU B 1 674 ? -1.009 50.824 11.923 1.00 22.64 699 GLU B CA 1
ATOM 10116 C C . GLU B 1 674 ? -1.160 49.316 11.853 1.00 21.20 699 GLU B C 1
ATOM 10117 O O . GLU B 1 674 ? -1.215 48.684 10.768 1.00 21.14 699 GLU B O 1
ATOM 10123 N N . LYS B 1 675 ? -1.277 48.675 13.018 1.00 19.03 700 LYS B N 1
ATOM 10124 C CA . LYS B 1 675 ? -1.368 47.266 13.061 1.00 20.94 700 LYS B CA 1
ATOM 10125 C C . LYS B 1 675 ? -2.654 46.751 12.381 1.00 20.93 700 LYS B C 1
ATOM 10126 O O . LYS B 1 675 ? -2.666 45.684 11.771 1.00 20.80 700 LYS B O 1
ATOM 10132 N N . PHE B 1 676 ? -3.746 47.501 12.512 1.00 20.21 701 PHE B N 1
ATOM 10133 C CA . PHE B 1 676 ? -4.981 47.094 11.912 1.00 19.30 701 PHE B CA 1
ATOM 10134 C C . PHE B 1 676 ? -5.172 47.641 10.504 1.00 19.85 701 PHE B C 1
ATOM 10135 O O . PHE B 1 676 ? -6.224 47.451 9.916 1.00 19.47 701 PHE B O 1
ATOM 10143 N N . GLY B 1 677 ? -4.213 48.418 10.019 1.00 22.29 702 GLY B N 1
ATOM 10144 C CA . GLY B 1 677 ? -4.230 48.780 8.603 1.00 21.04 702 GLY B CA 1
ATOM 10145 C C . GLY B 1 677 ? -5.200 49.837 8.231 1.00 21.06 702 GLY B C 1
ATOM 10146 O O . GLY B 1 677 ? -5.639 49.887 7.075 1.00 21.39 702 GLY B O 1
ATOM 10147 N N . ILE B 1 678 ? -5.570 50.667 9.211 1.00 18.58 703 ILE B N 1
ATOM 10148 C CA . ILE B 1 678 ? -6.452 51.794 9.001 1.00 19.38 703 ILE B CA 1
ATOM 10149 C C . ILE B 1 678 ? -5.627 53.030 8.705 1.00 20.75 703 ILE B C 1
ATOM 10150 O O . ILE B 1 678 ? -5.322 53.839 9.561 1.00 18.72 703 ILE B O 1
ATOM 10155 N N . THR B 1 679 ? -5.186 53.104 7.435 1.00 21.55 704 THR B N 1
ATOM 10156 C CA . THR B 1 679 ? -4.169 54.068 7.053 1.00 20.57 704 THR B CA 1
ATOM 10157 C C . THR B 1 679 ? -4.497 54.611 5.629 1.00 20.60 704 THR B C 1
ATOM 10158 O O . THR B 1 679 ? -5.199 53.974 4.825 1.00 20.78 704 THR B O 1
ATOM 10162 N N . VAL B 1 680 ? -3.917 55.794 5.380 1.00 22.46 705 VAL B N 1
ATOM 10163 C CA . VAL B 1 680 ? -3.923 56.425 4.042 1.00 24.77 705 VAL B CA 1
ATOM 10164 C C . VAL B 1 680 ? -3.481 55.415 2.980 1.00 23.06 705 VAL B C 1
ATOM 10165 O O . VAL B 1 680 ? -4.180 55.232 1.944 1.00 21.51 705 VAL B O 1
ATOM 10169 N N . ASN B 1 681 ? -2.415 54.644 3.225 1.00 22.85 706 ASN B N 1
ATOM 10170 C CA A ASN B 1 681 ? -1.860 53.723 2.197 0.50 21.52 706 ASN B CA 1
ATOM 10171 C CA B ASN B 1 681 ? -1.920 53.806 2.207 0.50 22.64 706 ASN B CA 1
ATOM 10172 C C . ASN B 1 681 ? -2.835 52.619 1.921 1.00 23.15 706 ASN B C 1
ATOM 10173 O O . ASN B 1 681 ? -2.976 52.152 0.759 1.00 23.98 706 ASN B O 1
ATOM 10182 N N . HIS B 1 682 ? -3.579 52.150 2.949 1.00 20.30 707 HIS B N 1
ATOM 10183 C CA . HIS B 1 682 ? -4.508 51.086 2.658 1.00 21.94 707 HIS B CA 1
ATOM 10184 C C . HIS B 1 682 ? -5.707 51.684 1.842 1.00 19.38 707 HIS B C 1
ATOM 10185 O O . HIS B 1 682 ? -6.280 50.971 0.997 1.00 21.33 707 HIS B O 1
ATOM 10192 N N . VAL B 1 683 ? -6.093 52.924 2.092 1.00 19.43 708 VAL B N 1
ATOM 10193 C CA . VAL B 1 683 ? -7.214 53.543 1.332 1.00 19.81 708 VAL B CA 1
ATOM 10194 C C . VAL B 1 683 ? -6.780 53.588 -0.164 1.00 21.85 708 VAL B C 1
ATOM 10195 O O . VAL B 1 683 ? -7.562 53.277 -1.071 1.00 21.37 708 VAL B O 1
ATOM 10199 N N . VAL B 1 684 ? -5.535 54.005 -0.359 1.00 21.54 709 VAL B N 1
ATOM 10200 C CA . VAL B 1 684 ? -4.993 54.069 -1.780 1.00 21.36 709 VAL B CA 1
ATOM 10201 C C . VAL B 1 684 ? -4.964 52.707 -2.419 1.00 23.10 709 VAL B C 1
ATOM 10202 O O . VAL B 1 684 ? -5.442 52.570 -3.580 1.00 24.49 709 VAL B O 1
ATOM 10206 N N . GLU B 1 685 ? -4.475 51.677 -1.744 1.00 21.31 710 GLU B N 1
ATOM 10207 C CA . GLU B 1 685 ? -4.472 50.334 -2.250 1.00 25.44 710 GLU B CA 1
ATOM 10208 C C . GLU B 1 685 ? -5.871 49.843 -2.560 1.00 24.50 710 GLU B C 1
ATOM 10209 O O . GLU B 1 685 ? -6.110 49.216 -3.563 1.00 22.31 710 GLU B O 1
ATOM 10215 N N . ALA B 1 686 ? -6.794 50.101 -1.644 1.00 20.80 711 ALA B N 1
ATOM 10216 C CA . ALA B 1 686 ? -8.149 49.659 -1.861 1.00 20.27 711 ALA B CA 1
ATOM 10217 C C . ALA B 1 686 ? -8.788 50.333 -3.099 1.00 19.69 711 ALA B C 1
ATOM 10218 O O . ALA B 1 686 ? -9.533 49.690 -3.843 1.00 24.02 711 ALA B O 1
ATOM 10220 N N . ALA B 1 687 ? -8.508 51.629 -3.264 1.00 19.91 712 ALA B N 1
ATOM 10221 C CA . ALA B 1 687 ? -9.034 52.418 -4.387 1.00 20.92 712 ALA B CA 1
ATOM 10222 C C . ALA B 1 687 ? -8.518 51.801 -5.704 1.00 24.66 712 ALA B C 1
ATOM 10223 O O . ALA B 1 687 ? -9.278 51.623 -6.630 1.00 22.54 712 ALA B O 1
ATOM 10225 N N . LYS B 1 688 ? -7.238 51.417 -5.705 1.00 25.14 713 LYS B N 1
ATOM 10226 C CA . LYS B 1 688 ? -6.688 50.748 -6.864 1.00 24.39 713 LYS B CA 1
ATOM 10227 C C . LYS B 1 688 ? -7.276 49.423 -7.120 1.00 28.06 713 LYS B C 1
ATOM 10228 O O . LYS B 1 688 ? -7.519 49.061 -8.308 1.00 28.36 713 LYS B O 1
ATOM 10234 N N . ALA B 1 689 ? -7.554 48.652 -6.065 1.00 25.56 714 ALA B N 1
ATOM 10235 C CA . ALA B 1 689 ? -8.207 47.389 -6.276 1.00 25.97 714 ALA B CA 1
ATOM 10236 C C . ALA B 1 689 ? -9.597 47.554 -6.866 1.00 26.83 714 ALA B C 1
ATOM 10237 O O . ALA B 1 689 ? -10.004 46.741 -7.754 1.00 29.26 714 ALA B O 1
ATOM 10239 N N . THR B 1 690 ? -10.366 48.538 -6.346 1.00 23.50 715 THR B N 1
ATOM 10240 C CA . THR B 1 690 ? -11.710 48.723 -6.857 1.00 23.15 715 THR B CA 1
ATOM 10241 C C . THR B 1 690 ? -11.743 49.247 -8.310 1.00 25.19 715 THR B C 1
ATOM 10242 O O . THR B 1 690 ? -12.678 48.962 -9.037 1.00 24.82 715 THR B O 1
ATOM 10246 N N . LEU B 1 691 ? -10.709 49.957 -8.710 1.00 29.10 716 LEU B N 1
ATOM 10247 C CA . LEU B 1 691 ? -10.534 50.407 -10.122 1.00 31.31 716 LEU B CA 1
ATOM 10248 C C . LEU B 1 691 ? -10.277 49.268 -11.088 1.00 36.49 716 LEU B C 1
ATOM 10249 O O . LEU B 1 691 ? -10.568 49.436 -12.267 1.00 37.40 716 LEU B O 1
ATOM 10254 N N . GLN B 1 692 ? -9.798 48.118 -10.607 1.00 33.60 717 GLN B N 1
ATOM 10255 C CA . GLN B 1 692 ? -9.619 46.932 -11.455 1.00 41.59 717 GLN B CA 1
ATOM 10256 C C . GLN B 1 692 ? -10.913 46.174 -11.770 1.00 47.01 717 GLN B C 1
ATOM 10257 O O . GLN B 1 692 ? -10.907 45.333 -12.645 1.00 55.67 717 GLN B O 1
ATOM 10263 N N . HIS B 1 693 ? -12.007 46.435 -11.056 1.00 55.88 718 HIS B N 1
ATOM 10264 C CA . HIS B 1 693 ? -13.222 45.614 -11.167 1.00 62.60 718 HIS B CA 1
ATOM 10265 C C . HIS B 1 693 ? -14.146 46.213 -12.189 1.00 65.50 718 HIS B C 1
ATOM 10266 O O . HIS B 1 693 ? -14.329 47.430 -12.265 1.00 61.72 718 HIS B O 1
#

Secondary structure (DSSP, 8-state):
---HHHHHHHHHHHHHHHHHHHHHHT-S--HHHHHHHHHHHIIIIII----TT-TT-TTPPEEEESSGGGHHHHHHHHHHHT-TTS-HHHHTTTT-TT-S--SS--TTTSTT--S---STTHHHHHHHHHHHHHHHHHHHH--TTS--S----EEEEE-HHHHHSHHHHHHHHHHHHTT-TTEEEEEEE-SS-SSS-SSSS--S-HHHHHHHTT-EEEEES-TTT-HHHHHHHHHHHHH--SS-EEEEEE--TTTT-TTTTTSSHHHHS--HHHHHHHHHHHTT----TT---HHHHHHHTHHHHHHHHHHHHHHHHHHHHHHH-HHHHHHHHHHHT-PPPTTGGGGS----TTSPPEEHHHHHHHHHHHHTTT-TTEEEEESS-HHHH----TTS-B--TT-TT--EEE--S-HHHHHHHHHHHHHT-SS-EEEEEEEGGGGGGGHHHHHHHHHHT---EEEEE--SGGG-TT-TTT--SSHHHHHHSSTT-EEE---HHHHHHHHHHHHHH-TTS-EEEE--SSEE---TT--HHHHHHSSEEEEESSTTPPPSEEEEE-GGGHHHHHHHHHHHHHHT--EEEEE-S-HHHHTTS-HHHHHHHS-TT---EEEE-SS-STTTHHHHTTT-EEES--S---SS-HHHHHHHTT-SHHHHHHHHHHHT-/---HHHHHHHHHHHHHHHHHHHHHHT-S--HHHHHHHHHHIIIIIII----TT-TT-TTPPEEEESSGGGHHHHHHHHHHTT-TTS-HHHHTTTT-TT-S--SS--TTTSTT--S---STTHHHHHHHHHHHHHHHHHHHH--TTS--S----EEEEE-HHHHHSHHHHHHHHHHHHTT-TTEEEEEEESS-STTSSSTTT----HHHHHHHTT-EEEEES-TTT-HHHHHHHHHHHHH--SS-EEEEEE--TTTT-TTTTTSSHHHHS---HHHHHHHHHHTT----TT---HHHHHHHTHHHHHHHHHHHHHHHHHHHHHHH-HHHHHHHHHHHT-PPPTTGGGGS----TTSPPEEHHHHHHHHHHHHTTT-TTEEEEESS-STTT----TT--B--TT-TT--EEE--S-HHHHHHHHHHHHHT-SS-EEEEEEEGGGGGGGHHHHHHHHHHT---EEEEE--SGGG-TT-TTT--SSHHHHHHSSTT-EEE---HHHHHHHHHHHHHH-TTS-EEEE--SSEE---TT--HHHHHHSSEEEEESSTTS--SEEEEE-GGGHHHHHHHHHHHHHTT--EEEEE-SBHHHHTTS-HHHHHHHS-TT---EEEE-SS-STTTHHHHTTT-EEES--S---SS-HHHHHHHTT-SHHHHHHHHHHHHT-